Protein AF-A0AAP9NSX3-F1 (afdb_monomer)

Structure (mmCIF, N/CA/C/O backbone):
data_AF-A0AAP9NSX3-F1
#
_entry.id   AF-A0AAP9NSX3-F1
#
loop_
_atom_site.group_PDB
_atom_site.id
_atom_site.type_symbol
_atom_site.label_atom_id
_atom_site.label_alt_id
_atom_site.label_comp_id
_atom_site.label_asym_id
_atom_site.label_entity_id
_atom_site.label_seq_id
_atom_site.pdbx_PDB_ins_code
_atom_site.Cartn_x
_atom_site.Cartn_y
_atom_site.Cartn_z
_atom_site.occupancy
_atom_site.B_iso_or_equiv
_atom_site.auth_seq_id
_atom_site.auth_comp_id
_atom_site.auth_asym_id
_atom_site.auth_atom_id
_atom_site.pdbx_PDB_model_num
ATOM 1 N N . MET A 1 1 ? 8.307 -1.178 6.702 1.00 56.12 1 MET A N 1
ATOM 2 C CA . MET A 1 1 ? 9.764 -1.161 6.400 1.00 56.12 1 MET A CA 1
ATOM 3 C C . MET A 1 1 ? 10.646 -1.812 7.469 1.00 56.12 1 MET A C 1
ATOM 5 O O . MET A 1 1 ? 11.127 -2.897 7.183 1.00 56.12 1 MET A O 1
ATOM 9 N N . HIS A 1 2 ? 10.850 -1.263 8.682 1.00 57.62 2 HIS A N 1
ATOM 10 C CA . HIS A 1 2 ? 11.801 -1.852 9.664 1.00 57.62 2 HIS A CA 1
ATOM 11 C C . HIS A 1 2 ? 11.507 -3.332 9.998 1.00 57.62 2 HIS A C 1
ATOM 13 O O . HIS A 1 2 ? 12.414 -4.143 10.126 1.00 57.62 2 HIS A O 1
ATOM 19 N N . ARG A 1 3 ? 10.224 -3.723 10.043 1.00 67.31 3 ARG A N 1
ATOM 20 C CA . ARG A 1 3 ? 9.797 -5.118 10.270 1.00 67.31 3 ARG A CA 1
ATOM 21 C C . ARG A 1 3 ? 10.050 -6.072 9.093 1.00 67.31 3 ARG A C 1
ATOM 23 O O . ARG A 1 3 ? 10.081 -7.277 9.320 1.00 67.31 3 ARG A O 1
ATOM 30 N N . LEU A 1 4 ? 10.196 -5.570 7.862 1.00 72.81 4 LEU A N 1
ATOM 31 C CA . LEU A 1 4 ? 10.518 -6.400 6.690 1.00 72.81 4 LEU A CA 1
ATOM 32 C C . LEU A 1 4 ? 12.007 -6.725 6.624 1.00 72.81 4 LEU A C 1
ATOM 34 O O . LEU A 1 4 ? 12.366 -7.855 6.320 1.00 72.81 4 LEU A O 1
ATOM 38 N N . LEU A 1 5 ? 12.860 -5.745 6.931 1.00 75.81 5 LEU A N 1
ATOM 39 C CA . LEU A 1 5 ? 14.316 -5.894 6.860 1.00 75.81 5 LEU A CA 1
ATOM 40 C C . LEU A 1 5 ? 14.864 -6.895 7.892 1.00 75.81 5 LEU A C 1
ATOM 42 O O . LEU A 1 5 ? 15.929 -7.461 7.678 1.00 75.81 5 LEU A O 1
ATOM 46 N N . HIS A 1 6 ? 14.116 -7.162 8.968 1.00 77.12 6 HIS A N 1
ATOM 47 C CA . HIS A 1 6 ? 14.457 -8.182 9.966 1.00 77.12 6 HIS A CA 1
ATOM 48 C C . HIS A 1 6 ? 14.114 -9.620 9.562 1.00 77.12 6 HIS A C 1
ATOM 50 O O . HIS A 1 6 ? 14.485 -10.551 10.277 1.00 77.12 6 HIS A O 1
ATOM 56 N N . LEU A 1 7 ? 13.401 -9.837 8.453 1.00 81.50 7 LEU A N 1
ATOM 57 C CA . LEU A 1 7 ? 13.166 -11.195 7.971 1.00 81.50 7 LEU A CA 1
ATOM 58 C C . LEU A 1 7 ? 14.491 -11.800 7.492 1.00 81.50 7 LEU A C 1
ATOM 60 O O . LEU A 1 7 ? 15.240 -11.172 6.739 1.00 81.50 7 LEU A O 1
ATOM 64 N N . LYS A 1 8 ? 14.777 -13.036 7.920 1.00 81.12 8 LYS A N 1
ATOM 65 C CA . LYS A 1 8 ? 15.975 -13.770 7.491 1.00 81.12 8 LYS A CA 1
ATOM 66 C C . LYS A 1 8 ? 16.001 -13.844 5.958 1.00 81.12 8 LYS A C 1
ATOM 68 O O . LYS A 1 8 ? 15.055 -14.330 5.350 1.00 81.12 8 LYS A O 1
ATOM 73 N N . GLY A 1 9 ? 17.071 -13.339 5.345 1.00 85.81 9 GLY A N 1
ATOM 74 C CA . GLY A 1 9 ? 17.250 -13.309 3.888 1.00 85.81 9 GLY A CA 1
ATOM 75 C C . GLY A 1 9 ? 16.721 -12.057 3.172 1.00 85.81 9 GLY A C 1
ATOM 76 O O . GLY A 1 9 ? 17.103 -11.835 2.028 1.00 85.81 9 GLY A O 1
ATOM 77 N N . ALA A 1 10 ? 15.939 -11.182 3.818 1.00 90.19 10 ALA A N 1
ATOM 78 C CA . ALA A 1 10 ? 15.399 -9.983 3.164 1.00 90.19 10 ALA A CA 1
ATOM 79 C C . ALA A 1 10 ? 16.485 -8.979 2.744 1.00 90.19 10 ALA A C 1
ATOM 81 O O . ALA A 1 10 ? 16.495 -8.533 1.600 1.00 90.19 10 ALA A O 1
ATOM 82 N N . LEU A 1 11 ? 17.419 -8.641 3.641 1.00 92.31 11 LEU A N 1
ATOM 83 C CA . LEU A 1 11 ? 18.507 -7.711 3.323 1.00 92.31 11 LEU A CA 1
ATOM 84 C C . LEU A 1 11 ? 19.445 -8.256 2.223 1.00 92.31 11 LEU A C 1
ATOM 86 O O . LEU A 1 11 ? 19.655 -7.533 1.249 1.00 92.31 11 LEU A O 1
ATOM 90 N N . PRO A 1 12 ? 19.946 -9.511 2.296 1.00 93.50 12 PRO A N 1
ATOM 91 C CA . PRO A 1 12 ? 20.707 -10.098 1.194 1.00 93.50 12 PRO A CA 1
ATOM 92 C C . PRO A 1 12 ? 19.949 -10.069 -0.140 1.00 93.50 12 PRO A C 1
ATOM 94 O O . PRO A 1 12 ? 20.509 -9.709 -1.170 1.00 93.50 12 PRO A O 1
ATOM 97 N N . TYR A 1 13 ? 18.653 -10.376 -0.127 1.00 94.69 13 TYR A N 1
ATOM 98 C CA . TYR A 1 13 ? 17.834 -10.338 -1.335 1.00 94.69 13 TYR A CA 1
ATOM 99 C C . TYR A 1 13 ? 17.770 -8.929 -1.953 1.00 94.69 13 TYR A C 1
ATOM 101 O O . TYR A 1 13 ? 17.969 -8.779 -3.156 1.00 94.69 13 TYR A O 1
ATOM 109 N N . LEU A 1 14 ? 17.560 -7.885 -1.144 1.00 95.00 14 LEU A N 1
ATOM 110 C CA . LEU A 1 14 ? 17.509 -6.501 -1.632 1.00 95.00 14 LEU A CA 1
ATOM 111 C C . LEU A 1 14 ? 18.859 -6.013 -2.169 1.00 95.00 14 LEU A C 1
ATOM 113 O O . LEU A 1 14 ? 18.889 -5.365 -3.212 1.00 95.00 14 LEU A O 1
ATOM 117 N N . ILE A 1 15 ? 19.963 -6.357 -1.498 1.00 95.75 15 ILE A N 1
ATOM 118 C CA . ILE A 1 15 ? 21.319 -6.048 -1.976 1.00 95.75 15 ILE A CA 1
ATOM 119 C C . ILE A 1 15 ? 21.562 -6.729 -3.328 1.00 95.75 15 ILE A C 1
ATOM 121 O O . ILE A 1 15 ? 22.009 -6.082 -4.268 1.00 95.75 15 ILE A O 1
ATOM 125 N N . ALA A 1 16 ? 21.207 -8.009 -3.467 1.00 95.88 16 ALA A N 1
ATOM 126 C CA . ALA A 1 16 ? 21.396 -8.735 -4.719 1.00 95.88 16 ALA A CA 1
ATOM 127 C C . ALA A 1 16 ? 20.592 -8.138 -5.890 1.00 95.88 16 ALA A C 1
ATOM 129 O O . ALA A 1 16 ? 21.089 -8.107 -7.015 1.00 95.88 16 ALA A O 1
ATOM 130 N N . ILE A 1 17 ? 19.375 -7.642 -5.633 1.00 94.88 17 ILE A N 1
ATOM 131 C CA . ILE A 1 17 ? 18.560 -6.951 -6.645 1.00 94.88 17 ILE A CA 1
ATOM 132 C C . ILE A 1 17 ? 19.181 -5.612 -7.037 1.00 94.88 17 ILE A C 1
ATOM 134 O O . ILE A 1 17 ? 19.219 -5.294 -8.226 1.00 94.88 17 ILE A O 1
ATOM 138 N N . PHE A 1 18 ? 19.650 -4.837 -6.053 1.00 96.88 18 PHE A N 1
ATOM 139 C CA . PHE A 1 18 ? 20.327 -3.566 -6.303 1.00 96.88 18 PHE A CA 1
ATOM 140 C C . PHE A 1 18 ? 21.538 -3.779 -7.215 1.00 96.88 18 PHE A C 1
ATOM 142 O O . PHE A 1 18 ? 21.638 -3.149 -8.262 1.00 96.88 18 PHE A O 1
ATOM 149 N N . LEU A 1 19 ? 22.408 -4.726 -6.854 1.00 96.56 19 LEU A N 1
ATOM 150 C CA . LEU A 1 19 ? 23.626 -5.028 -7.605 1.00 96.56 19 LEU A CA 1
ATOM 151 C C . LEU A 1 19 ? 23.321 -5.518 -9.024 1.00 96.56 19 LEU A C 1
ATOM 153 O O . LEU A 1 19 ? 23.978 -5.068 -9.956 1.00 96.56 19 LEU A O 1
ATOM 157 N N . ASN A 1 20 ? 22.293 -6.358 -9.210 1.00 94.88 20 ASN A N 1
ATOM 158 C CA . ASN A 1 20 ? 21.888 -6.804 -10.550 1.00 94.88 20 ASN A CA 1
ATOM 159 C C . ASN A 1 20 ? 21.539 -5.620 -11.456 1.00 94.88 20 ASN A C 1
ATOM 161 O O . ASN A 1 20 ? 22.034 -5.513 -12.569 1.00 94.88 20 ASN A O 1
ATOM 165 N N . ALA A 1 21 ? 20.659 -4.736 -10.979 1.00 94.12 21 ALA A N 1
ATOM 166 C CA . ALA A 1 21 ? 20.192 -3.599 -11.764 1.00 94.12 21 ALA A CA 1
ATOM 167 C C . ALA A 1 21 ? 21.314 -2.578 -12.016 1.00 94.12 21 ALA A C 1
ATOM 169 O O . ALA A 1 21 ? 21.367 -1.983 -13.089 1.00 94.12 21 ALA A O 1
ATOM 170 N N . PHE A 1 22 ? 22.218 -2.401 -11.047 1.00 95.44 22 PHE A N 1
ATOM 171 C CA . PHE A 1 22 ? 23.379 -1.523 -11.166 1.00 95.44 22 PHE A CA 1
ATOM 172 C C . PHE A 1 22 ? 24.380 -2.025 -12.222 1.00 95.44 22 PHE A C 1
ATOM 174 O O . PHE A 1 22 ? 24.850 -1.232 -13.035 1.00 95.44 22 PHE A O 1
ATOM 181 N N . VAL A 1 23 ? 24.673 -3.333 -12.252 1.00 94.00 23 VAL A N 1
ATOM 182 C CA . VAL A 1 23 ? 25.583 -3.955 -13.236 1.00 94.00 23 VAL A CA 1
ATOM 183 C C . VAL A 1 23 ? 24.991 -3.926 -14.644 1.00 94.00 23 VAL A C 1
ATOM 185 O O . VAL A 1 23 ? 25.656 -3.451 -15.566 1.00 94.00 23 VAL A O 1
ATOM 188 N N . ASP A 1 24 ? 23.739 -4.374 -14.802 1.00 88.31 24 ASP A N 1
ATOM 189 C CA . ASP A 1 24 ? 23.048 -4.410 -16.100 1.00 88.31 24 ASP A CA 1
ATOM 190 C C . ASP A 1 24 ? 23.051 -3.032 -16.769 1.00 88.31 24 ASP A C 1
ATOM 192 O O . ASP A 1 24 ? 23.295 -2.895 -17.970 1.00 88.31 24 ASP A O 1
ATOM 196 N N . LEU A 1 25 ? 22.794 -1.992 -15.975 1.00 90.38 25 LEU A N 1
ATOM 197 C CA . LEU A 1 25 ? 22.748 -0.633 -16.476 1.00 90.38 25 LEU A CA 1
ATOM 198 C C . LEU A 1 25 ? 24.137 -0.030 -16.684 1.00 90.38 25 LEU A C 1
ATOM 200 O O . LEU A 1 25 ? 24.328 0.718 -17.637 1.00 90.38 25 LEU A O 1
ATOM 204 N N . GLY A 1 26 ? 25.107 -0.355 -15.831 1.00 92.12 26 GLY A N 1
ATOM 205 C CA . GLY A 1 26 ? 26.448 0.211 -15.913 1.00 92.12 26 GLY A CA 1
ATOM 206 C C . GLY A 1 26 ? 27.139 -0.065 -17.242 1.00 92.12 26 GLY A C 1
ATOM 207 O O . GLY A 1 26 ? 27.609 0.861 -17.903 1.00 92.12 26 GLY A O 1
ATOM 208 N N . HIS A 1 27 ? 27.128 -1.325 -17.687 1.00 94.38 27 HIS A N 1
ATOM 209 C CA . HIS A 1 27 ? 27.675 -1.683 -18.996 1.00 94.38 27 HIS A CA 1
ATOM 210 C C . HIS A 1 27 ? 26.917 -1.001 -20.142 1.00 94.38 27 HIS A C 1
ATOM 212 O O . HIS A 1 27 ? 27.542 -0.452 -21.049 1.00 94.38 27 HIS A O 1
ATOM 218 N N . LYS A 1 28 ? 25.577 -0.971 -20.076 1.00 92.56 28 LYS A N 1
ATOM 219 C CA . LYS A 1 28 ? 24.745 -0.287 -21.075 1.00 92.56 28 LYS A CA 1
ATOM 220 C C . LYS A 1 28 ? 25.151 1.179 -21.229 1.00 92.56 28 LYS A C 1
ATOM 222 O O . LYS A 1 28 ? 25.344 1.631 -22.352 1.00 92.56 28 LYS A O 1
ATOM 227 N N . ILE A 1 29 ? 25.274 1.906 -20.119 1.00 90.88 29 ILE A N 1
ATOM 228 C CA . ILE A 1 29 ? 25.618 3.333 -20.115 1.00 90.88 29 ILE A CA 1
ATOM 229 C C . ILE A 1 29 ? 27.009 3.559 -20.703 1.00 90.88 29 ILE A C 1
ATOM 231 O O . ILE A 1 29 ? 27.177 4.450 -21.526 1.00 90.88 29 ILE A O 1
ATOM 235 N N . VAL A 1 30 ? 27.986 2.714 -20.364 1.00 92.75 30 VAL A N 1
ATOM 236 C CA . VAL A 1 30 ? 29.330 2.796 -20.952 1.00 92.75 30 VAL A CA 1
ATOM 237 C C . VAL A 1 30 ? 29.292 2.639 -22.476 1.00 92.75 30 VAL A C 1
ATOM 239 O O . VAL A 1 30 ? 29.881 3.453 -23.188 1.00 92.75 30 VAL A O 1
ATOM 242 N N . ILE A 1 31 ? 28.575 1.638 -22.995 1.00 94.06 31 ILE A N 1
ATOM 243 C CA . ILE A 1 31 ? 28.442 1.438 -24.446 1.00 94.06 31 ILE A CA 1
ATOM 244 C C . ILE A 1 31 ? 27.683 2.599 -25.098 1.00 94.06 31 ILE A C 1
ATOM 246 O O . ILE A 1 31 ? 28.116 3.089 -26.137 1.00 94.06 31 ILE A O 1
ATOM 250 N N . GLN A 1 32 ? 26.596 3.079 -24.489 1.00 89.62 32 GLN A N 1
ATOM 251 C CA . GLN A 1 32 ? 25.830 4.216 -25.006 1.00 89.62 32 GLN A CA 1
ATOM 252 C C . GLN A 1 32 ? 26.662 5.499 -25.065 1.00 89.62 32 GLN A C 1
ATOM 254 O O . GLN A 1 32 ? 26.647 6.172 -26.090 1.00 89.62 32 GLN A O 1
ATOM 259 N N . ASN A 1 33 ? 27.432 5.806 -24.021 1.00 88.31 33 ASN A N 1
ATOM 260 C CA . ASN A 1 33 ? 28.287 6.991 -24.004 1.00 88.31 33 ASN A CA 1
ATOM 261 C C . ASN A 1 33 ? 29.460 6.859 -24.989 1.00 88.31 33 ASN A C 1
ATOM 263 O O . ASN A 1 33 ? 29.832 7.835 -25.632 1.00 88.31 33 ASN A O 1
ATOM 267 N N . THR A 1 34 ? 30.002 5.647 -25.170 1.00 90.62 34 THR A N 1
ATOM 268 C CA . THR A 1 34 ? 31.024 5.373 -26.199 1.00 90.62 34 THR A CA 1
ATOM 269 C C . THR A 1 34 ? 30.461 5.607 -27.601 1.00 90.62 34 THR A C 1
ATOM 271 O O . THR A 1 34 ? 31.098 6.264 -28.415 1.00 90.62 34 THR A O 1
ATOM 274 N N . ILE A 1 35 ? 29.243 5.126 -27.879 1.00 89.50 35 ILE A N 1
ATOM 275 C CA . ILE A 1 35 ? 28.559 5.392 -29.153 1.00 89.50 35 ILE A CA 1
ATOM 276 C C . ILE A 1 35 ? 28.354 6.895 -29.339 1.00 89.50 35 ILE A C 1
ATOM 278 O O . ILE A 1 35 ? 28.609 7.409 -30.419 1.00 89.50 35 ILE A O 1
ATOM 282 N N . PHE A 1 36 ? 27.925 7.587 -28.282 1.00 84.50 36 PHE A N 1
ATOM 283 C CA . PHE A 1 36 ? 27.638 9.016 -28.315 1.00 84.50 36 PHE A CA 1
ATOM 284 C C . PHE A 1 36 ? 28.875 9.885 -28.578 1.00 84.50 36 PHE A C 1
ATOM 286 O O . PHE A 1 36 ? 28.735 10.917 -29.218 1.00 84.50 36 PHE A O 1
ATOM 293 N N . LYS A 1 37 ? 30.062 9.491 -28.095 1.00 84.62 37 LYS A N 1
ATOM 294 C CA . LYS A 1 37 ? 31.314 10.246 -28.297 1.00 84.62 37 LYS A CA 1
ATOM 295 C C . LYS A 1 37 ? 32.091 9.872 -29.561 1.00 84.62 37 LYS A C 1
ATOM 297 O O . LYS A 1 37 ? 32.945 10.644 -29.971 1.00 84.62 37 LYS A O 1
ATOM 302 N N . SER A 1 38 ? 31.856 8.695 -30.141 1.00 86.75 38 SER A N 1
ATOM 303 C CA . SER A 1 38 ? 32.640 8.208 -31.289 1.00 86.75 38 SER A CA 1
ATOM 304 C C . SER A 1 38 ? 31.889 8.165 -32.616 1.00 86.75 38 SER A C 1
ATOM 306 O O . SER A 1 38 ? 32.510 7.906 -33.646 1.00 86.75 38 SER A O 1
ATOM 308 N N . TYR A 1 39 ? 30.568 8.327 -32.607 1.00 85.56 39 TYR A N 1
ATOM 309 C CA . TYR A 1 39 ? 29.748 8.286 -33.812 1.00 85.56 39 TYR A CA 1
ATOM 310 C C . TYR A 1 39 ? 28.803 9.479 -33.830 1.00 85.56 39 TYR A C 1
ATOM 312 O O . TYR A 1 39 ? 28.158 9.761 -32.824 1.00 85.56 39 TYR A O 1
ATOM 320 N N . ASP A 1 40 ? 28.651 10.078 -35.009 1.00 79.75 40 ASP A N 1
ATOM 321 C CA . ASP A 1 40 ? 27.721 11.174 -35.271 1.00 79.75 40 ASP A CA 1
ATOM 322 C C . ASP A 1 40 ? 26.650 10.773 -36.294 1.00 79.75 40 ASP A C 1
ATOM 324 O O . ASP A 1 40 ? 26.770 9.781 -37.026 1.00 79.75 40 ASP A O 1
ATOM 328 N N . GLY A 1 41 ? 25.583 11.571 -36.362 1.00 78.88 41 GLY A N 1
ATOM 329 C CA . GLY A 1 41 ? 24.546 11.451 -37.384 1.00 78.88 41 GLY A CA 1
ATOM 330 C C . GLY A 1 41 ? 23.772 10.129 -37.318 1.00 78.88 41 GLY A C 1
ATOM 331 O O . GLY A 1 41 ? 23.367 9.666 -36.253 1.00 78.88 41 GLY A O 1
ATOM 332 N N . GLU A 1 42 ? 23.524 9.519 -38.477 1.00 77.25 42 GLU A N 1
ATOM 333 C CA . GLU A 1 42 ? 22.663 8.335 -38.598 1.00 77.25 42 GLU A CA 1
ATOM 334 C C . GLU A 1 42 ? 23.227 7.104 -37.866 1.00 77.25 42 GLU A C 1
ATOM 336 O O . GLU A 1 42 ? 22.485 6.376 -37.201 1.00 77.25 42 GLU A O 1
ATOM 341 N N . ALA A 1 43 ? 24.548 6.896 -37.917 1.00 83.88 43 ALA A N 1
ATOM 342 C CA . ALA A 1 43 ? 25.202 5.744 -37.297 1.00 83.88 43 ALA A CA 1
ATOM 343 C C . ALA A 1 43 ? 25.002 5.716 -35.772 1.00 83.88 43 ALA A C 1
ATOM 345 O O . ALA A 1 43 ? 24.694 4.668 -35.201 1.00 83.88 43 ALA A O 1
ATOM 346 N N . GLN A 1 44 ? 25.106 6.874 -35.118 1.00 81.06 44 GLN A N 1
ATOM 347 C CA . GLN A 1 44 ? 24.878 7.029 -33.681 1.00 81.06 44 GLN A CA 1
ATOM 348 C C . GLN A 1 44 ? 23.449 6.635 -33.282 1.00 81.06 44 GLN A C 1
ATOM 350 O O . GLN A 1 44 ? 23.241 5.904 -32.305 1.00 81.06 44 GLN A O 1
ATOM 355 N N . VAL A 1 45 ? 22.459 7.092 -34.057 1.00 76.62 45 VAL A N 1
ATOM 356 C CA . VAL A 1 45 ? 21.035 6.811 -33.827 1.00 76.62 45 VAL A CA 1
ATOM 357 C C . VAL A 1 45 ? 20.758 5.315 -33.972 1.00 76.62 45 VAL A C 1
ATOM 359 O O . VAL A 1 45 ? 20.164 4.709 -33.074 1.00 76.62 45 VAL A O 1
ATOM 362 N N . VAL A 1 46 ? 21.240 4.699 -35.056 1.00 81.94 46 VAL A N 1
ATOM 363 C CA . VAL A 1 46 ? 21.052 3.266 -35.328 1.00 81.94 46 VAL A CA 1
ATOM 364 C C . VAL A 1 46 ? 21.716 2.411 -34.249 1.00 81.94 46 VAL A C 1
ATOM 366 O O . VAL A 1 46 ? 21.073 1.518 -33.695 1.00 81.94 46 VAL A O 1
ATOM 369 N N . LEU A 1 47 ? 22.969 2.696 -33.884 1.00 86.81 47 LEU A N 1
ATOM 370 C CA . LEU A 1 47 ? 23.682 1.936 -32.853 1.00 86.81 47 LEU A CA 1
ATOM 371 C C . LEU A 1 47 ? 23.020 2.073 -31.479 1.00 86.81 47 LEU A C 1
ATOM 373 O O . LEU A 1 47 ? 22.860 1.077 -30.772 1.00 86.81 47 LEU A O 1
ATOM 377 N N . THR A 1 48 ? 22.553 3.269 -31.117 1.00 83.38 48 THR A N 1
ATOM 378 C CA . THR A 1 48 ? 21.819 3.491 -29.860 1.00 83.38 48 THR A CA 1
ATOM 379 C C . THR A 1 48 ? 20.502 2.711 -29.829 1.00 83.38 48 THR A C 1
ATOM 381 O O . THR A 1 48 ? 20.150 2.110 -28.806 1.00 83.38 48 THR A O 1
ATOM 384 N N . ALA A 1 49 ? 19.773 2.677 -30.948 1.00 81.06 49 ALA A N 1
ATOM 385 C CA . ALA A 1 49 ? 18.557 1.880 -31.087 1.00 81.06 49 ALA A CA 1
ATOM 386 C C . ALA A 1 49 ? 18.849 0.374 -30.977 1.00 81.06 49 ALA A C 1
ATOM 388 O O . ALA A 1 49 ? 18.144 -0.332 -30.253 1.00 81.06 49 ALA A O 1
ATOM 389 N N . LEU A 1 50 ? 19.923 -0.106 -31.614 1.00 87.44 50 LEU A N 1
ATOM 390 C CA . LEU A 1 50 ? 20.357 -1.502 -31.544 1.00 87.44 50 LEU A CA 1
ATOM 391 C C . LEU A 1 50 ? 20.733 -1.919 -30.118 1.00 87.44 50 LEU A C 1
ATOM 393 O O . LEU A 1 50 ? 20.257 -2.957 -29.670 1.00 87.44 50 LEU A O 1
ATOM 397 N N . VAL A 1 51 ? 21.493 -1.110 -29.366 1.00 89.38 51 VAL A N 1
ATOM 398 C CA . VAL A 1 51 ? 21.808 -1.398 -27.948 1.00 89.38 51 VAL A CA 1
ATOM 399 C C . VAL A 1 51 ? 20.534 -1.557 -27.121 1.00 89.38 51 VAL A C 1
ATOM 401 O O . VAL A 1 51 ? 20.403 -2.508 -26.350 1.00 89.38 51 VAL A O 1
ATOM 404 N N . ASN A 1 52 ? 19.564 -0.653 -27.289 1.00 83.81 52 ASN A N 1
ATOM 405 C CA . ASN A 1 52 ? 18.279 -0.765 -26.600 1.00 83.81 52 ASN A CA 1
ATOM 406 C C . ASN A 1 52 ? 17.517 -2.032 -27.026 1.00 83.81 52 ASN A C 1
ATOM 408 O O . ASN A 1 52 ? 16.956 -2.720 -26.174 1.00 83.81 52 ASN A O 1
ATOM 412 N N . GLY A 1 53 ? 17.541 -2.378 -28.316 1.00 83.38 53 GLY A N 1
ATOM 413 C CA . GLY A 1 53 ? 16.939 -3.599 -28.851 1.00 83.38 53 GLY A CA 1
ATOM 414 C C . GLY A 1 53 ? 17.569 -4.883 -28.303 1.00 83.38 53 GLY A C 1
ATOM 415 O O . GLY A 1 53 ? 16.838 -5.785 -27.891 1.00 83.38 53 GLY A O 1
ATOM 416 N N . LEU A 1 54 ? 18.904 -4.952 -28.219 1.00 88.75 54 LEU A N 1
ATOM 417 C CA . LEU A 1 54 ? 19.644 -6.104 -27.685 1.00 88.75 54 LEU A CA 1
ATOM 418 C C . LEU A 1 54 ? 19.279 -6.419 -26.232 1.00 88.75 54 LEU A C 1
ATOM 420 O O . LEU A 1 54 ? 19.324 -7.578 -25.829 1.00 88.75 54 LEU A O 1
ATOM 424 N N . ILE A 1 55 ? 18.876 -5.413 -25.455 1.00 87.06 55 ILE A N 1
ATOM 425 C CA . ILE A 1 55 ? 18.446 -5.604 -24.066 1.00 87.06 55 ILE A CA 1
ATOM 426 C C . ILE A 1 55 ? 17.033 -6.190 -23.986 1.00 87.06 55 ILE A C 1
ATOM 428 O O . ILE A 1 55 ? 16.752 -7.016 -23.120 1.00 87.06 55 ILE A O 1
ATOM 432 N N . LEU A 1 56 ? 16.136 -5.786 -24.886 1.00 84.94 56 LEU A N 1
ATOM 433 C CA . LEU A 1 56 ? 14.738 -6.229 -24.887 1.00 84.94 56 LEU A CA 1
ATOM 434 C C . LEU A 1 56 ? 14.575 -7.618 -25.521 1.00 84.94 56 LEU A C 1
ATOM 436 O O . LEU A 1 56 ? 13.724 -8.404 -25.097 1.00 84.94 56 LEU A O 1
ATOM 440 N N . LEU A 1 57 ? 15.395 -7.931 -26.527 1.00 88.25 57 LEU A N 1
ATOM 441 C CA . LEU A 1 57 ? 15.253 -9.122 -27.361 1.00 88.25 57 LEU A CA 1
ATOM 442 C C . LEU A 1 57 ? 15.260 -10.440 -26.556 1.00 88.25 57 LEU A C 1
ATOM 444 O O . LEU A 1 57 ? 14.358 -11.255 -26.774 1.00 88.25 57 LEU A O 1
ATOM 448 N N . PRO A 1 58 ? 16.165 -10.674 -25.582 1.00 92.19 58 PRO A N 1
ATOM 449 C CA . PRO A 1 58 ? 16.152 -11.911 -24.802 1.00 92.19 58 PRO A CA 1
ATOM 450 C C . PRO A 1 58 ? 14.887 -12.109 -23.969 1.00 92.19 58 PRO A C 1
ATOM 452 O O . PRO A 1 58 ? 14.416 -13.237 -23.850 1.00 92.19 58 PRO A O 1
ATOM 455 N N . PHE A 1 59 ? 14.287 -11.038 -23.440 1.00 87.69 59 PHE A N 1
ATOM 456 C CA . PHE A 1 59 ? 13.018 -11.134 -22.711 1.00 87.69 59 PHE A CA 1
ATOM 457 C C . PHE A 1 59 ? 11.849 -11.544 -23.619 1.00 87.69 59 PHE A C 1
ATOM 459 O O . PHE A 1 59 ? 10.877 -12.129 -23.138 1.00 87.69 59 PHE A O 1
ATOM 466 N N . ILE A 1 60 ? 11.943 -11.256 -24.922 1.00 87.94 60 ILE A N 1
ATOM 467 C CA . ILE A 1 60 ? 10.946 -11.651 -25.921 1.00 87.94 60 ILE A CA 1
ATOM 468 C C . ILE A 1 60 ? 11.178 -13.101 -26.366 1.00 87.94 60 ILE A C 1
ATOM 470 O O . ILE A 1 60 ? 10.251 -13.911 -26.343 1.00 87.94 60 ILE A O 1
ATOM 474 N N . LEU A 1 61 ? 12.410 -13.443 -26.747 1.00 89.25 61 LEU A N 1
ATOM 475 C CA . LEU A 1 61 ? 12.731 -14.759 -27.304 1.00 89.25 61 LEU A CA 1
ATOM 476 C C . LEU A 1 61 ? 12.735 -15.851 -26.226 1.00 89.25 61 LEU A C 1
ATOM 478 O O . LEU A 1 61 ? 12.105 -16.892 -26.380 1.00 89.25 61 LEU A O 1
ATOM 482 N N . LEU A 1 62 ? 13.374 -15.608 -25.082 1.00 91.31 62 LEU A N 1
ATOM 483 C CA . LEU A 1 62 ? 13.599 -16.627 -24.050 1.00 91.31 62 LEU A CA 1
ATOM 484 C C . LEU A 1 62 ? 12.469 -16.717 -23.019 1.00 91.31 62 LEU A C 1
ATOM 486 O O . LEU A 1 62 ? 12.643 -17.333 -21.969 1.00 91.31 62 LEU A O 1
ATOM 490 N N . PHE A 1 63 ? 11.292 -16.166 -23.322 1.00 89.06 63 PHE A N 1
ATOM 491 C CA . PHE A 1 63 ? 10.134 -16.177 -22.431 1.00 89.06 63 PHE A CA 1
ATOM 492 C C . PHE A 1 63 ? 9.774 -17.587 -21.922 1.00 89.06 63 PHE A C 1
ATOM 494 O O . PHE A 1 63 ? 9.708 -17.813 -20.711 1.00 89.06 63 PHE A O 1
ATOM 501 N N . SER A 1 64 ? 9.537 -18.541 -22.830 1.00 89.00 64 SER A N 1
ATOM 502 C CA . SER A 1 64 ? 9.096 -19.893 -22.445 1.00 89.00 64 SER A CA 1
ATOM 503 C C . SER A 1 64 ? 10.188 -20.679 -21.697 1.00 89.00 64 SER A C 1
ATOM 505 O O . SER A 1 64 ? 9.870 -21.263 -20.658 1.00 89.00 64 SER A O 1
ATOM 507 N N . PRO A 1 65 ? 11.469 -20.659 -22.133 1.00 91.62 65 PRO A N 1
ATOM 508 C CA . PRO A 1 65 ? 12.576 -21.216 -21.354 1.00 91.62 65 PRO A CA 1
ATOM 509 C C . PRO A 1 65 ? 12.724 -20.601 -19.959 1.00 91.62 65 PRO A C 1
ATOM 511 O O . PRO A 1 65 ? 12.831 -21.338 -18.981 1.00 91.62 65 PRO A O 1
ATOM 514 N N . ALA A 1 66 ? 12.691 -19.271 -19.842 1.00 91.94 66 ALA A N 1
ATOM 515 C CA . ALA A 1 66 ? 12.867 -18.587 -18.564 1.00 91.94 66 ALA A CA 1
ATOM 516 C C . ALA A 1 66 ? 11.732 -18.897 -17.578 1.00 91.94 66 ALA A C 1
ATOM 518 O O . ALA A 1 66 ? 11.994 -19.154 -16.401 1.00 91.94 66 ALA A O 1
ATOM 519 N N . GLY A 1 67 ? 10.484 -18.936 -18.059 1.00 89.81 67 GLY A N 1
ATOM 520 C CA . GLY A 1 67 ? 9.326 -19.345 -17.262 1.00 89.81 67 GLY A CA 1
ATOM 521 C C . GLY A 1 67 ? 9.455 -20.778 -16.744 1.00 89.81 67 GLY A C 1
ATOM 522 O O . GLY A 1 67 ? 9.351 -21.011 -15.539 1.00 89.81 67 GLY A O 1
ATOM 523 N N . HIS A 1 68 ? 9.783 -21.719 -17.634 1.00 89.62 68 HIS A N 1
ATOM 524 C CA . HIS A 1 68 ? 9.945 -23.128 -17.277 1.00 89.62 68 HIS A CA 1
ATOM 525 C C . HIS A 1 68 ? 11.095 -23.362 -16.291 1.00 89.62 68 HIS A C 1
ATOM 527 O O . HIS A 1 68 ? 10.917 -24.087 -15.314 1.00 89.62 68 HIS A O 1
ATOM 533 N N . VAL A 1 69 ? 12.261 -22.741 -16.506 1.00 90.62 69 VAL A N 1
ATOM 534 C CA . VAL A 1 69 ? 13.405 -22.847 -15.584 1.00 90.62 69 VAL A CA 1
ATOM 535 C C . VAL A 1 69 ? 13.043 -22.284 -14.216 1.00 90.62 69 VAL A C 1
ATOM 537 O O . VAL A 1 69 ? 13.336 -22.911 -13.199 1.00 90.62 69 VAL A O 1
ATOM 540 N N . ALA A 1 70 ? 12.364 -21.136 -14.176 1.00 89.38 70 ALA A N 1
ATOM 541 C CA . ALA A 1 70 ? 11.922 -20.568 -12.917 1.00 89.38 70 ALA A CA 1
ATOM 542 C C . ALA A 1 70 ? 10.965 -21.516 -12.185 1.00 89.38 70 ALA A C 1
ATOM 544 O O . ALA A 1 70 ? 11.065 -21.621 -10.970 1.00 89.38 70 ALA A O 1
ATOM 545 N N . ASP A 1 71 ? 10.037 -22.187 -12.865 1.00 89.00 71 ASP A N 1
ATOM 546 C CA . ASP A 1 71 ? 9.060 -23.082 -12.219 1.00 89.00 71 ASP A CA 1
ATOM 547 C C . ASP A 1 71 ? 9.585 -24.493 -11.926 1.00 89.00 71 ASP A C 1
ATOM 549 O O . ASP A 1 71 ? 9.072 -25.160 -11.034 1.00 89.00 71 ASP A O 1
ATOM 553 N N . SER A 1 72 ? 10.629 -24.945 -12.620 1.00 87.44 72 SER A N 1
ATOM 554 C CA . SER A 1 72 ? 11.156 -26.311 -12.476 1.00 87.44 72 SER A CA 1
ATOM 555 C C . SER A 1 72 ? 12.276 -26.440 -11.445 1.00 87.44 72 SER A C 1
ATOM 557 O O . SER A 1 72 ? 12.521 -27.536 -10.938 1.00 87.44 72 SER A O 1
ATOM 559 N N . TYR A 1 73 ? 12.959 -25.340 -11.121 1.00 88.69 73 TYR A N 1
ATOM 560 C CA . TYR A 1 73 ? 14.079 -25.318 -10.182 1.00 88.69 73 TYR A CA 1
ATOM 561 C C . TYR A 1 73 ? 13.807 -24.364 -9.009 1.00 88.69 73 TYR A C 1
ATOM 563 O O . TYR A 1 73 ? 13.084 -23.381 -9.178 1.00 88.69 73 TYR A O 1
ATOM 571 N N . PRO A 1 74 ? 14.419 -24.595 -7.828 1.00 89.88 74 PRO A N 1
ATOM 572 C CA . PRO A 1 74 ? 14.383 -23.632 -6.727 1.00 89.88 74 PRO A CA 1
ATOM 573 C C . PRO A 1 74 ? 14.788 -22.234 -7.205 1.00 89.88 74 PRO A C 1
ATOM 575 O O . PRO A 1 74 ? 15.845 -22.075 -7.830 1.00 89.88 74 PRO A O 1
ATOM 578 N N . LYS A 1 75 ? 13.976 -21.216 -6.904 1.00 90.94 75 LYS A N 1
ATOM 579 C CA . LYS A 1 75 ? 14.165 -19.841 -7.388 1.00 90.94 75 LYS A CA 1
ATOM 580 C C . LYS A 1 75 ? 15.533 -19.310 -6.957 1.00 90.94 75 LYS A C 1
ATOM 582 O O . LYS A 1 75 ? 16.216 -18.663 -7.744 1.00 90.94 75 LYS A O 1
ATOM 587 N N . VAL A 1 76 ? 15.992 -19.653 -5.750 1.00 92.81 76 VAL A N 1
ATOM 588 C CA . VAL A 1 76 ? 17.318 -19.256 -5.248 1.00 92.81 76 VAL A CA 1
ATOM 589 C C . VAL A 1 76 ? 18.451 -19.891 -6.055 1.00 92.81 76 VAL A C 1
ATOM 591 O O . VAL A 1 76 ? 19.475 -19.246 -6.278 1.00 92.81 76 VAL A O 1
ATOM 594 N N . ARG A 1 77 ? 18.284 -21.128 -6.542 1.00 92.81 77 ARG A N 1
ATOM 595 C CA . ARG A 1 77 ? 19.286 -21.776 -7.400 1.00 92.81 77 ARG A CA 1
ATOM 596 C C . ARG A 1 77 ? 19.399 -21.055 -8.739 1.00 92.81 77 ARG A C 1
ATOM 598 O O . ARG A 1 77 ? 20.517 -20.760 -9.144 1.00 92.81 77 ARG A O 1
ATOM 605 N N . VAL A 1 78 ? 18.264 -20.714 -9.353 1.00 93.75 78 VAL A N 1
ATOM 606 C CA . VAL A 1 78 ? 18.223 -19.946 -10.609 1.00 93.75 78 VAL A CA 1
ATOM 607 C C . VAL A 1 78 ? 18.899 -18.582 -10.433 1.00 93.75 78 VAL A C 1
ATOM 609 O O . VAL A 1 78 ? 19.734 -18.199 -11.246 1.00 93.75 78 VAL A O 1
ATOM 612 N N . LEU A 1 79 ? 18.625 -17.876 -9.328 1.00 94.81 79 LEU A N 1
ATOM 613 C CA . LEU A 1 79 ? 19.287 -16.601 -9.025 1.00 94.81 79 LEU A CA 1
ATOM 614 C C . LEU A 1 79 ? 20.811 -16.750 -8.891 1.00 94.81 79 LEU A C 1
ATOM 616 O O . LEU A 1 79 ? 21.549 -15.932 -9.435 1.00 94.81 79 LEU A O 1
ATOM 620 N N . ARG A 1 80 ? 21.294 -17.790 -8.197 1.00 95.56 80 ARG A N 1
ATOM 621 C CA . ARG A 1 80 ? 22.737 -18.041 -8.021 1.00 95.56 80 ARG A CA 1
ATOM 622 C C . ARG A 1 80 ? 23.431 -18.366 -9.341 1.00 95.56 80 ARG A C 1
ATOM 624 O O . ARG A 1 80 ? 24.506 -17.834 -9.594 1.00 95.56 80 ARG A O 1
ATOM 631 N N . THR A 1 81 ? 22.833 -19.213 -10.181 1.00 95.31 81 THR A N 1
ATOM 632 C CA . THR A 1 81 ? 23.407 -19.556 -11.492 1.00 95.31 81 THR A CA 1
ATOM 633 C C . THR A 1 81 ? 23.449 -18.345 -12.415 1.00 95.31 81 THR A C 1
ATOM 635 O O . THR A 1 81 ? 24.461 -18.114 -13.069 1.00 95.31 81 THR A O 1
ATOM 638 N N . SER A 1 82 ? 22.392 -17.530 -12.417 1.00 95.69 82 SER A N 1
ATOM 639 C CA . SER A 1 82 ? 22.361 -16.287 -13.187 1.00 95.69 82 SER A CA 1
ATOM 640 C C . SER A 1 82 ? 23.404 -15.277 -12.693 1.00 95.69 82 SER A C 1
ATOM 642 O O . SER A 1 82 ? 24.070 -14.658 -13.511 1.00 95.69 82 SER A O 1
ATOM 644 N N . ALA A 1 83 ? 23.623 -15.151 -11.381 1.00 95.88 83 ALA A N 1
ATOM 645 C CA . ALA A 1 83 ? 24.659 -14.262 -10.849 1.00 95.88 83 ALA A CA 1
ATOM 646 C C . ALA A 1 83 ? 26.086 -14.728 -11.198 1.00 95.88 83 ALA A C 1
ATOM 648 O O . ALA A 1 83 ? 26.942 -13.908 -11.515 1.00 95.88 83 ALA A O 1
ATOM 649 N N . TRP A 1 84 ? 26.350 -16.040 -11.215 1.00 97.25 84 TRP A N 1
ATOM 650 C CA . TRP A 1 84 ? 27.625 -16.562 -11.725 1.00 97.25 84 TRP A CA 1
ATOM 651 C C . TRP A 1 84 ? 27.820 -16.261 -13.213 1.00 97.25 84 TRP A C 1
ATOM 653 O O . TRP A 1 84 ? 28.910 -15.853 -13.613 1.00 97.25 84 TRP A O 1
ATOM 663 N N . ALA A 1 85 ? 26.766 -16.399 -14.023 1.00 96.69 85 ALA A N 1
ATOM 664 C CA . ALA A 1 85 ? 26.811 -15.990 -15.423 1.00 96.69 85 ALA A CA 1
ATOM 665 C C . ALA A 1 85 ? 27.126 -14.487 -15.562 1.00 96.69 85 ALA A C 1
ATOM 667 O O . ALA A 1 85 ? 27.958 -14.126 -16.389 1.00 96.69 85 ALA A O 1
ATOM 668 N N . ALA A 1 86 ? 26.557 -13.627 -14.708 1.00 95.69 86 ALA A N 1
ATOM 669 C CA . ALA A 1 86 ? 26.854 -12.192 -14.687 1.00 95.69 86 ALA A CA 1
ATOM 670 C C . ALA A 1 86 ? 28.338 -11.893 -14.400 1.00 95.69 86 ALA A C 1
ATOM 672 O O . ALA A 1 86 ? 28.922 -11.024 -15.045 1.00 95.69 86 ALA A O 1
ATOM 673 N N . VAL A 1 87 ? 28.979 -12.639 -13.487 1.00 97.50 87 VAL A N 1
ATOM 674 C CA . VAL A 1 87 ? 30.425 -12.518 -13.210 1.00 97.50 87 VAL A CA 1
ATOM 675 C C . VAL A 1 87 ? 31.252 -12.873 -14.445 1.00 97.50 87 VAL A C 1
ATOM 677 O O . VAL A 1 87 ? 32.139 -12.111 -14.822 1.00 97.50 87 VAL A O 1
ATOM 680 N N . VAL A 1 88 ? 30.949 -14.000 -15.096 1.00 97.62 88 VAL A N 1
ATOM 681 C CA . VAL A 1 88 ? 31.673 -14.451 -16.297 1.00 97.62 88 VAL A CA 1
ATOM 682 C C . VAL A 1 88 ? 31.525 -13.442 -17.435 1.00 97.62 88 VAL A C 1
ATOM 684 O O . VAL A 1 88 ? 32.517 -13.063 -18.055 1.00 97.62 88 VAL A O 1
ATOM 687 N N . VAL A 1 89 ? 30.307 -12.952 -17.676 1.00 96.88 89 VAL A N 1
ATOM 688 C CA . VAL A 1 89 ? 30.058 -11.938 -18.707 1.00 96.88 89 VAL A CA 1
ATOM 689 C C . VAL A 1 89 ? 30.749 -10.617 -18.352 1.00 96.88 89 VAL A C 1
ATOM 691 O O . VAL A 1 89 ? 31.373 -10.016 -19.219 1.00 96.88 89 VAL A O 1
ATOM 694 N N . SER A 1 90 ? 30.743 -10.197 -17.082 1.00 97.00 90 SER A N 1
ATOM 695 C CA . SER A 1 90 ? 31.453 -8.988 -16.629 1.00 97.00 90 SER A CA 1
ATOM 696 C C . SER A 1 90 ? 32.972 -9.093 -16.801 1.00 97.00 90 SER A C 1
ATOM 698 O O . SER A 1 90 ? 33.612 -8.113 -17.185 1.00 97.00 90 SER A O 1
ATOM 700 N N . LEU A 1 91 ? 33.561 -10.272 -16.571 1.00 97.62 91 LEU A N 1
ATOM 701 C CA . LEU A 1 91 ? 34.978 -10.532 -16.855 1.00 97.62 91 LEU A CA 1
ATOM 702 C C . LEU A 1 91 ? 35.262 -10.433 -18.359 1.00 97.62 91 LEU A C 1
ATOM 704 O O . LEU A 1 91 ? 36.240 -9.802 -18.754 1.00 97.62 91 LEU A O 1
ATOM 708 N N . GLY A 1 92 ? 34.377 -10.985 -19.194 1.00 97.12 92 GLY A N 1
ATOM 709 C CA . GLY A 1 92 ? 34.454 -10.866 -20.652 1.00 97.12 92 GLY A CA 1
ATOM 710 C C . GLY A 1 92 ? 34.354 -9.418 -21.144 1.00 97.12 92 GLY A C 1
ATOM 711 O O . GLY A 1 92 ? 35.159 -8.996 -21.972 1.00 97.12 92 GLY A O 1
ATOM 712 N N . ILE A 1 93 ? 33.427 -8.630 -20.587 1.00 96.75 93 ILE A N 1
ATOM 713 C CA . ILE A 1 93 ? 33.299 -7.185 -20.841 1.00 96.75 93 ILE A CA 1
ATOM 714 C C . ILE A 1 93 ? 34.587 -6.458 -20.455 1.00 96.75 93 ILE A C 1
ATOM 716 O O . ILE A 1 93 ? 35.110 -5.672 -21.238 1.00 96.75 93 ILE A O 1
ATOM 720 N N . THR A 1 94 ? 35.121 -6.748 -19.267 1.00 97.25 94 THR A N 1
ATOM 721 C CA . THR A 1 94 ? 36.354 -6.126 -18.767 1.00 97.25 94 THR A CA 1
ATOM 722 C C . THR A 1 94 ? 37.528 -6.426 -19.695 1.00 97.25 94 THR A C 1
ATOM 724 O O . THR A 1 94 ? 38.241 -5.510 -20.096 1.00 97.25 94 THR A O 1
ATOM 727 N N . ALA A 1 95 ? 37.692 -7.684 -20.116 1.00 97.44 95 ALA A N 1
ATOM 728 C CA . ALA A 1 95 ? 38.711 -8.062 -21.092 1.00 97.44 95 ALA A CA 1
ATOM 729 C C . ALA A 1 95 ? 38.525 -7.325 -22.431 1.00 97.44 95 ALA A C 1
ATOM 731 O O . ALA A 1 95 ? 39.494 -6.810 -22.988 1.00 97.44 95 ALA A O 1
ATOM 732 N N . ALA A 1 96 ? 37.286 -7.210 -22.920 1.00 97.06 96 ALA A N 1
ATOM 733 C CA . ALA A 1 96 ? 36.982 -6.482 -24.149 1.00 97.06 96 ALA A CA 1
ATOM 734 C C . ALA A 1 96 ? 37.340 -4.989 -24.047 1.00 97.06 96 ALA A C 1
ATOM 736 O O . ALA A 1 96 ? 37.859 -4.427 -25.012 1.00 97.06 96 ALA A O 1
ATOM 737 N N . TYR A 1 97 ? 37.123 -4.359 -22.886 1.00 96.62 97 TYR A N 1
ATOM 738 C CA . TYR A 1 97 ? 37.500 -2.963 -22.656 1.00 96.62 97 TYR A CA 1
ATOM 739 C C . TYR A 1 97 ? 39.015 -2.758 -22.738 1.00 96.62 97 TYR A C 1
ATOM 741 O O . TYR A 1 97 ? 39.468 -1.898 -23.491 1.00 96.62 97 TYR A O 1
ATOM 749 N N . TYR A 1 98 ? 39.809 -3.593 -22.056 1.00 96.75 98 TYR A N 1
ATOM 750 C CA . TYR A 1 98 ? 41.276 -3.504 -22.112 1.00 96.75 98 TYR A CA 1
ATOM 751 C C . TYR A 1 98 ? 41.835 -3.707 -23.523 1.00 96.75 98 TYR A C 1
ATOM 753 O O . TYR A 1 98 ? 42.800 -3.048 -23.902 1.00 96.75 98 TYR A O 1
ATOM 761 N N . GLN A 1 99 ? 41.219 -4.578 -24.325 1.00 96.56 99 GLN A N 1
ATOM 762 C CA . GLN A 1 99 ? 41.659 -4.796 -25.705 1.00 96.56 99 GLN A CA 1
ATOM 763 C C . GLN A 1 99 ? 41.133 -3.740 -26.690 1.00 96.56 99 GLN A C 1
ATOM 765 O O . GLN A 1 99 ? 41.659 -3.611 -27.799 1.00 96.56 99 GLN A O 1
ATOM 770 N N . GLY A 1 100 ? 40.152 -2.925 -26.287 1.00 94.12 100 GLY A N 1
ATOM 771 C CA . GLY A 1 100 ? 39.460 -1.976 -27.163 1.00 94.12 100 GLY A CA 1
ATOM 772 C C . GLY A 1 100 ? 38.505 -2.657 -28.153 1.00 94.12 100 GLY A C 1
ATOM 773 O O . GLY A 1 100 ? 38.195 -2.100 -29.203 1.00 94.12 100 GLY A O 1
ATOM 774 N N . TRP A 1 101 ? 38.046 -3.877 -27.859 1.00 96.31 101 TRP A N 1
ATOM 775 C CA . TRP A 1 101 ? 37.165 -4.658 -28.733 1.00 96.31 101 TRP A CA 1
ATOM 776 C C . TRP A 1 101 ? 35.709 -4.205 -28.608 1.00 96.31 101 TRP A C 1
ATOM 778 O O . TRP A 1 101 ? 34.876 -4.883 -28.001 1.00 96.31 101 TRP A O 1
ATOM 788 N N . PHE A 1 102 ? 35.397 -3.057 -29.214 1.00 94.81 102 PHE A N 1
ATOM 789 C CA . PHE A 1 102 ? 34.078 -2.429 -29.128 1.00 94.81 102 PHE A CA 1
ATOM 790 C C . PHE A 1 102 ? 32.930 -3.360 -29.515 1.00 94.81 102 PHE A C 1
ATOM 792 O O . PHE A 1 102 ? 32.002 -3.527 -28.732 1.00 94.81 102 PHE A O 1
ATOM 799 N N . TRP A 1 103 ? 33.008 -4.032 -30.664 1.00 95.25 103 TRP A N 1
ATOM 800 C CA . TRP A 1 103 ? 31.935 -4.925 -31.113 1.00 95.25 103 TRP A CA 1
ATOM 801 C C . TRP A 1 103 ? 31.733 -6.136 -30.201 1.00 95.25 103 TRP A C 1
ATOM 803 O O . TRP A 1 103 ? 30.597 -6.568 -29.999 1.00 95.25 103 TRP A O 1
ATOM 813 N N . LEU A 1 104 ? 32.807 -6.653 -29.591 1.00 96.19 104 LEU A N 1
ATOM 814 C CA . LEU A 1 104 ? 32.674 -7.707 -28.591 1.00 96.19 104 LEU A CA 1
ATOM 815 C C . LEU A 1 104 ? 31.959 -7.167 -27.350 1.00 96.19 104 LEU A C 1
ATOM 817 O O . LEU A 1 104 ? 30.980 -7.767 -26.916 1.00 96.19 104 LEU A O 1
ATOM 821 N N . ALA A 1 105 ? 32.390 -6.019 -26.821 1.00 94.94 105 ALA A N 1
ATOM 822 C CA . ALA A 1 105 ? 31.741 -5.379 -25.680 1.00 94.94 105 ALA A CA 1
ATOM 823 C C . ALA A 1 105 ? 30.262 -5.052 -25.969 1.00 94.94 105 ALA A C 1
ATOM 825 O O . ALA A 1 105 ? 29.397 -5.351 -25.156 1.00 94.94 105 ALA A O 1
ATOM 826 N N . PHE A 1 106 ? 29.952 -4.550 -27.161 1.00 95.00 106 PHE A N 1
ATOM 827 C CA . PHE A 1 106 ? 28.591 -4.316 -27.642 1.00 95.00 106 PHE A CA 1
ATOM 828 C C . PHE A 1 106 ? 27.759 -5.611 -27.669 1.00 95.00 106 PHE A C 1
ATOM 830 O O . PHE A 1 106 ? 26.617 -5.640 -27.216 1.00 95.00 106 PHE A O 1
ATOM 837 N N . SER A 1 107 ? 28.332 -6.724 -28.143 1.00 94.56 107 SER A N 1
ATOM 838 C CA . SER A 1 107 ? 27.649 -8.026 -28.147 1.00 94.56 107 SER A CA 1
ATOM 839 C C . SER A 1 107 ? 27.445 -8.608 -26.740 1.00 94.56 107 SER A C 1
ATOM 841 O O . SER A 1 107 ? 26.452 -9.293 -26.493 1.00 94.56 107 SER A O 1
ATOM 843 N N . MET A 1 108 ? 28.323 -8.290 -25.781 1.00 95.12 108 MET A N 1
ATOM 844 C CA . MET A 1 108 ? 28.179 -8.717 -24.383 1.00 95.12 108 MET A CA 1
ATOM 845 C C . MET A 1 108 ? 26.938 -8.114 -23.714 1.00 95.12 108 MET A C 1
ATOM 847 O O . MET A 1 108 ? 26.394 -8.716 -22.787 1.00 95.12 108 MET A O 1
ATOM 851 N N . THR A 1 109 ? 26.418 -6.992 -24.226 1.00 93.81 109 THR A N 1
ATOM 852 C CA . THR A 1 109 ? 25.132 -6.434 -23.788 1.00 93.81 109 THR A CA 1
ATOM 853 C C . THR A 1 109 ? 23.983 -7.432 -23.997 1.00 93.81 109 THR A C 1
ATOM 855 O O . THR A 1 109 ? 23.117 -7.567 -23.131 1.00 93.81 109 THR A O 1
ATOM 858 N N . LEU A 1 110 ? 24.002 -8.199 -25.096 1.00 95.25 110 LEU A N 1
ATOM 859 C CA . LEU A 1 110 ? 23.025 -9.264 -25.350 1.00 95.25 110 LEU A CA 1
ATOM 860 C C . LEU A 1 110 ? 23.171 -10.414 -24.342 1.00 95.25 110 LEU A C 1
ATOM 862 O O . LEU A 1 110 ? 22.169 -10.932 -23.853 1.00 95.25 110 LEU A O 1
ATOM 866 N N . LEU A 1 111 ? 24.405 -10.806 -24.005 1.00 95.38 111 LEU A N 1
ATOM 867 C CA . LEU A 1 111 ? 24.662 -11.890 -23.049 1.00 95.38 111 LEU A CA 1
ATOM 868 C C . LEU A 1 111 ? 24.216 -11.530 -21.623 1.00 95.38 111 LEU A C 1
ATOM 870 O O . LEU A 1 111 ? 23.596 -12.363 -20.957 1.00 95.38 111 LEU A O 1
ATOM 874 N N . LEU A 1 112 ? 24.448 -10.289 -21.176 1.00 94.12 112 LEU A N 1
ATOM 875 C CA . LEU A 1 112 ? 23.884 -9.788 -19.914 1.00 94.12 112 LEU A CA 1
ATOM 876 C C . LEU A 1 112 ? 22.350 -9.819 -19.940 1.00 94.12 112 LEU A C 1
ATOM 878 O O . LEU A 1 112 ? 21.713 -10.310 -19.009 1.00 94.12 112 LEU A O 1
ATOM 882 N N . ALA A 1 113 ? 21.734 -9.376 -21.037 1.00 93.69 113 ALA A N 1
ATOM 883 C CA . ALA A 1 113 ? 20.281 -9.387 -21.168 1.00 93.69 113 ALA A CA 1
ATOM 884 C C . ALA A 1 113 ? 19.683 -10.810 -21.165 1.00 93.69 113 ALA A C 1
ATOM 886 O O . ALA A 1 113 ? 18.627 -11.029 -20.565 1.00 93.69 113 ALA A O 1
ATOM 887 N N . ILE A 1 114 ? 20.371 -11.800 -21.751 1.00 95.44 114 ILE A N 1
ATOM 888 C CA . ILE A 1 114 ? 20.004 -13.224 -21.644 1.00 95.44 114 ILE A CA 1
ATOM 889 C C . ILE A 1 114 ? 19.998 -13.665 -20.180 1.00 95.44 114 ILE A C 1
ATOM 891 O O . ILE A 1 114 ? 19.017 -14.248 -19.715 1.00 95.44 114 ILE A O 1
ATOM 895 N N . GLN A 1 115 ? 21.055 -13.356 -19.430 1.00 94.88 115 GLN A N 1
ATOM 896 C CA . GLN A 1 115 ? 21.132 -13.680 -18.007 1.00 94.88 115 GLN A CA 1
ATOM 897 C C . GLN A 1 115 ? 19.983 -13.040 -17.212 1.00 94.88 115 GLN A C 1
ATOM 899 O O . GLN A 1 115 ? 19.364 -13.704 -16.365 1.00 94.88 115 GLN A O 1
ATOM 904 N N . SER A 1 116 ? 19.656 -11.779 -17.492 1.00 92.75 116 SER A N 1
ATOM 905 C CA . SER A 1 116 ? 18.579 -11.056 -16.809 1.00 92.75 116 SER A CA 1
ATOM 906 C C . SER A 1 116 ? 17.176 -11.551 -17.176 1.00 92.75 116 SER A C 1
ATOM 908 O O . SER A 1 116 ? 16.282 -11.536 -16.318 1.00 92.75 116 SER A O 1
ATOM 910 N N . ALA A 1 117 ? 16.986 -12.106 -18.378 1.00 94.06 117 ALA A N 1
ATOM 911 C CA . ALA A 1 117 ? 15.740 -12.764 -18.775 1.00 94.06 117 ALA A CA 1
ATOM 912 C C . ALA A 1 117 ? 15.408 -13.978 -17.886 1.00 94.06 117 ALA A C 1
ATOM 914 O O . ALA A 1 117 ? 14.256 -14.139 -17.481 1.00 94.06 117 ALA A O 1
ATOM 915 N N . PHE A 1 118 ? 16.408 -14.782 -17.499 1.00 95.06 118 PHE A N 1
ATOM 916 C CA . PHE A 1 118 ? 16.230 -15.891 -16.546 1.00 95.06 118 PHE A CA 1
ATOM 917 C C . PHE A 1 118 ? 16.147 -15.423 -15.086 1.00 95.06 118 PHE A C 1
ATOM 919 O O . PHE A 1 118 ? 15.406 -15.997 -14.285 1.00 95.06 118 PHE A O 1
ATOM 926 N N . TYR A 1 119 ? 16.882 -14.368 -14.726 1.00 94.25 119 TYR A N 1
ATOM 927 C CA . TYR A 1 119 ? 16.902 -13.836 -13.360 1.00 94.25 119 TYR A CA 1
ATOM 928 C C . TYR A 1 119 ? 15.556 -13.219 -12.951 1.00 94.25 119 TYR A C 1
ATOM 930 O O . TYR A 1 119 ? 15.105 -13.397 -11.819 1.00 94.25 119 TYR A O 1
ATOM 938 N N . SER A 1 120 ? 14.883 -12.503 -13.860 1.00 92.75 120 SER A N 1
ATOM 939 C CA . SER A 1 120 ? 13.695 -11.701 -13.532 1.00 92.75 120 SER A CA 1
ATOM 940 C C . SER A 1 120 ? 12.498 -12.517 -12.995 1.00 92.75 120 SER A C 1
ATOM 942 O O . SER A 1 120 ? 11.989 -12.170 -11.922 1.00 92.75 120 SER A O 1
ATOM 944 N N . PRO A 1 121 ? 12.061 -13.629 -13.627 1.00 93.19 121 PRO A N 1
ATOM 945 C CA . PRO A 1 121 ? 10.970 -14.450 -13.094 1.00 93.19 121 PRO A CA 1
ATOM 946 C C . PRO A 1 121 ? 11.320 -15.125 -11.762 1.00 93.19 121 PRO A C 1
ATOM 948 O O . PRO A 1 121 ? 10.462 -15.246 -10.887 1.00 93.19 121 PRO A O 1
ATOM 951 N N . ALA A 1 122 ? 12.584 -15.523 -11.573 1.00 92.62 122 ALA A N 1
ATOM 952 C CA . ALA A 1 122 ? 13.060 -16.095 -10.316 1.00 92.62 122 ALA A CA 1
ATOM 953 C C . ALA A 1 122 ? 13.071 -15.054 -9.184 1.00 92.62 122 ALA A C 1
ATOM 955 O O . ALA A 1 122 ? 12.594 -15.342 -8.084 1.00 92.62 122 ALA A O 1
ATOM 956 N N . LYS A 1 123 ? 13.523 -13.824 -9.478 1.00 92.69 123 LYS A N 1
ATOM 957 C CA . LYS A 1 123 ? 13.517 -12.675 -8.559 1.00 92.69 123 LYS A CA 1
ATOM 958 C C . LYS A 1 123 ? 12.108 -12.435 -8.026 1.00 92.69 123 LYS A C 1
ATOM 960 O O . LYS A 1 123 ? 11.859 -12.582 -6.834 1.00 92.69 123 LYS A O 1
ATOM 965 N N . TYR A 1 124 ? 11.159 -12.126 -8.907 1.00 90.44 124 TYR A N 1
ATOM 966 C CA . TYR A 1 124 ? 9.791 -11.818 -8.478 1.00 90.44 124 TYR A CA 1
ATOM 967 C C . TYR A 1 124 ? 9.053 -13.039 -7.905 1.00 90.44 124 TYR A C 1
ATOM 969 O O . TYR A 1 124 ? 8.204 -12.876 -7.029 1.00 90.44 124 TYR A O 1
ATOM 977 N N . GLY A 1 125 ? 9.405 -14.259 -8.326 1.00 89.31 125 GLY A N 1
ATOM 978 C CA . GLY A 1 125 ? 8.845 -15.492 -7.773 1.00 89.31 125 GLY A CA 1
ATOM 979 C C . GLY A 1 125 ? 9.230 -15.728 -6.309 1.00 89.31 125 GLY A C 1
ATOM 980 O O . GLY A 1 125 ? 8.388 -16.130 -5.506 1.00 89.31 125 GLY A O 1
ATOM 981 N N . LEU A 1 126 ? 10.474 -15.408 -5.933 1.00 90.94 126 LEU A N 1
ATOM 982 C CA . LEU A 1 126 ? 10.982 -15.597 -4.570 1.00 90.94 126 LEU A CA 1
ATOM 983 C C . LEU A 1 126 ? 10.286 -14.693 -3.537 1.00 90.94 126 LEU A C 1
ATOM 985 O O . LEU A 1 126 ? 10.205 -15.048 -2.361 1.00 90.94 126 LEU A O 1
ATOM 989 N N . VAL A 1 127 ? 9.730 -13.551 -3.958 1.00 91.25 127 VAL A N 1
ATOM 990 C CA . VAL A 1 127 ? 9.056 -12.577 -3.076 1.00 91.25 127 VAL A CA 1
ATOM 991 C C . VAL A 1 127 ? 7.941 -13.228 -2.261 1.00 91.25 127 VAL A C 1
ATOM 993 O O . VAL A 1 127 ? 7.830 -12.996 -1.055 1.00 91.25 127 VAL A O 1
ATOM 996 N N . LYS A 1 128 ? 7.137 -14.078 -2.908 1.00 87.69 128 LYS A N 1
ATOM 997 C CA . LYS A 1 128 ? 6.021 -14.782 -2.267 1.00 87.69 128 LYS A CA 1
ATOM 998 C C . LYS A 1 128 ? 6.503 -15.741 -1.180 1.00 87.69 128 LYS A C 1
ATOM 1000 O O . LYS A 1 128 ? 5.889 -15.780 -0.114 1.00 87.69 128 LYS A O 1
ATOM 1005 N N . GLY A 1 129 ? 7.611 -16.445 -1.423 1.00 85.94 129 GLY A N 1
ATOM 1006 C CA . GLY A 1 129 ? 8.235 -17.353 -0.458 1.00 85.94 129 GLY A CA 1
ATOM 1007 C C . GLY A 1 129 ? 8.929 -16.629 0.699 1.00 85.94 129 GLY A C 1
ATOM 1008 O O . GLY A 1 129 ? 8.784 -17.035 1.847 1.00 85.94 129 GLY A O 1
ATOM 1009 N N . LEU A 1 130 ? 9.632 -15.527 0.421 1.00 88.62 130 LEU A N 1
ATOM 1010 C CA . LEU A 1 130 ? 10.446 -14.816 1.414 1.00 88.62 130 LEU A CA 1
ATOM 1011 C C . LEU A 1 130 ? 9.625 -13.902 2.340 1.00 88.62 130 LEU A C 1
ATOM 1013 O O . LEU A 1 130 ? 9.916 -13.800 3.530 1.00 88.62 130 LEU A O 1
ATOM 1017 N N . PHE A 1 131 ? 8.603 -13.225 1.806 1.00 88.94 131 PHE A N 1
ATOM 1018 C CA . PHE A 1 131 ? 7.826 -12.219 2.546 1.00 88.94 131 PHE A CA 1
ATOM 1019 C C . PHE A 1 131 ? 6.405 -12.675 2.914 1.00 88.94 131 PHE A C 1
ATOM 1021 O O . PHE A 1 131 ? 5.771 -12.069 3.783 1.00 88.94 131 PHE A O 1
ATOM 1028 N N . GLY A 1 132 ? 5.909 -13.745 2.286 1.00 85.88 132 GLY A N 1
ATOM 1029 C CA . GLY A 1 132 ? 4.567 -14.284 2.494 1.00 85.88 132 GLY A CA 1
ATOM 1030 C C . GLY A 1 132 ? 3.455 -13.497 1.786 1.00 85.88 132 GLY A C 1
ATOM 1031 O O . GLY A 1 132 ? 3.577 -12.309 1.481 1.00 85.88 132 GLY A O 1
ATOM 1032 N N . LYS A 1 133 ? 2.310 -14.162 1.567 1.00 83.50 133 LYS A N 1
ATOM 1033 C CA . LYS A 1 133 ? 1.134 -13.593 0.872 1.00 83.50 133 LYS A CA 1
ATOM 1034 C C . LYS A 1 133 ? 0.636 -12.250 1.453 1.00 83.50 133 LYS A C 1
ATOM 1036 O O . LYS A 1 133 ? 0.349 -11.355 0.659 1.00 83.50 133 LYS A O 1
ATOM 1041 N N . PRO A 1 134 ? 0.559 -12.040 2.787 1.00 80.50 134 PRO A N 1
ATOM 1042 C CA . PRO A 1 134 ? 0.027 -10.791 3.349 1.00 80.50 134 PRO A CA 1
ATOM 1043 C C . PRO A 1 134 ? 0.898 -9.557 3.087 1.00 80.50 134 PRO A C 1
ATOM 1045 O O . PRO A 1 134 ? 0.401 -8.436 3.145 1.00 80.50 134 PRO A O 1
ATOM 1048 N N . ARG A 1 135 ? 2.198 -9.739 2.816 1.00 88.00 135 ARG A N 1
ATOM 1049 C CA . ARG A 1 135 ? 3.170 -8.641 2.681 1.00 88.00 135 ARG A CA 1
ATOM 1050 C C . ARG A 1 135 ? 3.650 -8.430 1.246 1.00 88.00 135 ARG A C 1
ATOM 1052 O O . ARG A 1 135 ? 4.583 -7.663 1.029 1.00 88.00 135 ARG A O 1
ATOM 1059 N N . LEU A 1 136 ? 3.001 -9.059 0.261 1.00 90.44 136 LEU A N 1
ATOM 1060 C CA . LEU A 1 136 ? 3.389 -8.965 -1.150 1.00 90.44 136 LEU A CA 1
ATOM 1061 C C . LEU A 1 136 ? 3.455 -7.520 -1.655 1.00 90.44 136 LEU A C 1
ATOM 1063 O O . LEU A 1 136 ? 4.425 -7.159 -2.312 1.00 90.44 136 LEU A O 1
ATOM 1067 N N . ALA A 1 137 ? 2.465 -6.682 -1.341 1.00 91.25 137 ALA A N 1
ATOM 1068 C CA . ALA A 1 137 ? 2.473 -5.281 -1.765 1.00 91.25 137 ALA A CA 1
ATOM 1069 C C . ALA A 1 137 ? 3.580 -4.465 -1.071 1.00 91.25 137 ALA A C 1
ATOM 1071 O O . ALA A 1 137 ? 4.269 -3.688 -1.730 1.00 91.25 137 ALA A O 1
ATOM 1072 N N . GLU A 1 138 ? 3.809 -4.689 0.230 1.00 92.31 138 GLU A N 1
ATOM 1073 C CA . GLU A 1 138 ? 4.889 -4.024 0.974 1.00 92.31 138 GLU A CA 1
ATOM 1074 C C . GLU A 1 138 ? 6.263 -4.383 0.381 1.00 92.31 138 GLU A C 1
ATOM 1076 O O . GLU A 1 138 ? 7.083 -3.494 0.132 1.00 92.31 138 GLU A O 1
ATOM 1081 N N . ALA A 1 139 ? 6.480 -5.671 0.091 1.00 92.75 139 ALA A N 1
ATOM 1082 C CA . ALA A 1 139 ? 7.710 -6.186 -0.498 1.00 92.75 139 ALA A CA 1
ATOM 1083 C C . ALA A 1 139 ? 7.920 -5.701 -1.939 1.00 92.75 139 ALA A C 1
ATOM 1085 O O . ALA A 1 139 ? 9.004 -5.220 -2.256 1.00 92.75 139 ALA A O 1
ATOM 1086 N N . ASN A 1 140 ? 6.894 -5.756 -2.798 1.00 94.44 140 ASN A N 1
ATOM 1087 C CA . ASN A 1 140 ? 6.992 -5.257 -4.175 1.00 94.44 140 ASN A CA 1
ATOM 1088 C C . ASN A 1 140 ? 7.310 -3.758 -4.211 1.00 94.44 140 ASN A C 1
ATOM 1090 O O . ASN A 1 140 ? 8.132 -3.343 -5.022 1.00 94.44 140 ASN A O 1
ATOM 1094 N N . GLY A 1 141 ? 6.738 -2.954 -3.308 1.00 94.44 141 GLY A N 1
ATOM 1095 C CA . GLY A 1 141 ? 7.074 -1.531 -3.223 1.00 94.44 141 GLY A CA 1
ATOM 1096 C C . GLY A 1 141 ? 8.527 -1.275 -2.820 1.00 94.44 141 GLY A C 1
ATOM 1097 O O . GLY A 1 141 ? 9.185 -0.421 -3.410 1.00 94.44 141 GLY A O 1
ATOM 1098 N N . LEU A 1 142 ? 9.065 -2.056 -1.879 1.00 94.25 142 LEU A N 1
ATOM 1099 C CA . LEU A 1 142 ? 10.472 -1.956 -1.488 1.00 94.25 142 LEU A CA 1
ATOM 1100 C C . LEU A 1 142 ? 11.416 -2.402 -2.613 1.00 94.25 142 LEU A C 1
ATOM 1102 O O . LEU A 1 142 ? 12.373 -1.701 -2.923 1.00 94.25 142 LEU A O 1
ATOM 1106 N N . ILE A 1 143 ? 11.127 -3.538 -3.250 1.00 94.75 143 ILE A N 1
ATOM 1107 C CA . ILE A 1 143 ? 11.912 -4.074 -4.372 1.00 94.75 143 ILE A CA 1
ATOM 1108 C C . ILE A 1 143 ? 11.928 -3.085 -5.537 1.00 94.75 143 ILE A C 1
ATOM 1110 O O . ILE A 1 143 ? 12.985 -2.851 -6.123 1.00 94.75 143 ILE A O 1
ATOM 1114 N N . GLN A 1 144 ? 10.780 -2.484 -5.857 1.00 95.50 144 GLN A N 1
ATOM 1115 C CA . GLN A 1 144 ? 10.679 -1.496 -6.925 1.00 95.50 144 GLN A CA 1
ATOM 1116 C C . GLN A 1 144 ? 11.498 -0.244 -6.597 1.00 95.50 144 GLN A C 1
ATOM 1118 O O . GLN A 1 144 ? 12.274 0.202 -7.436 1.00 95.50 144 GLN A O 1
ATOM 1123 N N . ALA A 1 145 ? 11.393 0.283 -5.373 1.00 96.25 145 ALA A N 1
ATOM 1124 C CA . ALA A 1 145 ? 12.180 1.438 -4.947 1.00 96.25 145 ALA A CA 1
ATOM 1125 C C . ALA A 1 145 ? 13.693 1.165 -5.003 1.00 96.25 145 ALA A C 1
ATOM 1127 O O . ALA A 1 145 ? 14.442 1.996 -5.507 1.00 96.25 145 ALA A O 1
ATOM 1128 N N . VAL A 1 146 ? 14.136 -0.016 -4.554 1.00 95.88 146 VAL A N 1
ATOM 1129 C CA . VAL A 1 146 ? 15.548 -0.429 -4.620 1.00 95.88 146 VAL A CA 1
ATOM 1130 C C . VAL A 1 146 ? 16.020 -0.584 -6.066 1.00 95.88 146 VAL A C 1
ATOM 1132 O O . VAL A 1 146 ? 17.103 -0.118 -6.398 1.00 95.88 146 VAL A O 1
ATOM 1135 N N . THR A 1 147 ? 15.206 -1.185 -6.938 1.00 95.12 147 THR A N 1
ATOM 1136 C CA . THR A 1 147 ? 15.549 -1.367 -8.360 1.00 95.12 147 THR A CA 1
ATOM 1137 C C . THR A 1 147 ? 15.687 -0.019 -9.070 1.00 95.12 147 THR A C 1
ATOM 1139 O O . THR A 1 147 ? 16.658 0.203 -9.782 1.00 95.12 147 THR A O 1
ATOM 1142 N N . ILE A 1 148 ? 14.749 0.907 -8.850 1.00 94.94 148 ILE A N 1
ATOM 1143 C CA . ILE A 1 148 ? 14.806 2.246 -9.453 1.00 94.94 148 ILE A CA 1
ATOM 1144 C C . ILE A 1 148 ? 15.956 3.071 -8.866 1.00 94.94 148 ILE A C 1
ATOM 1146 O O . ILE A 1 148 ? 16.652 3.757 -9.609 1.00 94.94 148 ILE A O 1
ATOM 1150 N N . GLY A 1 149 ? 16.207 2.960 -7.559 1.00 95.06 149 GLY A N 1
ATOM 1151 C CA . GLY A 1 149 ? 17.374 3.571 -6.923 1.00 95.06 149 GLY A CA 1
ATOM 1152 C C . GLY A 1 149 ? 18.692 3.060 -7.510 1.00 95.06 149 GLY A C 1
ATOM 1153 O O . GLY A 1 149 ? 19.579 3.862 -7.781 1.00 95.06 149 GLY A O 1
ATOM 1154 N N . ALA A 1 150 ? 18.800 1.754 -7.772 1.00 95.62 150 ALA A N 1
ATOM 1155 C CA . ALA A 1 150 ? 19.960 1.152 -8.428 1.00 95.62 150 ALA A CA 1
ATOM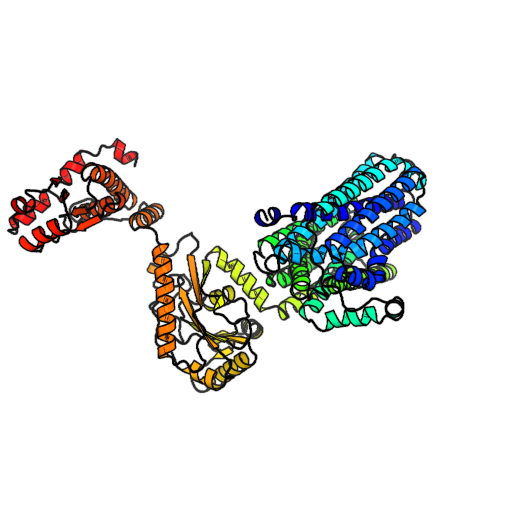 1156 C C . ALA A 1 150 ? 20.145 1.648 -9.864 1.00 95.62 150 ALA A C 1
ATOM 1158 O O . ALA A 1 150 ? 21.267 1.944 -10.260 1.00 95.62 150 ALA A O 1
ATOM 1159 N N . ILE A 1 151 ? 19.050 1.779 -10.621 1.00 93.06 151 ILE A N 1
ATOM 1160 C CA . ILE A 1 151 ? 19.073 2.319 -11.985 1.00 93.06 151 ILE A CA 1
ATOM 1161 C C . ILE A 1 151 ? 19.592 3.762 -11.969 1.00 93.06 151 ILE A C 1
ATOM 1163 O O . ILE A 1 151 ? 20.552 4.084 -12.655 1.00 93.06 151 ILE A O 1
ATOM 1167 N N . LEU A 1 152 ? 19.027 4.636 -11.135 1.00 92.06 152 LEU A N 1
ATOM 1168 C CA . LEU A 1 152 ? 19.481 6.028 -11.062 1.00 92.06 152 LEU A CA 1
ATOM 1169 C C . LEU A 1 152 ? 20.937 6.139 -10.590 1.00 92.06 152 LEU A C 1
ATOM 1171 O O . LEU A 1 152 ? 21.715 6.887 -11.179 1.00 92.06 152 LEU A O 1
ATOM 1175 N N . ALA A 1 153 ? 21.319 5.370 -9.566 1.00 93.50 153 ALA A N 1
ATOM 1176 C CA . ALA A 1 153 ? 22.690 5.342 -9.069 1.00 93.50 153 ALA A CA 1
ATOM 1177 C C . ALA A 1 153 ? 23.673 4.840 -10.137 1.00 93.50 153 ALA A C 1
ATOM 1179 O O . ALA A 1 153 ? 24.743 5.420 -10.286 1.00 93.50 153 ALA A O 1
ATOM 1180 N N . GLY A 1 154 ? 23.303 3.804 -10.896 1.00 93.06 154 GLY A N 1
ATOM 1181 C CA . GLY A 1 154 ? 24.101 3.270 -11.999 1.00 93.06 154 GLY A CA 1
ATOM 1182 C C . GLY A 1 154 ? 24.279 4.291 -13.118 1.00 93.06 154 GLY A C 1
ATOM 1183 O O . GLY A 1 154 ? 25.409 4.566 -13.511 1.00 93.06 154 GLY A O 1
ATOM 1184 N N . THR A 1 155 ? 23.193 4.925 -13.575 1.00 90.06 155 THR A N 1
ATOM 1185 C CA . THR A 1 155 ? 23.270 5.978 -14.599 1.00 90.06 155 THR A CA 1
ATOM 1186 C C . THR A 1 155 ? 24.225 7.090 -14.184 1.00 90.06 155 THR A C 1
ATOM 1188 O O . THR A 1 155 ? 25.106 7.453 -14.961 1.00 90.06 155 THR A O 1
ATOM 1191 N N . VAL A 1 156 ? 24.087 7.606 -12.959 1.00 89.69 156 VAL A N 1
ATOM 1192 C CA . VAL A 1 156 ? 24.930 8.702 -12.464 1.00 89.69 156 VAL A CA 1
ATOM 1193 C C . VAL A 1 156 ? 26.379 8.251 -12.297 1.00 89.69 156 VAL A C 1
ATOM 1195 O O . VAL A 1 156 ? 27.273 8.925 -12.794 1.00 89.69 156 VAL A O 1
ATOM 1198 N N . ALA A 1 157 ? 26.625 7.113 -11.640 1.00 92.12 157 ALA A N 1
ATOM 1199 C CA . ALA A 1 157 ? 27.978 6.648 -11.348 1.00 92.12 157 ALA A CA 1
ATOM 1200 C C . ALA A 1 157 ? 28.779 6.361 -12.624 1.00 92.12 157 ALA A C 1
ATOM 1202 O O . ALA A 1 157 ? 29.890 6.862 -12.772 1.00 92.12 157 ALA A O 1
ATOM 1203 N N . PHE A 1 158 ? 28.216 5.595 -13.563 1.00 91.94 158 PHE A N 1
ATOM 1204 C CA . PHE A 1 158 ? 28.933 5.235 -14.786 1.00 91.94 158 PHE A CA 1
ATOM 1205 C C . PHE A 1 158 ? 29.080 6.418 -15.743 1.00 91.94 158 PHE A C 1
ATOM 1207 O O . PHE A 1 158 ? 30.133 6.540 -16.356 1.00 91.94 158 PHE A O 1
ATOM 1214 N N . THR A 1 159 ? 28.095 7.320 -15.832 1.00 88.81 159 THR A N 1
ATOM 1215 C CA . THR A 1 159 ? 28.229 8.535 -16.657 1.00 88.81 159 THR A CA 1
ATOM 1216 C C . THR A 1 159 ? 29.265 9.491 -16.075 1.00 88.81 159 THR A C 1
ATOM 1218 O O . THR A 1 159 ? 30.141 9.942 -16.801 1.00 88.81 159 THR A O 1
ATOM 1221 N N . ALA A 1 160 ? 29.216 9.766 -14.767 1.00 88.88 160 ALA A N 1
ATOM 1222 C CA . ALA A 1 160 ? 30.162 10.676 -14.127 1.00 88.88 160 ALA A CA 1
ATOM 1223 C C . ALA A 1 160 ? 31.602 10.163 -14.241 1.00 88.88 160 ALA A C 1
ATOM 1225 O O . ALA A 1 160 ? 32.480 10.918 -14.644 1.00 88.88 160 ALA A O 1
ATOM 1226 N N . LEU A 1 161 ? 31.839 8.878 -13.949 1.00 91.12 161 LEU A N 1
ATOM 1227 C CA . LEU A 1 161 ? 33.175 8.294 -14.071 1.00 91.12 161 LEU A CA 1
ATOM 1228 C C . LEU A 1 161 ? 33.668 8.291 -15.525 1.00 91.12 161 LEU A C 1
ATOM 1230 O O . LEU A 1 161 ? 34.820 8.639 -15.769 1.00 91.12 161 LEU A O 1
ATOM 1234 N N . PHE A 1 162 ? 32.793 7.961 -16.482 1.00 89.75 162 PHE A N 1
ATOM 1235 C CA . PHE A 1 162 ? 33.098 8.017 -17.914 1.00 89.75 162 PHE A CA 1
ATOM 1236 C C . PHE A 1 162 ? 33.533 9.426 -18.343 1.00 89.75 162 PHE A C 1
ATOM 1238 O O . PHE A 1 162 ? 34.588 9.579 -18.948 1.00 89.75 162 PHE A O 1
ATOM 1245 N N . GLU A 1 163 ? 32.772 10.461 -17.976 1.00 85.62 163 GLU A N 1
ATOM 1246 C CA . GLU A 1 163 ? 33.098 11.848 -18.327 1.00 85.62 163 GLU A CA 1
ATOM 1247 C C . GLU A 1 163 ? 34.376 12.352 -17.646 1.00 85.62 163 GLU A C 1
ATOM 1249 O O . GLU A 1 163 ? 35.163 13.047 -18.276 1.00 85.62 163 GLU A O 1
ATOM 1254 N N . THR A 1 164 ? 34.631 11.979 -16.385 1.00 87.06 164 THR A N 1
ATOM 1255 C CA . THR A 1 164 ? 35.847 12.423 -15.676 1.00 87.06 164 THR A CA 1
ATOM 1256 C C . THR A 1 164 ? 37.135 11.789 -16.192 1.00 87.06 164 THR A C 1
ATOM 1258 O O . THR A 1 164 ? 38.209 12.342 -15.969 1.00 87.06 164 THR A O 1
ATOM 1261 N N . TRP A 1 165 ? 37.054 10.609 -16.809 1.00 87.75 165 TRP A N 1
ATOM 1262 C CA . TRP A 1 165 ? 38.230 9.837 -17.224 1.00 87.75 165 TRP A CA 1
ATOM 1263 C C . TRP A 1 165 ? 38.545 9.956 -18.714 1.00 87.75 165 TRP A C 1
ATOM 1265 O O . TRP A 1 165 ? 39.620 9.532 -19.130 1.00 87.75 165 TRP A O 1
ATOM 1275 N N . ILE A 1 166 ? 37.640 10.529 -19.509 1.00 83.81 166 ILE A N 1
ATOM 1276 C CA . ILE A 1 166 ? 37.835 10.727 -20.947 1.00 83.81 166 ILE A CA 1
ATOM 1277 C C . ILE A 1 166 ? 38.350 12.136 -21.222 1.00 83.81 166 ILE A C 1
ATOM 1279 O O . ILE A 1 166 ? 37.791 13.121 -20.744 1.00 83.81 166 ILE A O 1
ATOM 1283 N N . THR A 1 167 ? 39.399 12.228 -22.037 1.00 76.06 167 THR A N 1
ATOM 1284 C CA . THR A 1 167 ? 39.914 13.505 -22.543 1.00 76.06 167 THR A CA 1
ATOM 1285 C C . THR A 1 167 ? 39.113 14.005 -23.758 1.00 76.06 167 THR A C 1
ATOM 1287 O O . THR A 1 167 ? 38.541 13.186 -24.476 1.00 76.06 167 THR A O 1
ATOM 1290 N N . PRO A 1 168 ? 39.050 15.330 -24.013 1.00 66.38 168 PRO A N 1
ATOM 1291 C CA . PRO A 1 168 ? 38.152 15.930 -25.015 1.00 66.38 168 PRO A CA 1
ATOM 1292 C C . PRO A 1 168 ? 38.486 15.680 -26.498 1.00 66.38 168 PRO A C 1
ATOM 1294 O O . PRO A 1 168 ? 37.800 16.234 -27.350 1.00 66.38 168 PRO A O 1
ATOM 1297 N N . ASP A 1 169 ? 39.528 14.914 -26.817 1.00 65.69 169 ASP A N 1
ATOM 1298 C CA . ASP A 1 169 ? 39.983 14.727 -28.201 1.00 65.69 169 ASP A CA 1
ATOM 1299 C C . ASP A 1 169 ? 39.117 13.715 -28.977 1.00 65.69 169 ASP A C 1
ATOM 1301 O O . ASP A 1 169 ? 38.516 12.818 -28.380 1.00 65.69 169 ASP A O 1
ATOM 1305 N N . ASP A 1 170 ? 39.107 13.814 -30.314 1.00 61.06 170 ASP A N 1
ATOM 1306 C CA . ASP A 1 170 ? 38.449 12.862 -31.224 1.00 61.06 170 ASP A CA 1
ATOM 1307 C C . ASP A 1 170 ? 39.031 11.448 -31.057 1.00 61.06 170 ASP A C 1
ATOM 1309 O O . ASP A 1 170 ? 40.070 11.090 -31.620 1.00 61.06 170 ASP A O 1
ATOM 1313 N N . GLN A 1 171 ? 38.354 10.625 -30.255 1.00 76.00 171 GLN A N 1
ATOM 1314 C CA . GLN A 1 171 ? 38.789 9.271 -29.930 1.00 76.00 171 GLN A CA 1
ATOM 1315 C C . GLN A 1 171 ? 37.911 8.206 -30.580 1.00 76.00 171 GLN A C 1
ATOM 1317 O O . GLN A 1 171 ? 36.680 8.204 -30.497 1.00 76.00 171 GLN A O 1
ATOM 1322 N N . THR A 1 172 ? 38.578 7.211 -31.164 1.00 88.88 172 THR A N 1
ATOM 1323 C CA . THR A 1 172 ? 37.920 6.002 -31.668 1.00 88.88 172 THR A CA 1
ATOM 1324 C C . THR A 1 172 ? 37.275 5.206 -30.520 1.00 88.88 172 THR A C 1
ATOM 1326 O O . THR A 1 172 ? 37.786 5.230 -29.393 1.00 88.88 172 THR A O 1
ATOM 1329 N N . PRO A 1 173 ? 36.226 4.396 -30.782 1.00 89.25 173 PRO A N 1
ATOM 1330 C CA . PRO A 1 173 ? 35.577 3.587 -29.745 1.00 89.25 173 PRO A CA 1
ATOM 1331 C C . PRO A 1 173 ? 36.557 2.683 -28.985 1.00 89.25 173 PRO A C 1
ATOM 1333 O O . PRO A 1 173 ? 36.422 2.463 -27.784 1.00 89.25 173 PRO A O 1
ATOM 1336 N N . ALA A 1 174 ? 37.575 2.167 -29.681 1.00 91.69 174 ALA A N 1
ATOM 1337 C CA . ALA A 1 174 ? 38.607 1.323 -29.091 1.00 91.69 174 ALA A CA 1
ATOM 1338 C C . ALA A 1 174 ? 39.497 2.083 -28.091 1.00 91.69 174 ALA A C 1
ATOM 1340 O O . ALA A 1 174 ? 39.871 1.518 -27.064 1.00 91.69 174 ALA A O 1
ATOM 1341 N N . GLN A 1 175 ? 39.827 3.348 -28.369 1.00 90.56 175 GLN A N 1
ATOM 1342 C CA . GLN A 1 175 ? 40.614 4.197 -27.467 1.00 90.56 175 GLN A CA 1
ATOM 1343 C C . GLN A 1 175 ? 39.804 4.581 -26.227 1.00 90.56 175 GLN A C 1
ATOM 1345 O O . GLN A 1 175 ? 40.300 4.399 -25.114 1.00 90.56 175 GLN A O 1
ATOM 1350 N N . LEU A 1 176 ? 38.540 4.985 -26.410 1.00 90.50 176 LEU A N 1
ATOM 1351 C CA . LEU A 1 176 ? 37.635 5.294 -25.300 1.00 90.50 176 LEU A CA 1
ATOM 1352 C C . LEU A 1 176 ? 37.478 4.096 -24.358 1.00 90.50 176 LEU A C 1
ATOM 1354 O O . LEU A 1 176 ? 37.648 4.235 -23.148 1.00 90.50 176 LEU A O 1
ATOM 1358 N N . LEU A 1 177 ? 37.227 2.899 -24.906 1.00 92.19 177 LEU A N 1
ATOM 1359 C CA . LEU A 1 177 ? 37.080 1.679 -24.107 1.00 92.19 177 LEU A CA 1
ATOM 1360 C C . LEU A 1 177 ? 38.330 1.338 -23.287 1.00 92.19 177 LEU A C 1
ATOM 1362 O O . LEU A 1 177 ? 38.201 0.877 -22.153 1.00 92.19 177 LEU A O 1
ATOM 1366 N N . ARG A 1 178 ? 39.531 1.581 -23.826 1.00 93.44 178 ARG A N 1
ATOM 1367 C CA . ARG A 1 178 ? 40.788 1.344 -23.101 1.00 93.44 178 ARG A CA 1
ATOM 1368 C C . ARG A 1 178 ? 40.969 2.308 -21.934 1.00 93.44 178 ARG A C 1
ATOM 1370 O O . ARG A 1 178 ? 41.406 1.877 -20.870 1.00 93.44 178 ARG A O 1
ATOM 1377 N N . GLN A 1 179 ? 40.604 3.579 -22.105 1.00 91.81 179 GLN A N 1
ATOM 1378 C CA . GLN A 1 179 ? 40.688 4.585 -21.037 1.00 91.81 179 GLN A CA 1
ATOM 1379 C C . GLN A 1 179 ? 39.736 4.267 -19.882 1.00 91.81 179 GLN A C 1
ATOM 1381 O O . GLN A 1 179 ? 40.109 4.361 -18.714 1.00 91.81 179 GLN A O 1
ATOM 1386 N N . ILE A 1 180 ? 38.529 3.803 -20.199 1.00 92.56 180 ILE A N 1
ATOM 1387 C CA . ILE A 1 180 ? 37.510 3.464 -19.197 1.00 92.56 180 ILE A CA 1
ATOM 1388 C C . ILE A 1 180 ? 37.549 1.996 -18.750 1.00 92.56 180 ILE A C 1
ATOM 1390 O O . ILE A 1 180 ? 36.685 1.571 -17.980 1.00 92.56 180 ILE A O 1
ATOM 1394 N N . ALA A 1 181 ? 38.539 1.210 -19.187 1.00 93.44 181 ALA A N 1
ATOM 1395 C CA . ALA A 1 181 ? 38.665 -0.205 -18.842 1.00 93.44 181 ALA A CA 1
ATOM 1396 C C . ALA A 1 181 ? 38.583 -0.512 -17.331 1.00 93.44 181 ALA A C 1
ATOM 1398 O O . ALA A 1 181 ? 37.955 -1.519 -16.981 1.00 93.44 181 ALA A O 1
ATOM 1399 N N . PRO A 1 182 ? 39.083 0.348 -16.412 1.00 94.75 182 PRO A N 1
ATOM 1400 C CA . PRO A 1 182 ? 38.897 0.148 -14.974 1.00 94.75 182 PRO A CA 1
ATOM 1401 C C . PRO A 1 182 ? 37.427 0.058 -14.522 1.00 94.75 182 PRO A C 1
ATOM 1403 O O . PRO A 1 182 ? 37.143 -0.600 -13.521 1.00 94.75 182 PRO A O 1
ATOM 1406 N N . LEU A 1 183 ? 36.468 0.633 -15.264 1.00 93.25 183 LEU A N 1
ATOM 1407 C CA . LEU A 1 183 ? 35.032 0.476 -14.978 1.00 93.25 183 LEU A CA 1
ATOM 1408 C C . LEU A 1 183 ? 34.554 -0.973 -15.116 1.00 93.25 183 LEU A C 1
ATOM 1410 O O . LEU A 1 183 ? 33.591 -1.362 -14.455 1.00 93.25 183 LEU A O 1
ATOM 1414 N N . GLY A 1 184 ? 35.229 -1.792 -15.927 1.00 94.38 184 GLY A N 1
ATOM 1415 C CA . GLY A 1 184 ? 34.945 -3.224 -16.023 1.00 94.38 184 GLY A CA 1
ATOM 1416 C C . GLY A 1 184 ? 35.104 -3.934 -14.673 1.00 94.38 184 GLY A C 1
ATOM 1417 O O . GLY A 1 184 ? 34.236 -4.706 -14.264 1.00 94.38 184 GLY A O 1
ATOM 1418 N N . TRP A 1 185 ? 36.134 -3.580 -13.898 1.00 96.62 185 TRP A N 1
ATOM 1419 C CA . TRP A 1 185 ? 36.344 -4.144 -12.561 1.00 96.62 185 TRP A CA 1
ATOM 1420 C C . TRP A 1 185 ? 35.257 -3.754 -11.565 1.00 96.62 185 TRP A C 1
ATOM 1422 O O . TRP A 1 185 ? 34.921 -4.553 -10.691 1.00 96.62 185 TRP A O 1
ATOM 1432 N N . LEU A 1 186 ? 34.645 -2.576 -11.724 1.00 95.81 186 LEU A N 1
ATOM 1433 C CA . LEU A 1 186 ? 33.472 -2.203 -10.938 1.00 95.81 186 LEU A CA 1
ATOM 1434 C C . LEU A 1 186 ? 32.298 -3.154 -11.229 1.00 95.81 186 LEU A C 1
ATOM 1436 O O . LEU A 1 186 ? 31.631 -3.594 -10.292 1.00 95.81 186 LEU A O 1
ATOM 1440 N N . LEU A 1 187 ? 32.070 -3.534 -12.491 1.00 96.38 187 LEU A N 1
ATOM 1441 C CA . LEU A 1 187 ? 31.036 -4.513 -12.866 1.00 96.38 187 LEU A CA 1
ATOM 1442 C C . LEU A 1 187 ? 31.329 -5.903 -12.281 1.00 96.38 187 LEU A C 1
ATOM 1444 O O . LEU A 1 187 ? 30.439 -6.534 -11.704 1.00 96.38 187 LEU A O 1
ATOM 1448 N N . VAL A 1 188 ? 32.583 -6.358 -12.376 1.00 97.62 188 VAL A N 1
ATOM 1449 C CA . VAL A 1 188 ? 33.030 -7.650 -11.827 1.00 97.62 188 VAL A CA 1
ATOM 1450 C C . VAL A 1 188 ? 32.859 -7.688 -10.311 1.00 97.62 188 VAL A C 1
ATOM 1452 O O . VAL A 1 188 ? 32.283 -8.641 -9.787 1.00 97.62 188 VAL A O 1
ATOM 1455 N N . LEU A 1 189 ? 33.294 -6.642 -9.602 1.00 97.19 189 LEU A N 1
ATOM 1456 C CA . LEU A 1 189 ? 33.177 -6.545 -8.148 1.00 97.19 189 LEU A CA 1
ATOM 1457 C C . LEU A 1 189 ? 31.712 -6.597 -7.702 1.00 97.19 189 LEU A C 1
ATOM 1459 O O . LEU A 1 189 ? 31.366 -7.382 -6.820 1.00 97.19 189 LEU A O 1
ATOM 1463 N N . ASN A 1 190 ? 30.836 -5.808 -8.330 1.00 96.69 190 ASN A N 1
ATOM 1464 C CA . ASN A 1 190 ? 29.412 -5.801 -7.990 1.00 96.69 190 ASN A CA 1
ATOM 1465 C C . ASN A 1 190 ? 28.750 -7.161 -8.277 1.00 96.69 190 ASN A C 1
ATOM 1467 O O . ASN A 1 190 ? 27.990 -7.653 -7.441 1.00 96.69 190 ASN A O 1
ATOM 1471 N N . SER A 1 191 ? 29.094 -7.811 -9.394 1.00 96.62 191 SER A N 1
ATOM 1472 C CA . SER A 1 191 ? 28.615 -9.162 -9.724 1.00 96.62 191 SER A CA 1
ATOM 1473 C C . SER A 1 191 ? 29.120 -10.213 -8.723 1.00 96.62 191 SER A C 1
ATOM 1475 O O . SER A 1 191 ? 28.364 -11.076 -8.281 1.00 96.62 191 SER A O 1
ATOM 1477 N N . ALA A 1 192 ? 30.377 -10.121 -8.281 1.00 97.19 192 ALA A N 1
ATOM 1478 C CA . ALA A 1 192 ? 30.940 -11.030 -7.282 1.00 97.19 192 ALA A CA 1
ATOM 1479 C C . ALA A 1 192 ? 30.269 -10.857 -5.907 1.00 97.19 192 ALA A C 1
ATOM 1481 O O . ALA A 1 192 ? 29.880 -11.840 -5.269 1.00 97.19 192 ALA A O 1
ATOM 1482 N N . ILE A 1 193 ? 30.052 -9.611 -5.468 1.00 97.06 193 ILE A N 1
ATOM 1483 C CA . ILE A 1 193 ? 29.315 -9.315 -4.229 1.00 97.06 193 ILE A CA 1
ATOM 1484 C C . ILE A 1 193 ? 27.876 -9.837 -4.332 1.00 97.06 193 ILE A C 1
ATOM 1486 O O . ILE A 1 193 ? 27.352 -10.392 -3.360 1.00 97.06 193 ILE A O 1
ATOM 1490 N N . GLN A 1 194 ? 27.238 -9.718 -5.501 1.00 96.62 194 GLN A N 1
ATOM 1491 C CA . GLN A 1 194 ? 25.899 -10.251 -5.744 1.00 96.62 194 GLN A CA 1
ATOM 1492 C C . GLN A 1 194 ? 25.858 -11.767 -5.515 1.00 96.62 194 GLN A C 1
ATOM 1494 O O . GLN A 1 194 ? 24.990 -12.244 -4.779 1.00 96.62 194 GLN A O 1
ATOM 1499 N N . VAL A 1 195 ? 26.816 -12.515 -6.075 1.00 96.50 195 VAL A N 1
ATOM 1500 C CA . VAL A 1 195 ? 26.945 -13.966 -5.870 1.00 96.50 195 VAL A CA 1
ATOM 1501 C C . VAL A 1 195 ? 27.052 -14.283 -4.379 1.00 96.50 195 VAL A C 1
ATOM 1503 O O . VAL A 1 195 ? 26.202 -15.000 -3.848 1.00 96.50 195 VAL A O 1
ATOM 1506 N N . VAL A 1 196 ? 28.030 -13.696 -3.678 1.00 95.69 196 VAL A N 1
ATOM 1507 C CA . VAL A 1 196 ? 28.245 -13.915 -2.232 1.00 95.69 196 VAL A CA 1
ATOM 1508 C C . VAL A 1 196 ? 26.967 -13.648 -1.436 1.00 95.69 196 VAL A C 1
ATOM 1510 O O . VAL A 1 196 ? 26.602 -14.405 -0.533 1.00 95.69 196 VAL A O 1
ATOM 1513 N N . THR A 1 197 ? 26.245 -12.594 -1.799 1.00 94.44 197 THR A N 1
ATOM 1514 C CA . THR A 1 197 ? 25.004 -12.201 -1.138 1.00 94.44 197 THR A CA 1
ATOM 1515 C C . THR A 1 197 ? 23.878 -13.218 -1.368 1.00 94.44 197 THR A C 1
ATOM 1517 O O . THR A 1 197 ? 23.159 -13.563 -0.428 1.00 94.44 197 THR A O 1
ATOM 1520 N N . LEU A 1 198 ? 23.744 -13.769 -2.578 1.00 94.75 198 LEU A N 1
ATOM 1521 C CA . LEU A 1 198 ? 22.727 -14.777 -2.911 1.00 94.75 198 LEU A CA 1
ATOM 1522 C C . LEU A 1 198 ? 22.972 -16.140 -2.241 1.00 94.75 198 LEU A C 1
ATOM 1524 O O . LEU A 1 198 ? 22.021 -16.895 -2.009 1.00 94.75 198 LEU A O 1
ATOM 1528 N N . TYR A 1 199 ? 24.214 -16.469 -1.877 1.00 94.00 199 TYR A N 1
ATOM 1529 C CA . TYR A 1 199 ? 24.503 -17.662 -1.069 1.00 94.00 199 TYR A CA 1
ATOM 1530 C C . TYR A 1 199 ? 24.037 -17.533 0.387 1.00 94.00 199 TYR A C 1
ATOM 1532 O O . TYR A 1 199 ? 23.818 -18.550 1.040 1.00 94.00 199 TYR A O 1
ATOM 1540 N N . ARG A 1 200 ? 23.776 -16.311 0.875 1.00 92.25 200 ARG A N 1
ATOM 1541 C CA . ARG A 1 200 ? 23.176 -16.073 2.202 1.00 92.25 200 ARG A CA 1
ATOM 1542 C C . ARG A 1 200 ? 21.657 -16.276 2.232 1.00 92.25 200 ARG A C 1
ATOM 1544 O O . ARG A 1 200 ? 21.056 -16.193 3.302 1.00 92.25 200 ARG A O 1
ATOM 1551 N N . LEU A 1 201 ? 21.021 -16.509 1.081 1.00 90.12 201 LEU A N 1
ATOM 1552 C CA . LEU A 1 201 ? 19.591 -16.808 1.009 1.00 90.12 201 LEU A CA 1
ATOM 1553 C C . LEU A 1 201 ? 19.317 -18.283 1.337 1.00 90.12 201 LEU A C 1
ATOM 1555 O O . LEU A 1 201 ? 20.033 -19.151 0.827 1.00 90.12 201 LEU A O 1
ATOM 1559 N N . PRO A 1 202 ? 18.278 -18.589 2.137 1.00 83.44 202 PRO A N 1
ATOM 1560 C CA . PRO A 1 202 ? 17.860 -19.968 2.364 1.00 83.44 202 PRO A CA 1
ATOM 1561 C C . PRO A 1 202 ? 17.355 -20.582 1.054 1.00 83.44 202 PRO A C 1
ATOM 1563 O O . PRO A 1 202 ? 16.674 -19.908 0.286 1.00 83.44 202 PRO A O 1
ATOM 1566 N N . LEU A 1 203 ? 17.686 -21.851 0.796 1.00 76.19 203 LEU A N 1
ATOM 1567 C CA . LEU A 1 203 ? 17.145 -22.572 -0.358 1.00 76.19 203 LEU A CA 1
ATOM 1568 C C . LEU A 1 203 ? 15.630 -22.740 -0.201 1.00 76.19 203 LEU A C 1
ATOM 1570 O O . LEU A 1 203 ? 15.151 -23.144 0.858 1.00 76.19 203 LEU A O 1
ATOM 1574 N N . ASP A 1 204 ? 14.891 -22.426 -1.259 1.00 75.06 204 ASP A N 1
ATOM 1575 C CA . ASP A 1 204 ? 13.447 -22.592 -1.332 1.00 75.06 204 ASP A CA 1
ATOM 1576 C C . ASP A 1 204 ? 13.062 -24.008 -1.792 1.00 75.06 204 ASP A C 1
ATOM 1578 O O . ASP A 1 204 ? 13.778 -24.652 -2.563 1.00 75.06 204 ASP A O 1
ATOM 1582 N N . ALA A 1 205 ? 11.929 -24.515 -1.298 1.00 65.50 205 ALA A N 1
ATOM 1583 C CA . ALA A 1 205 ? 11.377 -25.789 -1.749 1.00 65.50 205 ALA A CA 1
ATOM 1584 C C . ALA A 1 205 ? 10.744 -25.611 -3.139 1.00 65.50 205 ALA A C 1
ATOM 1586 O O . ALA A 1 205 ? 9.893 -24.741 -3.323 1.00 65.50 205 ALA A O 1
ATOM 1587 N N . SER A 1 206 ? 11.145 -26.430 -4.117 1.00 59.81 206 SER A N 1
ATOM 1588 C CA . SER A 1 206 ? 10.527 -26.434 -5.448 1.00 59.81 206 SER A CA 1
ATOM 1589 C C . SER A 1 206 ? 9.432 -27.492 -5.541 1.00 59.81 206 SER A C 1
ATOM 1591 O O . SER A 1 206 ? 9.704 -28.669 -5.296 1.00 59.81 206 SER A O 1
ATOM 1593 N N . ASN A 1 207 ? 8.254 -27.108 -6.024 1.00 61.28 207 ASN A N 1
ATOM 1594 C CA . ASN A 1 207 ? 7.345 -28.057 -6.660 1.00 61.28 207 ASN A CA 1
ATOM 1595 C C . ASN A 1 207 ? 7.828 -28.233 -8.102 1.00 61.28 207 ASN A C 1
ATOM 1597 O O . ASN A 1 207 ? 7.859 -27.259 -8.848 1.00 61.28 207 ASN A O 1
ATOM 1601 N N . ARG A 1 208 ? 8.269 -29.438 -8.484 1.00 62.06 208 ARG A N 1
ATOM 1602 C CA . ARG A 1 208 ? 8.692 -29.707 -9.867 1.00 62.06 208 ARG A CA 1
ATOM 1603 C C . ARG A 1 208 ? 7.512 -29.462 -10.811 1.00 62.06 208 ARG A C 1
ATOM 1605 O O . ARG A 1 208 ? 6.436 -30.008 -10.588 1.00 62.06 208 ARG A O 1
ATOM 1612 N N . SER A 1 209 ? 7.721 -28.670 -11.862 1.00 62.75 209 SER A N 1
ATOM 1613 C CA . SER A 1 209 ? 6.764 -28.587 -12.967 1.00 62.75 209 SER A CA 1
ATOM 1614 C C . SER A 1 209 ? 6.653 -29.958 -13.643 1.00 62.75 209 SER A C 1
ATOM 1616 O O . SER A 1 209 ? 7.664 -30.537 -14.038 1.00 62.75 209 SER A O 1
ATOM 1618 N N . GLU A 1 210 ? 5.435 -30.485 -13.770 1.00 60.28 210 GLU A N 1
ATOM 1619 C CA . GLU A 1 210 ? 5.177 -31.804 -14.372 1.00 60.28 210 GLU A CA 1
ATOM 1620 C C . GLU A 1 210 ? 5.247 -31.791 -15.910 1.00 60.28 210 GLU A C 1
ATOM 1622 O O . GLU A 1 210 ? 5.264 -32.844 -16.541 1.00 60.28 210 GLU A O 1
ATOM 1627 N N . SER A 1 211 ? 5.304 -30.611 -16.541 1.00 63.34 211 SER A N 1
ATOM 1628 C CA . SER A 1 211 ? 5.333 -30.476 -18.002 1.00 63.34 211 SER A CA 1
ATOM 1629 C C . SER A 1 211 ? 6.745 -30.170 -18.519 1.00 63.34 211 SER A C 1
ATOM 1631 O O . SER A 1 211 ? 7.202 -29.034 -18.380 1.00 63.34 211 SER A O 1
ATOM 1633 N N . PRO A 1 212 ? 7.440 -31.125 -19.168 1.00 66.00 212 PRO A N 1
ATOM 1634 C CA . PRO A 1 212 ? 8.767 -30.876 -19.722 1.00 66.00 212 PRO A CA 1
ATOM 1635 C C . PRO A 1 212 ? 8.702 -29.920 -20.924 1.00 66.00 212 PRO A C 1
ATOM 1637 O O . PRO A 1 212 ? 7.939 -30.128 -21.877 1.00 66.00 212 PRO A O 1
ATOM 1640 N N . LEU A 1 213 ? 9.537 -28.876 -20.907 1.00 77.81 213 LEU A N 1
ATOM 1641 C CA . LEU A 1 213 ? 9.748 -28.008 -22.063 1.00 77.81 213 LEU A CA 1
ATOM 1642 C C . LEU A 1 213 ? 10.662 -28.714 -23.074 1.00 77.81 213 LEU A C 1
ATOM 1644 O O . LEU A 1 213 ? 11.881 -28.721 -22.940 1.00 77.81 213 LEU A O 1
ATOM 1648 N N . THR A 1 214 ? 10.077 -29.290 -24.120 1.00 81.31 214 THR A N 1
ATOM 1649 C CA . THR A 1 214 ? 10.841 -29.853 -25.246 1.00 81.31 214 THR A CA 1
ATOM 1650 C C . THR A 1 214 ? 11.152 -28.784 -26.296 1.00 81.31 214 THR A C 1
ATOM 1652 O O . THR A 1 214 ? 10.277 -27.973 -26.615 1.00 81.31 214 THR A O 1
ATOM 1655 N N . TRP A 1 215 ? 12.330 -28.852 -26.925 1.00 77.44 215 TRP A N 1
ATOM 1656 C CA . TRP A 1 215 ? 12.743 -27.955 -28.019 1.00 77.44 215 TRP A CA 1
ATOM 1657 C C . TRP A 1 215 ? 11.716 -27.878 -29.165 1.00 77.44 215 TRP A C 1
ATOM 1659 O O . TRP A 1 215 ? 11.405 -26.798 -29.666 1.00 77.44 215 TRP A O 1
ATOM 1669 N N . GLN A 1 216 ? 11.086 -29.009 -29.505 1.00 81.88 216 GLN A N 1
ATOM 1670 C CA . GLN A 1 216 ? 10.027 -29.069 -30.519 1.00 81.88 216 GLN A CA 1
ATOM 1671 C C . GLN A 1 216 ? 8.799 -28.215 -30.156 1.00 81.88 216 GLN A C 1
ATOM 1673 O O . GLN A 1 216 ? 8.243 -27.542 -31.022 1.00 81.88 216 GLN A O 1
ATOM 1678 N N . ARG A 1 217 ? 8.372 -28.207 -28.884 1.00 82.56 217 ARG A N 1
ATOM 1679 C CA . ARG A 1 217 ? 7.229 -27.396 -28.412 1.00 82.56 217 ARG A CA 1
ATOM 1680 C C . ARG A 1 217 ? 7.537 -25.902 -28.378 1.00 82.56 217 ARG A C 1
ATOM 1682 O O . ARG A 1 217 ? 6.613 -25.104 -28.529 1.00 82.56 217 ARG A O 1
ATOM 1689 N N . TYR A 1 218 ? 8.802 -25.540 -28.174 1.00 84.62 218 TYR A N 1
ATOM 1690 C CA . TYR A 1 218 ? 9.256 -24.153 -28.208 1.00 84.62 218 TYR A CA 1
ATOM 1691 C C . TYR A 1 218 ? 9.207 -23.593 -29.636 1.00 84.62 218 TYR A C 1
ATOM 1693 O O . TYR A 1 218 ? 8.486 -22.626 -29.870 1.00 84.62 218 TYR A O 1
ATOM 1701 N N . ILE A 1 219 ? 9.858 -24.254 -30.603 1.00 83.81 219 ILE A N 1
ATOM 1702 C CA . ILE A 1 219 ? 9.877 -23.798 -32.008 1.00 83.81 219 ILE A CA 1
ATOM 1703 C C . ILE A 1 219 ? 8.470 -23.787 -32.620 1.00 83.81 219 ILE A C 1
ATOM 1705 O O . ILE A 1 219 ? 8.110 -22.848 -33.322 1.00 83.81 219 ILE A O 1
ATOM 1709 N N . LYS A 1 220 ? 7.634 -24.792 -32.318 1.00 85.06 220 LYS A N 1
ATOM 1710 C CA . LYS A 1 220 ? 6.249 -24.860 -32.822 1.00 85.06 220 LYS A CA 1
ATOM 1711 C C . LYS A 1 220 ? 5.296 -23.841 -32.172 1.00 85.06 220 LYS A C 1
ATOM 1713 O O . LYS A 1 220 ? 4.110 -23.846 -32.486 1.00 85.06 220 LYS A O 1
ATOM 1718 N N . GLY A 1 221 ? 5.754 -23.027 -31.214 1.00 82.00 221 GLY A N 1
ATOM 1719 C CA . GLY A 1 221 ? 4.925 -22.038 -30.510 1.00 82.00 221 GLY A CA 1
ATOM 1720 C C . GLY A 1 221 ? 3.866 -22.629 -29.566 1.00 82.00 221 GLY A C 1
ATOM 1721 O O . GLY A 1 221 ? 3.100 -21.884 -28.952 1.00 82.00 221 GLY A O 1
ATOM 1722 N N . ALA A 1 222 ? 3.823 -23.954 -29.397 1.00 82.56 222 ALA A N 1
ATOM 1723 C CA . ALA A 1 222 ? 2.868 -24.623 -28.516 1.00 82.56 222 ALA A CA 1
ATOM 1724 C C . ALA A 1 222 ? 3.062 -24.198 -27.050 1.00 82.56 222 ALA A C 1
ATOM 1726 O O . ALA A 1 222 ? 2.091 -23.879 -26.371 1.00 82.56 222 ALA A O 1
ATOM 1727 N N . ALA A 1 223 ? 4.318 -24.098 -26.595 1.00 81.38 223 ALA A N 1
ATOM 1728 C CA . ALA A 1 223 ? 4.642 -23.633 -25.243 1.00 81.38 223 ALA A CA 1
ATOM 1729 C C . ALA A 1 223 ? 4.169 -22.187 -24.992 1.00 81.38 223 ALA A C 1
ATOM 1731 O O . ALA A 1 223 ? 3.588 -21.894 -23.950 1.00 81.38 223 ALA A O 1
ATOM 1732 N N . LEU A 1 224 ? 4.344 -21.295 -25.974 1.00 84.75 224 LEU A N 1
ATOM 1733 C CA . LEU A 1 224 ? 3.852 -19.916 -25.907 1.00 84.75 224 LEU A CA 1
ATOM 1734 C C . LEU A 1 224 ? 2.324 -19.883 -25.760 1.00 84.75 224 LEU A C 1
ATOM 1736 O O . LEU A 1 224 ? 1.801 -19.183 -24.893 1.00 84.75 224 LEU A O 1
ATOM 1740 N N . LYS A 1 225 ? 1.608 -20.670 -26.573 1.00 86.75 225 LYS A N 1
ATOM 1741 C CA . LYS A 1 225 ? 0.142 -20.752 -26.538 1.00 86.75 225 LYS A CA 1
ATOM 1742 C C . LYS A 1 225 ? -0.375 -21.255 -25.189 1.00 86.75 225 LYS A C 1
ATOM 1744 O O . LYS A 1 225 ? -1.311 -20.666 -24.645 1.00 86.75 225 LYS A O 1
ATOM 1749 N N . ASP A 1 226 ? 0.233 -22.306 -24.646 1.00 84.00 226 ASP A N 1
ATOM 1750 C CA . ASP A 1 226 ? -0.147 -22.878 -23.351 1.00 84.00 226 ASP A CA 1
ATOM 1751 C C . ASP A 1 226 ? 0.067 -21.863 -22.221 1.00 84.00 226 ASP A C 1
ATOM 1753 O O . ASP A 1 226 ? -0.847 -21.603 -21.434 1.00 84.00 226 ASP A O 1
ATOM 1757 N N . ASN A 1 227 ? 1.222 -21.193 -22.207 1.00 85.69 227 ASN A N 1
ATOM 1758 C CA . ASN A 1 227 ? 1.543 -20.200 -21.186 1.00 85.69 227 ASN A CA 1
ATOM 1759 C C . ASN A 1 227 ? 0.614 -18.972 -21.247 1.00 85.69 227 ASN A C 1
ATOM 1761 O O . ASN A 1 227 ? 0.163 -18.472 -20.215 1.00 85.69 227 ASN A O 1
ATOM 1765 N N . LEU A 1 228 ? 0.264 -18.494 -22.448 1.00 88.19 228 LEU A N 1
ATOM 1766 C CA . LEU A 1 228 ? -0.693 -17.391 -22.610 1.00 88.19 228 LEU A CA 1
ATOM 1767 C C . LEU A 1 228 ? -2.118 -17.792 -22.204 1.00 88.19 228 LEU A C 1
ATOM 1769 O O . LEU A 1 228 ? -2.883 -16.955 -21.716 1.00 88.19 228 LEU A O 1
ATOM 1773 N N . ARG A 1 229 ? -2.481 -19.072 -22.342 1.00 89.00 229 ARG A N 1
ATOM 1774 C CA . ARG A 1 229 ? -3.784 -19.589 -21.902 1.00 89.00 229 ARG A CA 1
ATOM 1775 C C . ARG A 1 229 ? -3.956 -19.496 -20.385 1.00 89.00 229 ARG A C 1
ATOM 1777 O O . ARG A 1 229 ? -5.069 -19.216 -19.935 1.00 89.00 229 ARG A O 1
ATOM 1784 N N . ILE A 1 230 ? -2.881 -19.672 -19.612 1.00 85.31 230 ILE A N 1
ATOM 1785 C CA . ILE A 1 230 ? -2.880 -19.498 -18.147 1.00 85.31 230 ILE A CA 1
ATOM 1786 C C . ILE A 1 230 ? -3.309 -18.068 -17.792 1.00 85.31 230 ILE A C 1
ATOM 1788 O O . ILE A 1 230 ? -4.241 -17.864 -17.011 1.00 85.31 230 ILE A O 1
ATOM 1792 N N . ILE A 1 231 ? -2.705 -17.070 -18.444 1.00 89.25 231 ILE A N 1
ATOM 1793 C CA . ILE A 1 231 ? -3.041 -15.653 -18.243 1.00 89.25 231 ILE A CA 1
ATOM 1794 C C . ILE A 1 231 ? -4.473 -15.357 -18.691 1.00 89.25 231 ILE A C 1
ATOM 1796 O O . ILE A 1 231 ? -5.216 -14.669 -17.992 1.00 89.25 231 ILE A O 1
ATOM 1800 N N . ALA A 1 232 ? -4.883 -15.880 -19.849 1.00 88.38 232 ALA A N 1
ATOM 1801 C CA . ALA A 1 232 ? -6.198 -15.604 -20.419 1.00 88.38 232 ALA A CA 1
ATOM 1802 C C . ALA A 1 232 ? -7.356 -16.090 -19.529 1.00 88.38 232 ALA A C 1
ATOM 1804 O O . ALA A 1 232 ? -8.423 -15.472 -19.539 1.00 88.38 232 ALA A O 1
ATOM 1805 N N . ARG A 1 233 ? -7.147 -17.157 -18.746 1.00 87.94 233 ARG A N 1
ATOM 1806 C CA . ARG A 1 233 ? -8.140 -17.712 -17.812 1.00 87.94 233 ARG A CA 1
ATOM 1807 C C . ARG A 1 233 ? -8.324 -16.871 -16.549 1.00 87.94 233 ARG A C 1
ATOM 1809 O O . ARG A 1 233 ? -9.404 -16.901 -15.967 1.00 87.94 233 ARG A O 1
ATOM 1816 N N . GLN A 1 234 ? -7.308 -16.116 -16.129 1.00 88.56 234 GLN A N 1
ATOM 1817 C CA . GLN A 1 234 ? -7.357 -15.329 -14.898 1.00 88.56 234 GLN A CA 1
ATOM 1818 C C . GLN A 1 234 ? -7.533 -13.827 -15.188 1.00 88.56 234 GLN A C 1
ATOM 1820 O O . GLN A 1 234 ? -6.562 -13.140 -15.521 1.00 88.56 234 GLN A O 1
ATOM 1825 N N . PRO A 1 235 ? -8.747 -13.260 -15.021 1.00 89.44 235 PRO A N 1
ATOM 1826 C CA . PRO A 1 235 ? -9.024 -11.878 -15.412 1.00 89.44 235 PRO A CA 1
ATOM 1827 C C . PRO A 1 235 ? -8.181 -10.859 -14.636 1.00 89.44 235 PRO A C 1
ATOM 1829 O O . PRO A 1 235 ? -7.759 -9.863 -15.218 1.00 89.44 235 PRO A O 1
ATOM 1832 N N . VAL A 1 236 ? -7.895 -11.116 -13.354 1.00 91.06 236 VAL A N 1
ATOM 1833 C CA . VAL A 1 236 ? -7.075 -10.221 -12.520 1.00 91.06 236 VAL A CA 1
ATOM 1834 C C . VAL A 1 236 ? -5.627 -10.175 -13.009 1.00 91.06 236 VAL A C 1
ATOM 1836 O O . VAL A 1 236 ? -5.072 -9.089 -13.139 1.00 91.06 236 VAL A O 1
ATOM 1839 N N . ILE A 1 237 ? -5.026 -11.327 -13.334 1.00 93.81 237 ILE A N 1
ATOM 1840 C CA . ILE A 1 237 ? -3.663 -11.385 -13.884 1.00 93.81 237 ILE A CA 1
ATOM 1841 C C . ILE A 1 237 ? -3.618 -10.655 -15.227 1.00 93.81 237 ILE A C 1
ATOM 1843 O O . ILE A 1 237 ? -2.792 -9.765 -15.411 1.00 93.81 237 ILE A O 1
ATOM 1847 N N . ARG A 1 238 ? -4.545 -10.972 -16.140 1.00 94.75 238 ARG A N 1
ATOM 1848 C CA . ARG A 1 238 ? -4.603 -10.357 -17.472 1.00 94.75 238 ARG A CA 1
ATOM 1849 C C . ARG A 1 238 ? -4.717 -8.833 -17.408 1.00 94.75 238 ARG A C 1
ATOM 1851 O O . ARG A 1 238 ? -3.960 -8.141 -18.079 1.00 94.75 238 ARG A O 1
ATOM 1858 N N . LEU A 1 239 ? -5.643 -8.308 -16.604 1.00 93.75 239 LEU A N 1
ATOM 1859 C CA . LEU A 1 239 ? -5.830 -6.861 -16.460 1.00 93.75 239 LEU A CA 1
ATOM 1860 C C . LEU A 1 239 ? -4.615 -6.186 -15.815 1.00 93.75 239 LEU A C 1
ATOM 1862 O O . LEU A 1 239 ? -4.248 -5.090 -16.234 1.00 93.75 239 LEU A O 1
ATOM 1866 N N . SER A 1 240 ? -3.964 -6.843 -14.851 1.00 95.69 240 SER A N 1
ATOM 1867 C CA . SER A 1 240 ? -2.743 -6.315 -14.239 1.00 95.69 240 SER A CA 1
ATOM 1868 C C . SER A 1 240 ? -1.580 -6.227 -15.223 1.00 95.69 240 SER A C 1
ATOM 1870 O O . SER A 1 240 ? -0.895 -5.207 -15.252 1.00 95.69 240 SER A O 1
ATOM 1872 N N . ILE A 1 241 ? -1.389 -7.250 -16.064 1.00 95.81 241 ILE A N 1
ATOM 1873 C CA . ILE A 1 241 ? -0.341 -7.243 -17.094 1.00 95.81 241 ILE A CA 1
ATOM 1874 C C . ILE A 1 241 ? -0.613 -6.154 -18.136 1.00 95.81 241 ILE A C 1
ATOM 1876 O O . ILE A 1 241 ? 0.304 -5.414 -18.477 1.00 95.81 241 ILE A O 1
ATOM 1880 N N . ILE A 1 242 ? -1.861 -6.009 -18.604 1.00 95.19 242 ILE A N 1
ATOM 1881 C CA . ILE A 1 242 ? -2.233 -4.941 -19.549 1.00 95.19 242 ILE A CA 1
ATOM 1882 C C . ILE A 1 242 ? -1.936 -3.567 -18.944 1.00 95.19 242 ILE A C 1
ATOM 1884 O O . ILE A 1 242 ? -1.298 -2.748 -19.595 1.00 95.19 242 ILE A O 1
ATOM 1888 N N . GLY A 1 243 ? -2.333 -3.331 -17.688 1.00 95.75 243 GLY A N 1
ATOM 1889 C CA . GLY A 1 243 ? -2.052 -2.070 -17.001 1.00 95.75 243 GLY A CA 1
ATOM 1890 C C . GLY A 1 243 ? -0.555 -1.758 -16.940 1.00 95.75 243 GLY A C 1
ATOM 1891 O O . GLY A 1 243 ? -0.141 -0.663 -17.318 1.00 95.75 243 GLY A O 1
ATOM 1892 N N . LEU A 1 244 ? 0.265 -2.729 -16.525 1.00 96.56 244 LEU A N 1
ATOM 1893 C CA . LEU A 1 244 ? 1.723 -2.575 -16.484 1.00 96.56 244 LEU A CA 1
ATOM 1894 C C . LEU A 1 244 ? 2.321 -2.335 -17.878 1.00 96.56 244 LEU A C 1
ATOM 1896 O O . LEU A 1 244 ? 3.158 -1.450 -18.031 1.00 96.56 244 LEU A O 1
ATOM 1900 N N . ALA A 1 245 ? 1.876 -3.080 -18.893 1.00 96.12 245 ALA A N 1
ATOM 1901 C CA . ALA A 1 245 ? 2.329 -2.918 -20.272 1.00 96.12 245 ALA A CA 1
ATOM 1902 C C . ALA A 1 245 ? 2.010 -1.521 -20.811 1.00 96.12 245 ALA A C 1
ATOM 1904 O O . ALA A 1 245 ? 2.891 -0.880 -21.379 1.00 96.12 245 ALA A O 1
ATOM 1905 N N . THR A 1 246 ? 0.802 -1.005 -20.571 1.00 95.38 246 THR A N 1
ATOM 1906 C CA . THR A 1 246 ? 0.435 0.366 -20.946 1.00 95.38 246 THR A CA 1
ATOM 1907 C C . THR A 1 246 ? 1.301 1.398 -20.227 1.00 95.38 246 THR A C 1
ATOM 1909 O O . THR A 1 246 ? 1.806 2.306 -20.879 1.00 95.38 246 THR A O 1
ATOM 1912 N N . PHE A 1 247 ? 1.527 1.256 -18.915 1.00 96.19 247 PHE A N 1
ATOM 1913 C CA . PHE A 1 247 ? 2.359 2.196 -18.154 1.00 96.19 247 PHE A CA 1
ATOM 1914 C C . PHE A 1 247 ? 3.788 2.282 -18.701 1.00 96.19 247 PHE A C 1
ATOM 1916 O O . PHE A 1 247 ? 4.279 3.376 -18.978 1.00 96.19 247 PHE A O 1
ATOM 1923 N N . TRP A 1 248 ? 4.445 1.137 -18.897 1.00 94.69 248 TRP A N 1
ATOM 1924 C CA . TRP A 1 248 ? 5.813 1.120 -19.411 1.00 94.69 248 TRP A CA 1
ATOM 1925 C C . TRP A 1 248 ? 5.894 1.572 -20.868 1.00 94.69 248 TRP A C 1
ATOM 1927 O O . TRP A 1 248 ? 6.844 2.254 -21.233 1.00 94.69 248 TRP A O 1
ATOM 1937 N N . SER A 1 249 ? 4.872 1.287 -21.679 1.00 94.81 249 SER A N 1
ATOM 1938 C CA . SER A 1 249 ? 4.789 1.797 -23.054 1.00 94.81 249 SER A CA 1
ATOM 1939 C C . SER A 1 249 ? 4.674 3.321 -23.087 1.00 94.81 249 SER A C 1
ATOM 1941 O O . SER A 1 249 ? 5.392 3.968 -23.838 1.00 94.81 249 SER A O 1
ATOM 1943 N N . VAL A 1 250 ? 3.842 3.916 -22.227 1.00 94.38 250 VAL A N 1
ATOM 1944 C CA . VAL A 1 250 ? 3.760 5.378 -22.064 1.00 94.38 250 VAL A CA 1
ATOM 1945 C C . VAL A 1 250 ? 5.106 5.957 -21.620 1.00 94.38 250 VAL A C 1
ATOM 1947 O O . VAL A 1 250 ? 5.550 6.956 -22.180 1.00 94.38 250 VAL A O 1
ATOM 1950 N N . GLY A 1 251 ? 5.786 5.317 -20.663 1.00 93.25 251 GLY A N 1
ATOM 1951 C CA . GLY A 1 251 ? 7.133 5.712 -20.240 1.00 93.25 251 GLY A CA 1
ATOM 1952 C C . GLY A 1 251 ? 8.159 5.650 -21.375 1.00 93.25 251 GLY A C 1
ATOM 1953 O O . GLY A 1 251 ? 8.972 6.561 -21.514 1.00 93.25 251 GLY A O 1
ATOM 1954 N N . GLN A 1 252 ? 8.083 4.621 -22.223 1.00 90.62 252 GLN A N 1
ATOM 1955 C CA . GLN A 1 252 ? 8.955 4.466 -23.385 1.00 90.62 252 GLN A CA 1
ATOM 1956 C C . GLN A 1 252 ? 8.732 5.576 -24.419 1.00 90.62 252 GLN A C 1
ATOM 1958 O O . GLN A 1 252 ? 9.699 6.115 -24.955 1.00 90.62 252 GLN A O 1
ATOM 1963 N N . VAL A 1 253 ? 7.476 5.957 -24.668 1.00 91.12 253 VAL A N 1
ATOM 1964 C CA . VAL A 1 253 ? 7.163 7.087 -25.553 1.00 91.12 253 VAL A CA 1
ATOM 1965 C C . VAL A 1 253 ? 7.642 8.407 -24.955 1.00 91.12 253 VAL A C 1
ATOM 1967 O O . VAL A 1 253 ? 8.234 9.208 -25.670 1.00 91.12 253 VAL A O 1
ATOM 1970 N N . LEU A 1 254 ? 7.447 8.629 -23.650 1.00 92.31 254 LEU A N 1
ATOM 1971 C CA . LEU A 1 254 ? 7.962 9.823 -22.973 1.00 92.31 254 LEU A CA 1
ATOM 1972 C C . LEU A 1 254 ? 9.479 9.948 -23.124 1.00 92.31 254 LEU A C 1
ATOM 1974 O O . LEU A 1 254 ? 9.960 11.020 -23.473 1.00 92.31 254 LEU A O 1
ATOM 1978 N N . LEU A 1 255 ? 10.225 8.863 -22.906 1.00 88.69 255 LEU A N 1
ATOM 1979 C CA . LEU A 1 255 ? 11.682 8.852 -23.055 1.00 88.69 255 LEU A CA 1
ATOM 1980 C C . LEU A 1 255 ? 12.121 9.254 -24.475 1.00 88.69 255 LEU A C 1
ATOM 1982 O O . LEU A 1 255 ? 13.113 9.959 -24.627 1.00 88.69 255 LEU A O 1
ATOM 1986 N N . ALA A 1 256 ? 11.386 8.812 -25.500 1.00 84.88 256 ALA A N 1
ATOM 1987 C CA . ALA A 1 256 ? 11.716 9.064 -26.901 1.00 84.88 256 ALA A CA 1
ATOM 1988 C C . ALA A 1 256 ? 11.266 10.451 -27.397 1.00 84.88 256 ALA A C 1
ATOM 1990 O O . ALA A 1 256 ? 12.007 11.121 -28.109 1.00 84.88 256 ALA A O 1
ATOM 1991 N N . ALA A 1 257 ? 10.063 10.893 -27.026 1.00 88.44 257 ALA A N 1
ATOM 1992 C CA . ALA A 1 257 ? 9.423 12.080 -27.598 1.00 88.44 257 ALA A CA 1
ATOM 1993 C C . ALA A 1 257 ? 9.615 13.358 -26.773 1.00 88.44 257 ALA A C 1
ATOM 1995 O O . ALA A 1 257 ? 9.600 14.458 -27.325 1.00 88.44 257 ALA A O 1
ATOM 1996 N N . PHE A 1 258 ? 9.803 13.238 -25.454 1.00 91.06 258 PHE A N 1
ATOM 1997 C CA . PHE A 1 258 ? 10.004 14.401 -24.590 1.00 91.06 258 PHE A CA 1
ATOM 1998 C C . PHE A 1 258 ? 11.268 15.211 -24.928 1.00 91.06 258 PHE A C 1
ATOM 2000 O O . PHE A 1 258 ? 11.156 16.433 -24.930 1.00 91.06 258 PHE A O 1
ATOM 2007 N N . PRO A 1 259 ? 12.432 14.608 -25.260 1.00 88.12 259 PRO A N 1
ATOM 2008 C CA . PRO A 1 259 ? 13.608 15.356 -25.714 1.00 88.12 259 PRO A CA 1
ATOM 2009 C C . PRO A 1 259 ? 13.318 16.305 -26.880 1.00 88.12 259 PRO A C 1
ATOM 2011 O O . PRO A 1 259 ? 13.655 17.485 -26.814 1.00 88.12 259 PRO A O 1
ATOM 2014 N N . ALA A 1 260 ? 12.638 15.801 -27.913 1.00 86.00 260 ALA A N 1
ATOM 2015 C CA . ALA A 1 260 ? 12.261 16.589 -29.082 1.00 86.00 260 ALA A CA 1
ATOM 2016 C C . ALA A 1 260 ? 11.249 17.685 -28.713 1.00 86.00 260 ALA A C 1
ATOM 2018 O O . ALA A 1 260 ? 11.431 18.844 -29.063 1.00 86.00 260 ALA A O 1
ATOM 2019 N N . TYR A 1 261 ? 10.228 17.347 -27.919 1.00 89.44 261 TYR A N 1
ATOM 2020 C CA . TYR A 1 261 ? 9.263 18.328 -27.421 1.00 89.44 261 TYR A CA 1
ATOM 2021 C C . TYR A 1 261 ? 9.914 19.447 -26.588 1.00 89.44 261 TYR A C 1
ATOM 2023 O O . TYR A 1 261 ? 9.580 20.615 -26.761 1.00 89.44 261 TYR A O 1
ATOM 2031 N N . ALA A 1 262 ? 10.833 19.115 -25.681 1.00 88.88 262 ALA A N 1
ATOM 2032 C CA . ALA A 1 262 ? 11.485 20.091 -24.811 1.00 88.88 262 ALA A CA 1
ATOM 2033 C C . ALA A 1 262 ? 12.397 21.047 -25.594 1.00 88.88 262 ALA A C 1
ATOM 2035 O O . ALA A 1 262 ? 12.469 22.230 -25.260 1.00 88.88 262 ALA A O 1
ATOM 2036 N N . LYS A 1 263 ? 13.043 20.555 -26.654 1.00 85.12 263 LYS A N 1
ATOM 2037 C CA . LYS A 1 263 ? 13.823 21.390 -27.567 1.00 85.12 263 LYS A CA 1
ATOM 2038 C C . LYS A 1 263 ? 12.920 22.341 -28.358 1.00 85.12 263 LYS A C 1
ATOM 2040 O O . LYS A 1 263 ? 13.114 23.550 -28.304 1.00 85.12 263 LYS A O 1
ATOM 2045 N N . ASP A 1 264 ? 11.892 21.803 -29.015 1.00 84.81 264 ASP A N 1
ATOM 2046 C CA . ASP A 1 264 ? 11.060 22.568 -29.951 1.00 84.81 264 ASP A CA 1
ATOM 2047 C C . ASP A 1 264 ? 10.086 23.533 -29.253 1.00 84.81 264 ASP A C 1
ATOM 2049 O O . ASP A 1 264 ? 9.866 24.644 -29.729 1.00 84.81 264 ASP A O 1
ATOM 2053 N N . ALA A 1 265 ? 9.475 23.118 -28.137 1.00 86.50 265 ALA A N 1
ATOM 2054 C CA . ALA A 1 265 ? 8.401 23.870 -27.480 1.00 86.50 265 ALA A CA 1
ATOM 2055 C C . ALA A 1 265 ? 8.848 24.651 -26.236 1.00 86.50 265 ALA A C 1
ATOM 2057 O O . ALA A 1 265 ? 8.173 25.605 -25.851 1.00 86.50 265 ALA A O 1
ATOM 2058 N N . LEU A 1 266 ? 9.940 24.242 -25.577 1.00 87.62 266 LEU A N 1
ATOM 2059 C CA . LEU A 1 266 ? 10.412 24.856 -24.325 1.00 87.62 266 LEU A CA 1
ATOM 2060 C C . LEU A 1 266 ? 11.771 25.557 -24.465 1.00 87.62 266 LEU A C 1
ATOM 2062 O O . LEU A 1 266 ? 12.235 26.144 -23.487 1.00 87.62 266 LEU A O 1
ATOM 2066 N N . SER A 1 267 ? 12.412 25.481 -25.639 1.00 86.81 267 SER A N 1
ATOM 2067 C CA . SER A 1 267 ? 13.769 25.994 -25.884 1.00 86.81 267 SER A CA 1
ATOM 2068 C C . SER A 1 267 ? 14.798 25.477 -24.862 1.00 86.81 267 SER A C 1
ATOM 2070 O O . SER A 1 267 ? 15.700 26.201 -24.441 1.00 86.81 267 SER A O 1
ATOM 2072 N N . ILE A 1 268 ? 14.638 24.231 -24.396 1.00 85.44 268 ILE A N 1
ATOM 2073 C CA . ILE A 1 268 ? 15.579 23.592 -23.469 1.00 85.44 268 ILE A CA 1
ATOM 2074 C C . ILE A 1 268 ? 16.605 22.810 -24.289 1.00 85.44 268 ILE A C 1
ATOM 2076 O O . ILE A 1 268 ? 16.384 21.649 -24.629 1.00 85.44 268 ILE A O 1
ATOM 2080 N N . ASP A 1 269 ? 17.752 23.432 -24.551 1.00 79.50 269 ASP A N 1
ATOM 2081 C CA . ASP A 1 269 ? 18.843 22.808 -25.316 1.00 79.50 269 ASP A CA 1
ATOM 2082 C C . ASP A 1 269 ? 19.864 22.071 -24.433 1.00 79.50 269 ASP A C 1
ATOM 2084 O O . ASP A 1 269 ? 20.683 21.288 -24.914 1.00 79.50 269 ASP A O 1
ATOM 2088 N N . ASN A 1 270 ? 19.823 22.294 -23.114 1.00 82.25 270 ASN A N 1
ATOM 2089 C CA . ASN A 1 270 ? 20.759 21.676 -22.181 1.00 82.25 270 ASN A CA 1
ATOM 2090 C C . ASN A 1 270 ? 20.375 20.210 -21.898 1.00 82.25 270 ASN A C 1
ATOM 2092 O O . ASN A 1 270 ? 19.405 19.916 -21.190 1.00 82.25 270 ASN A O 1
ATOM 2096 N N . THR A 1 271 ? 21.189 19.285 -22.406 1.00 73.75 271 THR A N 1
ATOM 2097 C CA . THR A 1 271 ? 21.010 17.833 -22.261 1.00 73.75 271 THR A CA 1
ATOM 2098 C C . THR A 1 271 ? 21.039 17.363 -20.807 1.00 73.75 271 THR A C 1
ATOM 2100 O O . THR A 1 271 ? 20.265 16.477 -20.447 1.00 73.75 271 THR A O 1
ATOM 2103 N N . LEU A 1 272 ? 21.856 17.978 -19.944 1.00 78.19 272 LEU A N 1
ATOM 2104 C CA . LEU A 1 272 ? 21.910 17.663 -18.513 1.00 78.19 272 LEU A CA 1
ATOM 2105 C C . LEU A 1 272 ? 20.592 18.022 -17.818 1.00 78.19 272 LEU A C 1
ATOM 2107 O O . LEU A 1 272 ? 20.084 17.246 -17.010 1.00 78.19 272 LEU A O 1
ATOM 2111 N N . VAL A 1 273 ? 20.002 19.173 -18.160 1.00 85.81 273 VAL A N 1
ATOM 2112 C CA . VAL A 1 273 ? 18.692 19.589 -17.630 1.00 85.81 273 VAL A CA 1
ATOM 2113 C C . VAL A 1 273 ? 17.602 18.624 -18.091 1.00 85.81 273 VAL A C 1
ATOM 2115 O O . VAL A 1 273 ? 16.792 18.178 -17.278 1.00 85.81 273 VAL A O 1
ATOM 2118 N N . LEU A 1 274 ? 17.610 18.243 -19.369 1.00 84.38 274 LEU A N 1
ATOM 2119 C CA . LEU A 1 274 ? 16.661 17.285 -19.931 1.00 84.38 274 LEU A CA 1
ATOM 2120 C C . LEU A 1 274 ? 16.749 15.910 -19.246 1.00 84.38 274 LEU A C 1
ATOM 2122 O O . LEU A 1 274 ? 15.735 15.359 -18.810 1.00 84.38 274 LEU A O 1
ATOM 2126 N N . GLN A 1 275 ? 17.960 15.368 -19.113 1.00 82.50 275 GLN A N 1
ATOM 2127 C CA . GLN A 1 275 ? 18.200 14.106 -18.414 1.00 82.50 275 GLN A CA 1
ATOM 2128 C C . GLN A 1 275 ? 17.810 14.205 -16.936 1.00 82.50 275 GLN A C 1
ATOM 2130 O O . GLN A 1 275 ? 17.233 13.261 -16.399 1.00 82.50 275 GLN A O 1
ATOM 2135 N N . GLY A 1 276 ? 18.044 15.354 -16.295 1.00 88.12 276 GLY A N 1
ATOM 2136 C CA . GLY A 1 276 ? 17.597 15.640 -14.932 1.00 88.12 276 GLY A CA 1
ATOM 2137 C C . GLY A 1 276 ? 16.073 15.602 -14.782 1.00 88.12 276 GLY A C 1
ATOM 2138 O O . GLY A 1 276 ? 15.566 14.973 -13.852 1.00 88.12 276 GLY A O 1
ATOM 2139 N N . ILE A 1 277 ? 15.329 16.202 -15.720 1.00 92.62 277 ILE A N 1
ATOM 2140 C CA . ILE A 1 277 ? 13.857 16.156 -15.747 1.00 92.62 277 ILE A CA 1
ATOM 2141 C C . ILE A 1 277 ? 13.367 14.711 -15.909 1.00 92.62 277 ILE A C 1
ATOM 2143 O O . ILE A 1 277 ? 12.518 14.258 -15.139 1.00 92.62 277 ILE A O 1
ATOM 2147 N N . LEU A 1 278 ? 13.928 13.958 -16.860 1.00 90.62 278 LEU A N 1
ATOM 2148 C CA . LEU A 1 278 ? 13.564 12.553 -17.066 1.00 90.62 278 LEU A CA 1
ATOM 2149 C C . LEU A 1 278 ? 13.891 11.701 -15.826 1.00 90.62 278 LEU A C 1
ATOM 2151 O O . LEU A 1 278 ? 13.047 10.922 -15.374 1.00 90.62 278 LEU A O 1
ATOM 2155 N N . ALA A 1 279 ? 15.065 11.895 -15.215 1.00 91.06 279 ALA A N 1
ATOM 2156 C CA . ALA A 1 279 ? 15.489 11.206 -13.993 1.00 91.06 279 ALA A CA 1
ATOM 2157 C C . ALA A 1 279 ? 14.580 11.510 -12.790 1.00 91.06 279 ALA A C 1
ATOM 2159 O O . ALA A 1 279 ? 14.383 10.645 -11.928 1.00 91.06 279 ALA A O 1
ATOM 2160 N N . ALA A 1 280 ? 13.956 12.692 -12.754 1.00 95.38 280 ALA A N 1
ATOM 2161 C CA . ALA A 1 280 ? 12.999 13.073 -11.720 1.00 95.38 280 ALA A CA 1
ATOM 2162 C C . ALA A 1 280 ? 11.793 12.113 -11.654 1.00 95.38 280 ALA A C 1
ATOM 2164 O O . ALA A 1 280 ? 11.297 11.821 -10.562 1.00 95.38 280 ALA A O 1
ATOM 2165 N N . SER A 1 281 ? 11.375 11.524 -12.785 1.00 95.19 281 SER A N 1
ATOM 2166 C CA . SER A 1 281 ? 10.353 10.465 -12.772 1.00 95.19 281 SER A CA 1
ATOM 2167 C C . SER A 1 281 ? 10.814 9.197 -12.069 1.00 95.19 281 SER A C 1
ATOM 2169 O O . SER A 1 281 ? 10.030 8.605 -11.332 1.00 95.19 281 SER A O 1
ATOM 2171 N N . GLY A 1 282 ? 12.085 8.808 -12.204 1.00 94.69 282 GLY A N 1
ATOM 2172 C CA . GLY A 1 282 ? 12.656 7.688 -11.459 1.00 94.69 282 GLY A CA 1
ATOM 2173 C C . GLY A 1 282 ? 12.588 7.929 -9.949 1.00 94.69 282 GLY A C 1
ATOM 2174 O O . GLY A 1 282 ? 12.105 7.076 -9.202 1.00 94.69 282 GLY A O 1
ATOM 2175 N N . ILE A 1 283 ? 12.974 9.127 -9.494 1.00 96.25 283 ILE A N 1
ATOM 2176 C CA . ILE A 1 283 ? 12.859 9.519 -8.078 1.00 96.25 283 ILE A CA 1
ATOM 2177 C C . ILE A 1 283 ? 11.395 9.433 -7.630 1.00 96.25 283 ILE A C 1
ATOM 2179 O O . ILE A 1 283 ? 11.090 8.844 -6.589 1.00 96.25 283 ILE A O 1
ATOM 2183 N N . GLY A 1 284 ? 10.479 9.948 -8.452 1.00 97.69 284 GLY A N 1
ATOM 2184 C CA . GLY A 1 284 ? 9.045 9.838 -8.225 1.00 97.69 284 GLY A CA 1
ATOM 2185 C C . GLY A 1 284 ? 8.576 8.386 -8.082 1.00 97.69 284 GLY A C 1
ATOM 2186 O O . GLY A 1 284 ? 7.899 8.068 -7.107 1.00 97.69 284 GLY A O 1
ATOM 2187 N N . ILE A 1 285 ? 8.962 7.483 -8.992 1.00 97.81 285 ILE A N 1
ATOM 2188 C CA . ILE A 1 285 ? 8.581 6.057 -8.952 1.00 97.81 285 ILE A CA 1
ATOM 2189 C C . ILE A 1 285 ? 9.088 5.400 -7.670 1.00 97.81 285 ILE A C 1
ATOM 2191 O O . ILE A 1 285 ? 8.343 4.639 -7.043 1.00 97.81 285 ILE A O 1
ATOM 2195 N N . ALA A 1 286 ? 10.314 5.703 -7.240 1.00 96.81 286 ALA A N 1
ATOM 2196 C CA . ALA A 1 286 ? 10.851 5.190 -5.985 1.00 96.81 286 ALA A CA 1
ATOM 2197 C C . ALA A 1 286 ? 10.020 5.669 -4.780 1.00 96.81 286 ALA A C 1
ATOM 2199 O O . ALA A 1 286 ? 9.566 4.845 -3.982 1.00 96.81 286 ALA A O 1
ATOM 2200 N N . LEU A 1 287 ? 9.733 6.973 -4.686 1.00 97.50 287 LEU A N 1
ATOM 2201 C CA . LEU A 1 287 ? 8.907 7.548 -3.615 1.00 97.50 287 LEU A CA 1
ATOM 2202 C C . LEU A 1 287 ? 7.474 6.995 -3.623 1.00 97.50 287 LEU A C 1
ATOM 2204 O O . LEU A 1 287 ? 6.961 6.576 -2.583 1.00 97.50 287 LEU A O 1
ATOM 2208 N N . GLY A 1 288 ? 6.843 6.927 -4.794 1.00 97.31 288 GLY A N 1
ATOM 2209 C CA . GLY A 1 288 ? 5.515 6.345 -4.983 1.00 97.31 288 GLY A CA 1
ATOM 2210 C C . GLY A 1 288 ? 5.457 4.878 -4.568 1.00 97.31 288 GLY A C 1
ATOM 2211 O O . GLY A 1 288 ? 4.507 4.459 -3.909 1.00 97.31 288 GLY A O 1
ATOM 2212 N N . SER A 1 289 ? 6.506 4.109 -4.865 1.00 96.81 289 SER A N 1
ATOM 2213 C CA . SER A 1 289 ? 6.604 2.699 -4.475 1.00 96.81 289 SER A CA 1
ATOM 2214 C C . SER A 1 289 ? 6.750 2.525 -2.959 1.00 96.81 289 SER A C 1
ATOM 2216 O O . SER A 1 289 ? 6.127 1.635 -2.372 1.00 96.81 289 SER A O 1
ATOM 2218 N N . LEU A 1 290 ? 7.505 3.408 -2.294 1.00 95.25 290 LEU A N 1
ATOM 2219 C CA . LEU A 1 290 ? 7.603 3.445 -0.830 1.00 95.25 290 LEU A CA 1
ATOM 2220 C C . LEU A 1 290 ? 6.271 3.846 -0.177 1.00 95.25 290 LEU A C 1
ATOM 2222 O O . LEU A 1 290 ? 5.871 3.251 0.829 1.00 95.25 290 LEU A O 1
ATOM 2226 N N . PHE A 1 291 ? 5.542 4.803 -0.758 1.00 94.62 291 PHE A N 1
ATOM 2227 C CA . PHE A 1 291 ? 4.198 5.151 -0.294 1.00 94.62 291 PHE A CA 1
ATOM 2228 C C . PHE A 1 291 ? 3.208 4.002 -0.484 1.00 94.62 291 PHE A C 1
ATOM 2230 O O . PHE A 1 291 ? 2.483 3.677 0.459 1.00 94.62 291 PHE A O 1
ATOM 2237 N N . ALA A 1 292 ? 3.218 3.337 -1.641 1.00 93.81 292 ALA A N 1
ATOM 2238 C CA . ALA A 1 292 ? 2.389 2.162 -1.900 1.00 93.81 292 ALA A CA 1
ATOM 2239 C C . ALA A 1 292 ? 2.670 1.046 -0.885 1.00 93.81 292 ALA A C 1
ATOM 2241 O O . ALA A 1 292 ? 1.736 0.449 -0.346 1.00 93.81 292 ALA A O 1
ATOM 2242 N N . SER A 1 293 ? 3.951 0.822 -0.576 1.00 91.31 293 SER A N 1
ATOM 2243 C CA . SER A 1 293 ? 4.409 -0.134 0.433 1.00 91.31 293 SER A CA 1
ATOM 2244 C C . SER A 1 293 ? 3.836 0.189 1.819 1.00 91.31 293 SER A C 1
ATOM 2246 O O . SER A 1 293 ? 3.227 -0.669 2.457 1.00 91.31 293 SER A O 1
ATOM 2248 N N . LYS A 1 294 ? 3.940 1.451 2.261 1.00 89.50 294 LYS A N 1
ATOM 2249 C CA . LYS A 1 294 ? 3.443 1.899 3.573 1.00 89.50 294 LYS A CA 1
ATOM 2250 C C . LYS A 1 294 ? 1.917 1.851 3.685 1.00 89.50 294 LYS A C 1
ATOM 2252 O O . LYS A 1 294 ? 1.402 1.491 4.742 1.00 89.50 294 LYS A O 1
ATOM 2257 N N . LEU A 1 295 ? 1.201 2.229 2.625 1.00 87.44 295 LEU A N 1
ATOM 2258 C CA . LEU A 1 295 ? -0.265 2.221 2.594 1.00 87.44 295 LEU A CA 1
ATOM 2259 C C . LEU A 1 295 ? -0.831 0.795 2.528 1.00 87.44 295 LEU A C 1
ATOM 2261 O O . LEU A 1 295 ? -1.906 0.550 3.062 1.00 87.44 295 LEU A O 1
ATOM 2265 N N . SER A 1 296 ? -0.083 -0.154 1.960 1.00 84.00 296 SER A N 1
ATOM 2266 C CA . SER A 1 296 ? -0.490 -1.556 1.777 1.00 84.00 296 SER A CA 1
ATOM 2267 C C . SER A 1 296 ? -0.083 -2.482 2.933 1.00 84.00 296 SER A C 1
ATOM 2269 O O . SER A 1 296 ? 0.294 -3.638 2.731 1.00 84.00 296 SER A O 1
ATOM 2271 N N . HIS A 1 297 ? -0.125 -1.989 4.172 1.00 77.12 297 HIS A N 1
ATOM 2272 C CA . HIS A 1 297 ? 0.317 -2.768 5.328 1.00 77.12 297 HIS A CA 1
ATOM 2273 C C . HIS A 1 297 ? -0.572 -4.014 5.538 1.00 77.12 297 HIS A C 1
ATOM 2275 O O . HIS A 1 297 ? -1.770 -3.900 5.795 1.00 77.12 297 HIS A O 1
ATOM 2281 N N . ASN A 1 298 ? 0.024 -5.213 5.476 1.00 74.69 298 ASN A N 1
ATOM 2282 C CA . ASN A 1 298 ? -0.626 -6.531 5.615 1.00 74.69 298 ASN A CA 1
ATOM 2283 C C . ASN A 1 298 ? -1.736 -6.876 4.590 1.00 74.69 298 ASN A C 1
ATOM 2285 O O . ASN A 1 298 ? -2.426 -7.882 4.775 1.00 74.69 298 ASN A O 1
ATOM 2289 N N . ARG A 1 299 ? -1.941 -6.084 3.527 1.00 83.12 299 ARG A N 1
ATOM 2290 C CA . ARG A 1 299 ? -2.901 -6.388 2.448 1.00 83.12 299 ARG A CA 1
ATOM 2291 C C . ARG A 1 299 ? -2.557 -5.651 1.158 1.00 83.12 299 ARG A C 1
ATOM 2293 O O . ARG A 1 299 ? -1.941 -4.597 1.197 1.00 83.12 299 ARG A O 1
ATOM 2300 N N . ILE A 1 300 ? -3.018 -6.156 0.017 1.00 87.69 300 ILE A N 1
ATOM 2301 C CA . ILE A 1 300 ? -2.865 -5.469 -1.274 1.00 87.69 300 ILE A CA 1
ATOM 2302 C C . ILE A 1 300 ? -3.944 -4.382 -1.395 1.00 87.69 300 ILE A C 1
ATOM 2304 O O . ILE A 1 300 ? -5.131 -4.696 -1.503 1.00 87.69 300 ILE A O 1
ATOM 2308 N N . GLU A 1 301 ? -3.553 -3.104 -1.375 1.00 89.81 301 GLU A N 1
ATOM 2309 C CA . GLU A 1 301 ? -4.495 -1.984 -1.513 1.00 89.81 301 GLU A CA 1
ATOM 2310 C C . GLU A 1 301 ? -4.803 -1.677 -2.976 1.00 89.81 301 GLU A C 1
ATOM 2312 O O . GLU A 1 301 ? -4.198 -0.814 -3.611 1.00 89.81 301 GLU A O 1
ATOM 2317 N N . THR A 1 302 ? -5.807 -2.365 -3.514 1.00 90.31 302 THR A N 1
ATOM 2318 C CA . THR A 1 302 ? -6.243 -2.204 -4.910 1.00 90.31 302 THR A CA 1
ATOM 2319 C C . THR A 1 302 ? -6.793 -0.813 -5.234 1.00 90.31 302 THR A C 1
ATOM 2321 O O . THR A 1 302 ? -6.859 -0.449 -6.403 1.00 90.31 302 THR A O 1
ATOM 2324 N N . GLY A 1 303 ? -7.144 -0.004 -4.228 1.00 91.00 303 GLY A N 1
ATOM 2325 C CA . GLY A 1 303 ? -7.578 1.383 -4.428 1.00 91.00 303 GLY A CA 1
ATOM 2326 C C . GLY A 1 303 ? -6.465 2.334 -4.878 1.00 91.00 303 GLY A C 1
ATOM 2327 O O . GLY A 1 303 ? -6.771 3.393 -5.415 1.00 91.00 303 GLY A O 1
ATOM 2328 N N . LEU A 1 304 ? -5.192 1.946 -4.731 1.00 94.44 304 LEU A N 1
ATOM 2329 C CA . LEU A 1 304 ? -4.054 2.715 -5.244 1.00 94.44 304 LEU A CA 1
ATOM 2330 C C . LEU A 1 304 ? -3.960 2.687 -6.776 1.00 94.44 304 LEU A C 1
ATOM 2332 O O . LEU A 1 304 ? -3.498 3.656 -7.367 1.00 94.44 304 LEU A O 1
ATOM 2336 N N . ILE A 1 305 ? -4.446 1.616 -7.414 1.00 96.19 305 ILE A N 1
ATOM 2337 C CA . ILE A 1 305 ? -4.408 1.431 -8.873 1.00 96.19 305 ILE A CA 1
ATOM 2338 C C . ILE A 1 305 ? -5.142 2.572 -9.600 1.00 96.19 305 ILE A C 1
ATOM 2340 O O . ILE A 1 305 ? -4.499 3.273 -10.377 1.00 96.19 305 ILE A O 1
ATOM 2344 N N . PRO A 1 306 ? -6.446 2.824 -9.362 1.00 95.31 306 PRO A N 1
ATOM 2345 C CA . PRO A 1 306 ? -7.145 3.906 -10.054 1.00 95.31 306 PRO A CA 1
ATOM 2346 C C . PRO A 1 306 ? -6.581 5.290 -9.709 1.00 95.31 306 PRO A C 1
ATOM 2348 O O . PRO A 1 306 ? -6.511 6.146 -10.584 1.00 95.31 306 PRO A O 1
ATOM 2351 N N . VAL A 1 307 ? -6.124 5.511 -8.470 1.00 96.00 307 VAL A N 1
ATOM 2352 C CA . VAL A 1 307 ? -5.487 6.782 -8.074 1.00 96.00 307 VAL A CA 1
ATOM 2353 C C . VAL A 1 307 ? -4.207 7.022 -8.875 1.00 96.00 307 VAL A C 1
ATOM 2355 O O . VAL A 1 307 ? -4.034 8.101 -9.436 1.00 96.00 307 VAL A O 1
ATOM 2358 N N . GLY A 1 308 ? -3.340 6.012 -8.975 1.00 97.00 308 GLY A N 1
ATOM 2359 C CA . GLY A 1 308 ? -2.109 6.090 -9.755 1.00 97.00 308 GLY A CA 1
ATOM 2360 C C . GLY A 1 308 ? -2.372 6.253 -11.253 1.00 97.00 308 GLY A C 1
ATOM 2361 O O . GLY A 1 308 ? -1.756 7.103 -11.885 1.00 97.00 308 GLY A O 1
ATOM 2362 N N . ALA A 1 309 ? -3.332 5.515 -11.819 1.00 96.75 309 ALA A N 1
ATOM 2363 C CA . ALA A 1 309 ? -3.664 5.596 -13.243 1.00 96.75 309 ALA A CA 1
ATOM 2364 C C . ALA A 1 309 ? -4.180 6.987 -13.653 1.00 96.75 309 ALA A C 1
ATOM 2366 O O . ALA A 1 309 ? -3.702 7.563 -14.629 1.00 96.75 309 ALA A O 1
ATOM 2367 N N . ILE A 1 310 ? -5.118 7.555 -12.883 1.00 96.12 310 ILE A N 1
ATOM 2368 C CA . ILE A 1 310 ? -5.616 8.921 -13.114 1.00 96.12 310 ILE A CA 1
ATOM 2369 C C . ILE A 1 310 ? -4.502 9.936 -12.886 1.00 96.12 310 ILE A C 1
ATOM 2371 O O . ILE A 1 310 ? -4.362 10.866 -13.669 1.00 96.12 310 ILE A O 1
ATOM 2375 N N . GLY A 1 311 ? -3.706 9.766 -11.828 1.00 97.19 311 GLY A N 1
ATOM 2376 C CA . GLY A 1 311 ? -2.606 10.671 -11.520 1.00 97.19 311 GLY A CA 1
ATOM 2377 C C . GLY A 1 311 ? -1.574 10.745 -12.647 1.00 97.19 311 GLY A C 1
ATOM 2378 O O . GLY A 1 311 ? -1.186 11.840 -13.040 1.00 97.19 311 GLY A O 1
ATOM 2379 N N . VAL A 1 312 ? -1.197 9.603 -13.232 1.00 97.88 312 VAL A N 1
ATOM 2380 C CA . VAL A 1 312 ? -0.333 9.559 -14.424 1.00 97.88 312 VAL A CA 1
ATOM 2381 C C . VAL A 1 312 ? -0.998 10.273 -15.602 1.00 97.88 312 VAL A C 1
ATOM 2383 O O . VAL A 1 312 ? -0.358 11.108 -16.233 1.00 97.88 312 VAL A O 1
ATOM 2386 N N . ALA A 1 313 ? -2.281 10.006 -15.873 1.00 96.62 313 ALA A N 1
ATOM 2387 C CA . ALA A 1 313 ? -3.007 10.671 -16.955 1.00 96.62 313 ALA A CA 1
ATOM 2388 C C . ALA A 1 313 ? -3.044 12.200 -16.779 1.00 96.62 313 ALA A C 1
ATOM 2390 O O . ALA A 1 313 ? -2.733 12.928 -17.715 1.00 96.62 313 ALA A O 1
ATOM 2391 N N . VAL A 1 314 ? -3.362 12.688 -15.577 1.00 96.75 314 VAL A N 1
ATOM 2392 C CA . VAL A 1 314 ? -3.365 14.123 -15.251 1.00 96.75 314 VAL A CA 1
ATOM 2393 C C . VAL A 1 314 ? -1.975 14.723 -15.444 1.00 96.75 314 VAL A C 1
ATOM 2395 O O . VAL A 1 314 ? -1.854 15.763 -16.079 1.00 96.75 314 VAL A O 1
ATOM 2398 N N . GLY A 1 315 ? -0.923 14.058 -14.961 1.00 97.00 315 GLY A N 1
ATOM 2399 C CA . GLY A 1 315 ? 0.445 14.543 -15.130 1.00 97.00 315 GLY A CA 1
ATOM 2400 C C . GLY A 1 315 ? 0.854 14.663 -16.601 1.00 97.00 315 GLY A C 1
ATOM 2401 O O . GLY A 1 315 ? 1.443 15.670 -16.986 1.00 97.00 315 GLY A O 1
ATOM 2402 N N . LEU A 1 316 ? 0.482 13.693 -17.444 1.00 96.19 316 LEU A N 1
ATOM 2403 C CA . LEU A 1 316 ? 0.718 13.756 -18.892 1.00 96.19 316 LEU A CA 1
ATOM 2404 C C . LEU A 1 316 ? -0.034 14.916 -19.554 1.00 96.19 316 LEU A C 1
ATOM 2406 O O . LEU A 1 316 ? 0.544 15.631 -20.366 1.00 96.19 316 LEU A O 1
ATOM 2410 N N . TRP A 1 317 ? -1.296 15.136 -19.181 1.00 95.06 317 TRP A N 1
ATOM 2411 C CA . TRP A 1 317 ? -2.096 16.261 -19.680 1.00 95.06 317 TRP A CA 1
ATOM 2412 C C . TRP A 1 317 ? -1.560 17.625 -19.239 1.00 95.06 317 TRP A C 1
ATOM 2414 O O . TRP A 1 317 ? -1.728 18.608 -19.954 1.00 95.06 317 TRP A O 1
ATOM 2424 N N . CYS A 1 318 ? -0.888 17.690 -18.090 1.00 94.69 318 CYS A N 1
ATOM 2425 C CA . CYS A 1 318 ? -0.227 18.904 -17.628 1.00 94.69 318 CYS A CA 1
ATOM 2426 C C . CYS A 1 318 ? 1.088 19.201 -18.364 1.00 94.69 318 CYS A C 1
ATOM 2428 O O . CYS A 1 318 ? 1.542 20.339 -18.295 1.00 94.69 318 CYS A O 1
ATOM 2430 N N . LEU A 1 319 ? 1.707 18.238 -19.068 1.00 93.00 319 LEU A N 1
ATOM 2431 C CA . LEU A 1 319 ? 3.011 18.449 -19.719 1.00 93.00 319 LEU A CA 1
ATOM 2432 C C . LEU A 1 319 ? 3.027 19.662 -20.662 1.00 93.00 319 LEU A C 1
ATOM 2434 O O . LEU A 1 319 ? 3.949 20.468 -20.531 1.00 93.00 319 LEU A O 1
ATOM 2438 N N . PRO A 1 320 ? 2.033 19.863 -21.552 1.00 90.25 320 PRO A N 1
ATOM 2439 C CA . PRO A 1 320 ? 2.035 21.019 -22.443 1.00 90.25 320 PRO A CA 1
ATOM 2440 C C . PRO A 1 320 ? 1.721 22.349 -21.754 1.00 90.25 320 PRO A C 1
ATOM 2442 O O . PRO A 1 320 ? 1.974 23.406 -22.318 1.00 90.25 320 PRO A O 1
ATOM 2445 N N . LEU A 1 321 ? 1.167 22.310 -20.539 1.00 91.31 321 LEU A N 1
ATOM 2446 C CA . LEU A 1 321 ? 0.790 23.501 -19.771 1.00 91.31 321 LEU A CA 1
ATOM 2447 C C . LEU A 1 321 ? 1.965 24.083 -18.974 1.00 91.31 321 LEU A C 1
ATOM 2449 O O . LEU A 1 321 ? 1.874 25.193 -18.453 1.00 91.31 321 LEU A O 1
ATOM 2453 N N . LEU A 1 322 ? 3.054 23.326 -18.835 1.00 93.00 322 LEU A N 1
ATOM 2454 C CA . LEU A 1 322 ? 4.205 23.686 -18.018 1.00 93.00 322 LEU A CA 1
ATOM 2455 C C . LEU A 1 322 ? 5.354 24.153 -18.911 1.00 93.00 322 LEU A C 1
ATOM 2457 O O . LEU A 1 322 ? 5.903 23.379 -19.689 1.00 93.00 322 LEU A O 1
ATOM 2461 N N . THR A 1 323 ? 5.754 25.413 -18.768 1.00 89.56 323 THR A N 1
ATOM 2462 C CA . THR A 1 323 ? 6.790 26.019 -19.621 1.00 89.56 323 THR A CA 1
ATOM 2463 C C . THR A 1 323 ? 8.182 26.033 -18.991 1.00 89.56 323 THR A C 1
ATOM 2465 O O . THR A 1 323 ? 9.173 26.210 -19.688 1.00 89.56 323 THR A O 1
ATOM 2468 N N . THR A 1 324 ? 8.290 25.835 -17.673 1.00 92.25 324 THR A N 1
ATOM 2469 C CA . THR A 1 324 ? 9.569 25.949 -16.956 1.00 92.25 324 THR A CA 1
ATOM 2470 C C . THR A 1 324 ? 10.224 24.583 -16.711 1.00 92.25 324 THR A C 1
ATOM 2472 O O . THR A 1 324 ? 9.518 23.620 -16.392 1.00 92.25 324 THR A O 1
ATOM 2475 N N . PRO A 1 325 ? 11.570 24.480 -16.748 1.00 92.56 325 PRO A N 1
ATOM 2476 C CA . PRO A 1 325 ? 12.281 23.236 -16.433 1.00 92.56 325 PRO A CA 1
ATOM 2477 C C . PRO A 1 325 ? 11.949 22.685 -15.041 1.00 92.56 325 PRO A C 1
ATOM 2479 O O . PRO A 1 325 ? 11.753 21.485 -14.870 1.00 92.56 325 PRO A O 1
ATOM 2482 N N . VAL A 1 326 ? 11.825 23.568 -14.042 1.00 94.25 326 VAL A N 1
ATOM 2483 C CA . VAL A 1 326 ? 11.449 23.188 -12.670 1.00 94.25 326 VAL A CA 1
ATOM 2484 C C . VAL A 1 326 ? 10.016 22.660 -12.622 1.00 94.25 326 VAL A C 1
ATOM 2486 O O . VAL A 1 326 ? 9.766 21.636 -11.989 1.00 94.25 326 VAL A O 1
ATOM 2489 N N . GLY A 1 327 ? 9.078 23.316 -13.316 1.00 95.62 327 GLY A N 1
ATOM 2490 C CA . GLY A 1 327 ? 7.698 22.845 -13.429 1.00 95.62 327 GLY A CA 1
ATOM 2491 C C . GLY A 1 327 ? 7.625 21.455 -14.061 1.00 95.62 327 GLY A C 1
ATOM 2492 O O . GLY A 1 327 ? 6.954 20.573 -13.524 1.00 95.62 327 GLY A O 1
ATOM 2493 N N . GLN A 1 328 ? 8.385 21.231 -15.137 1.00 95.44 328 GLN A N 1
ATOM 2494 C CA . GLN A 1 328 ? 8.496 19.923 -15.781 1.00 95.44 328 GLN A CA 1
ATOM 2495 C C . GLN A 1 328 ? 9.095 18.873 -14.839 1.00 95.44 328 GLN A C 1
ATOM 2497 O O . GLN A 1 328 ? 8.496 17.817 -14.653 1.00 95.44 328 GLN A O 1
ATOM 2502 N N . ALA A 1 329 ? 10.211 19.167 -14.166 1.00 95.88 329 ALA A N 1
ATOM 2503 C CA . ALA A 1 329 ? 10.825 18.244 -13.212 1.00 95.88 329 ALA A CA 1
ATOM 2504 C C . ALA A 1 329 ? 9.854 17.845 -12.086 1.00 95.88 329 ALA A C 1
ATOM 2506 O O . ALA A 1 329 ? 9.696 16.658 -11.798 1.00 95.88 329 ALA A O 1
ATOM 2507 N N . LEU A 1 330 ? 9.146 18.810 -11.486 1.00 97.56 330 LEU A N 1
ATOM 2508 C CA . LEU A 1 330 ? 8.140 18.544 -10.450 1.00 97.56 330 LEU A CA 1
ATOM 2509 C C . LEU A 1 330 ? 6.975 17.696 -10.978 1.00 97.56 330 LEU A C 1
ATOM 2511 O O . LEU A 1 330 ? 6.501 16.798 -10.279 1.00 97.56 330 LEU A O 1
ATOM 2515 N N . ASN A 1 331 ? 6.537 17.935 -12.214 1.00 97.69 331 ASN A N 1
ATOM 2516 C CA . ASN A 1 331 ? 5.502 17.123 -12.844 1.00 97.69 331 ASN A CA 1
ATOM 2517 C C . ASN A 1 331 ? 5.988 15.698 -13.145 1.00 97.69 331 ASN A C 1
ATOM 2519 O O . ASN A 1 331 ? 5.255 14.746 -12.900 1.00 97.69 331 ASN A O 1
ATOM 2523 N N . PHE A 1 332 ? 7.238 15.512 -13.577 1.00 97.38 332 PHE A N 1
ATOM 2524 C CA . PHE A 1 332 ? 7.836 14.183 -13.737 1.00 97.38 332 PHE A CA 1
ATOM 2525 C C . PHE A 1 332 ? 7.955 13.451 -12.392 1.00 97.38 332 PHE A C 1
ATOM 2527 O O . PHE A 1 332 ? 7.635 12.262 -12.330 1.00 97.38 332 PHE A O 1
ATOM 2534 N N . VAL A 1 333 ? 8.300 14.141 -11.294 1.00 98.25 333 VAL A N 1
ATOM 2535 C CA . VAL A 1 333 ? 8.219 13.564 -9.936 1.00 98.25 333 VAL A CA 1
ATOM 2536 C C . VAL A 1 333 ? 6.786 13.130 -9.622 1.00 98.25 333 VAL A C 1
ATOM 2538 O O . VAL A 1 333 ? 6.582 12.016 -9.142 1.00 98.25 333 VAL A O 1
ATOM 2541 N N . PHE A 1 334 ? 5.786 13.966 -9.910 1.00 98.44 334 PHE A N 1
ATOM 2542 C CA . PHE A 1 334 ? 4.376 13.637 -9.687 1.00 98.44 334 PHE A CA 1
ATOM 2543 C C . PHE A 1 334 ? 3.919 12.420 -10.507 1.00 98.44 334 PHE A C 1
ATOM 2545 O O . PHE A 1 334 ? 3.386 11.470 -9.927 1.00 98.44 334 PHE A O 1
ATOM 2552 N N . ILE A 1 335 ? 4.187 12.398 -11.820 1.00 98.00 335 ILE A N 1
ATOM 2553 C CA . ILE A 1 335 ? 3.923 11.254 -12.710 1.00 98.00 335 ILE A CA 1
ATOM 2554 C C . ILE A 1 335 ? 4.596 10.002 -12.148 1.00 98.00 335 ILE A C 1
ATOM 2556 O O . ILE A 1 335 ? 3.963 8.951 -12.053 1.00 98.00 335 ILE A O 1
ATOM 2560 N N . GLY A 1 336 ? 5.852 10.120 -11.713 1.00 97.94 336 GLY A N 1
ATOM 2561 C CA . GLY A 1 336 ? 6.591 9.025 -11.107 1.00 97.94 336 GLY A CA 1
ATOM 2562 C C . GLY A 1 336 ? 5.934 8.507 -9.826 1.00 97.94 336 GLY A C 1
ATOM 2563 O O . GLY A 1 336 ? 5.724 7.302 -9.700 1.00 97.94 336 GLY A O 1
ATOM 2564 N N . ILE A 1 337 ? 5.543 9.388 -8.895 1.00 98.56 337 ILE A N 1
ATOM 2565 C CA . ILE A 1 337 ? 4.855 8.999 -7.650 1.00 98.56 337 ILE A CA 1
ATOM 2566 C C . ILE A 1 337 ? 3.574 8.234 -7.980 1.00 98.56 337 ILE A C 1
ATOM 2568 O O . ILE A 1 337 ? 3.338 7.157 -7.429 1.00 98.56 337 ILE A O 1
ATOM 2572 N N . MET A 1 338 ? 2.771 8.751 -8.907 1.00 98.31 338 MET A N 1
ATOM 2573 C CA . MET A 1 338 ? 1.527 8.113 -9.338 1.00 98.31 338 MET A CA 1
ATOM 2574 C C . MET A 1 338 ? 1.786 6.771 -10.038 1.00 98.31 338 MET A C 1
ATOM 2576 O O . MET A 1 338 ? 1.084 5.794 -9.772 1.00 98.31 338 MET A O 1
ATOM 2580 N N . GLY A 1 339 ? 2.855 6.675 -10.830 1.00 97.56 339 GLY A N 1
ATOM 2581 C CA . GLY A 1 339 ? 3.336 5.431 -11.426 1.00 97.56 339 GLY A CA 1
ATOM 2582 C C . GLY A 1 339 ? 3.743 4.385 -10.387 1.00 97.56 339 GLY A C 1
ATOM 2583 O O . GLY A 1 339 ? 3.347 3.226 -10.489 1.00 97.56 339 GLY A O 1
ATOM 2584 N N . GLY A 1 340 ? 4.451 4.781 -9.327 1.00 97.31 340 GLY A N 1
ATOM 2585 C CA . GLY A 1 340 ? 4.790 3.893 -8.211 1.00 97.31 340 GLY A CA 1
ATOM 2586 C C . GLY A 1 340 ? 3.551 3.365 -7.472 1.00 97.31 340 GLY A C 1
ATOM 2587 O O . GLY A 1 340 ? 3.469 2.172 -7.171 1.00 97.31 340 GLY A O 1
ATOM 2588 N N . LEU A 1 341 ? 2.547 4.223 -7.246 1.00 97.19 341 LEU A N 1
ATOM 2589 C CA . LEU A 1 341 ? 1.256 3.828 -6.659 1.00 97.19 341 LEU A CA 1
ATOM 2590 C C . LEU A 1 341 ? 0.460 2.873 -7.566 1.00 97.19 341 LEU A C 1
ATOM 2592 O O . LEU A 1 341 ? -0.313 2.059 -7.061 1.00 97.19 341 LEU A O 1
ATOM 2596 N N . PHE A 1 342 ? 0.670 2.942 -8.881 1.00 97.31 342 PHE A N 1
ATOM 2597 C CA . PHE A 1 342 ? 0.039 2.078 -9.875 1.00 97.31 342 PHE A CA 1
ATOM 2598 C C . PHE A 1 342 ? 0.742 0.715 -10.017 1.00 97.31 342 PHE A C 1
ATOM 2600 O O . PHE A 1 342 ? 0.101 -0.327 -9.902 1.00 97.31 342 PHE A O 1
ATOM 2607 N N . ILE A 1 343 ? 2.063 0.695 -10.216 1.00 96.56 343 ILE A N 1
ATOM 2608 C CA . ILE A 1 343 ? 2.838 -0.517 -10.544 1.00 96.56 343 ILE A CA 1
ATOM 2609 C C . ILE A 1 343 ? 2.869 -1.527 -9.389 1.00 96.56 343 ILE A C 1
ATOM 2611 O O . ILE A 1 343 ? 2.731 -2.735 -9.601 1.00 96.56 343 ILE A O 1
ATOM 2615 N N . VAL A 1 344 ? 3.064 -1.052 -8.155 1.00 96.81 344 VAL A N 1
ATOM 2616 C CA . VAL A 1 344 ? 3.249 -1.912 -6.974 1.00 96.81 344 VAL A CA 1
ATOM 2617 C C . VAL A 1 344 ? 2.064 -2.854 -6.722 1.00 96.81 344 VAL A C 1
ATOM 2619 O O . VAL A 1 344 ? 2.291 -4.067 -6.630 1.00 96.81 344 VAL A O 1
ATOM 2622 N N . PRO A 1 345 ? 0.809 -2.372 -6.615 1.00 95.62 345 PRO A N 1
ATOM 2623 C CA . PRO A 1 345 ? -0.333 -3.257 -6.407 1.00 95.62 345 PRO A CA 1
ATOM 2624 C C . PRO A 1 345 ? -0.581 -4.199 -7.592 1.00 95.62 345 PRO A C 1
ATOM 2626 O O . PRO A 1 345 ? -0.981 -5.334 -7.356 1.00 95.62 345 PRO A O 1
ATOM 2629 N N . LEU A 1 346 ? -0.304 -3.799 -8.840 1.00 96.25 346 LEU A N 1
ATOM 2630 C CA . LEU A 1 346 ? -0.482 -4.675 -10.009 1.00 96.25 346 LEU A CA 1
ATOM 2631 C C . LEU A 1 346 ? 0.492 -5.859 -9.990 1.00 96.25 346 LEU A C 1
ATOM 2633 O O . LEU A 1 346 ? 0.064 -7.004 -10.142 1.00 96.25 346 LEU A O 1
ATOM 2637 N N . ASN A 1 347 ? 1.775 -5.610 -9.709 1.00 95.38 347 ASN A N 1
ATOM 2638 C CA . ASN A 1 347 ? 2.766 -6.679 -9.537 1.00 95.38 347 ASN A CA 1
ATOM 2639 C C . ASN A 1 347 ? 2.397 -7.617 -8.377 1.00 95.38 347 ASN A C 1
ATOM 2641 O O . ASN A 1 347 ? 2.481 -8.841 -8.506 1.00 95.38 347 ASN A O 1
ATOM 2645 N N . ALA A 1 348 ? 1.926 -7.058 -7.258 1.00 94.69 348 ALA A N 1
ATOM 2646 C CA . ALA A 1 348 ? 1.474 -7.851 -6.120 1.00 94.69 348 ALA A CA 1
ATOM 2647 C C . ALA A 1 348 ? 0.235 -8.703 -6.454 1.00 94.69 348 ALA A C 1
ATOM 2649 O O . ALA A 1 348 ? 0.157 -9.854 -6.026 1.00 94.69 348 ALA A O 1
ATOM 2650 N N . LEU A 1 349 ? -0.717 -8.177 -7.238 1.00 93.50 349 LEU A N 1
ATOM 2651 C CA . LEU A 1 349 ? -1.905 -8.915 -7.678 1.00 93.50 349 LEU A CA 1
ATOM 2652 C C . LEU A 1 349 ? -1.549 -10.095 -8.584 1.00 93.50 349 LEU A C 1
ATOM 2654 O O . LEU A 1 349 ? -2.133 -11.164 -8.405 1.00 93.50 349 LEU A O 1
ATOM 2658 N N . ILE A 1 350 ? -0.597 -9.921 -9.509 1.00 94.12 350 ILE A N 1
ATOM 2659 C CA . ILE A 1 350 ? -0.100 -11.007 -10.368 1.00 94.12 350 ILE A CA 1
ATOM 2660 C C . ILE A 1 350 ? 0.467 -12.137 -9.498 1.00 94.12 350 ILE A C 1
ATOM 2662 O O . ILE A 1 350 ? 0.048 -13.284 -9.629 1.00 94.12 350 ILE A O 1
ATOM 2666 N N . GLN A 1 351 ? 1.348 -11.810 -8.545 1.00 92.88 351 GLN A N 1
ATOM 2667 C CA . GLN A 1 351 ? 1.975 -12.799 -7.653 1.00 92.88 351 GLN A CA 1
ATOM 2668 C C . GLN A 1 351 ? 0.979 -13.476 -6.699 1.00 92.88 351 GLN A C 1
ATOM 2670 O O . GLN A 1 351 ? 1.143 -14.646 -6.344 1.00 92.88 351 GLN A O 1
ATOM 2675 N N . PHE A 1 352 ? -0.046 -12.743 -6.256 1.00 91.00 352 PHE A N 1
ATOM 2676 C CA . PHE A 1 352 ? -1.052 -13.262 -5.335 1.00 91.00 352 PHE A CA 1
ATOM 2677 C C . PHE A 1 352 ? -1.971 -14.296 -5.997 1.00 91.00 352 PHE A C 1
ATOM 2679 O O . PHE A 1 352 ? -2.266 -15.315 -5.373 1.00 91.00 352 PHE A O 1
ATOM 2686 N N . HIS A 1 353 ? -2.404 -14.042 -7.238 1.00 89.38 353 HIS A N 1
ATOM 2687 C CA . HIS A 1 353 ? -3.369 -14.890 -7.950 1.00 89.38 353 HIS A CA 1
ATOM 2688 C C . HIS A 1 353 ? -2.718 -16.028 -8.747 1.00 89.38 353 HIS A C 1
ATOM 2690 O O . HIS A 1 353 ? -3.365 -17.047 -8.992 1.00 89.38 353 HIS A O 1
ATOM 2696 N N . ALA A 1 354 ? -1.445 -15.889 -9.123 1.00 88.88 354 ALA A N 1
ATOM 2697 C CA . ALA A 1 354 ? -0.715 -16.964 -9.777 1.00 88.88 354 ALA A CA 1
ATOM 2698 C C . ALA A 1 354 ? -0.530 -18.163 -8.830 1.00 88.88 354 ALA A C 1
ATOM 2700 O O . ALA A 1 354 ? -0.164 -18.008 -7.653 1.00 88.88 354 ALA A O 1
ATOM 2701 N N . ALA A 1 355 ? -0.785 -19.359 -9.362 1.00 86.75 355 ALA A N 1
ATOM 2702 C CA . ALA A 1 355 ? -0.535 -20.613 -8.669 1.00 86.75 355 ALA A CA 1
ATOM 2703 C C . ALA A 1 355 ? 0.973 -20.794 -8.426 1.00 86.75 355 ALA A C 1
ATOM 2705 O O . ALA A 1 355 ? 1.799 -20.309 -9.198 1.00 86.75 355 ALA A O 1
ATOM 2706 N N . ASP A 1 356 ? 1.344 -21.466 -7.335 1.00 82.50 356 ASP A N 1
ATOM 2707 C CA . ASP A 1 356 ? 2.750 -21.566 -6.918 1.00 82.50 356 ASP A CA 1
ATOM 2708 C C . ASP A 1 356 ? 3.621 -22.343 -7.928 1.00 82.50 356 ASP A C 1
ATOM 2710 O O . ASP A 1 356 ? 4.811 -22.064 -8.044 1.00 82.50 356 ASP A O 1
ATOM 2714 N N . ASN A 1 357 ? 3.021 -23.254 -8.700 1.00 82.75 357 ASN A N 1
ATOM 2715 C CA . ASN A 1 357 ? 3.660 -24.058 -9.749 1.00 82.75 357 ASN A CA 1
ATOM 2716 C C . ASN A 1 357 ? 3.766 -23.362 -11.122 1.00 82.75 357 ASN A C 1
ATOM 2718 O O . ASN A 1 357 ? 4.456 -23.873 -11.997 1.00 82.75 357 ASN A O 1
ATOM 2722 N N . GLU A 1 358 ? 3.092 -22.226 -11.322 1.00 87.25 358 GLU A N 1
ATOM 2723 C CA . GLU A 1 358 ? 3.052 -21.493 -12.604 1.00 87.25 358 GLU A CA 1
ATOM 2724 C C . GLU A 1 358 ? 3.521 -20.031 -12.456 1.00 87.25 358 GLU A C 1
ATOM 2726 O O . GLU A 1 358 ? 3.473 -19.237 -13.400 1.00 87.25 358 GLU A O 1
ATOM 2731 N N . LEU A 1 359 ? 3.946 -19.634 -11.252 1.00 89.50 359 LEU A N 1
ATOM 2732 C CA . LEU A 1 359 ? 4.275 -18.250 -10.912 1.00 89.50 359 LEU A CA 1
ATOM 2733 C C . LEU A 1 359 ? 5.406 -17.687 -11.786 1.00 89.50 359 LEU A C 1
ATOM 2735 O O . LEU A 1 359 ? 5.322 -16.546 -12.235 1.00 89.50 359 LEU A O 1
ATOM 2739 N N . GLY A 1 360 ? 6.458 -18.465 -12.038 1.00 89.81 360 GLY A N 1
ATOM 2740 C CA . GLY A 1 360 ? 7.579 -18.080 -12.894 1.00 89.81 360 GLY A CA 1
ATOM 2741 C C . GLY A 1 360 ? 7.145 -17.873 -14.340 1.00 89.81 360 GLY A C 1
ATOM 2742 O O . GLY A 1 360 ? 7.492 -16.859 -14.940 1.00 89.81 360 GLY A O 1
ATOM 2743 N N . THR A 1 361 ? 6.315 -18.766 -14.869 1.00 91.12 361 THR A N 1
ATOM 2744 C CA . THR A 1 361 ? 5.738 -18.658 -16.212 1.00 91.12 361 THR A CA 1
ATOM 2745 C C . THR A 1 361 ? 4.866 -17.411 -16.353 1.00 91.12 361 THR A C 1
ATOM 2747 O O . THR A 1 361 ? 5.027 -16.654 -17.311 1.00 91.12 361 THR A O 1
ATOM 2750 N N . VAL A 1 362 ? 4.002 -17.125 -15.374 1.00 93.25 362 VAL A N 1
ATOM 2751 C CA . VAL A 1 362 ? 3.175 -15.907 -15.368 1.00 93.25 362 VAL A CA 1
ATOM 2752 C C . VAL A 1 362 ? 4.038 -14.640 -15.314 1.00 93.25 362 VAL A C 1
ATOM 2754 O O . VAL A 1 362 ? 3.766 -13.678 -16.033 1.00 93.25 362 VAL A O 1
ATOM 2757 N N . LEU A 1 363 ? 5.094 -14.622 -14.495 1.00 92.25 363 LEU A N 1
ATOM 2758 C CA . LEU A 1 363 ? 6.007 -13.477 -14.384 1.00 92.25 363 LEU A CA 1
ATOM 2759 C C . LEU A 1 363 ? 6.851 -13.274 -15.650 1.00 92.25 363 LEU A C 1
ATOM 2761 O O . LEU A 1 363 ? 7.056 -12.137 -16.076 1.00 92.25 363 LEU A O 1
ATOM 2765 N N . ALA A 1 364 ? 7.306 -14.357 -16.279 1.00 92.69 364 ALA A N 1
ATOM 2766 C CA . ALA A 1 364 ? 8.002 -14.301 -17.558 1.00 92.69 364 ALA A CA 1
ATOM 2767 C C . ALA A 1 364 ? 7.075 -13.762 -18.659 1.00 92.69 364 ALA A C 1
ATOM 2769 O O . ALA A 1 364 ? 7.480 -12.910 -19.447 1.00 92.69 364 ALA A O 1
ATOM 2770 N N . ALA A 1 365 ? 5.809 -14.183 -18.665 1.00 93.25 365 ALA A N 1
ATOM 2771 C CA . ALA A 1 365 ? 4.828 -13.728 -19.642 1.00 93.25 365 ALA A CA 1
ATOM 2772 C C . ALA A 1 365 ? 4.448 -12.257 -19.432 1.00 93.25 365 ALA A C 1
ATOM 2774 O O . ALA A 1 365 ? 4.269 -11.517 -20.396 1.00 93.25 365 ALA A O 1
ATOM 2775 N N . ASN A 1 366 ? 4.382 -11.810 -18.175 1.00 94.38 366 ASN A N 1
ATOM 2776 C CA . ASN A 1 366 ? 4.238 -10.399 -17.836 1.00 94.38 366 ASN A CA 1
ATOM 2777 C C . ASN A 1 366 ? 5.367 -9.561 -18.460 1.00 94.38 366 ASN A C 1
ATOM 2779 O O . ASN A 1 366 ? 5.079 -8.574 -19.131 1.00 94.38 366 ASN A O 1
ATOM 2783 N N . ASN A 1 367 ? 6.629 -9.980 -18.318 1.00 92.88 367 ASN A N 1
ATOM 2784 C CA . ASN A 1 367 ? 7.752 -9.290 -18.963 1.00 92.88 367 ASN A CA 1
ATOM 2785 C C . ASN A 1 367 ? 7.636 -9.332 -20.494 1.00 92.88 367 ASN A C 1
ATOM 2787 O O . ASN A 1 367 ? 7.849 -8.319 -21.151 1.00 92.88 367 ASN A O 1
ATOM 2791 N N . TRP A 1 368 ? 7.276 -10.480 -21.068 1.00 94.00 368 TRP A N 1
ATOM 2792 C CA . TRP A 1 368 ? 7.122 -10.648 -22.514 1.00 94.00 368 TRP A CA 1
ATOM 2793 C C . TRP A 1 368 ? 6.099 -9.666 -23.109 1.00 94.00 368 TRP A C 1
ATOM 2795 O O . TRP A 1 368 ? 6.424 -8.918 -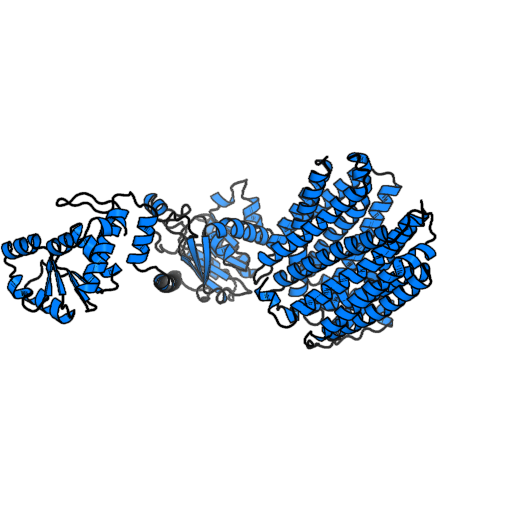24.030 1.00 94.00 368 TRP A O 1
ATOM 2805 N N . ILE A 1 369 ? 4.894 -9.593 -22.525 1.00 94.75 369 ILE A N 1
ATOM 2806 C CA . ILE A 1 369 ? 3.826 -8.683 -22.975 1.00 94.75 369 ILE A CA 1
ATOM 2807 C C . ILE A 1 369 ? 4.259 -7.218 -22.833 1.00 94.75 369 ILE A C 1
ATOM 2809 O O . ILE A 1 369 ? 4.029 -6.425 -23.744 1.00 94.75 369 ILE A O 1
ATOM 2813 N N . GLN A 1 370 ? 4.905 -6.854 -21.719 1.00 93.94 370 GLN A N 1
ATOM 2814 C CA . GLN A 1 370 ? 5.400 -5.490 -21.510 1.00 93.94 370 GLN A CA 1
ATOM 2815 C C . GLN A 1 370 ? 6.447 -5.092 -22.556 1.00 93.94 370 GLN A C 1
ATOM 2817 O O . GLN A 1 370 ? 6.352 -4.006 -23.120 1.00 93.94 370 GLN A O 1
ATOM 2822 N N . ASN A 1 371 ? 7.414 -5.966 -22.853 1.00 92.06 371 ASN A N 1
ATOM 2823 C CA . ASN A 1 371 ? 8.464 -5.680 -23.832 1.00 92.06 371 ASN A CA 1
ATOM 2824 C C . ASN A 1 371 ? 7.914 -5.562 -25.260 1.00 92.06 371 ASN A C 1
ATOM 2826 O O . ASN A 1 371 ? 8.320 -4.661 -25.989 1.00 92.06 371 ASN A O 1
ATOM 2830 N N . ILE A 1 372 ? 6.950 -6.407 -25.644 1.00 93.06 372 ILE A N 1
ATOM 2831 C CA . ILE A 1 372 ? 6.268 -6.286 -26.943 1.00 93.06 372 ILE A CA 1
ATOM 2832 C C . ILE A 1 372 ? 5.494 -4.972 -27.038 1.00 93.06 372 ILE A C 1
ATOM 2834 O O . ILE A 1 372 ? 5.582 -4.289 -28.055 1.00 93.06 372 ILE A O 1
ATOM 2838 N N . ALA A 1 373 ? 4.761 -4.598 -25.988 1.00 93.50 373 ALA A N 1
ATOM 2839 C CA . ALA A 1 373 ? 4.003 -3.352 -25.974 1.00 93.50 373 ALA A CA 1
ATOM 2840 C C . ALA A 1 373 ? 4.927 -2.124 -26.062 1.00 93.50 373 ALA A C 1
ATOM 2842 O O . ALA A 1 373 ? 4.702 -1.257 -26.906 1.00 93.50 373 ALA A O 1
ATOM 2843 N N . MET A 1 374 ? 6.009 -2.093 -25.272 1.00 90.94 374 MET A N 1
ATOM 2844 C CA . MET A 1 374 ? 7.013 -1.025 -25.327 1.00 90.94 374 MET A CA 1
ATOM 2845 C C . MET A 1 374 ? 7.653 -0.914 -26.712 1.00 90.94 374 MET A C 1
ATOM 2847 O O . MET A 1 374 ? 7.752 0.188 -27.244 1.00 90.94 374 MET A O 1
ATOM 2851 N N . MET A 1 375 ? 8.049 -2.042 -27.313 1.00 87.25 375 MET A N 1
ATOM 2852 C CA . MET A 1 375 ? 8.622 -2.064 -28.661 1.00 87.25 375 MET A CA 1
ATOM 2853 C C . MET A 1 375 ? 7.612 -1.565 -29.700 1.00 87.25 375 MET A C 1
ATOM 2855 O O . MET A 1 375 ? 7.950 -0.727 -30.529 1.00 87.25 375 MET A O 1
ATOM 2859 N N . GLY A 1 376 ? 6.358 -2.018 -29.629 1.00 90.19 376 GLY A N 1
ATOM 2860 C CA . GLY A 1 376 ? 5.298 -1.566 -30.531 1.00 90.19 376 GLY A CA 1
ATOM 2861 C C . GLY A 1 376 ? 5.048 -0.058 -30.442 1.00 90.19 376 GLY A C 1
ATOM 2862 O O . GLY A 1 376 ? 4.934 0.608 -31.467 1.00 90.19 376 GLY A O 1
ATOM 2863 N N . PHE A 1 377 ? 5.030 0.505 -29.231 1.00 89.69 377 PHE A N 1
ATOM 2864 C CA . PHE A 1 377 ? 4.874 1.948 -29.015 1.00 89.69 377 PHE A CA 1
ATOM 2865 C C . PHE A 1 377 ? 6.106 2.750 -29.449 1.00 89.69 377 PHE A C 1
ATOM 2867 O O . PHE A 1 377 ? 5.964 3.876 -29.928 1.00 89.69 377 PHE A O 1
ATOM 2874 N N . LEU A 1 378 ? 7.305 2.178 -29.323 1.00 84.62 378 LEU A N 1
ATOM 2875 C CA . LEU A 1 378 ? 8.530 2.786 -29.831 1.00 84.62 378 LEU A CA 1
ATOM 2876 C C . LEU A 1 378 ? 8.531 2.835 -31.364 1.00 84.62 378 LEU A C 1
ATOM 2878 O O . LEU A 1 378 ? 8.798 3.891 -31.930 1.00 84.62 378 LEU A O 1
ATOM 2882 N N . VAL A 1 379 ? 8.171 1.732 -32.031 1.00 86.94 379 VAL A N 1
ATOM 2883 C CA . VAL A 1 379 ? 8.011 1.685 -33.495 1.00 86.94 379 VAL A CA 1
ATOM 2884 C C . VAL A 1 379 ? 6.958 2.691 -33.945 1.00 86.94 379 VAL A C 1
ATOM 2886 O O . VAL A 1 379 ? 7.200 3.451 -34.875 1.00 86.94 379 VAL A O 1
ATOM 2889 N N . LEU A 1 380 ? 5.820 2.759 -33.250 1.00 87.56 380 LEU A N 1
ATOM 2890 C CA . LEU A 1 380 ? 4.783 3.746 -33.540 1.00 87.56 380 LEU A CA 1
ATOM 2891 C C . LEU A 1 380 ? 5.319 5.180 -33.412 1.00 87.56 380 LEU A C 1
ATOM 2893 O O . LEU A 1 380 ? 5.115 5.987 -34.313 1.00 87.56 380 LEU A O 1
ATOM 2897 N N . THR A 1 381 ? 6.050 5.483 -32.337 1.00 86.50 381 THR A N 1
ATOM 2898 C CA . THR A 1 381 ? 6.710 6.788 -32.142 1.00 86.50 381 THR A CA 1
ATOM 2899 C C . THR A 1 381 ? 7.672 7.116 -33.280 1.00 86.50 381 THR A C 1
ATOM 2901 O O . THR A 1 381 ? 7.642 8.230 -33.796 1.00 86.50 381 THR A O 1
ATOM 2904 N N . ALA A 1 382 ? 8.485 6.149 -33.709 1.00 85.25 382 ALA A N 1
ATOM 2905 C CA . ALA A 1 382 ? 9.406 6.325 -34.826 1.00 85.25 382 ALA A CA 1
ATOM 2906 C C . ALA A 1 382 ? 8.665 6.594 -36.146 1.00 85.25 382 ALA A C 1
ATOM 2908 O O . ALA A 1 382 ? 9.049 7.495 -36.883 1.00 85.25 382 ALA A O 1
ATOM 2909 N N . LEU A 1 383 ? 7.569 5.878 -36.423 1.00 87.50 383 LEU A N 1
ATOM 2910 C CA . LEU A 1 383 ? 6.735 6.116 -37.606 1.00 87.50 383 LEU A CA 1
ATOM 2911 C C . LEU A 1 383 ? 6.118 7.522 -37.601 1.00 87.50 383 LEU A C 1
ATOM 2913 O O . LEU A 1 383 ? 6.123 8.189 -38.632 1.00 87.50 383 LEU A O 1
ATOM 2917 N N . PHE A 1 384 ? 5.631 7.998 -36.451 1.00 86.94 384 PHE A N 1
ATOM 2918 C CA . PHE A 1 384 ? 5.137 9.372 -36.309 1.00 86.94 384 PHE A CA 1
ATOM 2919 C C . PHE A 1 384 ? 6.238 10.413 -36.543 1.00 86.94 384 PHE A C 1
ATOM 2921 O O . PHE A 1 384 ? 5.996 11.406 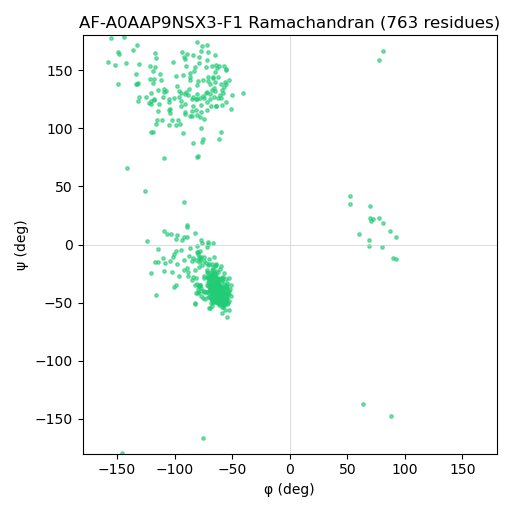-37.228 1.00 86.94 384 PHE A O 1
ATOM 2928 N N . ALA A 1 385 ? 7.441 10.170 -36.017 1.00 82.25 385 ALA A N 1
ATOM 2929 C CA . ALA A 1 385 ? 8.590 11.043 -36.234 1.00 82.25 385 ALA A CA 1
ATOM 2930 C C . ALA A 1 385 ? 8.996 11.093 -37.720 1.00 82.25 385 ALA A C 1
ATOM 2932 O O . ALA A 1 385 ? 9.194 12.177 -38.259 1.00 82.25 385 ALA A O 1
ATOM 2933 N N . LEU A 1 386 ? 9.040 9.942 -38.406 1.00 84.19 386 LEU A N 1
ATOM 2934 C CA . LEU A 1 386 ? 9.324 9.856 -39.847 1.00 84.19 386 LEU A CA 1
ATOM 2935 C C . LEU A 1 386 ? 8.245 10.528 -40.706 1.00 84.19 386 LEU A C 1
ATOM 2937 O O . LEU A 1 386 ? 8.551 11.087 -41.754 1.00 84.19 386 LEU A O 1
ATOM 2941 N N . ALA A 1 387 ? 6.991 10.509 -40.254 1.00 88.62 387 ALA A N 1
ATOM 2942 C CA . ALA A 1 387 ? 5.888 11.223 -40.892 1.00 88.62 387 ALA A CA 1
ATOM 2943 C C . ALA A 1 387 ? 5.899 12.744 -40.621 1.00 88.62 387 ALA A C 1
ATOM 2945 O O . ALA A 1 387 ? 4.986 13.443 -41.057 1.00 88.62 387 ALA A O 1
ATOM 2946 N N . GLY A 1 388 ? 6.891 13.267 -39.887 1.00 83.81 388 GLY A N 1
ATOM 2947 C CA . GLY A 1 388 ? 7.006 14.692 -39.564 1.00 83.81 388 GLY A CA 1
ATOM 2948 C C . GLY A 1 388 ? 5.955 15.195 -38.571 1.00 83.81 388 GLY A C 1
ATOM 2949 O O . GLY A 1 388 ? 5.680 16.394 -38.512 1.00 83.81 388 GLY A O 1
ATOM 2950 N N . VAL A 1 389 ? 5.330 14.303 -37.795 1.00 86.44 389 VAL A N 1
ATOM 2951 C CA . VAL A 1 389 ? 4.309 14.693 -36.817 1.00 86.44 389 VAL A CA 1
ATOM 2952 C C . VAL A 1 389 ? 4.970 15.333 -35.601 1.00 86.44 389 VAL A C 1
ATOM 2954 O O . VAL A 1 389 ? 5.860 14.756 -34.982 1.00 86.44 389 VAL A O 1
ATOM 2957 N N . ASN A 1 390 ? 4.493 16.521 -35.228 1.00 86.94 390 ASN A N 1
ATOM 2958 C CA . ASN A 1 390 ? 5.018 17.261 -34.084 1.00 86.94 390 ASN A CA 1
ATOM 2959 C C . ASN A 1 390 ? 4.887 16.451 -32.775 1.00 86.94 390 ASN A C 1
ATOM 2961 O O . ASN A 1 390 ? 3.809 15.939 -32.449 1.00 86.94 390 ASN A O 1
ATOM 2965 N N . SER A 1 391 ? 5.972 16.403 -31.994 1.00 85.62 391 SER A N 1
ATOM 2966 C CA . SER A 1 391 ? 6.076 15.708 -30.701 1.00 85.62 391 SER A CA 1
ATOM 2967 C C . SER A 1 391 ? 4.971 16.087 -29.706 1.00 85.62 391 SER A C 1
ATOM 2969 O O . SER A 1 391 ? 4.559 15.259 -28.894 1.00 85.62 391 SER A O 1
ATOM 2971 N N . HIS A 1 392 ? 4.428 17.304 -29.796 1.00 88.00 392 HIS A N 1
ATOM 2972 C CA . HIS A 1 392 ? 3.275 17.754 -29.017 1.00 88.00 392 HIS A CA 1
ATOM 2973 C C . HIS A 1 392 ? 2.046 16.846 -29.198 1.00 88.00 392 HIS A C 1
ATOM 2975 O O . HIS A 1 392 ? 1.434 16.426 -28.213 1.00 88.00 392 HIS A O 1
ATOM 2981 N N . TYR A 1 393 ? 1.702 16.480 -30.438 1.00 89.38 393 TYR A N 1
ATOM 2982 C CA . TYR A 1 393 ? 0.546 15.618 -30.714 1.00 89.38 393 TYR A CA 1
ATOM 2983 C C . TYR A 1 393 ? 0.760 14.195 -30.210 1.00 89.38 393 TYR A C 1
ATOM 2985 O O . TYR A 1 393 ? -0.177 13.555 -29.733 1.00 89.38 393 TYR A O 1
ATOM 2993 N N . LEU A 1 394 ? 2.002 13.714 -30.257 1.00 88.62 394 LEU A N 1
ATOM 2994 C CA . LEU A 1 394 ? 2.361 12.411 -29.719 1.00 88.62 394 LEU A CA 1
ATOM 2995 C C . LEU A 1 394 ? 2.194 12.372 -28.189 1.00 88.62 394 LEU A C 1
ATOM 2997 O O . LEU A 1 394 ? 1.646 11.407 -27.651 1.00 88.62 394 LEU A O 1
ATOM 3001 N N . LEU A 1 395 ? 2.591 13.443 -27.490 1.00 90.56 395 LEU A N 1
ATOM 3002 C CA . LEU A 1 395 ? 2.377 13.589 -26.047 1.00 90.56 395 LEU A CA 1
ATOM 3003 C C . LEU A 1 395 ? 0.881 13.661 -25.685 1.00 90.56 395 LEU A C 1
ATOM 3005 O O . LEU A 1 395 ? 0.448 13.017 -24.727 1.00 90.56 395 LEU A O 1
ATOM 3009 N N . LEU A 1 396 ? 0.065 14.370 -26.470 1.00 91.88 396 LEU A N 1
ATOM 3010 C CA . LEU A 1 396 ? -1.393 14.398 -26.279 1.00 91.88 396 LEU A CA 1
ATOM 3011 C C . LEU A 1 396 ? -2.049 13.034 -26.543 1.00 91.88 396 LEU A C 1
ATOM 3013 O O . LEU A 1 396 ? -2.974 12.635 -25.826 1.00 91.88 396 LEU A O 1
ATOM 3017 N N . LEU A 1 397 ? -1.558 12.286 -27.533 1.00 91.94 397 LEU A N 1
ATOM 3018 C CA . LEU A 1 397 ? -2.043 10.943 -27.837 1.00 91.94 397 LEU A CA 1
ATOM 3019 C C . LEU A 1 397 ? -1.811 9.996 -26.653 1.00 91.94 397 LEU A C 1
ATOM 3021 O O . LEU A 1 397 ? -2.751 9.338 -26.201 1.00 91.94 397 LEU A O 1
ATOM 3025 N N . ILE A 1 398 ? -0.597 9.959 -26.092 1.00 93.38 398 ILE A N 1
ATOM 3026 C CA . ILE A 1 398 ? -0.321 9.113 -24.920 1.00 93.38 398 ILE A CA 1
ATOM 3027 C C . ILE A 1 398 ? -1.075 9.585 -23.672 1.00 93.38 398 ILE A C 1
ATOM 3029 O O . ILE A 1 398 ? -1.526 8.747 -22.889 1.00 93.38 398 ILE A O 1
ATOM 3033 N N . ALA A 1 399 ? -1.285 10.895 -23.504 1.00 94.50 399 ALA A N 1
ATOM 3034 C CA . ALA A 1 399 ? -2.107 11.439 -22.425 1.00 94.50 399 ALA A CA 1
ATOM 3035 C C . ALA A 1 399 ? -3.571 10.977 -22.552 1.00 94.50 399 ALA A C 1
ATOM 3037 O O . ALA A 1 399 ? -4.211 10.624 -21.558 1.00 94.50 399 ALA A O 1
ATOM 3038 N N . THR A 1 400 ? -4.087 10.896 -23.780 1.00 94.81 400 THR A N 1
ATOM 3039 C CA . THR A 1 400 ? -5.428 10.373 -24.081 1.00 94.81 400 THR A CA 1
ATOM 3040 C C . THR A 1 400 ? -5.521 8.875 -23.797 1.00 94.81 400 THR A C 1
ATOM 3042 O O . THR A 1 400 ? -6.444 8.439 -23.108 1.00 94.81 400 THR A O 1
ATOM 3045 N N . VAL A 1 401 ? -4.539 8.082 -24.240 1.00 94.25 401 VAL A N 1
ATOM 3046 C CA . VAL A 1 401 ? -4.465 6.641 -23.933 1.00 94.25 401 VAL A CA 1
ATOM 3047 C C . VAL A 1 401 ? -4.435 6.407 -22.419 1.00 94.25 401 VAL A C 1
ATOM 3049 O O . VAL A 1 401 ? -5.189 5.576 -21.905 1.00 94.25 401 VAL A O 1
ATOM 3052 N N . ALA A 1 402 ? -3.626 7.176 -21.684 1.00 95.00 402 ALA A N 1
ATOM 3053 C CA . ALA A 1 402 ? -3.562 7.106 -20.228 1.00 95.00 402 ALA A CA 1
ATOM 3054 C C . ALA A 1 402 ? -4.887 7.514 -19.565 1.00 95.00 402 ALA A C 1
ATOM 3056 O O . ALA A 1 402 ? -5.304 6.874 -18.602 1.00 95.00 402 ALA A O 1
ATOM 3057 N N . MET A 1 403 ? -5.584 8.527 -20.087 1.00 95.12 403 MET A N 1
ATOM 3058 C CA . MET A 1 403 ? -6.884 8.968 -19.574 1.00 95.12 403 MET A CA 1
ATOM 3059 C C . MET A 1 403 ? -7.980 7.920 -19.790 1.00 95.12 403 MET A C 1
ATOM 3061 O O . MET A 1 403 ? -8.734 7.629 -18.860 1.00 95.12 403 MET A O 1
ATOM 3065 N N . VAL A 1 404 ? -8.039 7.298 -20.972 1.00 95.31 404 VAL A N 1
ATOM 3066 C CA . VAL A 1 404 ? -8.968 6.193 -21.264 1.00 95.31 404 VAL A CA 1
ATOM 3067 C C . VAL A 1 404 ? -8.673 4.996 -20.358 1.00 95.31 404 VAL A C 1
ATOM 3069 O O . VAL A 1 404 ? -9.589 4.451 -19.736 1.00 95.31 404 VAL A O 1
ATOM 3072 N N . GLY A 1 405 ? -7.396 4.624 -20.214 1.00 93.38 405 GLY A N 1
ATOM 3073 C CA . GLY A 1 405 ? -6.962 3.579 -19.286 1.00 93.38 405 GLY A CA 1
ATOM 3074 C C . GLY A 1 405 ? -7.341 3.895 -17.836 1.00 93.38 405 GLY A C 1
ATOM 3075 O O . GLY A 1 405 ? -7.936 3.061 -17.153 1.00 93.38 405 GLY A O 1
ATOM 3076 N N . GLY A 1 406 ? -7.084 5.123 -17.382 1.00 93.06 406 GLY A N 1
ATOM 3077 C CA . GLY A 1 406 ? -7.470 5.627 -16.066 1.00 93.06 406 GLY A CA 1
ATOM 3078 C C . GLY A 1 406 ? -8.976 5.541 -15.828 1.00 93.06 406 GLY A C 1
ATOM 3079 O O . GLY A 1 406 ? -9.407 4.935 -14.847 1.00 93.06 406 GLY A O 1
ATOM 3080 N N . GLY A 1 407 ? -9.792 6.036 -16.760 1.00 93.06 407 GLY A N 1
ATOM 3081 C CA . GLY A 1 407 ? -11.252 5.930 -16.700 1.00 93.06 407 GLY A CA 1
ATOM 3082 C C . GLY A 1 407 ? -11.735 4.479 -16.628 1.00 93.06 407 GLY A C 1
ATOM 3083 O O . GLY A 1 407 ? -12.567 4.136 -15.784 1.00 93.06 407 GLY A O 1
ATOM 3084 N N . TYR A 1 408 ? -11.148 3.591 -17.432 1.00 92.88 408 TYR A N 1
ATOM 3085 C CA . TYR A 1 408 ? -11.451 2.161 -17.391 1.00 92.88 408 TYR A CA 1
ATOM 3086 C C . TYR A 1 408 ? -11.113 1.527 -16.029 1.00 92.88 408 TYR A C 1
ATOM 3088 O O . TYR A 1 408 ? -11.904 0.733 -15.510 1.00 92.88 408 TYR A O 1
ATOM 3096 N N . THR A 1 409 ? -9.993 1.907 -15.396 1.00 90.69 409 THR A N 1
ATOM 3097 C CA . THR A 1 409 ? -9.652 1.411 -14.047 1.00 90.69 409 THR A CA 1
ATOM 3098 C C . THR A 1 409 ? -10.661 1.852 -12.985 1.00 90.69 409 THR A C 1
ATOM 3100 O O . THR A 1 409 ? -11.009 1.042 -12.126 1.00 90.69 409 THR A O 1
ATOM 3103 N N . ILE A 1 410 ? -11.199 3.076 -13.064 1.00 89.81 410 ILE A N 1
ATOM 3104 C CA . ILE A 1 410 ? -12.257 3.556 -12.153 1.00 89.81 410 ILE A CA 1
ATOM 3105 C C . ILE A 1 410 ? -13.518 2.710 -12.309 1.00 89.81 410 ILE A C 1
ATOM 3107 O O . ILE A 1 410 ? -14.097 2.277 -11.314 1.00 89.81 410 ILE A O 1
ATOM 3111 N N . VAL A 1 411 ? -13.933 2.453 -13.553 1.00 89.00 411 VAL A N 1
ATOM 3112 C CA . VAL A 1 411 ? -15.136 1.664 -13.852 1.00 89.00 411 VAL A CA 1
ATOM 3113 C C . VAL A 1 411 ? -14.985 0.218 -13.376 1.00 89.00 411 VAL A C 1
ATOM 3115 O O . VAL A 1 411 ? -15.955 -0.378 -12.911 1.00 89.00 411 VAL A O 1
ATOM 3118 N N . LYS A 1 412 ? -13.777 -0.355 -13.450 1.00 88.56 412 LYS A N 1
ATOM 3119 C CA . LYS A 1 412 ? -13.510 -1.725 -12.987 1.00 88.56 412 LYS A CA 1
ATOM 3120 C 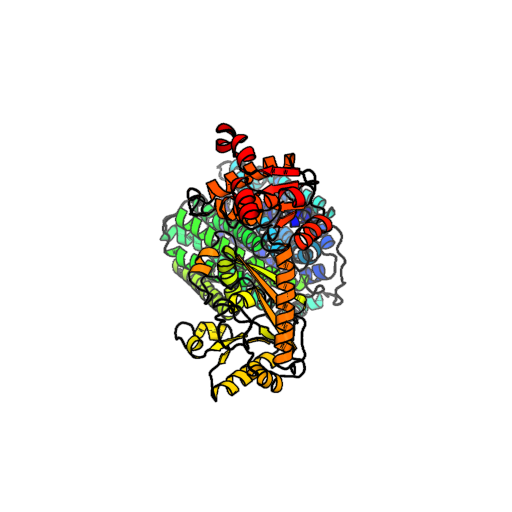C . LYS A 1 412 ? -13.289 -1.848 -11.481 1.00 88.56 412 LYS A C 1
ATOM 3122 O O . LYS A 1 412 ? -13.591 -2.904 -10.933 1.00 88.56 412 LYS A O 1
ATOM 3127 N N . LEU A 1 413 ? -12.789 -0.809 -10.811 1.00 87.19 413 LEU A N 1
ATOM 3128 C CA . LEU A 1 413 ? -12.455 -0.827 -9.381 1.00 87.19 413 LEU A CA 1
ATOM 3129 C C . LEU A 1 413 ? -13.139 0.299 -8.567 1.00 87.19 413 LEU A C 1
ATOM 3131 O O . LEU A 1 413 ? -12.480 0.919 -7.722 1.00 87.19 413 LEU A O 1
ATOM 3135 N N . PRO A 1 414 ? -14.454 0.563 -8.735 1.00 86.00 414 PRO A N 1
ATOM 3136 C CA . PRO A 1 414 ? -15.112 1.696 -8.080 1.00 86.00 414 PRO A CA 1
ATOM 3137 C C . PRO A 1 414 ? -15.116 1.539 -6.556 1.00 86.00 414 PRO A C 1
ATOM 3139 O O . PRO A 1 414 ? -14.859 2.484 -5.815 1.00 86.00 414 PRO A O 1
ATOM 3142 N N . GLN A 1 415 ? -15.341 0.320 -6.070 1.00 84.94 415 GLN A N 1
ATOM 3143 C CA . GLN A 1 415 ? -15.385 0.026 -4.640 1.00 84.94 415 GLN A CA 1
ATOM 3144 C C . GLN A 1 415 ? -14.012 0.118 -3.983 1.00 84.94 415 GLN A C 1
ATOM 3146 O O . GLN A 1 415 ? -13.906 0.655 -2.884 1.00 84.94 415 GLN A O 1
ATOM 3151 N N . SER A 1 416 ? -12.956 -0.360 -4.647 1.00 87.50 416 SER A N 1
ATOM 3152 C CA . SER A 1 416 ? -11.589 -0.241 -4.135 1.00 87.50 416 SER A CA 1
ATOM 3153 C C . SER A 1 416 ? -11.170 1.219 -4.009 1.00 87.50 416 SER A C 1
ATOM 3155 O O . SER A 1 416 ? -10.600 1.598 -2.984 1.00 87.50 416 SER A O 1
ATOM 3157 N N . LEU A 1 417 ? -11.500 2.045 -5.010 1.00 88.44 417 LEU A N 1
ATOM 3158 C CA . LEU A 1 417 ? -11.262 3.487 -4.972 1.00 88.44 417 LEU A CA 1
ATOM 3159 C C . LEU A 1 417 ? -12.020 4.136 -3.811 1.00 88.44 417 LEU A C 1
ATOM 3161 O O . LEU A 1 417 ? -11.420 4.826 -2.990 1.00 88.44 417 LEU A O 1
ATOM 3165 N N . VAL A 1 418 ? -13.322 3.869 -3.692 1.00 86.62 418 VAL A N 1
ATOM 3166 C CA . VAL A 1 418 ? -14.154 4.431 -2.620 1.00 86.62 418 VAL A CA 1
ATOM 3167 C C . VAL A 1 418 ? -13.665 3.989 -1.248 1.00 86.62 418 VAL A C 1
ATOM 3169 O O . VAL A 1 418 ? -13.502 4.829 -0.367 1.00 86.62 418 VAL A O 1
ATOM 3172 N N . ARG A 1 419 ? -13.355 2.702 -1.055 1.00 87.69 419 ARG A N 1
ATOM 3173 C CA . ARG A 1 419 ? -12.802 2.197 0.207 1.00 87.69 419 ARG A CA 1
ATOM 3174 C C . ARG A 1 419 ? -11.497 2.900 0.553 1.00 87.69 419 ARG A C 1
ATOM 3176 O O . ARG A 1 419 ? -11.315 3.268 1.711 1.00 87.69 419 ARG A O 1
ATOM 3183 N N . PHE A 1 420 ? -10.605 3.092 -0.418 1.00 88.62 420 PHE A N 1
ATOM 3184 C CA . PHE A 1 420 ? -9.336 3.780 -0.202 1.00 88.62 420 PHE A CA 1
ATOM 3185 C C . PHE A 1 420 ? -9.541 5.250 0.175 1.00 88.62 420 PHE A C 1
ATOM 3187 O O . PHE A 1 420 ? -9.017 5.683 1.199 1.00 88.62 420 PHE A O 1
ATOM 3194 N N . LEU A 1 421 ? -10.364 5.991 -0.574 1.00 88.50 421 LEU A N 1
ATOM 3195 C CA . LEU A 1 421 ? -10.673 7.394 -0.284 1.00 88.50 421 LEU A CA 1
ATOM 3196 C C . LEU A 1 421 ? -11.352 7.559 1.081 1.00 88.50 421 LEU A C 1
ATOM 3198 O O . LEU A 1 421 ? -10.949 8.409 1.872 1.00 88.50 421 LEU A O 1
ATOM 3202 N N . LEU A 1 422 ? -12.341 6.719 1.399 1.00 86.19 422 LEU A N 1
ATOM 3203 C CA . LEU A 1 422 ? -13.017 6.737 2.697 1.00 86.19 422 LEU A CA 1
ATOM 3204 C C . LEU A 1 422 ? -12.065 6.379 3.829 1.00 86.19 422 LEU A C 1
ATOM 3206 O O . LEU A 1 422 ? -12.084 7.053 4.854 1.00 86.19 422 LEU A O 1
ATOM 3210 N N . SER A 1 423 ? -11.219 5.362 3.644 1.00 85.25 423 SER A N 1
ATOM 3211 C CA . SER A 1 423 ? -10.191 5.013 4.626 1.00 85.25 423 SER A CA 1
ATOM 3212 C C . SER A 1 423 ? -9.282 6.216 4.849 1.00 85.25 423 SER A C 1
ATOM 3214 O O . SER A 1 423 ? -9.191 6.698 5.965 1.00 85.25 423 SER A O 1
ATOM 3216 N N . PHE A 1 424 ? -8.710 6.791 3.791 1.00 84.56 424 PHE A N 1
ATOM 3217 C CA . PHE A 1 424 ? -7.806 7.936 3.882 1.00 84.56 424 PHE A CA 1
ATOM 3218 C C . PHE A 1 424 ? -8.429 9.170 4.555 1.00 84.56 424 PHE A C 1
ATOM 3220 O O . PHE A 1 424 ? -7.764 9.842 5.345 1.00 84.56 424 PHE A O 1
ATOM 3227 N N . LEU A 1 425 ? -9.698 9.473 4.268 1.00 85.69 425 LEU A N 1
ATOM 3228 C CA . LEU A 1 425 ? -10.408 10.615 4.851 1.00 85.69 425 LEU A CA 1
ATOM 3229 C C . LEU A 1 425 ? -10.823 10.359 6.304 1.00 85.69 425 LEU A C 1
ATOM 3231 O O . LEU A 1 425 ? -10.631 11.219 7.165 1.00 85.69 425 LEU A O 1
ATOM 3235 N N . LEU A 1 426 ? -11.396 9.187 6.588 1.00 83.00 426 LEU A N 1
ATOM 3236 C CA . LEU A 1 426 ? -11.977 8.882 7.892 1.00 83.00 426 LEU A CA 1
ATOM 3237 C C . LEU A 1 426 ? -10.925 8.435 8.900 1.00 83.00 426 LEU A C 1
ATOM 3239 O O . LEU A 1 426 ? -11.035 8.831 10.058 1.00 83.00 426 LEU A O 1
ATOM 3243 N N . THR A 1 427 ? -9.870 7.716 8.501 1.00 77.12 427 THR A N 1
ATOM 3244 C CA . THR A 1 427 ? -8.850 7.243 9.453 1.00 77.12 427 THR A CA 1
ATOM 3245 C C . THR A 1 427 ? -8.022 8.368 10.069 1.00 77.12 427 THR A C 1
ATOM 3247 O O . THR A 1 427 ? -7.419 8.172 11.117 1.00 77.12 427 THR A O 1
ATOM 3250 N N . ARG A 1 428 ? -8.035 9.571 9.473 1.00 81.12 428 ARG A N 1
ATOM 3251 C CA . ARG A 1 428 ? -7.427 10.788 10.043 1.00 81.12 428 ARG A CA 1
ATOM 3252 C C . ARG A 1 428 ? -8.137 11.296 11.300 1.00 81.12 428 ARG A C 1
ATOM 3254 O O . ARG A 1 428 ? -7.532 12.011 12.089 1.00 81.12 428 ARG A O 1
ATOM 3261 N N . ARG A 1 429 ? -9.431 10.992 11.465 1.00 81.38 429 ARG A N 1
ATOM 3262 C CA . ARG A 1 429 ? -10.239 11.432 12.623 1.00 81.38 429 ARG A CA 1
ATOM 3263 C C . ARG A 1 429 ? -10.828 10.281 13.432 1.00 81.38 429 ARG A C 1
ATOM 3265 O O . ARG A 1 429 ? -11.112 10.448 14.618 1.00 81.38 429 ARG A O 1
ATOM 3272 N N . TYR A 1 430 ? -11.006 9.123 12.809 1.00 83.50 430 TYR A N 1
ATOM 3273 C CA . TYR A 1 430 ? -11.614 7.937 13.390 1.00 83.50 430 TYR A CA 1
ATOM 3274 C C . TYR A 1 430 ? -10.619 6.782 13.361 1.00 83.50 430 TYR A C 1
ATOM 3276 O O . TYR A 1 430 ? -10.147 6.389 12.303 1.00 83.50 430 TYR A O 1
ATOM 3284 N N . ARG A 1 431 ? -10.321 6.189 14.513 1.00 85.38 431 ARG A N 1
ATOM 3285 C CA . ARG A 1 431 ? -9.571 4.932 14.554 1.00 85.38 431 ARG A CA 1
ATOM 3286 C C . ARG A 1 431 ? -10.571 3.787 14.430 1.00 85.38 431 ARG A C 1
ATOM 3288 O O . ARG A 1 431 ? -11.367 3.595 15.342 1.00 85.38 431 ARG A O 1
ATOM 3295 N N . VAL A 1 432 ? -10.557 3.076 13.306 1.00 87.50 432 VAL A N 1
ATOM 3296 C CA . VAL A 1 432 ? -11.479 1.959 13.057 1.00 87.50 432 VAL A CA 1
ATOM 3297 C C . VAL A 1 432 ? -10.842 0.658 13.537 1.00 87.50 432 VAL A C 1
ATOM 3299 O O . VAL A 1 432 ? -9.868 0.198 12.947 1.00 87.50 432 VAL A O 1
ATOM 3302 N N . ASP A 1 433 ? -11.399 0.064 14.590 1.00 88.75 433 ASP A N 1
ATOM 3303 C CA . ASP A 1 433 ? -10.986 -1.238 15.112 1.00 88.75 433 ASP A CA 1
ATOM 3304 C C . ASP A 1 433 ? -12.029 -2.300 14.704 1.00 88.75 433 ASP A C 1
ATOM 3306 O O . ASP A 1 433 ? -13.231 -2.155 14.949 1.00 88.75 433 ASP A O 1
ATOM 3310 N N . VAL A 1 434 ? -11.585 -3.372 14.041 1.00 90.88 434 VAL A N 1
ATOM 3311 C CA . VAL A 1 434 ? -12.469 -4.431 13.524 1.00 90.88 434 VAL A CA 1
ATOM 3312 C C . VAL A 1 434 ? -12.368 -5.663 14.411 1.00 90.88 434 VAL A C 1
ATOM 3314 O O . VAL A 1 434 ? -11.285 -6.219 14.588 1.00 90.88 434 VAL A O 1
ATOM 3317 N N . HIS A 1 435 ? -13.492 -6.114 14.963 1.00 91.88 435 HIS A N 1
ATOM 3318 C CA . HIS A 1 435 ? -13.565 -7.309 15.803 1.00 91.88 435 HIS A CA 1
ATOM 3319 C C . HIS A 1 435 ? -14.346 -8.416 15.094 1.00 91.88 435 HIS A C 1
ATOM 3321 O O . HIS A 1 435 ? -15.358 -8.151 14.452 1.00 91.88 435 HIS A O 1
ATOM 3327 N N . GLY A 1 436 ? -13.900 -9.666 15.241 1.00 90.38 436 GLY A N 1
ATOM 3328 C CA . GLY A 1 436 ? -14.630 -10.827 14.725 1.00 90.38 436 GLY A CA 1
ATOM 3329 C C . GLY A 1 436 ? -14.642 -10.950 13.200 1.00 90.38 436 GLY A C 1
ATOM 3330 O O . GLY A 1 436 ? -15.526 -11.607 12.668 1.00 90.38 436 GLY A O 1
ATOM 3331 N N . LEU A 1 437 ? -13.683 -10.346 12.487 1.00 88.75 437 LEU A N 1
ATOM 3332 C CA . LEU A 1 437 ? -13.617 -10.389 11.021 1.00 88.75 437 LEU A CA 1
ATOM 3333 C C . LEU A 1 437 ? -13.626 -11.821 10.456 1.00 88.75 437 LEU A C 1
ATOM 3335 O O . LEU A 1 437 ? -14.202 -12.058 9.402 1.00 88.75 437 LEU A O 1
ATOM 3339 N N . GLN A 1 438 ? -13.042 -12.779 11.177 1.00 89.56 438 GLN A N 1
ATOM 3340 C CA . GLN A 1 438 ? -13.053 -14.202 10.829 1.00 89.56 438 GLN A CA 1
ATOM 3341 C C . GLN A 1 438 ? -14.461 -14.811 10.743 1.00 89.56 438 GLN A C 1
ATOM 3343 O O . GLN A 1 438 ? -14.636 -15.869 10.149 1.00 89.56 438 GLN A O 1
ATOM 3348 N N . ASN A 1 439 ? -15.461 -14.157 11.337 1.00 93.38 439 ASN A N 1
ATOM 3349 C CA . ASN A 1 439 ? -16.852 -14.574 11.250 1.00 93.38 439 ASN A CA 1
ATOM 3350 C C . ASN A 1 439 ? -17.502 -14.162 9.925 1.00 93.38 439 ASN A C 1
ATOM 3352 O O . ASN A 1 439 ? -18.614 -14.597 9.661 1.00 93.38 439 ASN A O 1
ATOM 3356 N N . LEU A 1 440 ? -16.864 -13.317 9.109 1.00 92.69 440 LEU A N 1
ATOM 3357 C CA . LEU A 1 440 ? -17.370 -12.957 7.790 1.00 92.69 440 LEU A CA 1
ATOM 3358 C C . LEU A 1 440 ? -16.920 -14.014 6.765 1.00 92.69 440 LEU A C 1
ATOM 3360 O O . LEU A 1 440 ? -15.718 -14.115 6.504 1.00 92.69 440 LEU A O 1
ATOM 3364 N N . PRO A 1 441 ? -17.842 -14.781 6.149 1.00 90.38 441 PRO A N 1
ATOM 3365 C CA . PRO A 1 441 ? -17.482 -15.762 5.130 1.00 90.38 441 PRO A CA 1
ATOM 3366 C C . PRO A 1 441 ? -16.714 -15.135 3.960 1.00 90.38 441 PRO A C 1
ATOM 3368 O O . PRO A 1 441 ? -17.095 -14.082 3.437 1.00 90.38 441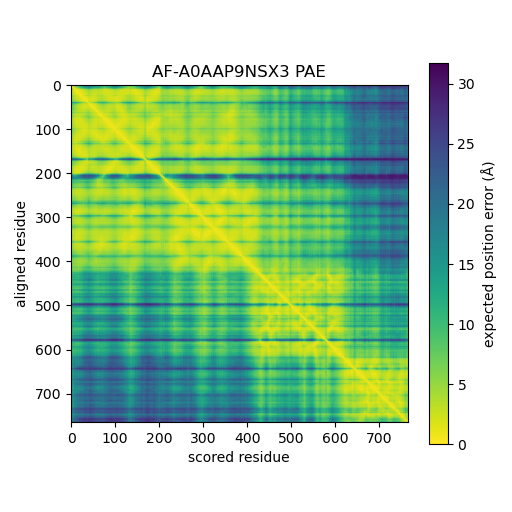 PRO A O 1
ATOM 3371 N N . ALA A 1 442 ? -15.641 -15.798 3.520 1.00 84.06 442 ALA A N 1
ATOM 3372 C CA . ALA A 1 442 ? -14.824 -15.333 2.397 1.00 84.06 442 ALA A CA 1
ATOM 3373 C C . ALA A 1 442 ? -15.545 -15.455 1.040 1.00 84.06 442 ALA A C 1
ATOM 3375 O O . ALA A 1 442 ? -15.268 -14.674 0.133 1.00 84.06 442 ALA A O 1
ATOM 3376 N N . GLN A 1 443 ? -16.469 -16.413 0.918 1.00 87.25 443 GLN A N 1
ATOM 3377 C CA . GLN A 1 443 ? -17.272 -16.701 -0.275 1.00 87.25 443 GLN A CA 1
ATOM 3378 C C . GLN A 1 443 ? -18.737 -16.946 0.124 1.00 87.25 443 GLN A C 1
ATOM 3380 O O . GLN A 1 443 ? -19.031 -17.100 1.311 1.00 87.25 443 GLN A O 1
ATOM 3385 N N . GLY A 1 444 ? -19.640 -16.964 -0.859 1.00 92.19 444 GLY A N 1
ATOM 3386 C CA . GLY A 1 444 ? -21.080 -17.141 -0.645 1.00 92.19 444 GLY A CA 1
ATOM 3387 C C . GLY A 1 444 ? -21.803 -15.859 -0.220 1.00 92.19 444 GLY A C 1
ATOM 3388 O O . GLY A 1 444 ? -21.168 -14.853 0.131 1.00 92.19 444 GLY A O 1
ATOM 3389 N N . GLY A 1 445 ? -23.135 -15.899 -0.287 1.00 95.69 445 GLY A N 1
ATOM 3390 C CA . GLY A 1 445 ? -24.015 -14.771 0.017 1.00 95.69 445 GLY A CA 1
ATOM 3391 C C . GLY A 1 445 ? -24.074 -14.466 1.510 1.00 95.69 445 GLY A C 1
ATOM 3392 O O . GLY A 1 445 ? -24.274 -15.364 2.332 1.00 95.69 445 GLY A O 1
ATOM 3393 N N . VAL A 1 446 ? -23.904 -13.194 1.877 1.00 97.69 446 VAL A N 1
ATOM 3394 C CA . VAL A 1 446 ? -23.910 -12.764 3.284 1.00 97.69 446 VAL A CA 1
ATOM 3395 C C . VAL A 1 446 ? -24.814 -11.559 3.475 1.00 97.69 446 VAL A C 1
ATOM 3397 O O . VAL A 1 446 ? -24.584 -10.506 2.883 1.00 97.69 446 VAL A O 1
ATOM 3400 N N . LEU A 1 447 ? -25.788 -11.687 4.373 1.00 97.69 447 LEU A N 1
ATOM 3401 C CA . LEU A 1 447 ? -26.634 -10.580 4.800 1.00 97.69 447 LEU A CA 1
ATOM 3402 C C . LEU A 1 447 ? -26.105 -9.989 6.115 1.00 97.69 447 LEU A C 1
ATOM 3404 O O . LEU A 1 447 ? -26.214 -10.596 7.181 1.00 97.69 447 LEU A O 1
ATOM 3408 N N . LEU A 1 448 ? -25.514 -8.797 6.038 1.00 97.75 448 LEU A N 1
ATOM 3409 C CA . LEU A 1 448 ? -25.045 -8.028 7.187 1.00 97.75 448 LEU A CA 1
ATOM 3410 C C . LEU A 1 448 ? -26.193 -7.224 7.791 1.00 97.75 448 LEU A C 1
ATOM 3412 O O . LEU A 1 448 ? -26.739 -6.334 7.137 1.00 97.75 448 LEU A O 1
ATOM 3416 N N . LEU A 1 449 ? -26.506 -7.502 9.057 1.00 97.00 449 LEU A N 1
ATOM 3417 C CA . LEU A 1 449 ? -27.566 -6.824 9.804 1.00 97.00 449 LEU A CA 1
ATOM 3418 C C . LEU A 1 449 ? -27.008 -6.241 11.100 1.00 97.00 449 LEU A C 1
ATOM 3420 O O . LEU A 1 449 ? -26.385 -6.949 11.889 1.00 97.00 449 LEU A O 1
ATOM 3424 N N . GLY A 1 450 ? -27.225 -4.950 11.327 1.00 94.94 450 GLY A N 1
ATOM 3425 C CA . GLY A 1 450 ? -26.609 -4.241 12.444 1.00 94.94 450 GLY A CA 1
ATOM 3426 C C . GLY A 1 450 ? -27.382 -3.016 12.898 1.00 94.94 450 GLY A C 1
ATOM 3427 O O . GLY A 1 450 ? -28.406 -2.648 12.327 1.00 94.94 450 GLY A O 1
ATOM 3428 N N . ASN A 1 451 ? -26.876 -2.373 13.943 1.00 94.81 451 ASN A N 1
ATOM 3429 C CA . ASN A 1 451 ? -27.441 -1.124 14.439 1.00 94.81 451 ASN A CA 1
ATOM 3430 C C . ASN A 1 451 ? -27.134 0.062 13.513 1.00 94.81 451 ASN A C 1
ATOM 3432 O O . ASN A 1 451 ? -26.102 0.084 12.839 1.00 94.81 451 ASN A O 1
ATOM 3436 N N . HIS A 1 452 ? -28.004 1.074 13.530 1.00 93.62 452 HIS A N 1
ATOM 3437 C CA . HIS A 1 452 ? -27.847 2.281 12.711 1.00 93.62 452 HIS A CA 1
ATOM 3438 C C . HIS A 1 452 ? -27.718 3.546 13.574 1.00 93.62 452 HIS A C 1
ATOM 3440 O O . HIS A 1 452 ? -28.704 4.131 14.013 1.00 93.62 452 HIS A O 1
ATOM 3446 N N . ILE A 1 453 ? -26.489 3.992 13.830 1.00 91.25 453 ILE A N 1
ATOM 3447 C CA . ILE A 1 453 ? -26.150 5.097 14.739 1.00 91.25 453 ILE A CA 1
ATOM 3448 C C . ILE A 1 453 ? -25.918 6.428 14.006 1.00 91.25 453 ILE A C 1
ATOM 3450 O O . ILE A 1 453 ? -26.199 7.497 14.563 1.00 91.25 453 ILE A O 1
ATOM 3454 N N . SER A 1 454 ? -25.358 6.412 12.795 1.00 91.50 454 SER A N 1
ATOM 3455 C CA . SER A 1 454 ? -24.878 7.626 12.124 1.00 91.50 454 SER A CA 1
ATOM 3456 C C . SER A 1 454 ? -24.977 7.583 10.598 1.00 91.50 454 SER A C 1
ATOM 3458 O O . SER A 1 454 ? -25.107 6.532 9.976 1.00 91.50 454 SER A O 1
ATOM 3460 N N . TRP A 1 455 ? -24.845 8.753 9.969 1.00 87.25 455 TRP A N 1
ATOM 3461 C CA . TRP A 1 455 ? -24.812 8.876 8.506 1.00 87.25 455 TRP A CA 1
ATOM 3462 C C . TRP A 1 455 ? -23.599 8.207 7.842 1.00 87.25 455 TRP A C 1
ATOM 3464 O O . TRP A 1 455 ? -23.632 7.949 6.640 1.00 87.25 455 TRP A O 1
ATOM 3474 N N . VAL A 1 456 ? -22.531 7.931 8.597 1.00 89.69 456 VAL A N 1
ATOM 3475 C CA . VAL A 1 456 ? -21.281 7.340 8.083 1.00 89.69 456 VAL A CA 1
ATOM 3476 C C . VAL A 1 456 ? -21.148 5.851 8.405 1.00 89.69 456 VAL A C 1
ATOM 3478 O O . VAL A 1 456 ? -20.097 5.267 8.155 1.00 89.69 456 VAL A O 1
ATOM 3481 N N . ASP A 1 457 ? -22.201 5.217 8.928 1.00 91.94 457 ASP A N 1
ATOM 3482 C CA . ASP A 1 457 ? -22.194 3.795 9.293 1.00 91.94 457 ASP A CA 1
ATOM 3483 C C . ASP A 1 457 ? -21.798 2.903 8.114 1.00 91.94 457 ASP A C 1
ATOM 3485 O O . ASP A 1 457 ? -20.943 2.031 8.253 1.00 91.94 457 ASP A O 1
ATOM 3489 N N . TRP A 1 458 ? -22.355 3.176 6.931 1.00 91.19 458 TRP A N 1
ATOM 3490 C CA . TRP A 1 458 ? -22.041 2.446 5.702 1.00 91.19 458 TRP A CA 1
ATOM 3491 C C . TRP A 1 458 ? -20.544 2.507 5.362 1.00 91.19 458 TRP A C 1
ATOM 3493 O O . TRP A 1 458 ? -19.946 1.498 4.998 1.00 91.19 458 TRP A O 1
ATOM 3503 N N . ALA A 1 459 ? -19.908 3.668 5.551 1.00 90.75 459 ALA A N 1
ATOM 3504 C CA . ALA A 1 459 ? -18.487 3.843 5.287 1.00 90.75 459 ALA A CA 1
ATOM 3505 C C . ALA A 1 459 ? -17.641 3.037 6.280 1.00 90.75 459 ALA A C 1
ATOM 3507 O O . ALA A 1 459 ? -16.690 2.375 5.873 1.00 90.75 459 ALA A O 1
ATOM 3508 N N . MET A 1 460 ? -18.015 3.027 7.565 1.00 92.25 460 MET A N 1
ATOM 3509 C CA . MET A 1 460 ? -17.316 2.240 8.589 1.00 92.25 460 MET A CA 1
ATOM 3510 C C . MET A 1 460 ? -17.430 0.737 8.320 1.00 92.25 460 MET A C 1
ATOM 3512 O O . MET A 1 460 ? -16.429 0.026 8.397 1.00 92.25 460 MET A O 1
ATOM 3516 N N . VAL A 1 461 ? -18.616 0.261 7.927 1.00 92.94 461 VAL A N 1
ATOM 3517 C CA . VAL A 1 461 ? -18.832 -1.141 7.535 1.00 92.94 461 VAL A CA 1
ATOM 3518 C C . VAL A 1 461 ? -18.020 -1.494 6.285 1.00 92.94 461 VAL A C 1
ATOM 3520 O O . VAL A 1 461 ? -17.365 -2.533 6.262 1.00 92.94 461 VAL A O 1
ATOM 3523 N N . GLN A 1 462 ? -17.985 -0.625 5.270 1.00 90.88 462 GLN A N 1
ATOM 3524 C CA . GLN A 1 462 ? -17.208 -0.875 4.052 1.00 90.88 462 GLN A CA 1
ATOM 3525 C C . GLN A 1 462 ? -15.690 -0.863 4.297 1.00 90.88 462 GLN A C 1
ATOM 3527 O O . GLN A 1 462 ? -14.975 -1.646 3.676 1.00 90.88 462 GLN A O 1
ATOM 3532 N N . ILE A 1 463 ? -15.182 -0.002 5.187 1.00 89.00 463 ILE A N 1
ATOM 3533 C CA . ILE A 1 463 ? -13.762 0.015 5.585 1.00 89.00 463 ILE A CA 1
ATOM 3534 C C . ILE A 1 463 ? -13.400 -1.269 6.345 1.00 89.00 463 ILE A C 1
ATOM 3536 O O . ILE A 1 463 ? -12.317 -1.819 6.140 1.00 89.00 463 ILE A O 1
ATOM 3540 N N . ALA A 1 464 ? -14.303 -1.747 7.206 1.00 89.19 464 ALA A N 1
ATOM 3541 C CA . ALA A 1 464 ? -14.106 -2.957 7.996 1.00 89.19 464 ALA A CA 1
ATOM 3542 C C . ALA A 1 464 ? -14.242 -4.251 7.177 1.00 89.19 464 ALA A C 1
ATOM 3544 O O . ALA A 1 464 ? -13.617 -5.256 7.518 1.00 89.19 464 ALA A O 1
ATOM 3545 N N . SER A 1 465 ? -15.039 -4.236 6.105 1.00 88.88 465 SER A N 1
ATOM 3546 C CA . SER A 1 465 ? -15.255 -5.399 5.246 1.00 88.88 465 SER A CA 1
ATOM 3547 C C . SER A 1 465 ? -14.158 -5.541 4.173 1.00 88.88 465 SER A C 1
ATOM 3549 O O . SER A 1 465 ? -13.921 -4.614 3.392 1.00 88.88 465 SER A O 1
ATOM 3551 N N . PRO A 1 466 ? -13.508 -6.715 4.056 1.00 79.94 466 PRO A N 1
ATOM 3552 C CA . PRO A 1 466 ? -12.590 -7.020 2.963 1.00 79.94 466 PRO A CA 1
ATOM 3553 C C . PRO A 1 466 ? -13.327 -7.241 1.638 1.00 79.94 466 PRO A C 1
ATOM 3555 O O . PRO A 1 466 ? -12.728 -7.058 0.580 1.00 79.94 466 PRO A O 1
ATOM 3558 N N . ARG A 1 467 ? -14.613 -7.612 1.699 1.00 87.56 467 ARG A N 1
ATOM 3559 C CA . ARG A 1 467 ? -15.483 -7.816 0.540 1.00 87.56 467 ARG A CA 1
ATOM 3560 C C . ARG A 1 467 ? -16.249 -6.528 0.200 1.00 87.56 467 ARG A C 1
ATOM 3562 O O . ARG A 1 467 ? -16.619 -5.784 1.118 1.00 87.56 467 ARG A O 1
ATOM 3569 N N . PRO A 1 468 ? -16.508 -6.264 -1.089 1.00 88.00 468 PRO A N 1
ATOM 3570 C CA . PRO A 1 468 ? -17.559 -5.351 -1.534 1.00 88.00 468 PRO A CA 1
ATOM 3571 C C . PRO A 1 468 ? -18.854 -5.479 -0.732 1.00 88.00 468 PRO A C 1
ATOM 3573 O O . PRO A 1 468 ? -19.343 -6.592 -0.571 1.00 88.00 468 PRO A O 1
ATOM 3576 N N . VAL A 1 469 ? -19.417 -4.369 -0.243 1.00 93.06 469 VAL A N 1
ATOM 3577 C CA . VAL A 1 469 ? -20.708 -4.376 0.461 1.00 93.06 469 VAL A CA 1
ATOM 3578 C C . VAL A 1 469 ? -21.746 -3.614 -0.359 1.00 93.06 469 VAL A C 1
ATOM 3580 O O . VAL A 1 469 ? -21.586 -2.427 -0.646 1.00 93.06 469 VAL A O 1
ATOM 3583 N N . ARG A 1 470 ? -22.833 -4.294 -0.727 1.00 94.81 470 ARG A N 1
ATOM 3584 C CA . ARG A 1 470 ? -24.005 -3.711 -1.390 1.00 94.81 470 ARG A CA 1
ATOM 3585 C C . ARG A 1 470 ? -24.928 -3.141 -0.319 1.00 94.81 470 ARG A C 1
ATOM 3587 O O . ARG A 1 470 ? -25.495 -3.885 0.476 1.00 94.81 470 ARG A O 1
ATOM 3594 N N . PHE A 1 471 ? -25.057 -1.821 -0.247 1.00 94.12 471 PHE A N 1
ATOM 3595 C CA . PHE A 1 471 ? -25.882 -1.184 0.783 1.00 94.12 471 PHE A CA 1
ATOM 3596 C C . PHE A 1 471 ? -27.318 -1.006 0.311 1.00 94.12 471 PHE A C 1
ATOM 3598 O O . PHE A 1 471 ? -27.562 -0.455 -0.764 1.00 94.12 471 PHE A O 1
ATOM 3605 N N . VAL A 1 472 ? -28.266 -1.412 1.151 1.00 93.25 472 VAL A N 1
ATOM 3606 C CA . VAL A 1 472 ? -29.674 -1.066 0.966 1.00 93.25 472 VAL A CA 1
ATOM 3607 C C . VAL A 1 472 ? -29.909 0.340 1.512 1.00 93.25 472 VAL A C 1
ATOM 3609 O O . VAL A 1 472 ? -29.587 0.627 2.667 1.00 93.25 472 VAL A O 1
ATOM 3612 N N . MET A 1 473 ? -30.454 1.239 0.692 1.00 90.75 473 MET A N 1
ATOM 3613 C CA . MET A 1 473 ? -30.613 2.649 1.058 1.00 90.75 473 MET A CA 1
ATOM 3614 C C . MET A 1 473 ? -31.914 3.259 0.544 1.00 90.75 473 MET A C 1
ATOM 3616 O O . MET A 1 473 ? -32.477 2.810 -0.447 1.00 90.75 473 MET A O 1
ATOM 3620 N N . LEU A 1 474 ? -32.385 4.325 1.196 1.00 88.69 474 LEU A N 1
ATOM 3621 C CA . LEU A 1 474 ? -33.622 5.007 0.807 1.00 88.69 474 LEU A CA 1
ATOM 3622 C C . LEU A 1 474 ? -33.564 5.508 -0.644 1.00 88.69 474 LEU A C 1
ATOM 3624 O O . LEU A 1 474 ? -32.633 6.225 -1.027 1.00 88.69 474 LEU A O 1
ATOM 3628 N N . ARG A 1 475 ? -34.600 5.191 -1.429 1.00 87.88 475 ARG A N 1
ATOM 3629 C CA . ARG A 1 475 ? -34.691 5.560 -2.852 1.00 87.88 475 ARG A CA 1
ATOM 3630 C C . ARG A 1 475 ? -34.578 7.067 -3.102 1.00 87.88 475 ARG A C 1
ATOM 3632 O O . ARG A 1 475 ? -33.927 7.460 -4.064 1.00 87.88 475 ARG A O 1
ATOM 3639 N N . SER A 1 476 ? -35.084 7.910 -2.201 1.00 88.62 476 SER A N 1
ATOM 3640 C CA . SER A 1 476 ? -34.950 9.374 -2.293 1.00 88.62 476 SER A CA 1
ATOM 3641 C C . SER A 1 476 ? -33.502 9.874 -2.202 1.00 88.62 476 SER A C 1
ATOM 3643 O O . SER A 1 476 ? -33.156 10.891 -2.801 1.00 88.62 476 SER A O 1
ATOM 3645 N N . VAL A 1 477 ? -32.628 9.164 -1.479 1.00 86.31 477 VAL A N 1
ATOM 3646 C CA . VAL A 1 477 ? -31.186 9.460 -1.442 1.00 86.31 477 VAL A CA 1
ATOM 3647 C C . VAL A 1 477 ? -30.509 8.905 -2.694 1.00 86.31 477 VAL A C 1
ATOM 3649 O O . VAL A 1 477 ? -29.692 9.592 -3.304 1.00 86.31 477 VAL A O 1
ATOM 3652 N N . TYR A 1 478 ? -30.894 7.694 -3.105 1.00 88.19 478 TYR A N 1
ATOM 3653 C CA . TYR A 1 478 ? -30.352 7.019 -4.284 1.00 88.19 478 TYR A CA 1
ATOM 3654 C C . TYR A 1 478 ? -30.619 7.778 -5.596 1.00 88.19 478 TYR A C 1
ATOM 3656 O O . TYR A 1 478 ? -29.758 7.837 -6.469 1.00 88.19 478 TYR A O 1
ATOM 3664 N N . GLN A 1 479 ? -31.808 8.367 -5.751 1.00 90.69 479 GLN A N 1
ATOM 3665 C CA . GLN A 1 479 ? -32.242 9.027 -6.988 1.00 90.69 479 GLN A CA 1
ATOM 3666 C C . GLN A 1 479 ? -31.701 10.448 -7.182 1.00 90.69 479 GLN A C 1
ATOM 3668 O O . GLN A 1 479 ? -31.970 11.051 -8.221 1.00 90.69 479 GLN A O 1
ATOM 3673 N N . ARG A 1 480 ? -30.917 10.991 -6.242 1.00 91.50 480 ARG A N 1
ATOM 3674 C CA . ARG A 1 480 ? -30.275 12.300 -6.425 1.00 91.50 480 ARG A CA 1
ATOM 3675 C C . ARG A 1 480 ? -29.386 12.263 -7.666 1.00 91.50 480 ARG A C 1
ATOM 3677 O O . ARG A 1 480 ? -28.451 11.467 -7.721 1.00 91.50 480 ARG A O 1
ATOM 3684 N N . TRP A 1 481 ? -29.670 13.118 -8.649 1.00 89.31 481 TRP A N 1
ATOM 3685 C CA . TRP A 1 481 ? -29.080 13.039 -9.993 1.00 89.31 481 TRP A CA 1
ATOM 3686 C C . TRP A 1 481 ? -27.542 12.987 -9.979 1.00 89.31 481 TRP A C 1
ATOM 3688 O O . TRP A 1 481 ? -26.946 12.166 -10.671 1.00 89.31 481 TRP A O 1
ATOM 3698 N N . TYR A 1 482 ? -26.911 13.771 -9.100 1.00 87.38 482 TYR A N 1
ATOM 3699 C CA . TYR A 1 482 ? -25.457 13.861 -8.964 1.00 87.38 482 TYR A CA 1
ATOM 3700 C C . TYR A 1 482 ? -24.810 12.683 -8.204 1.00 87.38 482 TYR A C 1
ATOM 3702 O O . TYR A 1 482 ? -23.594 12.530 -8.264 1.00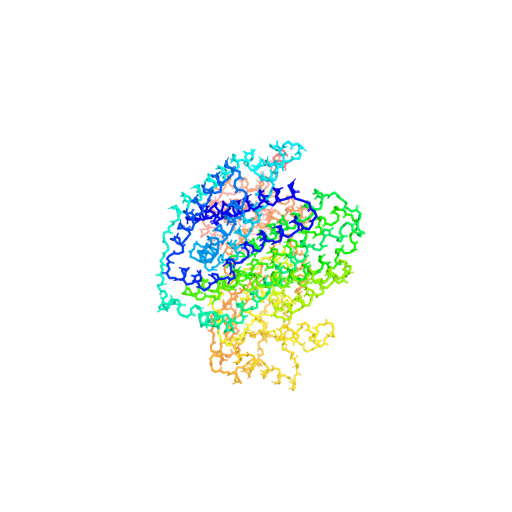 87.38 482 TYR A O 1
ATOM 3710 N N . LEU A 1 483 ? -25.586 11.833 -7.512 1.00 87.06 483 LEU A N 1
ATOM 3711 C CA . LEU A 1 483 ? -25.091 10.644 -6.785 1.00 87.06 483 LEU A CA 1
ATOM 3712 C C . LEU A 1 483 ? -25.581 9.314 -7.368 1.00 87.06 483 LEU A C 1
ATOM 3714 O O . LEU A 1 483 ? -25.041 8.260 -7.036 1.00 87.06 483 LEU A O 1
ATOM 3718 N N . ARG A 1 484 ? -26.600 9.332 -8.231 1.00 88.62 484 ARG A N 1
ATOM 3719 C CA . ARG A 1 484 ? -27.224 8.117 -8.768 1.00 88.62 484 ARG A CA 1
ATOM 3720 C C . ARG A 1 484 ? -26.219 7.221 -9.489 1.00 88.62 484 ARG A C 1
ATOM 3722 O O . ARG A 1 484 ? -26.223 6.010 -9.284 1.00 88.62 484 ARG A O 1
ATOM 3729 N N . TRP A 1 485 ? -25.350 7.807 -10.314 1.00 85.69 485 TRP A N 1
ATOM 3730 C CA . TRP A 1 485 ? -24.302 7.073 -11.032 1.00 85.69 485 TRP A CA 1
ATOM 3731 C C . TRP A 1 485 ? -23.312 6.410 -10.061 1.00 85.69 485 TRP A C 1
ATOM 3733 O O . TRP A 1 485 ? -22.941 5.254 -10.255 1.00 85.69 485 TRP A O 1
ATOM 3743 N N . PHE A 1 486 ? -22.962 7.102 -8.974 1.00 84.75 486 PHE A N 1
ATOM 3744 C CA . PHE A 1 486 ? -22.047 6.626 -7.940 1.00 84.75 486 PHE A CA 1
ATOM 3745 C C . PHE A 1 486 ? -22.638 5.445 -7.161 1.00 84.75 486 PHE A C 1
ATOM 3747 O O . PHE A 1 486 ? -22.010 4.393 -7.045 1.00 84.75 486 PHE A O 1
ATOM 3754 N N . PHE A 1 487 ? -23.881 5.569 -6.689 1.00 89.06 487 PHE A N 1
ATOM 3755 C CA . PHE A 1 487 ? -24.561 4.478 -5.985 1.00 89.06 487 PHE A CA 1
ATOM 3756 C C . PHE A 1 487 ? -24.835 3.276 -6.892 1.00 89.06 487 PHE A C 1
ATOM 3758 O O . PHE A 1 487 ? -24.731 2.136 -6.439 1.00 89.06 487 PHE A O 1
ATOM 3765 N N . LYS A 1 488 ? -25.123 3.508 -8.179 1.00 87.94 488 LYS A N 1
ATOM 3766 C CA . LYS A 1 488 ? -25.234 2.437 -9.176 1.00 87.94 488 LYS A CA 1
ATOM 3767 C C . LYS A 1 488 ? -23.901 1.706 -9.362 1.00 87.94 488 LYS A C 1
ATOM 3769 O O . LYS A 1 488 ? -23.895 0.481 -9.347 1.00 87.94 488 LYS A O 1
ATOM 3774 N N . ALA A 1 489 ? -22.782 2.428 -9.464 1.00 82.75 489 ALA A N 1
ATOM 3775 C CA . ALA A 1 489 ? -21.448 1.831 -9.590 1.00 82.75 489 ALA A CA 1
ATOM 3776 C C . ALA A 1 489 ? -21.043 1.001 -8.356 1.00 82.75 489 ALA A C 1
ATOM 3778 O O . ALA A 1 489 ? -20.374 -0.022 -8.484 1.00 82.75 489 ALA A O 1
ATOM 3779 N N . LEU A 1 490 ? -21.484 1.401 -7.158 1.00 84.94 490 LEU A N 1
ATOM 3780 C CA . LEU A 1 490 ? -21.280 0.629 -5.927 1.00 84.94 490 LEU A CA 1
ATOM 3781 C C . LEU A 1 490 ? -22.238 -0.564 -5.777 1.00 84.94 490 LEU A C 1
ATOM 3783 O O . LEU A 1 490 ? -21.999 -1.434 -4.937 1.00 84.94 490 LEU A O 1
ATOM 3787 N N . GLY A 1 491 ? -23.281 -0.654 -6.607 1.00 88.38 491 GLY A N 1
ATOM 3788 C CA . GLY A 1 491 ? -24.327 -1.673 -6.513 1.00 88.38 491 GLY A CA 1
ATOM 3789 C C . GLY A 1 491 ? -25.233 -1.490 -5.294 1.00 88.38 491 GLY A C 1
ATOM 3790 O O . GLY A 1 491 ? -25.669 -2.470 -4.700 1.00 88.38 491 GLY A O 1
ATOM 3791 N N . CYS A 1 492 ? -25.484 -0.246 -4.876 1.00 92.12 492 CYS A N 1
ATOM 3792 C CA . CYS A 1 492 ? -26.457 0.029 -3.821 1.00 92.12 492 CYS A CA 1
ATOM 3793 C C . CYS A 1 492 ? -27.877 -0.312 -4.294 1.00 92.12 492 CYS A C 1
ATOM 3795 O O . CYS A 1 492 ? -28.238 -0.054 -5.446 1.00 92.12 492 CYS A O 1
ATOM 3797 N N . ILE A 1 493 ? -28.697 -0.827 -3.381 1.00 92.94 493 ILE A N 1
ATOM 3798 C CA . ILE A 1 493 ? -30.064 -1.276 -3.654 1.00 92.94 493 ILE A CA 1
ATOM 3799 C C . ILE A 1 493 ? -31.037 -0.218 -3.108 1.00 92.94 493 ILE A C 1
ATOM 3801 O O . ILE A 1 493 ? -31.090 -0.012 -1.890 1.00 92.94 493 ILE A O 1
ATOM 3805 N N . PRO A 1 494 ? -31.790 0.499 -3.962 1.00 91.94 494 PRO A N 1
ATOM 3806 C CA . PRO A 1 494 ? -32.771 1.471 -3.498 1.00 91.94 494 PRO A CA 1
ATOM 3807 C C . PRO A 1 494 ? -33.996 0.770 -2.900 1.00 91.94 494 PRO A C 1
ATOM 3809 O O . PRO A 1 494 ? -34.592 -0.088 -3.546 1.00 91.94 494 PRO A O 1
ATOM 3812 N N . ILE A 1 495 ? -34.414 1.182 -1.703 1.00 88.25 495 ILE A N 1
ATOM 3813 C CA . ILE A 1 495 ? -35.631 0.700 -1.039 1.00 88.25 495 ILE A CA 1
ATOM 3814 C C . ILE A 1 495 ? -36.631 1.839 -0.803 1.00 88.25 495 ILE A C 1
ATOM 3816 O O . ILE A 1 495 ? -36.260 2.955 -0.420 1.00 88.25 495 ILE A O 1
ATOM 3820 N N . GLU A 1 496 ? -37.911 1.543 -1.025 1.00 83.56 496 GLU A N 1
ATOM 3821 C CA . GLU A 1 496 ? -39.059 2.394 -0.692 1.00 83.56 496 GLU A CA 1
ATOM 3822 C C . GLU A 1 496 ? -39.944 1.718 0.354 1.00 83.56 496 GLU A C 1
ATOM 3824 O O . GLU A 1 496 ? -39.872 0.511 0.572 1.00 83.56 496 GLU A O 1
ATOM 3829 N N . ARG A 1 497 ? -40.777 2.514 1.027 1.00 74.12 497 ARG A N 1
ATOM 3830 C CA . ARG A 1 497 ? -41.820 1.997 1.919 1.00 74.12 497 ARG A CA 1
ATOM 3831 C C . ARG A 1 497 ? -43.052 1.622 1.083 1.00 74.12 497 ARG A C 1
ATOM 3833 O O . ARG A 1 497 ? -43.312 2.273 0.078 1.00 74.12 497 ARG A O 1
ATOM 3840 N N . GLY A 1 498 ? -43.822 0.626 1.520 1.00 72.56 498 GLY A N 1
ATOM 3841 C CA . GLY A 1 498 ? -45.045 0.186 0.830 1.00 72.56 498 GLY A CA 1
ATOM 3842 C C . GLY A 1 498 ? -44.784 -0.877 -0.242 1.00 72.56 498 GLY A C 1
ATOM 3843 O O . GLY A 1 498 ? -43.870 -1.685 -0.090 1.00 72.56 498 GLY A O 1
ATOM 3844 N N . SER A 1 499 ? -45.573 -0.879 -1.320 1.00 64.19 499 SER A N 1
ATOM 3845 C CA . SER A 1 499 ? -45.528 -1.895 -2.392 1.00 64.19 499 SER A CA 1
ATOM 3846 C C . SER A 1 499 ? -44.161 -2.014 -3.084 1.00 64.19 499 SER A C 1
ATOM 3848 O O . SER A 1 499 ? -43.770 -3.095 -3.510 1.00 64.19 499 SER A O 1
ATOM 3850 N N . GLY A 1 500 ? -43.375 -0.932 -3.130 1.00 67.38 500 GLY A N 1
ATOM 3851 C CA . GLY A 1 500 ? -42.012 -0.941 -3.676 1.00 67.38 500 GLY A CA 1
ATOM 3852 C C . GLY A 1 500 ? -40.972 -1.690 -2.828 1.00 67.38 500 GLY A C 1
ATOM 3853 O O . GLY A 1 500 ? -39.868 -1.945 -3.314 1.00 67.38 500 GLY A O 1
ATOM 3854 N N . ALA A 1 501 ? -41.290 -2.054 -1.578 1.00 78.94 501 ALA A N 1
ATOM 3855 C CA . ALA A 1 501 ? -40.364 -2.761 -0.692 1.00 78.94 501 ALA A CA 1
ATOM 3856 C C . ALA A 1 501 ? -40.062 -4.181 -1.189 1.00 78.94 501 ALA A C 1
ATOM 3858 O O . ALA A 1 501 ? -38.922 -4.628 -1.106 1.00 78.94 501 ALA A O 1
ATOM 3859 N N . GLU A 1 502 ? -41.054 -4.868 -1.753 1.00 84.25 502 GLU A N 1
ATOM 3860 C CA . GLU A 1 502 ? -40.922 -6.255 -2.205 1.00 84.25 502 GLU A CA 1
ATOM 3861 C C . GLU A 1 502 ? -39.921 -6.391 -3.356 1.00 84.25 502 GLU A C 1
ATOM 3863 O O . GLU A 1 502 ? -39.012 -7.213 -3.298 1.00 84.25 502 GLU A O 1
ATOM 3868 N N . LYS A 1 503 ? -39.980 -5.482 -4.337 1.00 86.12 503 LYS A N 1
ATOM 3869 C CA . LYS A 1 503 ? -39.004 -5.426 -5.434 1.00 86.12 503 LYS A CA 1
ATOM 3870 C C . LYS A 1 503 ? -37.574 -5.181 -4.939 1.00 86.12 503 LYS A C 1
ATOM 3872 O O . LYS A 1 503 ? -36.627 -5.748 -5.476 1.00 86.12 503 LYS A O 1
ATOM 3877 N N . ALA A 1 504 ? -37.402 -4.334 -3.923 1.00 87.06 504 ALA A N 1
ATOM 3878 C CA . ALA A 1 504 ? -36.086 -4.077 -3.341 1.00 87.06 504 ALA A CA 1
ATOM 3879 C C . ALA A 1 504 ? -35.548 -5.303 -2.587 1.00 87.06 504 ALA A C 1
ATOM 3881 O O . ALA A 1 504 ? -34.364 -5.611 -2.700 1.00 87.06 504 ALA A O 1
ATOM 3882 N N . LEU A 1 505 ? -36.409 -6.020 -1.858 1.00 90.81 505 LEU A N 1
ATOM 3883 C CA . LEU A 1 505 ? -36.056 -7.262 -1.163 1.00 90.81 505 LEU A CA 1
ATOM 3884 C C . LEU A 1 505 ? -35.733 -8.398 -2.143 1.00 90.81 505 LEU A C 1
ATOM 3886 O O . LEU A 1 505 ? -34.777 -9.132 -1.912 1.00 90.81 505 LEU A O 1
ATOM 3890 N N . ALA A 1 506 ? -36.436 -8.475 -3.276 1.00 91.56 506 ALA A N 1
ATOM 3891 C CA . ALA A 1 506 ? -36.080 -9.368 -4.375 1.00 91.56 506 ALA A CA 1
ATOM 3892 C C . ALA A 1 506 ? -34.676 -9.057 -4.921 1.00 91.56 506 ALA A C 1
ATOM 3894 O O . ALA A 1 506 ? -33.869 -9.964 -5.102 1.00 91.56 506 ALA A O 1
ATOM 3895 N N . GLY A 1 507 ? -34.343 -7.772 -5.092 1.00 92.75 507 GLY A N 1
ATOM 3896 C CA . GLY A 1 507 ? -32.990 -7.348 -5.467 1.00 92.75 507 GLY A CA 1
ATOM 3897 C C . GLY A 1 507 ? -31.931 -7.687 -4.411 1.00 92.75 507 GLY A C 1
ATOM 3898 O O . GLY A 1 507 ? -30.800 -8.014 -4.757 1.00 92.75 507 GLY A O 1
ATOM 3899 N N . VAL A 1 508 ? -32.277 -7.657 -3.118 1.00 94.88 508 VAL A N 1
ATOM 3900 C CA . VAL A 1 508 ? -31.393 -8.152 -2.046 1.00 94.88 508 VAL A CA 1
ATOM 3901 C C . VAL A 1 508 ? -31.144 -9.650 -2.212 1.00 94.88 508 VAL A C 1
ATOM 3903 O O . VAL A 1 508 ? -29.986 -10.062 -2.203 1.00 94.88 508 VAL A O 1
ATOM 3906 N N . ALA A 1 509 ? -32.197 -10.447 -2.400 1.00 95.56 509 ALA A N 1
ATOM 3907 C CA . ALA A 1 509 ? -32.086 -11.889 -2.599 1.00 95.56 509 ALA A CA 1
ATOM 3908 C C . ALA A 1 509 ? -31.246 -12.237 -3.837 1.00 95.56 509 ALA A C 1
ATOM 3910 O O . ALA A 1 509 ? -30.357 -13.076 -3.751 1.00 95.56 509 ALA A O 1
ATOM 3911 N N . GLU A 1 510 ? -31.445 -11.536 -4.956 1.00 95.69 510 GLU A N 1
ATOM 3912 C CA . GLU A 1 510 ? -30.653 -11.704 -6.180 1.00 95.69 510 GLU A CA 1
ATOM 3913 C C . GLU A 1 510 ? -29.151 -11.500 -5.925 1.00 95.69 510 GLU A C 1
ATOM 3915 O O . GLU A 1 510 ? -28.332 -12.333 -6.312 1.00 95.69 510 GLU A O 1
ATOM 3920 N N . GLN A 1 511 ? -28.776 -10.426 -5.219 1.00 95.69 511 GLN A N 1
ATOM 3921 C CA . GLN A 1 511 ? -27.372 -10.162 -4.887 1.00 95.69 511 GLN A CA 1
ATOM 3922 C C . GLN A 1 511 ? -26.807 -11.206 -3.913 1.00 95.69 511 GLN A C 1
ATOM 3924 O O . GLN A 1 511 ? -25.673 -11.655 -4.078 1.00 95.69 511 GLN A O 1
ATOM 3929 N N . LEU A 1 512 ? -27.590 -11.637 -2.921 1.00 96.12 512 LEU A N 1
ATOM 3930 C CA . LEU A 1 512 ? -27.184 -12.713 -2.014 1.00 96.12 512 LEU A CA 1
ATOM 3931 C C . LEU A 1 512 ? -26.961 -14.030 -2.775 1.00 96.12 512 LEU A C 1
ATOM 3933 O O . LEU A 1 512 ? -25.954 -14.696 -2.545 1.00 96.12 512 LEU A O 1
ATOM 3937 N N . ASN A 1 513 ? -27.833 -14.359 -3.730 1.00 95.62 513 ASN A N 1
ATOM 3938 C CA . ASN A 1 513 ? -27.731 -15.551 -4.577 1.00 95.62 513 ASN A CA 1
ATOM 3939 C C . ASN A 1 513 ? -26.542 -15.483 -5.542 1.00 95.62 513 ASN A C 1
ATOM 3941 O O . ASN A 1 513 ? -25.927 -16.506 -5.832 1.00 95.62 513 ASN A O 1
ATOM 3945 N N . ALA A 1 514 ? -26.158 -14.280 -5.979 1.00 94.31 514 ALA A N 1
ATOM 3946 C CA . ALA A 1 514 ? -24.916 -14.038 -6.715 1.00 94.31 514 ALA A CA 1
ATOM 3947 C C . ALA A 1 514 ? -23.653 -14.175 -5.837 1.00 94.31 514 ALA A C 1
ATOM 3949 O O . ALA A 1 514 ? -22.533 -13.986 -6.314 1.00 94.31 514 ALA A O 1
ATOM 3950 N N . GLY A 1 515 ? -23.817 -14.496 -4.551 1.00 93.56 515 GLY A N 1
ATOM 3951 C CA . GLY A 1 515 ? -22.727 -14.656 -3.609 1.00 93.56 515 GLY A CA 1
ATOM 3952 C C . GLY A 1 515 ? -22.157 -13.330 -3.119 1.00 93.56 515 GLY A C 1
ATOM 3953 O O . GLY A 1 515 ? -21.003 -13.308 -2.710 1.00 93.56 515 GLY A O 1
ATOM 3954 N N . GLU A 1 516 ? -22.905 -12.226 -3.166 1.00 94.69 516 GLU A N 1
ATOM 3955 C CA . GLU A 1 516 ? -22.448 -10.908 -2.710 1.00 94.69 516 GLU A CA 1
ATOM 3956 C C . GLU A 1 516 ? -22.738 -10.669 -1.219 1.00 94.69 516 GLU A C 1
ATOM 3958 O O . GLU A 1 516 ? -23.539 -11.360 -0.581 1.00 94.69 516 GLU A O 1
ATOM 3963 N N . VAL A 1 517 ? -22.074 -9.662 -0.641 1.00 96.25 517 VAL A N 1
ATOM 3964 C CA . VAL A 1 517 ? -22.375 -9.191 0.718 1.00 96.25 517 VAL A CA 1
ATOM 3965 C C . VAL A 1 517 ? -23.354 -8.029 0.634 1.00 96.25 517 VAL A C 1
ATOM 3967 O O . VAL A 1 517 ? -23.027 -6.980 0.077 1.00 96.25 517 VAL A O 1
ATOM 3970 N N . VAL A 1 518 ? -24.536 -8.180 1.225 1.00 97.25 518 VAL A N 1
ATOM 3971 C CA . VAL A 1 518 ? -25.553 -7.125 1.291 1.00 97.25 518 VAL A CA 1
ATOM 3972 C C . VAL A 1 518 ? -25.665 -6.621 2.723 1.00 97.25 518 VAL A C 1
ATOM 3974 O O . VAL A 1 518 ? -25.766 -7.414 3.652 1.00 97.25 518 VAL A O 1
ATOM 3977 N N . CYS A 1 519 ? -25.646 -5.305 2.925 1.00 96.50 519 CYS A N 1
ATOM 3978 C CA . CYS A 1 519 ? -25.830 -4.685 4.234 1.00 96.50 519 CYS A CA 1
ATOM 3979 C C . CYS A 1 519 ? -27.171 -3.961 4.308 1.00 96.50 519 CYS A C 1
ATOM 3981 O O . CYS A 1 519 ? -27.482 -3.101 3.476 1.00 96.50 519 CYS A O 1
ATOM 3983 N N . LEU A 1 520 ? -27.942 -4.305 5.336 1.00 94.81 520 LEU A N 1
ATOM 3984 C CA . LEU A 1 520 ? -29.250 -3.744 5.630 1.00 94.81 520 LEU A CA 1
ATOM 3985 C C . LEU A 1 520 ? -29.329 -3.395 7.121 1.00 94.81 520 LEU A C 1
ATOM 3987 O O . LEU A 1 520 ? -28.915 -4.159 7.988 1.00 94.81 520 LEU A O 1
ATOM 3991 N N . PHE A 1 521 ? -29.904 -2.236 7.428 1.00 93.94 521 PHE A N 1
ATOM 3992 C CA . PHE A 1 521 ? -30.130 -1.800 8.804 1.00 93.94 521 PHE A CA 1
ATOM 3993 C C . PHE A 1 521 ? -31.585 -2.094 9.215 1.00 93.94 521 PHE A C 1
ATOM 3995 O O . PHE A 1 521 ? -32.481 -1.346 8.807 1.00 93.94 521 PHE A O 1
ATOM 4002 N N . PRO A 1 522 ? -31.857 -3.148 10.012 1.00 92.06 522 PRO A N 1
ATOM 4003 C CA . PRO A 1 522 ? -33.220 -3.571 10.353 1.00 92.06 522 PRO A CA 1
ATOM 4004 C C . PRO A 1 522 ? -34.027 -2.540 11.164 1.00 92.06 522 PRO A C 1
ATOM 4006 O O . PRO A 1 522 ? -35.253 -2.606 11.159 1.00 92.06 522 PRO A O 1
ATOM 4009 N N . GLU A 1 523 ? -33.386 -1.551 11.802 1.00 88.00 523 GLU A N 1
ATOM 4010 C CA . GLU A 1 523 ? -34.070 -0.438 12.493 1.00 88.00 523 GLU A CA 1
ATOM 4011 C C . GLU A 1 523 ? -34.836 0.491 11.522 1.00 88.00 523 GLU A C 1
ATOM 4013 O O . GLU A 1 523 ? -35.789 1.175 11.899 1.00 88.00 523 GLU A O 1
ATOM 4018 N N . GLY A 1 524 ? -34.428 0.545 10.247 1.00 84.06 524 GLY A N 1
ATOM 4019 C CA . GLY A 1 524 ? -35.066 1.361 9.205 1.00 84.06 524 GLY A CA 1
ATOM 4020 C C . GLY A 1 524 ? -34.904 2.884 9.353 1.00 84.06 524 GLY A C 1
ATOM 4021 O O . GLY A 1 524 ? -35.389 3.636 8.503 1.00 84.06 524 GLY A O 1
ATOM 4022 N N . ALA A 1 525 ? -34.235 3.361 10.405 1.00 86.56 525 ALA A N 1
ATOM 4023 C CA . ALA A 1 525 ? -33.897 4.763 10.621 1.00 86.56 525 ALA A CA 1
ATOM 4024 C C . ALA A 1 525 ? -32.622 4.901 11.467 1.00 86.56 525 ALA A C 1
ATOM 4026 O O . ALA A 1 525 ? -32.308 4.033 12.272 1.00 86.56 525 ALA A O 1
ATOM 4027 N N . ILE A 1 526 ? -31.916 6.026 11.313 1.00 88.88 526 ILE A N 1
ATOM 4028 C CA . ILE A 1 526 ? -30.795 6.387 12.191 1.00 88.88 526 ILE A CA 1
ATOM 4029 C C . ILE A 1 526 ? -31.328 6.641 13.605 1.00 88.88 526 ILE A C 1
ATOM 4031 O O . ILE A 1 526 ? -32.217 7.490 13.782 1.00 88.88 526 ILE A O 1
ATOM 4035 N N . SER A 1 527 ? -30.735 5.957 14.585 1.00 90.88 527 SER A N 1
ATOM 4036 C CA . SER A 1 527 ? -31.078 6.012 16.005 1.00 90.88 527 SER A CA 1
ATOM 4037 C C . SER A 1 527 ? -31.101 7.447 16.541 1.00 90.88 527 SER A C 1
ATOM 4039 O O . SER A 1 527 ? -30.285 8.298 16.175 1.00 90.88 527 SER A O 1
ATOM 4041 N N . ARG A 1 528 ? -32.071 7.721 17.420 1.00 88.69 528 ARG A N 1
ATOM 4042 C CA . ARG A 1 528 ? -32.258 9.012 18.110 1.00 88.69 528 ARG A CA 1
ATOM 4043 C C . ARG A 1 528 ? -31.800 8.991 19.566 1.00 88.69 528 ARG A C 1
ATOM 4045 O O . ARG A 1 528 ? -31.628 10.052 20.154 1.00 88.69 528 ARG A O 1
ATOM 4052 N N . THR A 1 529 ? -31.577 7.807 20.127 1.00 89.06 529 THR A N 1
ATOM 4053 C CA . THR A 1 529 ? -31.180 7.623 21.531 1.00 89.06 529 THR A CA 1
ATOM 4054 C C . THR A 1 529 ? -29.798 6.984 21.667 1.00 89.06 529 THR A C 1
ATOM 4056 O O . THR A 1 529 ? -29.212 7.024 22.745 1.00 89.06 529 THR A O 1
ATOM 4059 N N . GLY A 1 530 ? -29.256 6.402 20.589 1.00 85.06 530 GLY A N 1
ATOM 4060 C CA . GLY A 1 530 ? -28.015 5.624 20.614 1.00 85.06 530 GLY A CA 1
ATOM 4061 C C . GLY A 1 530 ? -28.195 4.190 21.122 1.00 85.06 530 GLY A C 1
ATOM 4062 O O . GLY A 1 530 ? -27.229 3.431 21.119 1.00 85.06 530 GLY A O 1
ATOM 4063 N N . GLN A 1 531 ? -29.414 3.823 21.524 1.00 87.00 531 GLN A N 1
ATOM 4064 C CA . GLN A 1 531 ? -29.800 2.462 21.895 1.00 87.00 531 GLN A CA 1
ATOM 4065 C C . GLN A 1 531 ? -30.360 1.709 20.681 1.00 87.00 531 GLN A C 1
ATOM 4067 O O . GLN A 1 531 ? -30.765 2.330 19.694 1.00 87.00 531 GLN A O 1
ATOM 4072 N N . LEU A 1 532 ? -30.387 0.375 20.773 1.00 88.75 532 LEU A N 1
ATOM 4073 C CA . LEU A 1 532 ? -30.980 -0.506 19.764 1.00 88.75 532 LEU A CA 1
ATOM 4074 C C . LEU A 1 532 ? -32.506 -0.344 19.725 1.00 88.75 532 LEU A C 1
ATOM 4076 O O . LEU A 1 532 ? -33.186 -0.626 20.714 1.00 88.75 532 LEU A O 1
ATOM 4080 N N . GLY A 1 533 ? -33.032 0.073 18.572 1.00 87.50 533 GLY A N 1
ATOM 4081 C CA . GLY A 1 533 ? -34.467 0.195 18.328 1.00 87.50 533 GLY A CA 1
ATOM 4082 C C . GLY A 1 533 ? -35.199 -1.135 18.107 1.00 87.50 533 GLY A C 1
ATOM 4083 O O . GLY A 1 533 ? -34.708 -2.233 18.393 1.00 87.50 533 GLY A O 1
ATOM 4084 N N . GLU A 1 534 ? -36.428 -1.032 17.611 1.00 89.81 534 GLU A N 1
ATOM 4085 C CA . GLU A 1 534 ? -37.208 -2.166 17.114 1.00 89.81 534 GLU A CA 1
ATOM 4086 C C . GLU A 1 534 ? -36.686 -2.616 15.743 1.00 89.81 534 GLU A C 1
ATOM 4088 O O . GLU A 1 534 ? -36.295 -1.791 14.916 1.00 89.81 534 GLU A O 1
ATOM 4093 N N . PHE A 1 535 ? -36.654 -3.928 15.508 1.00 91.81 535 PHE A N 1
ATOM 4094 C CA . PHE A 1 535 ? -36.166 -4.506 14.261 1.00 91.81 535 PHE A CA 1
ATOM 4095 C C . PHE A 1 535 ? -37.332 -4.898 13.366 1.00 91.81 535 PHE A C 1
ATOM 4097 O O . PHE A 1 535 ? -38.209 -5.659 13.764 1.00 91.81 535 PHE A O 1
ATOM 4104 N N . ARG A 1 536 ? -37.316 -4.410 12.127 1.00 89.38 536 ARG A N 1
ATOM 4105 C CA . ARG A 1 536 ? -38.325 -4.756 11.126 1.00 89.38 536 ARG A CA 1
ATOM 4106 C C . ARG A 1 536 ? -38.028 -6.127 10.518 1.00 89.38 536 ARG A C 1
ATOM 4108 O O . ARG A 1 536 ? -36.890 -6.407 10.153 1.00 89.38 536 ARG A O 1
ATOM 4115 N N . ARG A 1 537 ? -39.079 -6.917 10.283 1.00 89.62 537 ARG A N 1
ATOM 4116 C CA . ARG A 1 537 ? -39.019 -8.267 9.681 1.00 89.62 537 ARG A CA 1
ATOM 4117 C C . ARG A 1 537 ? -38.827 -8.301 8.159 1.00 89.62 537 ARG A C 1
ATOM 4119 O O . ARG A 1 537 ? -38.830 -9.363 7.556 1.00 89.62 537 ARG A O 1
ATOM 4126 N N . GLY A 1 538 ? -38.650 -7.152 7.501 1.00 87.38 538 GLY A N 1
ATOM 4127 C CA . GLY A 1 538 ? -38.523 -7.099 6.036 1.00 87.38 538 GLY A CA 1
ATOM 4128 C C . GLY A 1 538 ? -37.351 -7.921 5.487 1.00 87.38 538 GLY A C 1
ATOM 4129 O O . GLY A 1 538 ? -37.448 -8.454 4.390 1.00 87.38 538 GLY A O 1
ATOM 4130 N N . TYR A 1 539 ? -36.271 -8.066 6.259 1.00 91.62 539 TYR A N 1
ATOM 4131 C CA . TYR A 1 539 ? -35.115 -8.863 5.855 1.00 91.62 539 TYR A CA 1
ATOM 4132 C C . TYR A 1 539 ? -35.413 -10.371 5.799 1.00 91.62 539 TYR A C 1
ATOM 4134 O O . TYR A 1 539 ? -34.793 -11.062 4.999 1.00 91.62 539 TYR A O 1
ATOM 4142 N N . GLU A 1 540 ? -36.361 -10.867 6.606 1.00 94.06 540 GLU A N 1
ATOM 4143 C CA . GLU A 1 540 ? -36.745 -12.287 6.646 1.00 94.06 540 GLU A CA 1
ATOM 4144 C C . GLU A 1 540 ? -37.293 -12.707 5.275 1.00 94.06 540 GLU A C 1
ATOM 4146 O O . GLU A 1 540 ? -36.817 -13.671 4.688 1.00 94.06 540 GLU A O 1
ATOM 4151 N N . ARG A 1 541 ? -38.144 -11.869 4.666 1.00 91.31 541 ARG A N 1
ATOM 4152 C CA . ARG A 1 541 ? -38.660 -12.098 3.306 1.00 91.31 541 ARG A CA 1
ATOM 4153 C C . ARG A 1 541 ? -37.561 -12.166 2.241 1.00 91.31 541 ARG A C 1
ATOM 4155 O O . ARG A 1 541 ? -37.653 -12.962 1.314 1.00 91.31 541 ARG A O 1
ATOM 4162 N N . ALA A 1 542 ? -36.520 -11.335 2.350 1.00 91.94 542 ALA A N 1
ATOM 4163 C CA . ALA A 1 542 ? -35.386 -11.414 1.425 1.00 91.94 542 ALA A CA 1
ATOM 4164 C C . ALA A 1 542 ? -34.594 -12.719 1.612 1.00 91.94 542 ALA A C 1
ATOM 4166 O O . ALA A 1 542 ? -34.129 -13.292 0.631 1.00 91.94 542 ALA A O 1
ATOM 4167 N N . CYS A 1 543 ? -34.461 -13.203 2.850 1.00 93.62 543 CYS A N 1
ATOM 4168 C CA . CYS A 1 543 ? -33.850 -14.500 3.140 1.00 93.62 543 CYS A CA 1
ATOM 4169 C C . CYS A 1 543 ? -34.683 -15.675 2.614 1.00 93.62 543 CYS A C 1
ATOM 4171 O O . CYS A 1 543 ? -34.104 -16.662 2.157 1.00 93.62 543 CYS A O 1
ATOM 4173 N N . ASP A 1 544 ? -36.013 -15.585 2.648 1.00 94.06 544 ASP A N 1
ATOM 4174 C CA . ASP A 1 544 ? -36.905 -16.628 2.127 1.00 94.06 544 ASP A CA 1
ATOM 4175 C C . ASP A 1 544 ? -36.700 -16.833 0.621 1.00 94.06 544 ASP A C 1
ATOM 4177 O O . ASP A 1 544 ? -36.582 -17.968 0.162 1.00 94.06 544 ASP A O 1
ATOM 4181 N N . MET A 1 545 ? -36.544 -15.735 -0.127 1.00 94.12 545 MET A N 1
ATOM 4182 C CA . MET A 1 545 ? -36.257 -15.735 -1.569 1.00 94.12 545 MET A CA 1
ATOM 4183 C C . MET A 1 545 ? -34.808 -16.119 -1.924 1.00 94.12 545 MET A C 1
ATOM 4185 O O . MET A 1 545 ? -34.497 -16.351 -3.094 1.00 94.12 545 MET A O 1
ATOM 4189 N N . ALA A 1 546 ? -33.902 -16.126 -0.945 1.00 94.38 546 ALA A N 1
ATOM 4190 C CA . ALA A 1 546 ? -32.486 -16.395 -1.158 1.00 94.38 546 ALA A CA 1
ATOM 4191 C C . ALA A 1 546 ? -32.142 -17.888 -1.013 1.00 94.38 546 ALA A C 1
ATOM 4193 O O . ALA A 1 546 ? -32.855 -18.662 -0.365 1.00 94.38 546 ALA A O 1
ATOM 4194 N N . ASN A 1 547 ? -31.009 -18.296 -1.578 1.00 93.75 547 ASN A N 1
ATOM 4195 C CA . ASN A 1 547 ? -30.532 -19.671 -1.552 1.00 93.75 547 ASN A CA 1
ATOM 4196 C C . ASN A 1 547 ? -30.280 -20.163 -0.107 1.00 93.75 547 ASN A C 1
ATOM 4198 O O . ASN A 1 547 ? -29.988 -19.362 0.788 1.00 93.75 547 ASN A O 1
ATOM 4202 N N . PRO A 1 548 ? -30.371 -21.482 0.156 1.00 90.81 548 PRO A N 1
ATOM 4203 C CA . PRO A 1 548 ? -30.200 -22.044 1.503 1.00 90.81 548 PRO A CA 1
ATOM 4204 C C . PRO A 1 548 ? -28.818 -21.826 2.143 1.00 90.81 548 PRO A C 1
ATOM 4206 O O . PRO A 1 548 ? -28.684 -21.869 3.366 1.00 90.81 548 PRO A O 1
ATOM 4209 N N . ASP A 1 549 ? -27.781 -21.613 1.336 1.00 92.00 549 ASP A N 1
ATOM 4210 C CA . ASP A 1 549 ? -26.391 -21.439 1.764 1.00 92.00 549 ASP A CA 1
ATOM 4211 C C . ASP A 1 549 ? -26.084 -20.030 2.299 1.00 92.00 549 ASP A C 1
ATOM 4213 O O . ASP A 1 549 ? -25.080 -19.844 2.996 1.00 92.00 549 ASP A O 1
ATOM 4217 N N . VAL A 1 550 ? -26.972 -19.061 2.049 1.00 95.69 550 VAL A N 1
ATOM 4218 C CA . VAL A 1 550 ? -26.846 -17.683 2.534 1.00 95.69 550 VAL A CA 1
ATOM 4219 C C . VAL A 1 550 ? -26.794 -17.641 4.061 1.00 95.69 550 VAL A C 1
ATOM 4221 O O . VAL A 1 550 ? -27.532 -18.336 4.763 1.00 95.69 550 VAL A O 1
ATOM 4224 N N . LYS A 1 551 ? -25.910 -16.795 4.600 1.00 96.75 551 LYS A N 1
ATOM 4225 C CA . LYS A 1 551 ? -25.745 -16.604 6.048 1.00 96.75 551 LYS A CA 1
ATOM 4226 C C . LYS A 1 551 ? -26.069 -15.178 6.465 1.00 96.75 551 LYS A C 1
ATOM 4228 O O . LYS A 1 551 ? -25.692 -14.221 5.790 1.00 96.75 551 LYS A O 1
ATOM 4233 N N . ILE A 1 552 ? -26.694 -15.035 7.630 1.00 97.81 552 ILE A N 1
ATOM 4234 C CA . ILE A 1 552 ? -26.838 -13.740 8.298 1.00 97.81 552 ILE A CA 1
ATOM 4235 C C . ILE A 1 552 ? -25.614 -13.525 9.184 1.00 97.81 552 ILE A C 1
ATOM 4237 O O . ILE A 1 552 ? -25.283 -14.376 10.004 1.00 97.81 552 ILE A O 1
ATOM 4241 N N . VAL A 1 553 ? -24.946 -12.381 9.064 1.00 97.56 553 VAL A N 1
ATOM 4242 C CA . VAL A 1 553 ? -23.855 -12.000 9.971 1.00 97.56 553 VAL A CA 1
ATOM 4243 C C . VAL A 1 553 ? -24.285 -10.751 10.748 1.00 97.56 553 VAL A C 1
ATOM 4245 O O . VAL A 1 553 ? -24.350 -9.661 10.171 1.00 97.56 553 VAL A O 1
ATOM 4248 N N . PRO A 1 554 ? -24.598 -10.877 12.054 1.00 97.12 554 PRO A N 1
ATOM 4249 C CA . PRO A 1 554 ? -24.936 -9.725 12.874 1.00 97.12 554 PRO A CA 1
ATOM 4250 C C . PRO A 1 554 ? -23.695 -8.859 13.089 1.00 97.12 554 PRO A C 1
ATOM 4252 O O . PRO A 1 554 ? -22.617 -9.384 13.371 1.00 97.12 554 PRO A O 1
ATOM 4255 N N . PHE A 1 555 ? -23.830 -7.538 13.020 1.00 96.31 555 PHE A N 1
ATOM 4256 C CA . PHE A 1 555 ? -22.745 -6.622 13.365 1.00 96.31 555 PHE A CA 1
ATOM 4257 C C . PHE A 1 555 ? -23.188 -5.520 14.326 1.00 96.31 555 PHE A C 1
ATOM 4259 O O . PHE A 1 555 ? -24.360 -5.156 14.401 1.00 96.31 555 PHE A O 1
ATOM 4266 N N . TYR A 1 556 ? -22.227 -4.977 15.069 1.00 95.81 556 TYR A N 1
ATOM 4267 C CA . TYR A 1 556 ? -22.447 -3.865 15.985 1.00 95.81 556 TYR A CA 1
ATOM 4268 C C . TYR A 1 556 ? -21.411 -2.759 15.775 1.00 95.81 556 TYR A C 1
ATOM 4270 O O . TYR A 1 556 ? -20.200 -2.994 15.819 1.00 95.81 556 TYR A O 1
ATOM 4278 N N . LEU A 1 557 ? -21.910 -1.543 15.578 1.00 94.69 557 LEU A N 1
ATOM 4279 C CA . LEU A 1 557 ? -21.150 -0.307 15.491 1.00 94.69 557 LEU A CA 1
ATOM 4280 C C . LEU A 1 557 ? -21.104 0.364 16.861 1.00 94.69 557 LEU A C 1
ATOM 4282 O O . LEU A 1 557 ? -22.138 0.695 17.444 1.00 94.69 557 LEU A O 1
ATOM 4286 N N . ARG A 1 558 ? -19.892 0.622 17.358 1.00 91.88 558 ARG A N 1
ATOM 4287 C CA . ARG A 1 558 ? -19.646 1.356 18.608 1.00 91.88 558 ARG A CA 1
ATOM 4288 C C . ARG A 1 558 ? -18.854 2.622 18.331 1.00 91.88 558 ARG A C 1
ATOM 4290 O O . ARG A 1 558 ? -18.016 2.668 17.439 1.00 91.88 558 ARG A O 1
ATOM 4297 N N . GLY A 1 559 ? -19.081 3.647 19.146 1.00 88.62 559 GLY A N 1
ATOM 4298 C CA . GLY A 1 559 ? -18.257 4.853 19.145 1.00 88.62 559 GLY A CA 1
ATOM 4299 C C . GLY A 1 559 ? -18.765 5.969 18.238 1.00 88.62 559 GLY A C 1
ATOM 4300 O O . GLY A 1 559 ? -18.347 7.101 18.435 1.00 88.62 559 GLY A O 1
ATOM 4301 N N . LEU A 1 560 ? -19.725 5.743 17.337 1.00 89.44 560 LEU A N 1
ATOM 4302 C CA . LEU A 1 560 ? -20.270 6.801 16.465 1.00 89.44 560 LEU A CA 1
ATOM 4303 C C . LEU A 1 560 ? -21.298 7.719 17.158 1.00 89.44 560 LEU A C 1
ATOM 4305 O O . LEU A 1 560 ? -21.491 8.853 16.721 1.00 89.44 560 LEU A O 1
ATOM 4309 N N . TRP A 1 561 ? -21.905 7.296 18.273 1.00 90.06 561 TRP A N 1
ATOM 4310 C CA . TRP A 1 561 ? -22.903 8.095 19.001 1.00 90.06 561 TRP A CA 1
ATOM 4311 C C . TRP A 1 561 ? -22.281 9.283 19.742 1.00 90.06 561 TRP A C 1
ATOM 4313 O O . TRP A 1 561 ? -21.384 9.102 20.569 1.00 90.06 561 TRP A O 1
ATOM 4323 N N . GLY A 1 562 ? -22.725 10.509 19.459 1.00 86.06 562 GLY A N 1
ATOM 4324 C CA . GLY A 1 562 ? -22.049 11.729 19.912 1.00 86.06 562 GLY A CA 1
ATOM 4325 C C . GLY A 1 562 ? -21.042 12.279 18.903 1.00 86.06 562 GLY A C 1
ATOM 4326 O O . GLY A 1 562 ? -20.259 13.155 19.252 1.00 86.06 562 GLY A O 1
ATOM 4327 N N . SER A 1 563 ? -20.955 11.714 17.695 1.00 86.31 563 SER A N 1
ATOM 4328 C CA . SER A 1 563 ? -20.170 12.290 16.593 1.00 86.31 563 SER A CA 1
ATOM 4329 C C . SER A 1 563 ? -20.985 13.354 15.859 1.00 86.31 563 SER A C 1
ATOM 4331 O O . SER A 1 563 ? -22.218 13.369 15.949 1.00 86.31 563 SER A O 1
ATOM 4333 N N . GLN A 1 564 ? -20.312 14.201 15.075 1.00 84.94 564 GLN A N 1
ATOM 4334 C CA . GLN A 1 564 ? -20.972 15.196 14.219 1.00 84.94 564 GLN A CA 1
ATOM 4335 C C . GLN A 1 564 ? -21.995 14.554 13.259 1.00 84.94 564 GLN A C 1
ATOM 4337 O O . GLN A 1 564 ? -23.029 15.159 12.986 1.00 84.94 564 GLN A O 1
ATOM 4342 N N . PHE A 1 565 ? -21.762 13.301 12.850 1.00 85.94 565 PHE A N 1
ATOM 4343 C CA . PHE A 1 565 ? -22.618 12.529 11.940 1.00 85.94 565 PHE A CA 1
ATOM 4344 C C . PHE A 1 565 ? -23.758 11.756 12.624 1.00 85.94 565 PHE A C 1
ATOM 4346 O O . PHE A 1 565 ? -24.556 11.114 11.941 1.00 85.94 565 PHE A O 1
ATOM 4353 N N . SER A 1 566 ? -23.845 11.789 13.956 1.00 89.94 566 SER A N 1
ATOM 4354 C CA . SER A 1 566 ? -24.944 11.176 14.715 1.00 89.94 566 SER A CA 1
ATOM 4355 C C . SER A 1 566 ? -26.069 12.175 15.009 1.00 89.94 566 SER A C 1
ATOM 4357 O O . SER A 1 566 ? -25.894 13.392 14.894 1.00 89.94 566 SER A O 1
ATOM 4359 N N . ARG A 1 567 ? -27.232 11.670 15.432 1.00 88.56 567 ARG A N 1
ATOM 4360 C CA . ARG A 1 567 ? -28.392 12.486 15.839 1.00 88.56 567 ARG A CA 1
ATOM 4361 C C . ARG A 1 567 ? -28.407 12.862 17.326 1.00 88.56 567 ARG A C 1
ATOM 4363 O O . ARG A 1 567 ? -29.433 13.300 17.829 1.00 88.56 567 ARG A O 1
ATOM 4370 N N . SER A 1 568 ? -27.287 12.709 18.030 1.00 88.88 568 SER A N 1
ATOM 4371 C CA . SER A 1 568 ? -27.188 13.122 19.431 1.00 88.88 568 SER A CA 1
ATOM 4372 C C . SER A 1 568 ? -27.335 14.638 19.608 1.00 88.88 568 SER A C 1
ATOM 4374 O O . SER A 1 568 ? -27.111 15.403 18.664 1.00 88.88 568 SER A O 1
ATOM 4376 N N . SER A 1 569 ? -27.602 15.074 20.842 1.00 89.69 569 SER A N 1
ATOM 4377 C CA . SER A 1 569 ? -27.657 16.497 21.196 1.00 89.69 569 SER A CA 1
ATOM 4378 C C . SER A 1 569 ? -26.367 17.243 20.832 1.00 89.69 569 SER A C 1
ATOM 4380 O O . SER A 1 569 ? -25.272 16.666 20.822 1.00 89.69 569 SER A O 1
ATOM 4382 N N . SER A 1 570 ? -26.496 18.543 20.547 1.00 86.38 570 SER A N 1
ATOM 4383 C CA . SER A 1 570 ? -25.365 19.445 20.287 1.00 86.38 570 SER A CA 1
ATOM 4384 C C . SER A 1 570 ? -24.358 19.415 21.436 1.00 86.38 570 SER A C 1
ATOM 4386 O O . SER A 1 570 ? -23.160 19.283 21.193 1.00 86.38 570 SER A O 1
ATOM 4388 N N . LYS A 1 571 ? -24.846 19.407 22.684 1.00 84.31 571 LYS A N 1
ATOM 4389 C CA . LYS A 1 571 ? -23.990 19.344 23.871 1.00 84.31 571 LYS A CA 1
ATOM 4390 C C . LYS A 1 571 ? -23.161 18.063 23.936 1.00 84.31 571 LYS A C 1
ATOM 4392 O O . LYS A 1 571 ? -21.965 18.123 24.202 1.00 84.31 571 LYS A O 1
ATOM 4397 N N . LEU A 1 572 ? -23.753 16.903 23.631 1.00 83.62 572 LEU A N 1
ATOM 4398 C CA . LEU A 1 572 ? -23.005 15.642 23.619 1.00 83.62 572 LEU A CA 1
ATOM 4399 C C . LEU A 1 572 ? -21.949 15.618 22.506 1.00 83.62 572 LEU A C 1
ATOM 4401 O O . LEU A 1 572 ? -20.868 15.064 22.706 1.00 83.62 572 LEU A O 1
ATOM 4405 N N . LYS A 1 573 ? -22.246 16.223 21.348 1.00 86.31 573 LYS A N 1
ATOM 4406 C CA . LYS A 1 573 ? -21.274 16.369 20.255 1.00 86.31 573 LYS A CA 1
ATOM 4407 C C . LYS A 1 573 ? -20.096 17.225 20.688 1.00 86.31 573 LYS A C 1
ATOM 4409 O O . LYS A 1 573 ? -18.968 16.808 20.473 1.00 86.31 573 LYS A O 1
ATOM 4414 N N . GLU A 1 574 ? -20.353 18.363 21.328 1.00 81.50 574 GLU A N 1
ATOM 4415 C CA . GLU A 1 574 ? -19.327 19.275 21.844 1.00 81.50 574 GLU A CA 1
ATOM 4416 C C . GLU A 1 574 ? -18.424 18.585 22.880 1.00 81.50 574 GLU A C 1
ATOM 4418 O O . GLU A 1 574 ? -17.204 18.578 22.730 1.00 81.50 574 GLU A O 1
ATOM 4423 N N . LEU A 1 575 ? -19.020 17.914 23.874 1.00 74.94 575 LEU A N 1
ATOM 4424 C CA . LEU A 1 575 ? -18.291 17.196 24.930 1.00 74.94 575 LEU A CA 1
ATOM 4425 C C . LEU A 1 575 ? -17.424 16.054 24.385 1.00 74.94 575 LEU A C 1
ATOM 4427 O O . LEU A 1 575 ? -16.367 15.744 24.934 1.00 74.94 575 LEU A O 1
ATOM 4431 N N . ARG A 1 576 ? -17.868 15.412 23.299 1.00 75.38 576 ARG A N 1
ATOM 4432 C CA . ARG A 1 576 ? -17.165 14.291 22.658 1.00 75.38 576 ARG A CA 1
ATOM 4433 C C . ARG A 1 576 ? -16.345 14.707 21.437 1.00 75.38 576 ARG A C 1
ATOM 4435 O O . ARG A 1 576 ? -15.781 13.830 20.777 1.00 75.38 576 ARG A O 1
ATOM 4442 N N . ASN A 1 577 ? -16.260 16.005 21.140 1.00 69.62 577 ASN A N 1
ATOM 4443 C CA . ASN A 1 577 ? -15.415 16.552 20.086 1.00 69.62 577 ASN A CA 1
ATOM 4444 C C . ASN A 1 577 ? -13.977 16.645 20.611 1.00 69.62 577 ASN A C 1
ATOM 4446 O O . ASN A 1 577 ? -13.509 17.695 21.042 1.00 69.62 577 ASN A O 1
ATOM 4450 N N . SER A 1 578 ? -13.299 15.500 20.675 1.00 62.72 578 SER A N 1
ATOM 4451 C CA . SER A 1 578 ? -11.899 15.439 21.083 1.00 62.72 578 SER A CA 1
ATOM 4452 C C . SER A 1 578 ? -10.985 15.668 19.872 1.00 62.72 578 SER A C 1
ATOM 4454 O O . SER A 1 578 ? -11.280 15.129 18.806 1.00 62.72 578 SER A O 1
ATOM 4456 N N . PRO A 1 579 ? -9.857 16.393 20.019 1.00 54.47 579 PRO A N 1
ATOM 4457 C CA . PRO A 1 579 ? -8.833 16.485 18.973 1.00 54.47 579 PRO A CA 1
ATOM 4458 C C . PRO A 1 579 ? -8.122 15.144 18.702 1.00 54.47 579 PRO A C 1
ATOM 4460 O O . PRO A 1 579 ? -7.401 15.020 17.716 1.00 54.47 579 PRO A O 1
ATOM 4463 N N . PHE A 1 580 ? -8.322 14.132 19.554 1.00 56.22 580 PHE A N 1
ATOM 4464 C CA . PHE A 1 580 ? -7.756 12.793 19.393 1.00 56.22 580 PHE A CA 1
ATOM 4465 C C . PHE A 1 580 ? -8.673 11.859 18.590 1.00 56.22 580 PHE A C 1
ATOM 4467 O O . PHE A 1 580 ? -9.896 12.007 18.595 1.00 56.22 580 PHE A O 1
ATOM 4474 N N . HIS A 1 581 ? -8.068 10.860 17.936 1.00 66.19 581 HIS A N 1
ATOM 4475 C CA . HIS A 1 581 ? -8.757 9.857 17.122 1.00 66.19 581 HIS A CA 1
ATOM 4476 C C . HIS A 1 581 ? -9.908 9.207 17.892 1.00 66.19 581 HIS A C 1
ATOM 4478 O O . HIS A 1 581 ? -9.711 8.507 18.886 1.00 66.19 581 HIS A O 1
ATOM 4484 N N . ARG A 1 582 ? -11.129 9.402 17.402 1.00 79.31 582 ARG A N 1
ATOM 4485 C CA . ARG A 1 582 ? -12.309 8.754 17.962 1.00 79.31 582 ARG A CA 1
ATOM 4486 C C . ARG A 1 582 ? -12.283 7.273 17.600 1.00 79.31 582 ARG A C 1
ATOM 4488 O O . ARG A 1 582 ? -12.356 6.947 16.418 1.00 79.31 582 ARG A O 1
ATOM 4495 N N . SER A 1 583 ? -12.185 6.382 18.587 1.00 85.19 583 SER A N 1
ATOM 4496 C CA . SER A 1 583 ? -12.268 4.939 18.322 1.00 85.19 583 SER A CA 1
ATOM 4497 C C . SER A 1 583 ? -13.691 4.568 17.895 1.00 85.19 583 SER A C 1
ATOM 4499 O O . SER A 1 583 ? -14.676 4.902 18.565 1.00 85.19 583 SER A O 1
ATOM 4501 N N . VAL A 1 584 ? -13.780 3.919 16.740 1.00 89.94 584 VAL A N 1
ATOM 4502 C CA . VAL A 1 584 ? -14.987 3.342 16.159 1.00 89.94 584 VAL A CA 1
ATOM 4503 C C . VAL A 1 584 ? -14.741 1.852 16.048 1.00 89.94 584 VAL A C 1
ATOM 4505 O O . VAL A 1 584 ? -13.771 1.433 15.426 1.00 89.94 584 VAL A O 1
ATOM 4508 N N . VAL A 1 585 ? -15.626 1.053 16.633 1.00 92.75 585 VAL A N 1
ATOM 4509 C CA . VAL A 1 585 ? -15.519 -0.404 16.546 1.00 92.75 585 VAL A CA 1
ATOM 4510 C C . VAL A 1 585 ? -16.590 -0.937 15.619 1.00 92.75 585 VAL A C 1
ATOM 4512 O O . VAL A 1 585 ? -17.761 -0.592 15.779 1.00 92.75 585 VAL A O 1
ATOM 4515 N N . VAL A 1 586 ? -16.182 -1.812 14.703 1.00 94.62 586 VAL A N 1
ATOM 4516 C CA . VAL A 1 586 ? -17.081 -2.647 13.903 1.00 94.62 586 VAL A CA 1
ATOM 4517 C C . VAL A 1 586 ? -16.893 -4.087 14.361 1.00 94.62 586 VAL A C 1
ATOM 4519 O O . VAL A 1 586 ? -15.849 -4.689 14.116 1.00 94.62 586 VAL A O 1
ATOM 4522 N N . ALA A 1 587 ? -17.873 -4.626 15.083 1.00 95.00 587 ALA A N 1
ATOM 4523 C CA . ALA A 1 587 ? -17.820 -5.986 15.608 1.00 95.00 587 ALA A CA 1
ATOM 4524 C C . ALA A 1 587 ? -18.735 -6.909 14.800 1.00 95.00 587 ALA A C 1
ATOM 4526 O O . ALA A 1 587 ? -19.948 -6.720 14.824 1.00 95.00 587 ALA A O 1
ATOM 4527 N N . PHE A 1 588 ? -18.163 -7.902 14.119 1.00 95.94 588 PHE A N 1
ATOM 4528 C CA . PHE A 1 588 ? -18.892 -8.953 13.410 1.00 95.94 588 PHE A CA 1
ATOM 4529 C C . PHE A 1 588 ? -19.116 -10.160 14.334 1.00 95.94 588 PHE A C 1
ATOM 4531 O O . PHE A 1 588 ? -18.169 -10.759 14.853 1.00 95.94 588 PHE A O 1
ATOM 4538 N N . GLY A 1 589 ? -20.379 -10.520 14.553 1.00 95.31 589 GLY A N 1
ATOM 4539 C CA . GLY A 1 589 ? -20.781 -11.703 15.308 1.00 95.31 589 GLY A CA 1
ATOM 4540 C C . GLY A 1 589 ? -20.718 -12.983 14.476 1.00 95.31 589 GLY A C 1
ATOM 4541 O O . GLY A 1 589 ? -20.448 -12.944 13.280 1.00 95.31 589 GLY A O 1
ATOM 4542 N N . LYS A 1 590 ? -20.948 -14.133 15.121 1.00 95.94 590 LYS A N 1
ATOM 4543 C CA . LYS A 1 590 ? -20.929 -15.444 14.452 1.00 95.94 590 LYS A CA 1
ATOM 4544 C C . LYS A 1 590 ? -22.019 -15.522 13.365 1.00 95.94 590 LYS A C 1
ATOM 4546 O O . LYS A 1 590 ? -23.104 -14.993 13.612 1.00 95.94 590 LYS A O 1
ATOM 4551 N N . PRO A 1 591 ? -21.769 -16.204 12.228 1.00 96.75 591 PRO A N 1
ATOM 4552 C CA . PRO A 1 591 ? -22.795 -16.455 11.221 1.00 96.75 591 PRO A CA 1
ATOM 4553 C C . PRO A 1 591 ? -24.004 -17.174 11.812 1.00 96.75 591 PRO A C 1
ATOM 4555 O O . PRO A 1 591 ? -23.858 -18.093 12.619 1.00 96.75 591 PRO A O 1
ATOM 4558 N N . LEU A 1 592 ? -25.186 -16.761 11.376 1.00 96.88 592 LEU A N 1
ATOM 4559 C CA . LEU A 1 592 ? -26.475 -17.314 11.752 1.00 96.88 592 LEU A CA 1
ATOM 4560 C C . LEU A 1 592 ? -27.173 -17.904 10.511 1.00 96.88 592 LEU A C 1
ATOM 4562 O O . LEU A 1 592 ? -26.915 -17.450 9.387 1.00 96.88 592 LEU A O 1
ATOM 4566 N N . PRO A 1 593 ? -28.050 -18.904 10.698 1.00 96.31 593 PRO A N 1
ATOM 4567 C CA . PRO A 1 593 ? -28.943 -19.401 9.650 1.00 96.31 593 PRO A CA 1
ATOM 4568 C C . PRO A 1 593 ? -29.812 -18.291 9.033 1.00 96.31 593 PRO A C 1
ATOM 4570 O O . PRO A 1 593 ? -30.136 -17.309 9.709 1.00 96.31 593 PRO A O 1
ATOM 4573 N N . LYS A 1 594 ? -30.185 -18.421 7.752 1.00 94.31 594 LYS A N 1
ATOM 4574 C CA . LYS A 1 594 ? -30.950 -17.389 7.023 1.00 94.31 594 LYS A CA 1
ATOM 4575 C C . LYS A 1 594 ? -32.369 -17.167 7.568 1.00 94.31 594 LYS A C 1
ATOM 4577 O O . LYS A 1 594 ? -32.893 -16.068 7.443 1.00 94.31 594 LYS A O 1
ATOM 4582 N N . ASP A 1 595 ? -32.939 -18.182 8.205 1.00 94.62 595 ASP A N 1
ATOM 4583 C CA . ASP A 1 595 ? -34.260 -18.235 8.846 1.00 94.62 595 ASP A CA 1
ATOM 4584 C C . ASP A 1 595 ? -34.269 -17.647 10.272 1.00 94.62 595 ASP A C 1
ATOM 4586 O O . ASP A 1 595 ? -35.247 -17.760 11.008 1.00 94.62 595 ASP A O 1
ATOM 4590 N N . THR A 1 596 ? -33.181 -16.989 10.690 1.00 96.00 596 THR A N 1
ATOM 4591 C CA . THR A 1 596 ? -33.107 -16.350 12.009 1.00 96.00 596 THR A CA 1
ATOM 4592 C C . THR A 1 596 ? -34.130 -15.218 12.140 1.00 96.00 596 THR A C 1
ATOM 4594 O O . THR A 1 596 ? -34.027 -14.191 11.461 1.00 96.00 596 THR A O 1
ATOM 4597 N N . SER A 1 597 ? -35.045 -15.355 13.102 1.00 95.56 597 SER A N 1
ATOM 4598 C CA . SER A 1 597 ? -36.063 -14.346 13.415 1.00 95.56 597 SER A CA 1
ATOM 4599 C C . SER A 1 597 ? -35.489 -13.049 14.001 1.00 95.56 597 SER A C 1
ATOM 4601 O O . SER A 1 597 ? -34.433 -13.039 14.650 1.00 95.56 597 SER A O 1
ATOM 4603 N N . ALA A 1 598 ? -36.214 -11.942 13.814 1.00 94.06 598 ALA A N 1
ATOM 4604 C CA . ALA A 1 598 ? -35.801 -10.604 14.250 1.00 94.06 598 ALA A CA 1
ATOM 4605 C C . ALA A 1 598 ? -35.474 -10.517 15.750 1.00 94.06 598 ALA A C 1
ATOM 4607 O O . ALA A 1 598 ? -34.524 -9.831 16.141 1.00 94.06 598 ALA A O 1
ATOM 4608 N N . ASP A 1 599 ? -36.214 -11.243 16.589 1.00 93.94 599 ASP A N 1
ATOM 4609 C CA . ASP A 1 599 ? -36.020 -11.264 18.041 1.00 93.94 599 ASP A CA 1
ATOM 4610 C C . ASP A 1 599 ? -34.691 -11.925 18.430 1.00 93.94 599 ASP A C 1
ATOM 4612 O O . ASP A 1 599 ? -33.935 -11.400 19.257 1.00 93.94 599 ASP A O 1
ATOM 4616 N N . VAL A 1 600 ? -34.363 -13.052 17.789 1.00 95.25 600 VAL A N 1
ATOM 4617 C CA . VAL A 1 600 ? -33.085 -13.746 17.988 1.00 95.25 600 VAL A CA 1
ATOM 4618 C C . VAL A 1 600 ? -31.941 -12.881 17.468 1.00 95.25 600 VAL A C 1
ATOM 4620 O O . VAL A 1 600 ? -30.948 -12.691 18.173 1.00 95.25 600 VAL A O 1
ATOM 4623 N N . LEU A 1 601 ? -32.090 -12.288 16.282 1.00 95.31 601 LEU A N 1
ATOM 4624 C CA . LEU A 1 601 ? -31.097 -11.385 15.704 1.00 95.31 601 LEU A CA 1
ATOM 4625 C C . LEU A 1 601 ? -30.793 -10.198 16.632 1.00 95.31 601 LEU A C 1
ATOM 4627 O O . LEU A 1 601 ? -29.624 -9.896 16.890 1.00 95.31 601 LEU A O 1
ATOM 4631 N N . LYS A 1 602 ? -31.831 -9.550 17.176 1.00 94.69 602 LYS A N 1
ATOM 4632 C CA . LYS A 1 602 ? -31.679 -8.427 18.109 1.00 94.69 602 LYS A CA 1
ATOM 4633 C C . LYS A 1 602 ? -30.907 -8.841 19.363 1.00 94.69 602 LYS A C 1
ATOM 4635 O O . LYS A 1 602 ? -29.984 -8.128 19.761 1.00 94.69 602 LYS A O 1
ATOM 4640 N N . ARG A 1 603 ? -31.213 -10.008 19.946 1.00 94.94 603 ARG A N 1
ATOM 4641 C CA . ARG A 1 603 ? -30.458 -10.564 21.088 1.00 94.94 603 ARG A CA 1
ATOM 4642 C C . ARG A 1 603 ? -28.988 -10.791 20.734 1.00 94.94 603 ARG A C 1
ATOM 4644 O O . ARG A 1 603 ? -28.114 -10.385 21.494 1.00 94.94 603 ARG A O 1
ATOM 4651 N N . ARG A 1 604 ? -28.693 -11.349 19.554 1.00 95.31 604 ARG A N 1
ATOM 4652 C CA . ARG A 1 604 ? -27.309 -11.574 19.094 1.00 95.31 604 ARG A CA 1
ATOM 4653 C C . ARG A 1 604 ? -26.523 -10.279 18.916 1.00 95.31 604 ARG A C 1
ATOM 4655 O O . ARG A 1 604 ? -25.353 -10.228 19.290 1.00 95.31 604 ARG A O 1
ATOM 4662 N N . ILE A 1 605 ? -27.136 -9.223 18.384 1.00 94.56 605 ILE A N 1
ATOM 4663 C CA . ILE A 1 605 ? -26.476 -7.912 18.273 1.00 94.56 605 ILE A CA 1
ATOM 4664 C C . ILE A 1 605 ? -26.293 -7.279 19.655 1.00 94.56 605 ILE A C 1
ATOM 4666 O O . ILE A 1 605 ? -25.247 -6.684 19.911 1.00 94.56 605 ILE A O 1
ATOM 4670 N N . PHE A 1 606 ? -27.249 -7.452 20.570 1.00 93.38 606 PHE A N 1
ATOM 4671 C CA . PHE A 1 606 ? -27.102 -7.003 21.954 1.00 93.38 606 PHE A CA 1
ATOM 4672 C C . PHE A 1 606 ? -25.938 -7.715 22.664 1.00 93.38 606 PHE A C 1
ATOM 4674 O O . PHE A 1 606 ? -25.109 -7.060 23.289 1.00 93.38 606 PHE A O 1
ATOM 4681 N N . GLU A 1 607 ? -25.780 -9.031 22.483 1.00 92.69 607 GLU A N 1
ATOM 4682 C CA . GLU A 1 607 ? -24.606 -9.779 22.961 1.00 92.69 607 GLU A CA 1
ATOM 4683 C C . GLU A 1 607 ? -23.291 -9.209 22.393 1.00 92.69 607 GLU A C 1
ATOM 4685 O O . GLU A 1 607 ? -22.310 -9.060 23.129 1.00 92.69 607 GLU A O 1
ATOM 4690 N N . GLN A 1 608 ? -23.256 -8.853 21.099 1.00 92.06 608 GLN A N 1
ATOM 4691 C CA . GLN A 1 608 ? -22.088 -8.193 20.495 1.00 92.06 608 GLN A CA 1
ATOM 4692 C C . GLN A 1 608 ? -21.829 -6.811 21.101 1.00 92.06 608 GLN A C 1
ATOM 4694 O O . GLN A 1 608 ? -20.670 -6.455 21.339 1.00 92.06 608 GLN A O 1
ATOM 4699 N N . ALA A 1 609 ? -22.884 -6.046 21.386 1.00 91.94 609 ALA A N 1
ATOM 4700 C CA . ALA A 1 609 ? -22.775 -4.760 22.056 1.00 91.94 609 ALA A CA 1
ATOM 4701 C C . ALA A 1 609 ? -22.142 -4.917 23.444 1.00 91.94 609 ALA A C 1
ATOM 4703 O O . ALA A 1 609 ? -21.163 -4.229 23.740 1.00 91.94 609 ALA A O 1
ATOM 4704 N N . THR A 1 610 ? -22.623 -5.871 24.245 1.00 91.44 610 THR A N 1
ATOM 4705 C CA . THR A 1 610 ? -22.088 -6.173 25.580 1.00 91.44 610 THR A CA 1
ATOM 4706 C C . THR A 1 610 ? -20.610 -6.542 25.521 1.00 91.44 610 THR A C 1
ATOM 4708 O O . THR A 1 610 ? -19.803 -5.932 26.219 1.00 91.44 610 THR A O 1
ATOM 4711 N N . ARG A 1 611 ? -20.212 -7.458 24.626 1.00 90.62 611 ARG A N 1
ATOM 4712 C CA . ARG A 1 611 ? -18.797 -7.846 24.456 1.00 90.62 611 ARG A CA 1
ATOM 4713 C C . ARG A 1 611 ? -17.917 -6.673 24.022 1.00 90.62 611 ARG A C 1
ATOM 4715 O O . ARG A 1 611 ? -16.808 -6.502 24.526 1.00 90.62 611 ARG A O 1
ATOM 4722 N N . SER A 1 612 ? -18.410 -5.851 23.093 1.00 89.81 612 SER A N 1
ATOM 4723 C CA . SER A 1 612 ? -17.695 -4.665 22.609 1.00 89.81 612 SER A CA 1
ATOM 4724 C C . SER A 1 612 ? -17.489 -3.633 23.723 1.00 89.81 612 SER A C 1
ATOM 4726 O O . SER A 1 612 ? -16.412 -3.043 23.821 1.00 89.81 612 SER A O 1
ATOM 4728 N N . TRP A 1 613 ? -18.489 -3.438 24.589 1.00 88.75 613 TRP A N 1
ATOM 4729 C CA . TRP A 1 613 ? -18.400 -2.547 25.745 1.00 88.75 613 TRP A CA 1
ATOM 4730 C C . TRP A 1 613 ? -17.529 -3.101 26.871 1.00 88.75 613 TRP A C 1
ATOM 4732 O O . TRP A 1 613 ? -16.726 -2.346 27.400 1.00 88.75 613 TRP A O 1
ATOM 4742 N N . GLN A 1 614 ? -17.600 -4.394 27.194 1.00 89.75 614 GLN A N 1
ATOM 4743 C CA . GLN A 1 614 ? -16.718 -5.024 28.187 1.00 89.75 614 GLN A CA 1
ATOM 4744 C C . GLN A 1 614 ? -15.241 -4.827 27.847 1.00 89.75 614 GLN A C 1
ATOM 4746 O O . GLN A 1 614 ? -14.468 -4.359 28.680 1.00 89.75 614 GLN A O 1
ATOM 4751 N N . ARG A 1 615 ? -14.862 -5.091 26.590 1.00 86.00 615 ARG A N 1
ATOM 4752 C CA . ARG A 1 615 ? -13.491 -4.854 26.123 1.00 86.00 615 ARG A CA 1
ATOM 4753 C C . ARG A 1 615 ? -13.091 -3.387 26.247 1.00 86.00 615 ARG A C 1
ATOM 4755 O O . ARG A 1 615 ? -11.986 -3.080 26.666 1.00 86.00 615 ARG A O 1
ATOM 4762 N N . ALA A 1 616 ? -14.007 -2.486 25.911 1.00 83.81 616 ALA A N 1
ATOM 4763 C CA . ALA A 1 616 ? -13.759 -1.059 26.012 1.00 83.81 616 ALA A CA 1
ATOM 4764 C C . ALA A 1 616 ? -13.597 -0.568 27.441 1.00 83.81 616 ALA A C 1
ATOM 4766 O O . ALA A 1 616 ? -12.764 0.293 27.676 1.00 83.81 616 ALA A O 1
ATOM 4767 N N . MET A 1 617 ? -14.390 -1.091 28.377 1.00 85.44 617 MET A N 1
ATOM 4768 C CA . MET A 1 617 ? -14.278 -0.741 29.789 1.00 85.44 617 MET A CA 1
ATOM 4769 C C . MET A 1 617 ? -12.893 -1.097 30.334 1.00 85.44 617 MET A C 1
ATOM 4771 O O . MET A 1 617 ? -12.350 -0.318 31.106 1.00 85.44 617 MET A O 1
ATOM 4775 N N . GLY A 1 618 ? -12.285 -2.190 29.858 1.00 82.56 618 GLY A N 1
ATOM 4776 C CA . GLY A 1 618 ? -10.896 -2.535 30.182 1.00 82.56 618 GLY A CA 1
ATOM 4777 C C . GLY A 1 618 ? -9.843 -1.568 29.617 1.00 82.56 618 GLY A C 1
ATOM 4778 O O . GLY A 1 618 ? -8.727 -1.528 30.119 1.00 82.56 618 GLY A O 1
ATOM 4779 N N . GLU A 1 619 ? -10.185 -0.775 28.599 1.00 81.00 619 GLU A N 1
ATOM 4780 C CA . GLU A 1 619 ? -9.302 0.227 27.980 1.00 81.00 619 GLU A CA 1
ATOM 4781 C C . GLU A 1 619 ? -9.598 1.662 28.462 1.00 81.00 619 GLU A C 1
ATOM 4783 O O . GLU A 1 619 ? -8.863 2.593 28.119 1.00 81.00 619 GLU A O 1
ATOM 4788 N N . LEU A 1 620 ? -10.681 1.879 29.222 1.00 82.81 620 LEU A N 1
ATOM 4789 C CA . LEU A 1 620 ? -11.040 3.207 29.713 1.00 82.81 620 LEU A CA 1
ATOM 4790 C C . LEU A 1 620 ? -10.058 3.667 30.802 1.00 82.81 620 LEU A C 1
ATOM 4792 O O . LEU A 1 620 ? -9.662 2.876 31.659 1.00 82.81 620 LEU A O 1
ATOM 4796 N N . PRO A 1 621 ? -9.677 4.958 30.811 1.00 85.56 621 PRO A N 1
ATOM 4797 C CA . PRO A 1 621 ? -8.884 5.502 31.902 1.00 85.56 621 PRO A CA 1
ATOM 4798 C C . PRO A 1 621 ? -9.667 5.432 33.216 1.00 85.56 621 PRO A C 1
ATOM 4800 O O . PRO A 1 621 ? -10.894 5.543 33.234 1.00 85.56 621 PRO A O 1
ATOM 4803 N N . SER A 1 622 ? -8.940 5.338 34.329 1.00 89.19 622 SER A N 1
ATOM 4804 C CA . SER A 1 622 ? -9.525 5.550 35.652 1.00 89.19 622 SER A CA 1
ATOM 4805 C C . SER A 1 622 ? -10.171 6.940 35.742 1.00 89.19 622 SER A C 1
ATOM 4807 O O . SER A 1 622 ? -9.750 7.879 35.056 1.00 89.19 622 SER A O 1
ATOM 4809 N N . LEU A 1 623 ? -11.176 7.093 36.611 1.00 91.06 623 LEU A N 1
ATOM 4810 C CA . LEU A 1 623 ? -11.850 8.379 36.830 1.00 91.06 623 LEU A CA 1
ATOM 4811 C C . LEU A 1 623 ? -10.866 9.538 37.104 1.00 91.06 623 LEU A C 1
ATOM 4813 O O . LEU A 1 623 ? -11.014 10.577 36.458 1.00 91.06 623 LEU A O 1
ATOM 4817 N N . PRO A 1 624 ? -9.818 9.384 37.945 1.00 92.44 624 PRO A N 1
ATOM 4818 C CA . PRO A 1 624 ? -8.808 10.427 38.133 1.00 92.44 624 PRO A CA 1
ATOM 4819 C C . PRO A 1 624 ? -8.081 10.818 36.845 1.00 92.44 624 PRO A C 1
ATOM 4821 O O . PRO A 1 624 ? -7.940 12.001 36.542 1.00 92.44 624 PRO A O 1
ATOM 4824 N N . ASN A 1 625 ? -7.664 9.833 36.045 1.00 90.50 625 ASN A N 1
ATOM 4825 C CA . ASN A 1 625 ? -6.965 10.084 34.787 1.00 90.50 625 ASN A CA 1
ATOM 4826 C C . ASN A 1 625 ? -7.876 10.784 33.770 1.00 90.50 625 ASN A C 1
ATOM 4828 O O . ASN A 1 625 ? -7.449 11.727 33.101 1.00 90.50 625 ASN A O 1
ATOM 4832 N N . ALA A 1 626 ? -9.141 10.361 33.677 1.00 89.56 626 ALA A N 1
ATOM 4833 C CA . ALA A 1 626 ? -10.145 11.007 32.835 1.00 89.56 626 ALA A CA 1
ATOM 4834 C C . ALA A 1 626 ? -10.400 12.461 33.266 1.00 89.56 626 ALA A C 1
ATOM 4836 O O . ALA A 1 626 ? -10.516 13.355 32.419 1.00 89.56 626 ALA A O 1
ATOM 4837 N N . TRP A 1 627 ? -10.442 12.714 34.576 1.00 91.12 627 TRP A N 1
ATOM 4838 C CA . TRP A 1 627 ? -10.635 14.051 35.122 1.00 91.12 627 TRP A CA 1
ATOM 4839 C C . TRP A 1 627 ? -9.448 14.970 34.823 1.00 91.12 627 TRP A C 1
ATOM 4841 O O . TRP A 1 627 ? -9.649 16.041 34.255 1.00 91.12 627 TRP A O 1
ATOM 4851 N N . ILE A 1 628 ? -8.210 14.518 35.066 1.00 92.00 628 ILE A N 1
ATOM 4852 C CA . ILE A 1 628 ? -6.984 15.270 34.734 1.00 92.00 628 ILE A CA 1
ATOM 4853 C C . ILE A 1 628 ? -6.953 15.636 33.244 1.00 92.00 628 ILE A C 1
ATOM 4855 O O . ILE A 1 628 ? -6.670 16.779 32.884 1.00 92.00 628 ILE A O 1
ATOM 4859 N N . GLN A 1 629 ? -7.264 14.686 32.356 1.00 89.00 629 GLN A N 1
ATOM 4860 C CA . GLN A 1 629 ? -7.319 14.955 30.915 1.00 89.00 629 GLN A CA 1
ATOM 4861 C C . GLN A 1 629 ? -8.393 15.984 30.547 1.00 89.00 629 GLN A C 1
ATOM 4863 O O . GLN A 1 629 ? -8.198 16.754 29.606 1.00 89.00 629 GLN A O 1
ATOM 4868 N N . SER A 1 630 ? -9.515 16.003 31.268 1.00 87.12 630 SER A N 1
ATOM 4869 C CA . SER A 1 630 ? -10.594 16.971 31.054 1.00 87.12 630 SER A CA 1
ATOM 4870 C C . SER A 1 630 ? -10.176 18.373 31.500 1.00 87.12 630 SER A C 1
ATOM 4872 O O . SER A 1 630 ? -10.319 19.319 30.728 1.00 87.12 630 SER A O 1
ATOM 4874 N N . VAL A 1 631 ? -9.556 18.490 32.678 1.00 91.12 631 VAL A N 1
ATOM 4875 C CA . VAL A 1 631 ? -9.014 19.753 33.208 1.00 91.12 631 VAL A CA 1
ATOM 4876 C C . VAL A 1 631 ? -7.956 20.333 32.268 1.00 91.12 631 VAL A C 1
ATOM 4878 O O . VAL A 1 631 ? -8.017 21.510 31.932 1.00 91.12 631 VAL A O 1
ATOM 4881 N N . LYS A 1 632 ? -7.042 19.503 31.743 1.00 88.75 632 LYS A N 1
ATOM 4882 C CA . LYS A 1 632 ? -6.025 19.935 30.764 1.00 88.75 632 LYS A CA 1
ATOM 4883 C C . LYS A 1 632 ? -6.612 20.549 29.489 1.00 88.75 632 LYS A C 1
ATOM 4885 O O . LYS A 1 632 ? -5.944 21.348 28.844 1.00 88.75 632 LYS A O 1
ATOM 4890 N N . ARG A 1 633 ? -7.831 20.165 29.093 1.00 84.75 633 ARG A N 1
ATOM 4891 C CA . ARG A 1 633 ? -8.495 20.703 27.893 1.00 84.75 633 ARG A CA 1
ATOM 4892 C C . ARG A 1 633 ? -9.224 22.012 28.160 1.00 84.75 633 ARG A C 1
ATOM 4894 O O . ARG A 1 633 ? -9.372 22.800 27.233 1.00 84.75 633 ARG A O 1
ATOM 4901 N N . ARG A 1 634 ? -9.729 22.205 29.380 1.00 87.62 634 ARG A N 1
ATOM 4902 C CA . ARG A 1 634 ? -10.566 23.348 29.762 1.00 87.62 634 ARG A CA 1
ATOM 4903 C C . ARG A 1 634 ? -10.215 23.832 31.177 1.00 87.62 634 ARG A C 1
ATOM 4905 O O . ARG A 1 634 ? -11.026 23.687 32.088 1.00 87.62 634 ARG A O 1
ATOM 4912 N N . PRO A 1 635 ? -8.998 24.360 31.397 1.00 91.62 635 PRO A N 1
ATOM 4913 C CA . PRO A 1 635 ? -8.500 24.644 32.746 1.00 91.62 635 PRO A CA 1
ATOM 4914 C C . PRO A 1 635 ? -9.259 25.775 33.454 1.00 91.62 635 PRO A C 1
ATOM 4916 O O . PRO A 1 635 ? -9.357 25.766 34.679 1.00 91.62 635 PRO A O 1
ATOM 4919 N N . SER A 1 636 ? -9.810 26.724 32.695 1.00 94.12 636 SER A N 1
ATOM 4920 C CA . SER A 1 636 ? -10.485 27.914 33.229 1.00 94.12 636 SER A CA 1
ATOM 4921 C C . SER A 1 636 ? -12.001 27.761 33.370 1.00 94.12 636 SER A C 1
ATOM 4923 O O . SER A 1 636 ? -12.642 28.665 33.902 1.00 94.12 636 SER A O 1
ATOM 4925 N N . ASP A 1 637 ? -12.579 26.645 32.917 1.00 92.56 637 ASP A N 1
ATOM 4926 C CA . ASP A 1 637 ? -14.020 26.408 33.027 1.00 92.56 637 ASP A CA 1
ATOM 4927 C C . ASP A 1 637 ? -14.418 26.265 34.501 1.00 92.56 637 ASP A C 1
ATOM 4929 O O . ASP A 1 637 ? -13.693 25.667 35.300 1.00 92.56 637 ASP A O 1
ATOM 4933 N N . LEU A 1 638 ? -15.593 26.787 34.859 1.00 94.06 638 LEU A N 1
ATOM 4934 C CA . LEU A 1 638 ? -16.177 26.590 36.183 1.00 94.06 638 LEU A CA 1
ATOM 4935 C C . LEU A 1 638 ? -16.394 25.089 36.443 1.00 94.06 638 LEU A C 1
ATOM 4937 O O . LEU A 1 638 ? -17.052 24.416 35.651 1.00 94.06 638 LEU A O 1
ATOM 4941 N N . ALA A 1 639 ? -15.863 24.578 37.558 1.00 92.62 639 ALA A N 1
ATOM 4942 C CA . ALA A 1 639 ? -15.933 23.158 37.906 1.00 92.62 639 ALA A CA 1
ATOM 4943 C C . ALA A 1 639 ? -16.734 22.885 39.183 1.00 92.62 639 ALA A C 1
ATOM 4945 O O . ALA A 1 639 ? -17.518 21.940 39.205 1.00 92.62 639 ALA A O 1
ATOM 4946 N N . LEU A 1 640 ? -16.545 23.689 40.234 1.00 93.31 640 LEU A N 1
ATOM 4947 C CA . LEU A 1 640 ? -17.230 23.530 41.520 1.00 93.31 640 LEU A CA 1
ATOM 4948 C C . LEU A 1 640 ? -17.781 24.874 41.992 1.00 93.31 640 LEU A C 1
ATOM 4950 O O . LEU A 1 640 ? -17.095 25.889 41.908 1.00 93.31 640 LEU A O 1
ATOM 4954 N N . ALA A 1 641 ? -19.001 24.871 42.515 1.00 91.75 641 ALA A N 1
ATOM 4955 C CA . ALA A 1 641 ? -19.607 26.010 43.190 1.00 91.75 641 ALA A CA 1
ATOM 4956 C C . ALA A 1 641 ? -20.557 25.490 44.272 1.00 91.75 641 ALA A C 1
ATOM 4958 O O . ALA A 1 641 ? -21.296 24.533 44.040 1.00 91.75 641 ALA A O 1
ATOM 4959 N N . ASP A 1 642 ? -20.539 26.116 45.442 1.00 88.38 642 ASP A N 1
ATOM 4960 C CA . ASP A 1 642 ? -21.505 25.871 46.507 1.00 88.38 642 ASP A CA 1
ATOM 4961 C C . ASP A 1 642 ? -21.828 27.181 47.239 1.00 88.38 642 ASP A C 1
ATOM 4963 O O . ASP A 1 642 ? -21.303 28.243 46.909 1.00 88.38 642 ASP A O 1
ATOM 4967 N N . THR A 1 643 ? -22.729 27.114 48.217 1.00 83.06 643 THR A N 1
ATOM 4968 C CA . THR A 1 643 ? -23.167 28.281 48.995 1.00 83.06 643 THR A CA 1
ATOM 4969 C C . THR A 1 643 ? -22.201 28.671 50.116 1.00 83.06 643 THR A C 1
ATOM 4971 O O . THR A 1 643 ? -22.449 29.650 50.812 1.00 83.06 643 THR A O 1
ATOM 4974 N N . LEU A 1 644 ? -21.159 27.874 50.375 1.00 73.56 644 LEU A N 1
ATOM 4975 C CA . LEU A 1 644 ? -20.276 28.010 51.537 1.00 73.56 644 LEU A CA 1
ATOM 4976 C C . LEU A 1 644 ? -18.875 28.511 51.171 1.00 73.56 644 LEU A C 1
ATOM 4978 O O . LEU A 1 644 ? -18.177 29.039 52.034 1.00 73.56 644 LEU A O 1
ATOM 4982 N N . GLY A 1 645 ? -18.455 28.332 49.923 1.00 75.62 645 GLY A N 1
ATOM 4983 C CA . GLY A 1 645 ? -17.133 28.661 49.421 1.00 75.62 645 GLY A CA 1
ATOM 4984 C C . GLY A 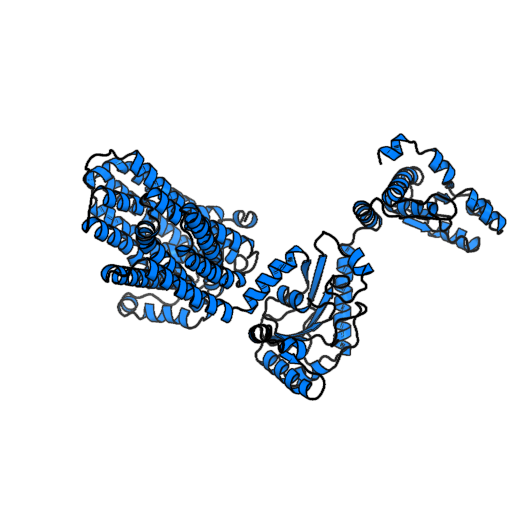1 645 ? -17.178 29.428 48.106 1.00 75.62 645 GLY A C 1
ATOM 4985 O O . GLY A 1 645 ? -18.215 29.605 47.471 1.00 75.62 645 GLY A O 1
ATOM 4986 N N . ARG A 1 646 ? -16.003 29.901 47.683 1.00 85.62 646 ARG A N 1
ATOM 4987 C CA . ARG A 1 646 ? -15.854 30.548 46.378 1.00 85.62 646 ARG A CA 1
ATOM 4988 C C . ARG A 1 646 ? -15.966 29.512 45.248 1.00 85.62 646 ARG A C 1
ATOM 4990 O O . ARG A 1 646 ? -15.423 28.414 45.401 1.00 85.62 646 ARG A O 1
ATOM 4997 N N . PRO A 1 647 ? -16.565 29.867 44.100 1.00 92.06 647 PRO A N 1
ATOM 4998 C CA . PRO A 1 647 ? -16.509 29.039 42.903 1.00 92.06 647 PRO A CA 1
ATOM 4999 C C . PRO A 1 647 ? -15.059 28.722 42.509 1.00 92.06 647 PRO A C 1
ATOM 5001 O O . PRO A 1 647 ? -14.186 29.591 42.570 1.00 92.06 647 PRO A O 1
ATOM 5004 N N . LEU A 1 648 ? -14.803 27.478 42.110 1.00 93.75 648 LEU A N 1
ATOM 5005 C CA . LEU A 1 648 ? -13.500 26.999 41.656 1.00 93.75 648 LEU A CA 1
ATOM 5006 C C . LEU A 1 648 ? -13.569 26.626 40.180 1.00 93.75 648 LEU A C 1
ATOM 5008 O O . LEU A 1 648 ? -14.467 25.897 39.743 1.00 93.75 648 LEU A O 1
ATOM 5012 N N . ASN A 1 649 ? -12.578 27.083 39.421 1.00 95.31 649 ASN A N 1
ATOM 5013 C CA . ASN A 1 649 ? -12.369 26.590 38.066 1.00 95.31 649 ASN A CA 1
ATOM 5014 C C . ASN A 1 649 ? -11.721 25.190 38.071 1.00 95.31 649 ASN A C 1
ATOM 5016 O O . ASN A 1 649 ? -11.308 24.668 39.112 1.00 95.31 649 ASN A O 1
ATOM 5020 N N . ALA A 1 650 ? -11.658 24.559 36.901 1.00 94.62 650 ALA A N 1
ATOM 5021 C CA . ALA A 1 650 ? -11.193 23.187 36.741 1.00 94.62 650 ALA A CA 1
ATOM 5022 C C . ALA A 1 650 ? -9.750 22.973 37.223 1.00 94.62 650 ALA A C 1
ATOM 5024 O O . ALA A 1 650 ? -9.475 21.967 37.881 1.00 94.62 650 ALA A O 1
ATOM 5025 N N . SER A 1 651 ? -8.836 23.909 36.940 1.00 94.75 651 SER A N 1
ATOM 5026 C CA . SER A 1 651 ? -7.449 23.820 37.410 1.00 94.75 651 SER A CA 1
ATOM 5027 C C . SER A 1 651 ? -7.360 23.956 38.929 1.00 94.75 651 SER A C 1
ATOM 5029 O O . SER A 1 651 ? -6.747 23.113 39.574 1.00 94.75 651 SER A O 1
ATOM 5031 N N . GLN A 1 652 ? -8.056 24.928 39.522 1.00 94.31 652 GLN A N 1
ATOM 5032 C CA . GLN A 1 652 ? -8.099 25.124 40.973 1.00 94.31 652 GLN A CA 1
ATOM 5033 C C . GLN A 1 652 ? -8.683 23.912 41.707 1.00 94.31 652 GLN A C 1
ATOM 5035 O O . GLN A 1 652 ? -8.146 23.503 42.737 1.00 94.31 652 GLN A O 1
ATOM 5040 N N . ALA A 1 653 ? -9.761 23.320 41.182 1.00 95.00 653 ALA A N 1
ATOM 5041 C CA . ALA A 1 653 ? -10.377 22.125 41.754 1.00 95.00 653 ALA A CA 1
ATOM 5042 C C . ALA A 1 653 ? -9.426 20.914 41.712 1.00 95.00 653 ALA A C 1
ATOM 5044 O O . ALA A 1 653 ? -9.327 20.165 42.692 1.00 95.00 653 ALA A O 1
ATOM 5045 N N . LEU A 1 654 ? -8.688 20.743 40.609 1.00 95.81 654 LEU A N 1
ATOM 5046 C CA . LEU A 1 654 ? -7.689 19.684 40.480 1.00 95.81 654 LEU A CA 1
ATOM 5047 C C . LEU A 1 654 ? -6.495 19.909 41.414 1.00 95.81 654 LEU A C 1
ATOM 5049 O O . LEU A 1 654 ? -6.126 18.985 42.135 1.00 95.81 654 LEU A O 1
ATOM 5053 N N . THR A 1 655 ? -5.932 21.120 41.454 1.00 94.44 655 THR A N 1
ATOM 5054 C CA . THR A 1 655 ? -4.820 21.470 42.353 1.00 94.44 655 THR A CA 1
ATOM 5055 C C . THR A 1 655 ? -5.206 21.222 43.811 1.00 94.44 655 THR A C 1
ATOM 5057 O O . THR A 1 655 ? -4.468 20.558 44.538 1.00 94.44 655 THR A O 1
ATOM 5060 N N . ALA A 1 656 ? -6.400 21.655 44.237 1.00 92.94 656 ALA A N 1
ATOM 5061 C CA . ALA A 1 656 ? -6.899 21.387 45.586 1.00 92.94 656 ALA A CA 1
ATOM 5062 C C . ALA A 1 656 ? -6.995 19.880 45.884 1.00 92.94 656 ALA A C 1
ATOM 5064 O O . ALA A 1 656 ? -6.595 19.431 46.959 1.00 92.94 656 ALA A O 1
ATOM 5065 N N . SER A 1 657 ? -7.464 19.087 44.918 1.00 95.31 657 SER A N 1
ATOM 5066 C CA . SER A 1 657 ? -7.605 17.634 45.070 1.00 95.31 657 SER A CA 1
ATOM 5067 C C . SER A 1 657 ? -6.262 16.902 45.088 1.00 95.31 657 SER A C 1
ATOM 5069 O O . SER A 1 657 ? -6.107 15.946 45.842 1.00 95.31 657 SER A O 1
ATOM 5071 N N . LEU A 1 658 ? -5.268 17.355 44.319 1.00 95.25 658 LEU A N 1
ATOM 5072 C CA . LEU A 1 658 ? -3.907 16.802 44.329 1.00 95.25 658 LEU A CA 1
ATOM 5073 C C . LEU A 1 658 ? -3.187 17.078 45.654 1.00 95.25 658 LEU A C 1
ATOM 5075 O O . LEU A 1 658 ? -2.582 16.173 46.236 1.00 95.25 658 LEU A O 1
ATOM 5079 N N . LEU A 1 659 ? -3.297 18.308 46.160 1.00 93.94 659 LEU A N 1
ATOM 5080 C CA . LEU A 1 659 ? -2.744 18.691 47.460 1.00 93.94 659 LEU A CA 1
ATOM 5081 C C . LEU A 1 659 ? -3.383 17.877 48.589 1.00 93.94 659 LEU A C 1
ATOM 5083 O O . LEU A 1 659 ? -2.677 17.325 49.437 1.00 93.94 659 LEU A O 1
ATOM 5087 N N . MET A 1 660 ? -4.711 17.736 48.555 1.00 93.25 660 MET A N 1
ATOM 5088 C CA . MET A 1 660 ? -5.446 16.909 49.508 1.00 93.25 660 MET A CA 1
ATOM 5089 C C . MET A 1 660 ? -5.041 15.431 49.400 1.00 93.25 660 MET A C 1
ATOM 5091 O O . MET A 1 660 ? -4.788 14.795 50.421 1.00 93.25 660 MET A O 1
ATOM 5095 N N . ALA A 1 661 ? -4.869 14.891 48.188 1.00 94.62 661 ALA A N 1
ATOM 5096 C CA . ALA A 1 661 ? -4.448 13.505 47.970 1.00 94.62 661 ALA A CA 1
ATOM 5097 C C . ALA A 1 661 ? -3.078 13.207 48.603 1.00 94.62 661 ALA A C 1
ATOM 5099 O O . ALA A 1 661 ? -2.883 12.147 49.203 1.00 94.62 661 ALA A O 1
ATOM 5100 N N . LYS A 1 662 ? -2.132 14.155 48.517 1.00 92.44 662 LYS A N 1
ATOM 5101 C CA . LYS A 1 662 ? -0.796 14.035 49.122 1.00 92.44 662 LYS A CA 1
ATOM 5102 C C . LYS A 1 662 ? -0.860 13.931 50.647 1.00 92.44 662 LYS A C 1
ATOM 5104 O O . LYS A 1 662 ? -0.077 13.185 51.233 1.00 92.44 662 LYS A O 1
ATOM 5109 N N . ARG A 1 663 ? -1.776 14.659 51.293 1.00 91.75 663 ARG A N 1
ATOM 5110 C CA . ARG A 1 663 ? -1.981 14.594 52.751 1.00 91.75 663 ARG A CA 1
ATOM 5111 C C . ARG A 1 663 ? -2.755 13.352 53.157 1.00 91.75 663 ARG A C 1
ATOM 5113 O O . ARG A 1 663 ? -2.314 12.645 54.055 1.00 91.75 663 ARG A O 1
ATOM 5120 N N . LEU A 1 664 ? -3.822 13.030 52.435 1.00 92.75 664 LEU A N 1
ATOM 5121 C CA . LEU A 1 664 ? -4.621 11.832 52.663 1.00 92.75 664 LEU A CA 1
ATOM 5122 C C . LEU A 1 664 ? -3.759 10.564 52.622 1.00 92.75 664 LEU A C 1
ATOM 5124 O O . LEU A 1 664 ? -3.865 9.731 53.515 1.00 92.75 664 LEU A O 1
ATOM 5128 N N . ARG A 1 665 ? -2.829 10.456 51.662 1.00 92.94 665 ARG A N 1
ATOM 5129 C CA . ARG A 1 665 ? -1.902 9.314 51.570 1.00 92.94 665 ARG A CA 1
ATOM 5130 C C . ARG A 1 665 ? -0.980 9.174 52.787 1.00 92.94 665 ARG A C 1
ATOM 5132 O O . ARG A 1 665 ? -0.598 8.059 53.117 1.00 92.94 665 ARG A O 1
ATOM 5139 N N . LYS A 1 666 ? -0.607 10.286 53.428 1.00 90.75 666 LYS A N 1
ATOM 5140 C CA . LYS A 1 666 ? 0.226 10.277 54.641 1.00 90.75 666 LYS A CA 1
ATOM 5141 C C . LYS A 1 666 ? -0.578 9.936 55.892 1.00 90.75 666 LYS A C 1
ATOM 5143 O O . LYS A 1 666 ? -0.043 9.305 56.790 1.00 90.75 666 LYS A O 1
ATOM 5148 N N . LEU A 1 667 ? -1.828 10.389 55.952 1.00 90.81 667 LEU A N 1
ATOM 5149 C CA . LEU A 1 667 ? -2.663 10.293 57.148 1.00 90.81 667 LEU A CA 1
ATOM 5150 C C . LEU A 1 667 ? -3.449 8.989 57.237 1.00 90.81 667 LEU A C 1
ATOM 5152 O O . LEU A 1 667 ? -3.730 8.561 58.346 1.00 90.81 667 LEU A O 1
ATOM 5156 N N . ASN A 1 668 ? -3.774 8.357 56.104 1.00 91.38 668 ASN A N 1
ATOM 5157 C CA . ASN A 1 668 ? -4.391 7.034 56.082 1.00 91.38 668 ASN A CA 1
ATOM 5158 C C . ASN A 1 668 ? -3.471 5.997 55.406 1.00 91.38 668 ASN A C 1
ATOM 5160 O O . ASN A 1 668 ? -3.400 5.954 54.166 1.00 91.38 668 ASN A O 1
ATOM 5164 N N . PRO A 1 669 ? -2.798 5.124 56.179 1.00 84.56 669 PRO A N 1
ATOM 5165 C CA . PRO A 1 669 ? -2.020 4.028 55.612 1.00 84.56 669 PRO A CA 1
ATOM 5166 C C . PRO A 1 669 ? -2.909 2.947 54.965 1.00 84.56 669 PRO A C 1
ATOM 5168 O O . PRO A 1 669 ? -2.501 2.367 53.958 1.00 84.56 669 PRO A O 1
ATOM 5171 N N . GLY A 1 670 ? -4.139 2.733 55.452 1.00 90.12 670 GLY A N 1
ATOM 5172 C CA . GLY A 1 670 ? -5.066 1.693 54.976 1.00 90.12 670 GLY A CA 1
ATOM 5173 C C . GLY A 1 670 ? -5.652 1.948 53.581 1.00 90.12 670 GLY A C 1
ATOM 5174 O O . GLY A 1 670 ? -5.532 3.047 53.040 1.00 90.12 670 GLY A O 1
ATOM 5175 N N . GLN A 1 671 ? -6.269 0.935 52.958 1.00 94.81 671 GLN A N 1
ATOM 5176 C CA . GLN A 1 671 ? -6.811 1.050 51.591 1.00 94.81 671 GLN A CA 1
ATOM 5177 C C . GLN A 1 671 ? -8.150 1.799 51.531 1.00 94.81 671 GLN A C 1
ATOM 5179 O O . GLN A 1 671 ? -8.391 2.537 50.573 1.00 94.81 671 GLN A O 1
ATOM 5184 N N . ASN A 1 672 ? -8.993 1.644 52.550 1.00 96.38 672 ASN A N 1
ATOM 5185 C CA . ASN A 1 672 ? -10.336 2.215 52.590 1.00 96.38 672 ASN A CA 1
ATOM 5186 C C . ASN A 1 672 ? -10.333 3.525 53.390 1.00 96.38 672 ASN A C 1
ATOM 5188 O O . ASN A 1 672 ? -9.691 3.624 54.437 1.00 96.38 672 ASN A O 1
ATOM 5192 N N . VAL A 1 673 ? -11.016 4.550 52.878 1.00 96.19 673 VAL A N 1
ATOM 5193 C CA . VAL A 1 673 ? -11.133 5.872 53.509 1.00 96.19 673 VAL A CA 1
ATOM 5194 C C . VAL A 1 673 ? -12.606 6.188 53.722 1.00 96.19 673 VAL A C 1
ATOM 5196 O O . VAL A 1 673 ? -13.367 6.250 52.753 1.00 96.19 673 VAL A O 1
ATOM 5199 N N . GLY A 1 674 ? -12.995 6.433 54.973 1.00 96.25 674 GLY A N 1
ATOM 5200 C CA . GLY A 1 674 ? -14.343 6.883 55.302 1.00 96.25 674 GLY A CA 1
ATOM 5201 C C . GLY A 1 674 ? -14.484 8.382 55.067 1.00 96.25 674 GLY A C 1
ATOM 5202 O O . GLY A 1 674 ? -13.672 9.165 55.558 1.00 96.25 674 GLY A O 1
ATOM 5203 N N . LEU A 1 675 ? -15.514 8.798 54.336 1.00 96.44 675 LEU A N 1
ATOM 5204 C CA . LEU A 1 675 ? -15.867 10.204 54.150 1.00 96.44 675 LEU A CA 1
ATOM 5205 C C . LEU A 1 675 ? -17.220 10.474 54.805 1.00 96.44 675 LEU A C 1
ATOM 5207 O O . LEU A 1 675 ? -18.240 9.963 54.348 1.00 96.44 675 LEU A O 1
ATOM 5211 N N . LEU A 1 676 ? -17.229 11.303 55.848 1.00 95.44 676 LEU A N 1
ATOM 5212 C CA . LEU A 1 676 ? -18.445 11.803 56.488 1.00 95.44 676 LEU A CA 1
ATOM 5213 C C . LEU A 1 676 ? -18.591 13.287 56.149 1.00 95.44 676 LEU A C 1
ATOM 5215 O O . LEU A 1 676 ? -18.277 14.161 56.948 1.00 95.44 676 LEU A O 1
ATOM 5219 N N . LEU A 1 677 ? -18.989 13.583 54.912 1.00 93.06 677 LEU A N 1
ATOM 5220 C CA . LEU A 1 677 ? -19.027 14.947 54.381 1.00 93.06 677 LEU A CA 1
ATOM 5221 C C . LEU A 1 677 ? -20.353 15.220 53.661 1.00 93.06 677 LEU A C 1
ATOM 5223 O O . LEU A 1 677 ? -20.893 14.320 53.016 1.00 93.06 677 LEU A O 1
ATOM 5227 N N . PRO A 1 678 ? -20.867 16.462 53.705 1.00 90.31 678 PRO A N 1
ATOM 5228 C CA . PRO A 1 678 ? -22.058 16.837 52.956 1.00 90.31 678 PRO A CA 1
ATOM 5229 C C . PRO A 1 678 ? -21.735 17.040 51.472 1.00 90.31 678 PRO A C 1
ATOM 5231 O O . PRO A 1 678 ? -20.578 17.246 51.087 1.00 90.31 678 PRO A O 1
ATOM 5234 N N . THR A 1 679 ? -22.779 17.110 50.643 1.00 88.50 679 THR A N 1
ATOM 5235 C CA . THR A 1 679 ? -22.699 17.548 49.240 1.00 88.50 679 THR A CA 1
ATOM 5236 C C . THR A 1 679 ? -22.198 18.997 49.152 1.00 88.50 679 THR A C 1
ATOM 5238 O O . THR A 1 679 ? -22.971 19.948 49.238 1.00 88.50 679 THR A O 1
ATOM 5241 N N . SER A 1 680 ? -20.881 19.159 49.037 1.00 90.75 680 SER A N 1
ATOM 5242 C CA . SER A 1 680 ? -20.149 20.432 49.068 1.00 90.75 680 SER A CA 1
ATOM 5243 C C . SER A 1 680 ? -18.906 20.350 48.180 1.00 90.75 680 SER A C 1
ATOM 5245 O O . SER A 1 680 ? -18.451 19.249 47.854 1.00 90.75 680 SER A O 1
ATOM 5247 N N . SER A 1 681 ? -18.303 21.490 47.834 1.00 92.31 681 SER A N 1
ATOM 5248 C CA . SER A 1 681 ? -17.050 21.528 47.065 1.00 92.31 681 SER A CA 1
ATOM 5249 C C . SER A 1 681 ? -15.934 20.777 47.789 1.00 92.31 681 SER A C 1
ATOM 5251 O O . SER A 1 681 ? -15.198 20.020 47.162 1.00 92.31 681 SER A O 1
ATOM 5253 N N . ALA A 1 682 ? -15.851 20.917 49.117 1.00 90.69 682 ALA A N 1
ATOM 5254 C CA . ALA A 1 682 ? -14.914 20.164 49.947 1.00 90.69 682 ALA A CA 1
ATOM 5255 C C . ALA A 1 682 ? -15.177 18.649 49.877 1.00 90.69 682 ALA A C 1
ATOM 5257 O O . ALA A 1 682 ? -14.239 17.874 49.712 1.00 90.69 682 ALA A O 1
ATOM 5258 N N . GLY A 1 683 ? -16.445 18.225 49.906 1.00 92.62 683 GLY A N 1
ATOM 5259 C CA . GLY A 1 683 ? -16.834 16.826 49.714 1.00 92.62 683 GLY A CA 1
ATOM 5260 C C . GLY A 1 683 ? -16.373 16.259 48.367 1.00 92.62 683 GLY A C 1
ATOM 5261 O O . GLY A 1 683 ? -15.796 15.171 48.325 1.00 92.62 683 GLY A O 1
ATOM 5262 N N . VAL A 1 684 ? -16.560 17.008 47.274 1.00 93.69 684 VAL A N 1
ATOM 5263 C CA . VAL A 1 684 ? -16.118 16.593 45.929 1.00 93.69 684 VAL A CA 1
ATOM 5264 C C . VAL A 1 684 ? -14.591 16.536 45.833 1.00 93.69 684 VAL A C 1
ATOM 5266 O O . VAL A 1 684 ? -14.050 15.555 45.322 1.00 93.69 684 VAL A O 1
ATOM 5269 N N . ILE A 1 685 ? -13.891 17.544 46.364 1.00 94.31 685 ILE A N 1
ATOM 5270 C CA . ILE A 1 685 ? -12.421 17.589 46.408 1.00 94.31 685 ILE A CA 1
ATOM 5271 C C . ILE A 1 685 ? -11.872 16.380 47.166 1.00 94.31 685 ILE A C 1
ATOM 5273 O O . ILE A 1 685 ? -10.973 15.714 46.664 1.00 94.31 685 ILE A O 1
ATOM 5277 N N . THR A 1 686 ? -12.425 16.046 48.335 1.00 95.06 686 THR A N 1
ATOM 5278 C CA . THR A 1 686 ? -11.956 14.909 49.141 1.00 95.06 686 THR A CA 1
ATOM 5279 C C . THR A 1 686 ? -12.274 13.564 48.480 1.00 95.06 686 THR A C 1
ATOM 5281 O O . THR A 1 686 ? -11.424 12.669 48.479 1.00 95.06 686 THR A O 1
ATOM 5284 N N . ASN A 1 687 ? -13.440 13.426 47.836 1.00 96.25 687 ASN A N 1
ATOM 5285 C CA . ASN A 1 687 ? -13.772 12.250 47.019 1.00 96.25 687 ASN A CA 1
ATOM 5286 C C . ASN A 1 687 ? -12.727 12.044 45.910 1.00 96.25 687 ASN A C 1
ATOM 5288 O O . ASN A 1 687 ? -12.127 10.973 45.796 1.00 96.25 687 ASN A O 1
ATOM 5292 N N . MET A 1 688 ? -12.448 13.088 45.125 1.00 96.06 688 MET A N 1
ATOM 5293 C CA . MET A 1 688 ? -11.471 12.993 44.043 1.00 96.06 688 MET A CA 1
ATOM 5294 C C . MET A 1 688 ? -10.038 12.830 44.550 1.00 96.06 688 MET A C 1
ATOM 5296 O O . MET A 1 688 ? -9.271 12.082 43.949 1.00 96.06 688 MET A O 1
ATOM 5300 N N . ALA A 1 689 ? -9.675 13.472 45.660 1.00 95.94 689 ALA A N 1
ATOM 5301 C CA . ALA A 1 689 ? -8.378 13.321 46.310 1.00 95.94 689 ALA A CA 1
ATOM 5302 C C . ALA A 1 689 ? -8.122 11.877 46.754 1.00 95.94 689 ALA A C 1
ATOM 5304 O O . ALA A 1 689 ? -7.028 11.353 46.559 1.00 95.94 689 ALA A O 1
ATOM 5305 N N . THR A 1 690 ? -9.141 11.212 47.296 1.00 96.44 690 THR A N 1
ATOM 5306 C CA . THR A 1 690 ? -9.074 9.801 47.693 1.00 96.44 690 THR A CA 1
ATOM 5307 C C . THR A 1 690 ? -8.820 8.901 46.480 1.00 96.44 690 THR A C 1
ATOM 5309 O O . THR A 1 690 ? -7.907 8.073 46.502 1.00 96.44 690 THR A O 1
ATOM 5312 N N . LEU A 1 691 ? -9.545 9.125 45.376 1.00 96.12 691 LEU A N 1
ATOM 5313 C CA . LEU A 1 691 ? -9.327 8.388 44.127 1.00 96.12 691 LEU A CA 1
ATOM 5314 C C . LEU A 1 691 ? -7.941 8.675 43.519 1.00 96.12 691 LEU A C 1
ATOM 5316 O O . LEU A 1 691 ? -7.263 7.755 43.067 1.00 96.12 691 LEU A O 1
ATOM 5320 N N . LEU A 1 692 ? -7.485 9.933 43.538 1.00 95.75 692 LEU A N 1
ATOM 5321 C CA . LEU A 1 692 ? -6.137 10.344 43.110 1.00 95.75 692 LEU A CA 1
ATOM 5322 C C . LEU A 1 692 ? -5.037 9.728 43.987 1.00 95.75 692 LEU A C 1
ATOM 5324 O O . LEU A 1 692 ? -3.928 9.471 43.515 1.00 95.75 692 LEU A O 1
ATOM 5328 N N . ALA A 1 693 ? -5.332 9.469 45.261 1.00 94.81 693 ALA A N 1
ATOM 5329 C CA . ALA A 1 693 ? -4.423 8.797 46.175 1.00 94.81 693 ALA A CA 1
ATOM 5330 C C . ALA A 1 693 ? -4.315 7.283 45.916 1.00 94.81 693 ALA A C 1
ATOM 5332 O O . ALA A 1 693 ? -3.395 6.674 46.461 1.00 94.81 693 ALA A O 1
ATOM 5333 N N . GLY A 1 694 ? -5.189 6.704 45.079 1.00 94.19 694 GLY A N 1
ATOM 5334 C CA . GLY A 1 694 ? -5.266 5.263 44.811 1.00 94.19 694 GLY A CA 1
ATOM 5335 C C . GLY A 1 694 ? -6.028 4.474 45.883 1.00 94.19 694 GLY A C 1
ATOM 5336 O O . GLY A 1 694 ? -5.847 3.264 45.993 1.00 94.19 694 GLY A O 1
ATOM 5337 N N . LYS A 1 695 ? -6.844 5.158 46.693 1.00 94.81 695 LYS A N 1
ATOM 5338 C CA . LYS A 1 695 ? -7.578 4.591 47.832 1.00 94.81 695 LYS A CA 1
ATOM 5339 C C . LYS A 1 695 ? -9.051 4.344 47.474 1.00 94.81 695 LYS A C 1
ATOM 5341 O O . LYS A 1 695 ? -9.592 4.985 46.569 1.00 94.81 695 LYS A O 1
ATOM 5346 N N . THR A 1 696 ? -9.706 3.441 48.199 1.00 95.06 696 THR A N 1
ATOM 5347 C CA . THR A 1 696 ? -11.145 3.169 48.070 1.00 95.06 696 THR A CA 1
ATOM 5348 C C . THR A 1 696 ? -11.940 4.224 48.834 1.00 95.06 696 THR A C 1
ATOM 5350 O O . THR A 1 696 ? -11.718 4.435 50.026 1.00 95.06 696 THR A O 1
ATOM 5353 N N . VAL A 1 697 ? -12.875 4.884 48.151 1.00 95.12 697 VAL A N 1
ATOM 5354 C CA . VAL A 1 697 ? -13.767 5.878 48.758 1.00 95.12 697 VAL A CA 1
ATOM 5355 C C . VAL A 1 697 ? -14.973 5.187 49.377 1.00 95.12 697 VAL A C 1
ATOM 5357 O O . VAL A 1 697 ? -15.712 4.510 48.664 1.00 95.12 697 VAL A O 1
ATOM 5360 N N . VAL A 1 698 ? -15.226 5.429 50.661 1.00 95.62 698 VAL A N 1
ATOM 5361 C CA . VAL A 1 698 ? -16.434 4.968 51.352 1.00 95.62 698 VAL A CA 1
ATOM 5362 C C . VAL A 1 698 ? -17.185 6.184 51.886 1.00 95.62 698 VAL A C 1
ATOM 5364 O O . VAL A 1 698 ? -16.847 6.733 52.932 1.00 95.62 698 VAL A O 1
ATOM 5367 N N . ASN A 1 699 ? -18.190 6.646 51.136 1.00 95.44 699 ASN A N 1
ATOM 5368 C CA . ASN A 1 699 ? -19.051 7.747 51.574 1.00 95.44 699 ASN A CA 1
ATOM 5369 C C . ASN A 1 699 ? -20.058 7.223 52.604 1.00 95.44 699 ASN A C 1
ATOM 5371 O O . ASN A 1 699 ? -20.917 6.404 52.276 1.00 95.44 699 ASN A O 1
ATOM 5375 N N . LEU A 1 700 ? -19.943 7.697 53.843 1.00 94.12 700 LEU A N 1
ATOM 5376 C CA . LEU A 1 700 ? -20.801 7.293 54.951 1.00 94.12 700 LEU A CA 1
ATOM 5377 C C . LEU A 1 700 ? -22.149 8.010 54.845 1.00 94.12 700 LEU A C 1
ATOM 5379 O O . LEU A 1 700 ? -22.211 9.239 54.744 1.00 94.12 700 LEU A O 1
ATOM 5383 N N . ASN A 1 701 ? -23.236 7.236 54.862 1.00 92.38 701 ASN A N 1
ATOM 5384 C CA . ASN A 1 701 ? -24.583 7.776 54.754 1.00 92.38 701 ASN A CA 1
ATOM 5385 C C . ASN A 1 701 ? -25.021 8.424 56.075 1.00 92.38 701 ASN A C 1
ATOM 5387 O O . ASN A 1 701 ? -25.617 7.777 56.928 1.00 92.38 701 ASN A O 1
ATOM 5391 N N . TYR A 1 702 ? -24.763 9.719 56.224 1.00 89.81 702 TYR A N 1
ATOM 5392 C CA . TYR A 1 702 ? -25.087 10.491 57.427 1.00 89.81 702 TYR A CA 1
ATOM 5393 C C . TYR A 1 702 ? -26.594 10.670 57.704 1.00 89.81 702 TYR A C 1
ATOM 5395 O O . TYR A 1 702 ? -26.947 11.369 58.652 1.00 89.81 702 TYR A O 1
ATOM 5403 N N . THR A 1 703 ? -27.490 10.115 56.876 1.00 89.25 703 THR A N 1
ATOM 5404 C CA . THR A 1 703 ? -28.934 10.033 57.174 1.00 89.25 703 THR A CA 1
ATOM 5405 C C . THR A 1 703 ? -29.355 8.672 57.726 1.00 89.25 703 THR A C 1
ATOM 5407 O O . THR A 1 703 ? -30.531 8.498 58.029 1.00 89.25 703 THR A O 1
ATOM 5410 N N . ALA A 1 704 ? -28.444 7.699 57.777 1.00 90.00 704 ALA A N 1
ATOM 5411 C CA . ALA A 1 704 ? -28.694 6.405 58.396 1.00 90.00 704 ALA A CA 1
ATOM 5412 C C . ALA A 1 704 ? -28.588 6.507 59.925 1.00 90.00 704 ALA A C 1
ATOM 5414 O O . ALA A 1 704 ? -28.015 7.463 60.456 1.00 90.00 704 ALA A O 1
ATOM 5415 N N . ASP A 1 705 ? -29.153 5.525 60.621 1.00 89.00 705 ASP A N 1
ATOM 5416 C CA . ASP A 1 705 ? -29.057 5.427 62.073 1.00 89.00 705 ASP A CA 1
ATOM 5417 C C . ASP A 1 705 ? -27.643 5.025 62.533 1.00 89.00 705 ASP A C 1
ATOM 5419 O O . ASP A 1 705 ? -26.739 4.713 61.745 1.00 89.00 705 ASP A O 1
ATOM 5423 N N . HIS A 1 706 ? -27.434 5.084 63.847 1.00 88.69 706 HIS A N 1
ATOM 5424 C CA . HIS A 1 706 ? -26.134 4.822 64.455 1.00 88.69 706 HIS A CA 1
ATOM 5425 C C . HIS A 1 706 ? -25.656 3.378 64.223 1.00 88.69 706 HIS A C 1
ATOM 5427 O O . HIS A 1 706 ? -24.471 3.151 63.968 1.00 88.69 706 HIS A O 1
ATOM 5433 N N . GLU A 1 707 ? -26.567 2.403 64.270 1.00 89.56 707 GLU A N 1
ATOM 5434 C CA . GLU A 1 707 ? -26.245 0.989 64.059 1.00 89.56 707 GLU A CA 1
ATOM 5435 C C . GLU A 1 707 ? -25.798 0.717 62.619 1.00 89.56 707 GLU A C 1
ATOM 5437 O O . GLU A 1 707 ? -24.765 0.074 62.409 1.00 89.56 707 GLU A O 1
ATOM 5442 N N . ALA A 1 708 ? -26.498 1.261 61.616 1.00 91.81 708 ALA A N 1
ATOM 5443 C CA . ALA A 1 708 ? -26.117 1.096 60.216 1.00 91.81 708 ALA A CA 1
ATOM 5444 C C . ALA A 1 708 ? -24.762 1.746 59.904 1.00 91.81 708 ALA A C 1
ATOM 5446 O O . ALA A 1 708 ? -23.958 1.171 59.166 1.00 91.81 708 ALA A O 1
ATOM 5447 N N . LEU A 1 709 ? -24.475 2.921 60.476 1.00 91.56 709 LEU A N 1
ATOM 5448 C CA . LEU A 1 709 ? -23.181 3.588 60.306 1.00 91.56 709 LEU A CA 1
ATOM 5449 C C . LEU A 1 709 ? -22.039 2.815 60.977 1.00 91.56 709 LEU A C 1
ATOM 5451 O O . LEU A 1 709 ? -20.987 2.636 60.361 1.00 91.56 709 LEU A O 1
ATOM 5455 N N . THR A 1 710 ? -22.251 2.308 62.193 1.00 91.12 710 THR A N 1
ATOM 5456 C CA . THR A 1 710 ? -21.277 1.461 62.901 1.00 91.12 710 THR A CA 1
ATOM 5457 C C . THR A 1 710 ? -21.005 0.171 62.127 1.00 91.12 710 THR A C 1
ATOM 5459 O O . THR A 1 710 ? -19.850 -0.203 61.907 1.00 91.12 710 THR A O 1
ATOM 5462 N N . SER A 1 711 ? -22.063 -0.469 61.625 1.00 93.00 711 SER A N 1
ATOM 5463 C CA . SER A 1 711 ? -21.967 -1.659 60.780 1.00 93.00 711 SER A CA 1
ATOM 5464 C C . SER A 1 711 ? -21.188 -1.380 59.489 1.00 93.00 711 SER A C 1
ATOM 5466 O O . SER A 1 711 ? -20.280 -2.136 59.143 1.00 93.00 711 SER A O 1
ATOM 5468 N N . ALA A 1 712 ? -21.456 -0.257 58.813 1.00 92.75 712 ALA A N 1
ATOM 5469 C CA . ALA A 1 712 ? -20.739 0.144 57.602 1.00 92.75 712 ALA A CA 1
ATOM 5470 C C . ALA A 1 712 ? -19.247 0.418 57.858 1.00 92.75 712 ALA A C 1
ATOM 5472 O O . ALA A 1 712 ? -18.402 -0.004 57.069 1.00 92.75 712 ALA A O 1
ATOM 5473 N N . LEU A 1 713 ? -18.909 1.091 58.964 1.00 93.31 713 LEU A N 1
ATOM 5474 C CA . LEU A 1 713 ? -17.521 1.345 59.366 1.00 93.31 713 LEU A CA 1
ATOM 5475 C C . LEU A 1 713 ? -16.748 0.044 59.618 1.00 93.31 713 LEU A C 1
ATOM 5477 O O . LEU A 1 713 ? -15.575 -0.042 59.252 1.00 93.31 713 LEU A O 1
ATOM 5481 N N . SER A 1 714 ? -17.401 -0.944 60.235 1.00 92.88 714 SER A N 1
ATOM 5482 C CA . SER A 1 714 ? -16.825 -2.263 60.509 1.00 92.88 714 SER A CA 1
ATOM 5483 C C . SER A 1 714 ? -16.640 -3.078 59.226 1.00 92.88 714 SER A C 1
ATOM 5485 O O . SER A 1 714 ? -15.520 -3.461 58.899 1.00 92.88 714 SER A O 1
ATOM 5487 N N . GLN A 1 715 ? -17.705 -3.256 58.436 1.00 94.25 715 GLN A N 1
ATOM 5488 C CA . GLN A 1 715 ? -17.678 -4.055 57.203 1.00 94.25 715 GLN A CA 1
ATOM 5489 C C . GLN A 1 715 ? -16.725 -3.499 56.139 1.00 94.25 715 GLN A C 1
ATOM 5491 O O . GLN A 1 715 ? -16.138 -4.261 55.377 1.00 94.25 715 GLN A O 1
ATOM 5496 N N . ALA A 1 716 ? -16.577 -2.174 56.068 1.00 93.62 716 ALA A N 1
ATOM 5497 C CA . ALA A 1 716 ? -15.653 -1.530 55.141 1.00 93.62 716 ALA A CA 1
ATOM 5498 C C . ALA A 1 716 ? -14.239 -1.338 55.724 1.00 93.62 716 ALA A C 1
ATOM 5500 O O . ALA A 1 716 ? -13.411 -0.690 55.081 1.00 93.62 716 ALA A O 1
ATOM 5501 N N . GLU A 1 717 ? -13.958 -1.875 56.919 1.00 94.06 717 GLU A N 1
ATOM 5502 C CA . GLU A 1 717 ? -12.646 -1.831 57.582 1.00 94.06 717 GLU A CA 1
ATOM 5503 C C . GLU A 1 717 ? -12.075 -0.405 57.671 1.00 94.06 717 GLU A C 1
ATOM 5505 O O . GLU A 1 717 ? -10.898 -0.138 57.411 1.00 94.06 717 GLU A O 1
ATOM 5510 N N . ILE A 1 718 ? -12.937 0.562 57.995 1.00 94.25 718 ILE A N 1
ATOM 5511 C CA . ILE A 1 718 ? -12.545 1.968 58.035 1.00 94.25 718 ILE A CA 1
ATOM 5512 C C . ILE A 1 718 ? -11.753 2.232 59.312 1.00 94.25 718 ILE A C 1
ATOM 5514 O O . ILE A 1 718 ? -12.274 2.069 60.417 1.00 94.25 718 ILE A O 1
ATOM 5518 N N . ALA A 1 719 ? -10.507 2.681 59.153 1.00 91.56 719 ALA A N 1
ATOM 5519 C CA . ALA A 1 719 ? -9.643 3.131 60.247 1.00 91.56 719 ALA A CA 1
ATOM 5520 C C . ALA A 1 719 ? -9.603 4.665 60.370 1.00 91.56 719 ALA A C 1
ATOM 5522 O O . ALA A 1 719 ? -9.587 5.195 61.479 1.00 91.56 719 ALA A O 1
ATOM 5523 N N . THR A 1 720 ? -9.641 5.376 59.237 1.00 94.56 720 THR A N 1
ATOM 5524 C CA . THR A 1 720 ? -9.560 6.843 59.177 1.00 94.56 720 THR A CA 1
ATOM 5525 C C . THR A 1 720 ? -10.809 7.430 58.520 1.00 94.56 720 THR A C 1
ATOM 5527 O O . THR A 1 720 ? -11.196 7.013 57.422 1.00 94.56 720 THR A O 1
ATOM 5530 N N . VAL A 1 721 ? -11.414 8.428 59.168 1.00 95.25 721 VAL A N 1
ATOM 5531 C CA . VAL A 1 721 ? -12.598 9.148 58.680 1.00 95.25 721 VAL A CA 1
ATOM 5532 C C . VAL A 1 721 ? -12.274 10.624 58.477 1.00 95.25 721 VAL A C 1
ATOM 5534 O O . VAL A 1 721 ? -11.830 11.304 59.398 1.00 95.25 721 VAL A O 1
ATOM 5537 N N . PHE A 1 722 ? -12.531 11.134 57.273 1.00 95.50 722 PHE A N 1
ATOM 5538 C CA . PHE A 1 722 ? -12.412 12.555 56.951 1.00 95.50 722 PHE A CA 1
ATOM 5539 C C . PHE A 1 722 ? -13.783 13.224 57.061 1.00 95.50 722 PHE A C 1
ATOM 5541 O O . PHE A 1 722 ? -14.754 12.781 56.443 1.00 95.50 722 PHE A O 1
ATOM 5548 N N . THR A 1 723 ? -13.854 14.304 57.833 1.00 95.00 723 THR A N 1
ATOM 5549 C CA . THR A 1 723 ? -15.079 15.081 58.079 1.00 95.00 723 THR A CA 1
ATOM 5550 C C . THR A 1 723 ? -14.746 16.567 58.237 1.00 95.00 723 THR A C 1
ATOM 5552 O O . THR A 1 723 ? -13.588 16.961 58.115 1.00 95.00 723 THR A O 1
ATOM 5555 N N . SER A 1 724 ? -15.740 17.419 58.478 1.00 92.81 724 SER A N 1
ATOM 5556 C CA . SER A 1 724 ? -15.522 18.825 58.825 1.00 92.81 724 SER A CA 1
ATOM 5557 C C . SER A 1 724 ? -16.138 19.152 60.178 1.00 92.81 724 SER A C 1
ATOM 5559 O O . SER A 1 724 ? -17.220 18.662 60.510 1.00 92.81 724 SER A O 1
ATOM 5561 N N . GLN A 1 725 ? -15.472 19.997 60.965 1.00 91.06 725 GLN A N 1
ATOM 5562 C CA . GLN A 1 725 ? -15.942 20.363 62.308 1.00 91.06 725 GLN A CA 1
ATOM 5563 C C . GLN A 1 725 ? -17.334 20.995 62.241 1.00 91.06 725 GLN A C 1
ATOM 5565 O O . GLN A 1 725 ? -18.218 20.713 63.051 1.00 91.06 725 GLN A O 1
ATOM 5570 N N . ARG A 1 726 ? -17.558 21.823 61.214 1.00 88.62 726 ARG A N 1
ATOM 5571 C CA . ARG A 1 726 ? -18.864 22.435 60.960 1.00 88.62 726 ARG A CA 1
ATOM 5572 C C . ARG A 1 726 ? -19.947 21.396 60.666 1.00 88.62 726 ARG A C 1
ATOM 5574 O O . ARG A 1 726 ? -21.098 21.604 61.044 1.00 88.62 726 ARG A O 1
ATOM 5581 N N . PHE A 1 727 ? -19.610 20.316 59.963 1.00 91.19 727 PHE A N 1
ATOM 5582 C CA . PHE A 1 727 ? -20.583 19.282 59.632 1.00 91.19 727 PHE A CA 1
ATOM 5583 C C . PHE A 1 727 ? -20.889 18.380 60.823 1.00 91.19 727 PHE A C 1
ATOM 5585 O O . PHE A 1 727 ? -22.062 18.105 61.054 1.00 91.19 727 PHE A O 1
ATOM 5592 N N . VAL A 1 728 ? -19.882 18.016 61.622 1.00 92.06 728 VAL A N 1
ATOM 5593 C CA . VAL A 1 728 ? -20.074 17.261 62.872 1.00 92.06 728 VAL A CA 1
ATOM 5594 C C . VAL A 1 728 ? -21.069 17.968 63.793 1.00 92.06 728 VAL A C 1
ATOM 5596 O O . VAL A 1 728 ? -22.092 17.380 64.126 1.00 92.06 728 VAL A O 1
ATOM 5599 N N . LYS A 1 729 ? -20.878 19.269 64.057 1.00 91.06 729 LYS A N 1
ATOM 5600 C CA . LYS A 1 729 ? -21.825 20.070 64.859 1.00 91.06 729 LYS A CA 1
ATOM 5601 C C . LYS A 1 729 ? -23.255 20.028 64.316 1.00 91.06 729 LYS A C 1
ATOM 5603 O O . LYS A 1 729 ? -24.220 20.004 65.072 1.00 91.06 729 LYS A O 1
ATOM 5608 N N . LYS A 1 730 ? -23.410 20.026 62.988 1.00 89.88 730 LYS A N 1
ATOM 5609 C CA . LYS A 1 730 ? -24.725 19.958 62.336 1.00 89.88 730 LYS A CA 1
ATOM 5610 C C . LYS A 1 730 ? -25.378 18.580 62.488 1.00 89.88 730 LYS A C 1
ATOM 5612 O O . LYS A 1 730 ? -26.604 18.503 62.516 1.00 89.88 730 LYS A O 1
ATOM 5617 N N . LEU A 1 731 ? -24.589 17.508 62.532 1.00 91.50 731 LEU A N 1
ATOM 5618 C CA . LEU A 1 731 ? -25.085 16.152 62.771 1.00 91.50 731 LEU A CA 1
ATOM 5619 C C . LEU A 1 731 ? -25.472 15.954 64.241 1.00 91.50 731 LEU A C 1
ATOM 5621 O O . LEU A 1 731 ? -26.546 15.422 64.507 1.00 91.50 731 LEU A O 1
ATOM 5625 N N . GLU A 1 732 ? -24.680 16.480 65.174 1.00 90.31 732 GLU A N 1
ATOM 5626 C CA . GLU A 1 732 ? -24.993 16.472 66.611 1.00 90.31 732 GLU A CA 1
ATOM 5627 C C . GLU A 1 732 ? -26.296 17.231 66.904 1.00 90.31 732 GLU A C 1
ATOM 5629 O O . GLU A 1 732 ? -27.175 16.721 67.591 1.00 90.31 732 GLU A O 1
ATOM 5634 N N . GLN A 1 733 ? -26.499 18.397 66.276 1.00 90.50 733 GLN A N 1
ATOM 5635 C CA . GLN A 1 733 ? -27.767 19.145 66.342 1.00 90.50 733 GLN A CA 1
ATOM 5636 C C . GLN A 1 733 ? -28.978 18.369 65.800 1.00 90.50 733 GLN A C 1
ATOM 5638 O O . GLN A 1 733 ? -30.116 18.708 66.113 1.00 90.50 733 GLN A O 1
ATOM 5643 N N . ARG A 1 734 ? -28.751 17.356 64.959 1.00 85.88 734 ARG A N 1
ATOM 5644 C CA . ARG A 1 734 ? -29.792 16.471 64.417 1.00 85.88 734 ARG A CA 1
ATOM 5645 C C . ARG A 1 734 ? -29.984 15.198 65.245 1.00 85.88 734 ARG A C 1
ATOM 5647 O O . ARG A 1 734 ? -30.785 14.360 64.847 1.00 85.88 734 ARG A O 1
ATOM 5654 N N . GLY A 1 735 ? -29.274 15.058 66.365 1.00 84.50 735 GLY A N 1
ATOM 5655 C CA . GLY A 1 735 ? -29.368 13.906 67.260 1.00 84.50 735 GLY A CA 1
ATOM 5656 C C . GLY A 1 735 ? -28.455 12.731 66.899 1.00 84.50 735 GLY A C 1
ATOM 5657 O O . GLY A 1 735 ? -28.630 11.653 67.456 1.00 84.50 735 GLY A O 1
ATOM 5658 N N . LEU A 1 736 ? -27.491 12.902 65.985 1.00 86.69 736 LEU A N 1
ATOM 5659 C CA . LEU A 1 736 ? -26.491 11.872 65.690 1.00 86.69 736 LEU A CA 1
ATOM 5660 C C . LEU A 1 736 ? -25.261 12.066 66.590 1.00 86.69 736 LEU A C 1
ATOM 5662 O O . LEU A 1 736 ? -24.534 13.047 66.427 1.00 86.69 736 LEU A O 1
ATOM 5666 N N . ASP A 1 737 ? -24.991 11.117 67.489 1.00 85.62 737 ASP A N 1
ATOM 5667 C CA . ASP A 1 737 ? -23.775 11.130 68.312 1.00 85.62 737 ASP A CA 1
ATOM 5668 C C . ASP A 1 737 ? -22.551 10.680 67.493 1.00 85.62 737 ASP A C 1
ATOM 5670 O O . ASP A 1 737 ? -22.199 9.498 67.404 1.00 85.62 737 ASP A O 1
ATOM 5674 N N . VAL A 1 738 ? -21.911 11.653 66.841 1.00 86.19 738 VAL A N 1
ATOM 5675 C CA . VAL A 1 738 ? -20.701 11.445 66.033 1.00 86.19 738 VAL A CA 1
ATOM 5676 C C . VAL A 1 738 ? -19.497 11.080 66.908 1.00 86.19 738 VAL A C 1
ATOM 5678 O O . VAL A 1 738 ? -18.616 10.343 66.459 1.00 86.19 738 VAL A O 1
ATOM 5681 N N . SER A 1 739 ? -19.462 11.572 68.148 1.00 82.62 739 SER A N 1
ATOM 5682 C CA . SER A 1 739 ? -18.362 11.339 69.087 1.00 82.62 739 SER A CA 1
ATOM 5683 C C . SER A 1 739 ? -18.308 9.874 69.509 1.00 82.62 739 SER A C 1
ATOM 5685 O O . SER A 1 739 ? -17.238 9.265 69.495 1.00 82.62 739 SER A O 1
ATOM 5687 N N . GLN A 1 740 ? -19.468 9.277 69.796 1.00 84.75 740 GLN A N 1
ATOM 5688 C CA . GLN A 1 740 ? -19.581 7.842 70.039 1.00 84.75 740 GLN A CA 1
ATOM 5689 C C . GLN A 1 740 ? -19.293 7.030 68.769 1.00 84.75 740 GLN A C 1
ATOM 5691 O O . GLN A 1 740 ? -18.538 6.059 68.825 1.00 84.75 740 GLN A O 1
ATOM 5696 N N . LEU A 1 741 ? -19.832 7.451 67.618 1.00 87.38 741 LEU A N 1
ATOM 5697 C CA . LEU A 1 741 ? -19.696 6.730 66.346 1.00 87.38 741 LEU A CA 1
ATOM 5698 C C . LEU A 1 741 ? -18.234 6.580 65.891 1.00 87.38 741 LEU A C 1
ATOM 5700 O O . LEU A 1 741 ? -17.863 5.570 65.294 1.00 87.38 741 LEU A O 1
ATOM 5704 N N . LEU A 1 742 ? -17.403 7.596 66.138 1.00 88.81 742 LEU A N 1
ATOM 5705 C CA . LEU A 1 742 ? -16.026 7.661 65.643 1.00 88.81 742 LEU A CA 1
ATOM 5706 C C . LEU A 1 742 ? -14.964 7.426 66.728 1.00 88.81 742 LEU A C 1
ATOM 5708 O O . LEU A 1 742 ? -13.780 7.603 66.449 1.00 88.81 742 LEU A O 1
ATOM 5712 N N . ARG A 1 743 ? -15.353 7.003 67.939 1.00 84.69 743 ARG A N 1
ATOM 5713 C CA . ARG A 1 743 ? -14.467 6.903 69.115 1.00 84.69 743 ARG A CA 1
ATOM 5714 C C . ARG A 1 743 ? -13.200 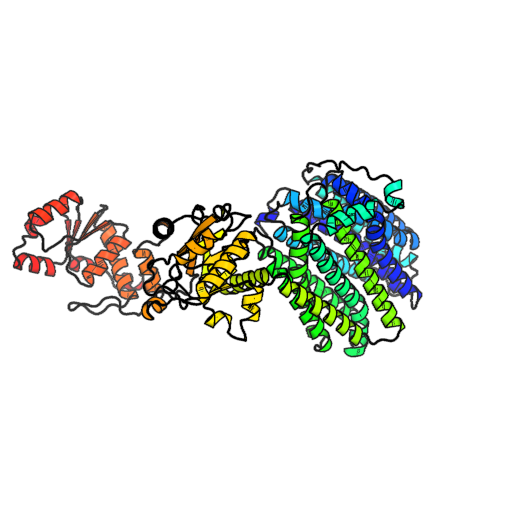6.071 68.886 1.00 84.69 743 ARG A C 1
ATOM 5716 O O . ARG A 1 743 ? -12.139 6.415 69.395 1.00 84.69 743 ARG A O 1
ATOM 5723 N N . GLU A 1 744 ? -13.305 4.991 68.120 1.00 85.94 744 GLU A N 1
ATOM 5724 C CA . GLU A 1 744 ? -12.193 4.072 67.821 1.00 85.94 744 GLU A CA 1
ATOM 5725 C C . GLU A 1 744 ? -11.523 4.358 66.469 1.00 85.94 744 GLU A C 1
ATOM 5727 O O . GLU A 1 744 ? -10.720 3.564 65.976 1.00 85.94 744 GLU A O 1
ATOM 5732 N N . LYS A 1 745 ? -11.890 5.465 65.818 1.00 91.00 745 LYS A N 1
ATOM 5733 C CA . LYS A 1 745 ? -11.440 5.820 64.473 1.00 91.00 745 LYS A CA 1
ATOM 5734 C C . LYS A 1 745 ? -10.553 7.052 64.527 1.00 91.00 745 LYS A C 1
ATOM 5736 O O . LYS A 1 745 ? -10.766 7.974 65.308 1.00 91.00 745 LYS A O 1
ATOM 5741 N N . GLN A 1 746 ? -9.574 7.108 63.634 1.00 92.25 746 GLN A N 1
ATOM 5742 C CA . GLN A 1 746 ? -8.798 8.322 63.438 1.00 92.25 746 GLN A CA 1
ATOM 5743 C C . GLN A 1 746 ? -9.651 9.336 62.669 1.00 92.25 746 GLN A C 1
ATOM 5745 O O . GLN A 1 746 ? -9.888 9.179 61.470 1.00 92.25 746 GLN A O 1
ATOM 5750 N N . VAL A 1 747 ? -10.109 10.384 63.348 1.00 93.50 747 VAL A N 1
ATOM 5751 C CA . VAL A 1 747 ? -10.885 11.457 62.719 1.00 93.50 747 VAL A CA 1
ATOM 5752 C C . VAL A 1 747 ? -9.951 12.559 62.241 1.00 93.50 747 VAL A C 1
ATOM 5754 O O . VAL A 1 747 ? -9.113 13.051 62.993 1.00 93.50 747 VAL A O 1
ATOM 5757 N N . VAL A 1 748 ? -10.098 12.953 60.979 1.00 93.69 748 VAL A N 1
ATOM 5758 C CA . VAL A 1 748 ? -9.321 14.031 60.371 1.00 93.69 748 VAL A CA 1
ATOM 5759 C C . VAL A 1 748 ? -10.269 15.119 59.883 1.00 93.69 748 VAL A C 1
ATOM 5761 O O . VAL A 1 748 ? -11.121 14.879 59.022 1.00 93.69 748 VAL A O 1
ATOM 5764 N N . PHE A 1 749 ? -10.099 16.330 60.407 1.00 94.25 749 PHE A N 1
ATOM 5765 C CA . PHE A 1 749 ? -10.903 17.479 60.006 1.00 94.25 749 PHE A CA 1
ATOM 5766 C C . PHE A 1 749 ? -10.297 18.195 58.797 1.00 94.25 749 PHE A C 1
ATOM 5768 O O . PHE A 1 749 ? -9.095 18.464 58.742 1.00 94.25 749 PHE A O 1
ATOM 5775 N N . LEU A 1 750 ? -11.133 18.517 57.807 1.00 91.31 750 LEU A N 1
ATOM 5776 C CA . LEU A 1 750 ? -10.683 19.200 56.589 1.00 91.31 750 LEU A CA 1
ATOM 5777 C C . LEU A 1 750 ? -10.119 20.600 56.871 1.00 91.31 750 LEU A C 1
ATOM 5779 O O . LEU A 1 750 ? -9.212 21.039 56.162 1.00 91.31 750 LEU A O 1
ATOM 5783 N N . GLU A 1 751 ? -10.638 21.285 57.891 1.00 89.25 751 GLU A N 1
ATOM 5784 C CA . GLU A 1 751 ? -10.166 22.601 58.327 1.00 89.25 751 GLU A CA 1
ATOM 5785 C C . GLU A 1 751 ? -8.691 22.555 58.765 1.00 89.25 751 GLU A C 1
ATOM 5787 O O . GLU A 1 751 ? -7.879 23.363 58.305 1.00 89.25 751 GLU A O 1
ATOM 5792 N N . ASP A 1 752 ? -8.321 21.545 59.558 1.00 88.00 752 ASP A N 1
ATOM 5793 C CA . ASP A 1 752 ? -6.952 21.353 60.047 1.00 88.00 752 ASP A CA 1
ATOM 5794 C C . ASP A 1 752 ? -6.001 21.024 58.891 1.00 88.00 752 ASP A C 1
ATOM 5796 O O . ASP A 1 752 ? -4.891 21.551 58.795 1.00 88.00 752 ASP A O 1
ATOM 5800 N N . LEU A 1 753 ? -6.458 20.207 57.938 1.00 85.50 753 LEU A N 1
ATOM 5801 C CA . LEU A 1 753 ? -5.677 19.873 56.746 1.00 85.50 753 LEU A CA 1
ATOM 5802 C C . LEU A 1 753 ? -5.387 21.092 55.886 1.00 85.50 753 LEU A C 1
ATOM 5804 O O . LEU A 1 753 ? -4.261 21.247 55.408 1.00 85.50 753 LEU A O 1
ATOM 5808 N N . GLN A 1 754 ? -6.380 21.959 55.692 1.00 82.56 754 GLN A N 1
ATOM 5809 C CA . GLN A 1 754 ? -6.230 23.164 54.887 1.00 82.56 754 GLN A CA 1
ATOM 5810 C C . GLN A 1 754 ? -5.159 24.101 55.462 1.00 82.56 754 GLN A C 1
ATOM 5812 O O . GLN A 1 754 ? -4.391 24.684 54.689 1.00 82.56 754 GLN A O 1
ATOM 5817 N N . ALA A 1 755 ? -5.069 24.203 56.793 1.00 83.06 755 ALA A N 1
ATOM 5818 C CA . ALA A 1 755 ? -4.065 25.015 57.479 1.00 83.06 755 ALA A CA 1
ATOM 5819 C C . ALA A 1 755 ? -2.627 24.537 57.200 1.00 83.06 755 ALA A C 1
ATOM 5821 O O . ALA A 1 755 ? -1.705 25.347 57.131 1.00 83.06 755 ALA A O 1
ATOM 5822 N N . THR A 1 756 ? -2.430 23.240 56.942 1.00 85.00 756 THR A N 1
ATOM 5823 C CA . THR A 1 756 ? -1.100 22.672 56.657 1.00 85.00 756 THR A CA 1
ATOM 5824 C C . THR A 1 756 ? -0.583 22.913 55.230 1.00 85.00 756 THR A C 1
ATOM 5826 O O . THR A 1 756 ? 0.557 22.545 54.925 1.00 85.00 756 THR A O 1
ATOM 5829 N N . ILE A 1 757 ? -1.395 23.497 54.336 1.00 84.44 757 ILE A N 1
ATOM 5830 C CA . ILE A 1 757 ? -1.064 23.695 52.914 1.00 84.44 757 ILE A CA 1
ATOM 5831 C C . ILE A 1 757 ? -0.495 25.103 52.687 1.00 84.44 757 ILE A C 1
ATOM 5833 O O . ILE A 1 757 ? -1.245 26.084 52.591 1.00 84.44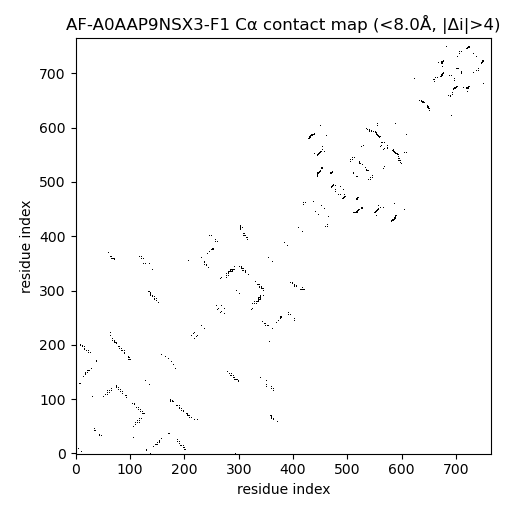 757 ILE A O 1
ATOM 5837 N N . GLY A 1 758 ? 0.827 25.185 52.514 1.00 84.06 758 GLY A N 1
ATOM 5838 C CA . GLY A 1 758 ? 1.558 26.433 52.272 1.00 84.06 758 GLY A CA 1
ATOM 5839 C C . GLY A 1 758 ? 1.342 27.041 50.877 1.00 84.06 758 GLY A C 1
ATOM 5840 O O . GLY A 1 758 ? 0.977 26.353 49.924 1.00 84.06 758 GLY A O 1
ATOM 5841 N N . ARG A 1 759 ? 1.603 28.351 50.733 1.00 78.75 759 ARG A N 1
ATOM 5842 C CA . ARG A 1 759 ? 1.445 29.082 49.454 1.00 78.75 759 ARG A CA 1
ATOM 5843 C C . ARG A 1 759 ? 2.382 28.577 48.350 1.00 78.75 759 ARG A C 1
ATOM 5845 O O . ARG A 1 759 ? 1.940 28.452 47.215 1.00 78.75 759 ARG A O 1
ATOM 5852 N N . GLY A 1 760 ? 3.631 28.242 48.685 1.00 78.12 760 GLY A N 1
ATOM 5853 C CA . GLY A 1 760 ? 4.599 27.698 47.722 1.00 78.12 760 GLY A CA 1
ATOM 5854 C C . GLY A 1 760 ? 4.180 26.339 47.152 1.00 78.12 760 GLY A C 1
ATOM 5855 O O . GLY A 1 760 ? 4.320 26.109 45.958 1.00 78.12 760 GLY A O 1
ATOM 5856 N N . GLU A 1 761 ? 3.571 25.479 47.976 1.00 82.06 761 GLU A N 1
ATOM 5857 C CA . GLU A 1 761 ? 3.078 24.160 47.549 1.00 82.06 761 GLU A CA 1
ATOM 5858 C C . GLU A 1 761 ? 1.882 24.277 46.585 1.00 82.06 761 GLU A C 1
ATOM 5860 O O . GLU A 1 761 ? 1.741 23.474 45.667 1.00 82.06 761 GLU A O 1
ATOM 5865 N N . ARG A 1 762 ? 1.047 25.314 46.748 1.00 80.50 762 ARG A N 1
ATOM 5866 C CA . ARG A 1 762 ? -0.072 25.607 45.832 1.00 80.50 762 ARG A CA 1
ATOM 5867 C C . ARG A 1 762 ? 0.381 26.107 44.464 1.00 80.50 762 ARG A C 1
ATOM 5869 O O . ARG A 1 762 ? -0.355 25.922 43.507 1.00 80.50 762 ARG A O 1
ATOM 5876 N N . LEU A 1 763 ? 1.528 26.782 44.392 1.00 76.81 763 LEU A N 1
ATOM 5877 C CA . LEU A 1 763 ? 2.077 27.316 43.142 1.00 76.81 763 LEU A CA 1
ATOM 5878 C C . LEU A 1 763 ? 2.884 26.269 42.366 1.00 76.81 763 LEU A C 1
ATOM 5880 O O . LEU A 1 763 ? 2.972 26.364 41.147 1.00 76.81 763 LEU A O 1
ATOM 5884 N N . SER A 1 764 ? 3.472 25.288 43.055 1.00 78.19 764 SER A N 1
ATOM 5885 C CA . SER A 1 764 ? 4.282 24.234 42.433 1.00 78.19 764 SER A CA 1
ATOM 5886 C C . SER A 1 764 ? 3.492 23.007 41.960 1.00 78.19 764 SER A C 1
ATOM 5888 O O . SER A 1 764 ? 4.070 22.159 41.280 1.00 78.19 764 SER A O 1
ATOM 5890 N N . THR A 1 765 ? 2.207 22.900 42.325 1.00 79.00 765 THR A N 1
ATOM 5891 C CA . THR A 1 765 ? 1.292 21.792 41.981 1.00 79.00 765 THR A CA 1
ATOM 5892 C C . THR A 1 765 ? 0.349 22.191 40.858 1.00 79.00 765 THR A C 1
ATOM 5894 O O . THR A 1 765 ? 0.219 21.398 39.898 1.00 79.00 765 THR A O 1
#

Foldseek 3Di:
DVVLCPFQLSVLLLLLLLLLLLLLQLLLLLLLVLLVQADDDPSSVVLNVVLVVLLLVLLQQCLLVLLQCLLAFFLLVLQLVLLVQQLVLLVQLLVCLQQLVSVSSSNSSNSSSNSVLNNQLSSLLCLCVRVNLLQQLLSLLSSLLSSLVSNLCSNCVSVVLLVVQDDPDNDHSSRSSNSCSVVSVVSNVSSVSSNVSSVSHDTDDHDHQPDDDDPVCSVVCVSVVVLVVLQVVDPLLVLLLVLLLLLVLLLLLCVVLVVQCCCPPQVPPDPVLVVLLNSLLSVLLSQLSNVSSVLSRSHQLLLLQLQLLVQLLVLLVCCNVDRDSVSSSVSSSSNSSSNNSNNSSSSSSLSNPDDSSSSSSSSSVSSNSSSVSNVVSNVVSVVCVVVVHHSVVVSVVSSVVSNVSSVVSCLVPVLSNLLSVLCVVQVLAAPEAEAPLVQDDPWAAEEEEEAAFFPCVVSSVSNNHPFQEAEEDAQVVCVPPVCVVSSVSSNHQHADPDPRRLVSLCSSQVCRQVGGHYYDYQQNDHDQPSDGDQGHCSQLSSLVSHDQRYWYKYKYKPQCHLDPGGNYDPVSVVVSPDPDHGYIYIYIFHIDGSNDDRVNSSVRNVVSVVVVVVVVVVVDDDPLVVLVVVCVVFVQQFDFDDPPDDTDGSVRLNLLLCLLLVVCVVQDVDQEEEEAEDPHSLSVSNQSSCVVNVHHYDYQDLVDALVVSLVSCVVRVHQEYEYAPVVCVVSVVVVHPVCVSCVRHHYDHPVVSVVPDDPVSSVVD

InterPro domains:
  IPR000873 AMP-dependent synthetase/ligase domain [PF00501] (630-739)
  IPR002123 Phospholipid/glycerol acyltransferase [PF01553] (431-557)
  IPR002123 Phospholipid/glycerol acyltransferase [SM00563] (446-560)
  IPR011701 Major facilitator superfamily [PF07690] (15-374)
  IPR036259 MFS transporter superfamily [G3DSA:1.20.1250.20] (13-408)
  IPR036259 MFS transporter superfamily [SSF103473] (13-414)
  IPR042099 ANL, N-terminal domain [G3DSA:3.40.50.12780] (603-762)

Solvent-accessible surface area (backbone atoms only — not comparable to full-atom values): 38782 Å² total; per-residue (Å²): 107,79,78,54,57,70,40,89,41,42,52,41,50,53,51,28,48,23,34,52,38,22,40,62,41,29,57,51,49,51,53,50,52,41,40,64,70,51,37,66,73,70,62,27,56,52,52,52,50,46,57,57,45,39,44,49,45,30,35,57,73,43,26,62,62,22,7,50,50,26,22,49,39,31,30,52,56,51,42,41,55,31,29,51,50,45,28,56,51,26,48,51,37,23,53,22,19,61,72,22,38,50,70,58,37,59,53,46,47,36,55,52,22,45,39,47,37,43,28,51,17,15,55,65,44,42,46,50,74,75,59,30,80,48,31,34,18,30,50,40,3,49,52,49,21,42,37,41,49,18,40,54,51,19,54,51,52,44,49,52,52,51,59,74,63,55,73,95,64,99,43,53,50,35,56,54,30,39,65,49,20,71,56,25,53,54,36,27,51,40,27,48,52,25,34,62,31,48,69,64,41,75,82,54,89,58,60,66,50,88,74,83,88,48,72,70,39,54,77,70,42,50,48,55,54,54,57,51,48,58,40,71,73,35,66,68,40,41,53,29,40,51,52,50,16,50,53,52,19,48,51,47,40,46,68,65,37,44,62,58,32,35,37,76,78,52,69,51,79,53,63,68,60,52,51,50,28,59,49,27,20,46,55,12,26,23,52,14,7,46,50,38,14,65,73,9,68,69,35,72,48,63,22,36,36,37,54,8,33,39,41,30,15,52,36,45,62,44,52,87,76,43,75,44,72,67,53,44,23,53,39,28,23,48,25,12,23,18,43,12,24,26,49,23,38,32,56,24,48,36,63,68,71,40,52,90,59,46,34,10,38,53,44,20,48,40,51,26,52,27,51,51,41,25,50,52,40,45,52,50,51,51,53,40,52,75,70,68,52,60,44,64,59,54,49,52,50,48,18,48,52,33,39,54,51,15,53,50,39,39,74,76,38,45,57,39,36,49,39,42,53,49,43,65,62,43,56,76,51,30,40,78,45,71,39,48,65,86,38,56,72,93,65,56,15,32,42,36,37,33,69,44,43,34,81,54,48,67,56,54,50,42,60,65,38,94,57,75,59,25,40,56,41,55,36,80,67,45,64,36,77,93,43,29,66,58,40,54,68,52,51,42,44,52,34,48,83,69,83,52,31,58,62,31,30,50,52,49,13,53,41,30,60,72,35,32,37,36,37,44,51,42,55,79,54,69,28,73,81,72,60,88,72,69,63,52,64,68,62,48,61,19,37,70,73,26,56,90,82,32,29,29,29,36,27,30,72,42,62,47,65,25,35,90,59,19,61,48,57,71,66,49,22,57,78,57,64,59,99,58,64,43,57,28,36,45,34,38,37,68,63,38,63,46,84,62,50,57,71,59,51,52,51,54,32,49,54,45,44,52,55,55,48,55,60,45,60,75,69,53,69,54,71,56,58,50,49,54,57,48,25,76,75,42,40,79,43,83,65,41,71,50,97,87,56,78,70,28,29,26,45,58,46,48,43,54,14,53,57,46,14,61,50,48,54,71,75,39,86,63,61,38,38,31,32,53,60,62,101,41,55,67,37,52,33,51,56,52,6,34,49,64,52,75,33,47,80,42,76,52,65,87,87,56,56,72,66,59,49,50,48,49,39,57,78,57,62,42,51,35,34,41,32,37,68,75,54,52,57,56,39,45,77,70,72,42,66,59,68,73,71,42,66,92,36,50,76,43,45,52,67,64,56,57,72,73,60,53,74,68,61,67,73,76,97

Mean predicted aligned error: 10.34 Å

Sequence (765 aa):
MHRLLHLKGALPYLIAIFLNAFVDLGHKIVIQNTIFKSYDGEAQVVLTALVNGLILLPFILLFSPAGHVADSYPKVRVLRTSAWAAVVVSLGITAAYYQGWFWLAFSMTLLLAIQSAFYSPAKYGLVKGLFGKPRLAEANGLIQAVTIGAILAGTVAFTALFETWITPDDQTPAQLLRQIAPLGWLLVLNSAIQVVTLYRLPLDASNRSESPLTWQRYIKGAALKDNLRIIARQPVIRLSIIGLATFWSVGQVLLAAFPAYAKDALSIDNTLVLQGILAASGIGIALGSLFASKLSHNRIETGLIPVGAIGVAVGLWCLPLLTTPVGQALNFVFIGIMGGLFIVPLNALIQFHAADNELGTVLAANNWIQNIAMMGFLVLTALFALAGVNSHYLLLLIATVAMVGGGYTIVKLPQSLVRFLLSFLLTRRYRVDVHGLQNLPAQGGVLLLGNHISWVDWAMVQIASPRPVRFVMLRSVYQRWYLRWFFKALGCIPIERGSGAEKALAGVAEQLNAGEVVCLFPEGAISRTGQLGEFRRGYERACDMANPDVKIVPFYLRGLWGSQFSRSSSKLKELRNSPFHRSVVVAFGKPLPKDTSADVLKRRIFEQATRSWQRAMGELPSLPNAWIQSVKRRPSDLALADTLGRPLNASQALTASLLMAKRLRKLNPGQNVGLLLPTSSAGVITNMATLLAGKTVVNLNYTADHEALTSALSQAEIATVFTSQRFVKKLEQRGLDVSQLLREKQVVFLEDLQATIGRGERLST

Secondary structure (DSSP, 8-state):
-HHHHTSTTHHHHHHHHHHHHHHHHHHHHHHHHHHHHH--HHHHHHHHHHHHHHHHHHHHHTHHHHHHHHHHS-HHHHHHHHHHHHHHHHHHHHHHHHHT-HHHHHHHHHHHHHHHHHHHHHHHHHHHHHH-GGGHHHHHHHHHHHHHHHHHHHHHHHHHHHHHHS-SS---HHHHHHHTTHHHHHHHHHHHHHHHHHHTSPPPPP---SS---HHHHHTTHHHHHHHHHHHH-HHHHHHHHHHHHHHHHHHHHHHHHHHHHHHHH----HHHHHHHHHHHHHHHHHHHHHHHHHTTTS--TTHHHHHHHHHHHHHHHGGG--SHHHHHHHHHHHHHHHHHHHHHHHHHHHHHS-TTTHHHHHHHHHHHHHHHHHHHHHHHHHHHHTT--HHHHHHHHHHHHHHHHHHHHHH-HHHHHHHHHHHHHTTTEEEEEE-GGGS-SSS-EEEEE---BTTHHHHHHHH-SS-EEEEEEHHHHT-HHHHHHHHHHT-EEE-SSTHHHHHHHHHHHHHHTT-EEEE-TT-S--SSSS--PPPTHHHHHHHTS-TT-EEEEEEEES-TTSTTB-S-HHHHHHT--SSPEEEEEEEPPPB-TT--HHHHHHHHHHHHHHHHHHHHHHSPPHHHHHHHHHHH-TTSEEE--SSS--EEHHHHHHHHHHHHHHHHHH--SSEEEEE--SSHHHHHHHHHHHHTTPEEEE--TTS-HHHHHHHHHHTT--EEEE-HHHHHHHHTTT--HHHHTTTSEEEEHHHHHHT--HHHHHH-

Nearest PDB structures (foldseek):
  8vzo-assembly1_A  TM=8.006E-01  e=4.221E-08  Mus musculus
  7ckr-assembly1_A  TM=7.714E-01  e=1.583E-07  Homo sapiens
  8dl6-assembly1_A  TM=7.133E-01  e=1.174E-06  Homo sapiens
  7d5q-assembly2_B  TM=6.848E-01  e=7.665E-07  Staphylococcus aureus subsp. aureus COL
  7d5p-assembly1_A  TM=6.758E-01  e=2.529E-06  Staphylococcus aureus subsp. aureus COL

pLDDT: mean 89.86, std 6.85, range [54.47, 98.56]

Organism: NCBI:txid664683

Radius of gyration: 36.4 Å; Cα contacts (8 Å, |Δi|>4): 1224; chains: 1; bounding box: 87×62×111 Å